Protein 9GQZ (pdb70)

Structure (mmCIF, N/CA/C/O backbone):
data_9GQZ
#
_entry.id   9GQZ
#
_cell.length_a   1.00
_cell.length_b   1.00
_cell.length_c   1.00
_cell.angle_alpha   90.00
_cell.angle_beta   90.00
_cell.angle_gamma   90.00
#
_symmetry.space_group_name_H-M   'P 1'
#
loop_
_entity.id
_entity.type
_entity.pdbx_description
1 polymer 'Mitochondrial intermembrane space import and assembly protein 40'
2 polymer 'Apoptosis-inducing factor 1, mitochondrial'
3 non-polymer 'FLAVIN-ADENINE DINUCLEOTIDE'
4 non-polymer NICOTINAMIDE-ADENINE-DINUCLEOTIDE
5 water water
#
loop_
_atom_site.group_PDB
_atom_site.id
_atom_site.type_symbol
_atom_site.label_atom_id
_atom_site.label_alt_id
_atom_site.label_comp_id
_atom_site.label_asym_id
_atom_site.label_entity_id
_atom_site.label_seq_id
_atom_site.pdbx_PDB_ins_code
_atom_site.Cartn_x
_atom_site.Cartn_y
_atom_site.Cartn_z
_atom_site.occupancy
_atom_site.B_iso_or_equiv
_atom_site.auth_seq_id
_atom_site.auth_comp_id
_atom_site.auth_asym_id
_atom_site.auth_atom_id
_atom_site.pdbx_PDB_model_num
ATOM 1 N N . SER A 1 2 ? 70.232 68.026 63.506 1.00 92.57 2 SER A N 1
ATOM 2 C CA . SER A 1 2 ? 70.349 68.727 64.779 1.00 90.77 2 SER A CA 1
ATOM 3 C C . SER A 1 2 ? 70.758 67.773 65.895 1.00 92.56 2 SER A C 1
ATOM 4 O O . SER A 1 2 ? 69.994 66.884 66.271 1.00 93.22 2 SER A O 1
ATOM 7 N N . TYR A 1 3 ? 71.964 67.963 66.427 1.00 91.08 3 TYR A N 1
ATOM 8 C CA . TYR A 1 3 ? 72.480 67.080 67.460 1.00 93.45 3 TYR A CA 1
ATOM 9 C C . TYR A 1 3 ? 73.470 67.842 68.330 1.00 90.57 3 TYR A C 1
ATOM 10 O O . TYR A 1 3 ? 73.985 68.895 67.946 1.00 88.03 3 TYR A O 1
ATOM 19 N N . CYS A 1 4 ? 73.725 67.291 69.514 1.00 89.87 4 CYS A N 1
ATOM 20 C CA . CYS A 1 4 ? 74.619 67.886 70.498 1.00 87.81 4 CYS A CA 1
ATOM 21 C C . CYS A 1 4 ? 75.769 66.931 70.785 1.00 92.72 4 CYS A C 1
ATOM 22 O O . CYS A 1 4 ? 75.547 65.736 71.007 1.00 98.10 4 CYS A O 1
ATOM 25 N N . ARG A 1 5 ? 76.990 67.459 70.779 1.00 91.22 5 ARG A N 1
ATOM 26 C CA . ARG A 1 5 ? 78.190 66.680 71.041 1.00 92.68 5 ARG A CA 1
ATOM 27 C C . ARG A 1 5 ? 78.973 67.309 72.186 1.00 91.13 5 ARG A C 1
ATOM 28 O O . ARG A 1 5 ? 78.908 68.521 72.412 1.00 87.41 5 ARG A O 1
ATOM 36 N N . GLN A 1 6 ? 79.712 66.472 72.914 1.00 92.84 6 GLN A N 1
ATOM 37 C CA . GLN A 1 6 ? 80.462 66.900 74.091 1.00 89.21 6 GLN A CA 1
ATOM 38 C C . GLN A 1 6 ? 81.907 66.437 73.956 1.00 93.37 6 GLN A C 1
ATOM 39 O O . GLN A 1 6 ? 82.176 65.232 73.923 1.00 95.76 6 GLN A O 1
ATOM 45 N N . GLU A 1 7 ? 82.831 67.391 73.879 1.00 97.11 7 GLU A N 1
ATOM 46 C CA . GLU A 1 7 ? 84.268 67.119 73.871 1.00 100.33 7 GLU A CA 1
ATOM 47 C C . GLU A 1 7 ? 84.864 67.771 75.117 1.00 96.99 7 GLU A C 1
ATOM 48 O O . GLU A 1 7 ? 85.250 68.941 75.100 1.00 93.57 7 GLU A O 1
ATOM 54 N N . GLY A 1 8 ? 84.940 67.003 76.196 1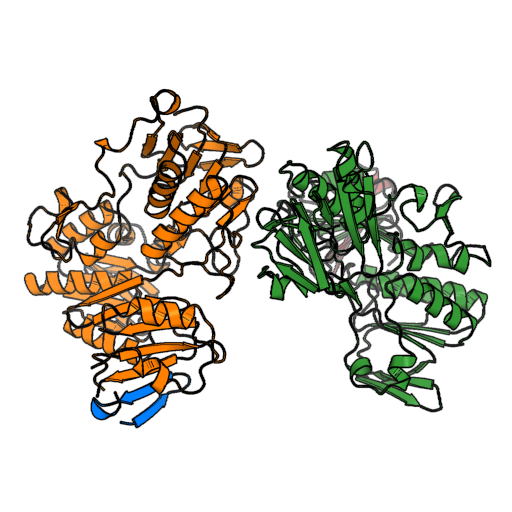.00 95.61 8 GLY A N 1
ATOM 55 C CA . GLY A 1 8 ? 85.437 67.548 77.449 1.00 90.16 8 GLY A CA 1
ATOM 56 C C . GLY A 1 8 ? 84.520 68.644 77.952 1.00 87.75 8 GLY A C 1
ATOM 57 O O . GLY A 1 8 ? 83.318 68.437 78.156 1.00 87.61 8 GLY A O 1
ATOM 58 N N . LYS A 1 9 ? 85.084 69.833 78.158 1.00 85.34 9 LYS A N 1
ATOM 59 C CA . LYS A 1 9 ? 84.306 70.988 78.587 1.00 81.93 9 LYS A CA 1
ATOM 60 C C . LYS A 1 9 ? 83.662 71.730 77.424 1.00 82.52 9 LYS A C 1
ATOM 61 O O . LYS A 1 9 ? 82.952 72.714 77.657 1.00 78.53 9 LYS A O 1
ATOM 67 N N . ASP A 1 10 ? 83.890 71.287 76.191 1.00 85.34 10 ASP A N 1
ATOM 68 C CA . ASP A 1 10 ? 83.321 71.915 75.007 1.00 79.88 10 ASP A CA 1
ATOM 69 C C . ASP A 1 10 ? 82.043 71.190 74.608 1.00 77.86 10 ASP A C 1
ATOM 70 O O . ASP A 1 10 ? 82.032 69.960 74.490 1.00 84.03 10 ASP A O 1
ATOM 75 N N . ARG A 1 11 ? 80.974 71.953 74.399 1.00 73.64 11 ARG A N 1
ATOM 76 C CA . ARG A 1 11 ? 79.682 71.418 73.990 1.00 74.57 11 ARG A CA 1
ATOM 77 C C . ARG A 1 11 ? 79.305 72.044 72.656 1.00 75.58 11 ARG A C 1
ATOM 78 O O . ARG A 1 11 ? 79.092 73.257 72.576 1.00 74.79 11 ARG A O 1
ATOM 86 N N . ILE A 1 12 ? 79.219 71.221 71.615 1.00 74.74 12 ILE A N 1
ATOM 87 C CA . ILE A 1 12 ? 78.914 71.688 70.268 1.00 71.14 12 ILE A CA 1
ATOM 88 C C . ILE A 1 12 ? 77.501 71.246 69.923 1.00 72.50 12 ILE A C 1
ATOM 89 O O . ILE A 1 12 ? 77.173 70.057 70.014 1.00 79.30 12 ILE A O 1
ATOM 94 N N . ILE A 1 13 ? 76.665 72.203 69.532 1.00 73.91 13 ILE A N 1
ATOM 95 C CA . ILE A 1 13 ? 75.278 71.948 69.165 1.00 74.83 13 ILE A CA 1
ATOM 96 C C . ILE A 1 13 ? 75.065 72.463 67.750 1.00 75.63 13 ILE A C 1
ATOM 97 O O . ILE A 1 13 ? 75.278 73.650 67.477 1.00 72.99 13 ILE A O 1
ATOM 102 N N . PHE A 1 14 ? 74.642 71.578 66.856 1.00 73.59 14 PHE A N 1
ATOM 103 C CA . PHE A 1 14 ? 74.282 71.952 65.497 1.00 72.89 14 PHE A CA 1
ATOM 104 C C . PHE A 1 14 ? 72.766 72.039 65.402 1.00 78.70 14 PHE A C 1
ATOM 105 O O . PHE A 1 14 ? 72.064 71.114 65.817 1.00 87.96 14 PHE A O 1
ATOM 113 N N . VAL A 1 15 ? 72.266 73.160 64.890 1.00 76.78 15 VAL A N 1
ATOM 114 C CA . VAL A 1 15 ? 70.833 73.385 64.737 1.00 82.54 15 VAL A CA 1
ATOM 115 C C . VAL A 1 15 ? 70.553 73.808 63.302 1.00 84.50 15 VAL A C 1
ATOM 116 O O . VAL A 1 15 ? 71.367 74.493 62.672 1.00 81.18 15 VAL A O 1
ATOM 120 N N . THR A 1 16 ? 69.411 73.371 62.775 1.00 89.03 16 THR A N 1
ATOM 121 C CA . THR A 1 16 ? 69.010 73.717 61.423 1.00 87.42 16 THR A CA 1
ATOM 122 C C . THR A 1 16 ? 68.095 74.941 61.442 1.00 90.14 16 THR A C 1
ATOM 123 O O . THR A 1 16 ? 67.833 75.540 62.487 1.00 95.09 16 THR A O 1
ATOM 127 N N . LYS A 1 17 ? 67.604 75.320 60.260 1.00 91.68 17 LYS A N 1
ATOM 128 C CA . LYS A 1 17 ? 66.711 76.469 60.160 1.00 96.65 17 LYS A CA 1
ATOM 129 C C . LYS A 1 17 ? 65.393 76.225 60.885 1.00 104.32 17 LYS A C 1
ATOM 130 O O . LYS A 1 17 ? 64.802 77.165 61.431 1.00 106.14 17 LYS A O 1
ATOM 136 N N . GLU A 1 18 ? 64.919 74.976 60.906 1.00 104.58 18 GLU A N 1
ATOM 137 C CA . GLU A 1 18 ? 63.649 74.674 61.558 1.00 104.74 18 GLU A CA 1
ATOM 138 C C . GLU A 1 18 ? 63.699 74.947 63.056 1.00 107.16 18 GLU A C 1
ATOM 139 O O . GLU A 1 18 ? 62.691 75.354 63.644 1.00 110.26 18 GLU A O 1
ATOM 145 N N . ASP A 1 19 ? 64.851 74.734 63.688 1.00 107.03 19 ASP A N 1
ATOM 146 C CA . ASP A 1 19 ? 65.001 74.955 65.121 1.00 109.62 19 ASP A CA 1
ATOM 147 C C . ASP A 1 19 ? 65.113 76.429 65.489 1.00 109.59 19 ASP A C 1
ATOM 148 O O . ASP A 1 19 ? 65.359 76.736 66.660 1.00 112.01 19 ASP A O 1
ATOM 153 N N . HIS A 1 20 ? 64.942 77.331 64.524 1.00 107.36 20 HIS A N 1
ATOM 154 C CA . HIS A 1 20 ? 64.968 78.773 64.762 1.00 107.35 20 HIS A CA 1
ATOM 155 C C . HIS A 1 20 ? 66.262 79.225 65.434 1.00 103.62 20 HIS A C 1
ATOM 156 O O . HIS A 1 20 ? 66.605 80.407 65.406 1.00 103.97 20 HIS A O 1
ATOM 163 N N . SER B 1 2 ? 131.018 86.063 122.147 1.00 107.86 2 SER F N 1
ATOM 164 C CA . SER B 1 2 ? 129.963 86.345 121.182 1.00 110.51 2 SER F CA 1
ATOM 165 C C . SER B 1 2 ? 129.954 85.304 120.068 1.00 110.78 2 SER F C 1
ATOM 166 O O . SER B 1 2 ? 130.675 85.432 119.080 1.00 117.83 2 SER F O 1
ATOM 169 N N . TYR B 1 3 ? 129.129 84.274 120.233 1.00 105.31 3 TYR F N 1
ATOM 170 C CA . TYR B 1 3 ? 129.061 83.160 119.301 1.00 107.12 3 TYR F CA 1
ATOM 171 C C . TYR B 1 3 ? 127.724 83.152 118.571 1.00 106.94 3 TYR F C 1
ATOM 172 O O . TYR B 1 3 ? 126.712 83.640 119.082 1.00 105.82 3 TYR F O 1
ATOM 181 N N . CYS B 1 4 ? 127.736 82.595 117.364 1.00 109.87 4 CYS F N 1
ATOM 182 C CA . CYS B 1 4 ? 126.580 82.557 116.482 1.00 106.97 4 CYS F CA 1
ATOM 183 C C . CYS B 1 4 ? 126.022 81.141 116.400 1.00 103.81 4 CYS F C 1
ATOM 184 O O . CYS B 1 4 ? 126.643 80.171 116.841 1.00 102.00 4 CYS F O 1
ATOM 187 N N . ARG B 1 5 ? 124.826 81.036 115.822 1.00 101.54 5 ARG F N 1
ATOM 188 C CA . ARG B 1 5 ? 124.195 79.742 115.595 1.00 102.75 5 ARG F CA 1
ATOM 189 C C . ARG B 1 5 ? 123.124 79.906 114.527 1.00 98.03 5 ARG F C 1
ATOM 190 O O . ARG B 1 5 ? 122.281 80.802 114.627 1.00 94.76 5 ARG F O 1
ATOM 198 N N . GLN B 1 6 ? 123.166 79.047 113.513 1.00 97.17 6 GLN F N 1
ATOM 199 C CA . GLN B 1 6 ? 122.262 79.113 112.371 1.00 93.21 6 GLN F CA 1
ATOM 200 C C . GLN B 1 6 ? 121.340 77.902 112.392 1.00 93.95 6 GLN F C 1
ATOM 201 O O . GLN B 1 6 ? 121.811 76.760 112.388 1.00 95.95 6 GLN F O 1
ATOM 207 N N . GLU B 1 7 ? 120.031 78.152 112.409 1.00 93.49 7 GLU F N 1
ATOM 208 C CA . GLU B 1 7 ? 119.024 77.099 112.322 1.00 94.68 7 GLU F CA 1
ATOM 209 C C . GLU B 1 7 ? 118.089 77.429 111.167 1.00 90.62 7 GLU F C 1
ATOM 210 O O . GLU B 1 7 ? 117.224 78.301 111.295 1.00 86.04 7 GLU F O 1
ATOM 216 N N . GLY B 1 8 ? 118.255 76.726 110.054 1.00 92.50 8 GLY F N 1
ATOM 217 C CA . GLY B 1 8 ? 117.418 76.971 108.892 1.00 83.67 8 GLY F CA 1
ATOM 218 C C . GLY B 1 8 ? 117.609 78.382 108.373 1.00 83.39 8 GLY F C 1
ATOM 219 O O . GLY B 1 8 ? 118.727 78.810 108.061 1.00 89.35 8 GLY F O 1
ATOM 220 N N . LYS B 1 9 ? 116.509 79.121 108.277 1.00 77.82 9 LYS F N 1
ATOM 221 C CA . LYS B 1 9 ? 116.524 80.497 107.802 1.00 74.36 9 LYS F CA 1
ATOM 222 C C . LYS B 1 9 ? 116.713 81.508 108.924 1.00 77.61 9 LYS F C 1
ATOM 223 O O . LYS B 1 9 ? 116.739 82.712 108.654 1.00 74.60 9 LYS F O 1
ATOM 229 N N . ASP B 1 10 ? 116.843 81.053 110.167 1.00 80.97 10 ASP F N 1
ATOM 230 C CA . ASP B 1 10 ? 116.932 81.929 111.327 1.00 75.85 10 ASP F CA 1
ATOM 231 C C . ASP B 1 10 ? 118.311 81.781 111.951 1.00 80.20 10 ASP F C 1
ATOM 232 O O . ASP B 1 10 ? 118.718 80.669 112.305 1.00 84.49 10 ASP F O 1
ATOM 237 N N . ARG B 1 11 ? 119.026 82.894 112.084 1.00 81.36 11 ARG F N 1
ATOM 238 C CA . ARG B 1 11 ? 120.327 82.921 112.734 1.00 84.96 11 ARG F CA 1
ATOM 239 C C . ARG B 1 11 ? 120.240 83.725 114.023 1.00 82.93 11 ARG F C 1
ATOM 240 O O . ARG B 1 11 ? 119.562 84.755 114.079 1.00 79.73 11 ARG F O 1
ATOM 248 N N . ILE B 1 12 ? 120.927 83.246 115.057 1.00 87.50 12 ILE F N 1
ATOM 249 C CA . ILE B 1 12 ? 120.924 83.871 116.373 1.00 84.88 12 ILE F CA 1
ATOM 250 C C . ILE B 1 12 ? 122.357 84.224 116.743 1.00 85.53 12 ILE F C 1
ATOM 251 O O . ILE B 1 12 ? 123.255 83.380 116.639 1.00 88.79 12 ILE F O 1
ATOM 256 N N . ILE B 1 13 ? 122.568 85.466 117.169 1.00 83.51 13 ILE F N 1
ATOM 257 C CA . ILE B 1 13 ? 123.875 85.947 117.602 1.00 86.68 13 ILE F CA 1
ATOM 258 C C . ILE B 1 13 ? 123.787 86.294 119.080 1.00 85.11 13 ILE F C 1
ATOM 259 O O . ILE B 1 13 ? 122.936 87.094 119.490 1.00 77.00 13 ILE F O 1
ATOM 264 N N . PHE B 1 14 ? 124.661 85.692 119.879 1.00 92.35 14 PHE F N 1
ATOM 265 C CA . PHE B 1 14 ? 124.819 86.074 121.274 1.00 89.63 14 PHE F CA 1
ATOM 266 C C . PHE B 1 14 ? 125.902 87.137 121.369 1.00 89.80 14 PHE F C 1
ATOM 267 O O . PHE B 1 14 ? 126.920 87.062 120.676 1.00 97.20 14 PHE F O 1
ATOM 275 N N . VAL B 1 15 ? 125.675 88.139 122.214 1.00 84.66 15 VAL F N 1
ATOM 276 C CA . VAL B 1 15 ? 126.594 89.265 122.336 1.00 91.88 15 VAL F CA 1
ATOM 277 C C . VAL B 1 15 ? 126.756 89.626 123.807 1.00 92.47 15 VAL F C 1
ATOM 278 O O . VAL B 1 15 ? 125.772 89.705 124.550 1.00 90.27 15 VAL F O 1
ATOM 282 N N . THR B 1 16 ? 128.002 89.828 124.226 1.00 97.54 16 THR F N 1
ATOM 283 C CA . THR B 1 16 ? 128.351 90.208 125.585 1.00 97.83 16 THR F CA 1
ATOM 284 C C . THR B 1 16 ? 128.278 91.730 125.726 1.00 102.21 16 THR F C 1
ATOM 285 O O . THR B 1 16 ? 128.376 92.470 124.744 1.00 103.28 16 THR F O 1
ATOM 289 N N . LYS B 1 17 ? 128.075 92.189 126.965 1.00 104.71 17 LYS F N 1
ATOM 290 C CA . LYS B 1 17 ? 127.952 93.621 127.227 1.00 104.67 17 LYS F CA 1
ATOM 291 C C . LYS B 1 17 ? 129.164 94.391 126.714 1.00 108.81 17 LYS F C 1
ATOM 292 O O . LYS B 1 17 ? 129.022 95.411 126.032 1.00 110.52 17 LYS F O 1
ATOM 298 N N . GLU B 1 18 ? 130.371 93.916 127.031 1.00 112.09 18 GLU F N 1
ATOM 299 C CA . GLU B 1 18 ? 131.569 94.605 126.562 1.00 112.90 18 GLU F CA 1
ATOM 300 C C . GLU B 1 18 ? 131.788 94.403 125.068 1.00 114.58 18 GLU F C 1
ATOM 301 O O . GLU B 1 18 ? 132.332 95.290 124.400 1.00 116.85 18 GLU F O 1
ATOM 307 N N . ASP B 1 19 ? 131.383 93.251 124.527 1.00 113.62 19 ASP F N 1
ATOM 308 C CA . ASP B 1 19 ? 131.444 93.056 123.082 1.00 115.62 19 ASP F CA 1
ATOM 309 C C . ASP B 1 19 ? 130.536 94.045 122.363 1.00 113.74 19 ASP F C 1
ATOM 310 O O . ASP B 1 19 ? 130.899 94.586 121.312 1.00 112.74 19 ASP F O 1
ATOM 315 N N . HIS B 1 20 ? 129.345 94.285 122.915 1.00 112.71 20 HIS F N 1
ATOM 316 C CA . HIS B 1 20 ? 128.487 95.355 122.418 1.00 111.69 20 HIS F CA 1
ATOM 317 C C . HIS B 1 20 ? 129.161 96.712 122.573 1.00 111.48 20 HIS F C 1
ATOM 318 O O . HIS B 1 20 ? 129.087 97.559 121.675 1.00 111.50 20 HIS F O 1
ATOM 325 N N . GLU B 1 21 ? 129.820 96.935 123.713 1.00 114.70 21 GLU F N 1
ATOM 326 C CA . GLU B 1 21 ? 130.482 98.211 123.964 1.00 119.61 21 GLU F CA 1
ATOM 327 C C . GLU B 1 21 ? 131.624 98.452 122.983 1.00 123.18 21 GLU F C 1
ATOM 328 O O . GLU B 1 21 ? 131.822 99.580 122.517 1.00 122.39 21 GLU F O 1
ATOM 334 N N . THR B 1 22 ? 132.387 97.412 122.666 1.00 123.65 22 THR F N 1
ATOM 335 C CA . THR B 1 22 ? 133.560 97.553 121.812 1.00 127.19 22 THR F CA 1
ATOM 336 C C . THR B 1 22 ? 133.156 98.043 120.425 1.00 126.72 22 THR F C 1
ATOM 337 O O . THR B 1 22 ? 132.321 97.401 119.769 1.00 120.38 22 THR F O 1
ATOM 341 N N . PRO B 1 23 ? 133.712 99.167 119.942 1.00 132.73 23 PRO F N 1
ATOM 342 C CA . PRO B 1 23 ? 133.429 99.726 118.615 1.00 131.16 23 PRO F CA 1
ATOM 343 C C . PRO B 1 23 ? 133.716 98.744 117.482 1.00 128.49 23 PRO F C 1
ATOM 344 O O . PRO B 1 23 ? 134.698 98.005 117.565 1.00 129.46 23 PRO F O 1
ATOM 348 N N . ALA C 2 44 ? 108.172 120.252 78.453 1.00 74.80 128 ALA B N 1
ATOM 349 C CA . ALA C 2 44 ? 108.562 121.653 78.329 1.00 76.63 128 ALA B CA 1
ATOM 350 C C . ALA C 2 44 ? 107.868 122.577 79.349 1.00 83.76 128 ALA B C 1
ATOM 351 O O . ALA C 2 44 ? 108.550 123.356 80.015 1.00 85.84 128 ALA B O 1
ATOM 353 N N . PRO C 2 45 ? 106.537 122.516 79.482 1.00 81.02 129 PRO B N 1
ATOM 354 C CA . PRO C 2 45 ? 105.884 123.353 80.495 1.00 76.33 129 PRO B CA 1
ATOM 355 C C . PRO C 2 45 ? 106.225 122.891 81.903 1.00 73.71 129 PRO B C 1
ATOM 356 O O . PRO C 2 45 ? 106.458 121.708 82.157 1.00 75.59 129 PRO B O 1
ATOM 360 N N . SER C 2 46 ? 106.255 123.855 82.826 1.00 71.64 130 SER B N 1
ATOM 361 C CA . SER C 2 46 ? 106.567 123.532 84.214 1.00 69.01 130 SER B CA 1
ATOM 362 C C . SER C 2 46 ? 105.394 122.841 84.900 1.00 68.76 130 SER B C 1
ATOM 363 O O . SER C 2 46 ? 105.587 121.875 85.647 1.00 68.56 130 SER B O 1
ATOM 366 N N . HIS C 2 47 ? 104.175 123.322 84.665 1.00 62.01 131 HIS B N 1
ATOM 367 C CA . HIS C 2 47 ? 102.983 122.772 85.293 1.00 54.32 131 HIS B CA 1
ATOM 368 C C . HIS C 2 47 ? 101.905 122.543 84.245 1.00 58.12 131 HIS B C 1
ATOM 369 O O . HIS C 2 47 ? 101.751 123.340 83.315 1.00 64.96 131 HIS B O 1
ATOM 376 N N . VAL C 2 48 ? 101.163 121.451 84.400 1.00 54.93 132 VAL B N 1
ATOM 377 C CA . VAL C 2 48 ? 100.049 121.131 83.511 1.00 52.49 132 VAL B CA 1
ATOM 378 C C . VAL C 2 48 ? 98.918 120.528 84.339 1.00 52.27 132 VAL B C 1
ATOM 379 O O . VAL C 2 48 ? 99.174 119.693 85.218 1.00 52.64 132 VAL B O 1
ATOM 383 N N . PRO C 2 49 ? 97.665 120.938 84.124 1.00 46.01 133 PRO B N 1
ATOM 384 C CA . PRO C 2 49 ? 96.556 120.354 84.892 1.00 42.46 133 PRO B CA 1
ATOM 385 C C . PRO C 2 49 ? 96.395 118.858 84.668 1.00 41.53 133 PRO B C 1
ATOM 386 O O . PRO C 2 49 ? 96.425 118.075 85.622 1.00 41.81 133 PRO B O 1
ATOM 390 N N . PHE C 2 50 ? 96.226 118.448 83.414 1.00 48.36 134 PHE B N 1
ATOM 391 C CA . PHE C 2 50 ? 96.052 117.046 83.055 1.00 39.73 134 PHE B CA 1
ATOM 392 C C . PHE C 2 50 ? 97.283 116.576 82.296 1.00 41.50 134 PHE B C 1
ATOM 393 O O . PHE C 2 50 ? 97.615 117.130 81.244 1.00 46.73 134 PHE B O 1
ATOM 401 N N . LEU C 2 51 ? 97.947 115.551 82.821 1.00 35.50 135 LEU B N 1
ATOM 402 C CA . LEU C 2 51 ? 99.151 115.002 82.214 1.00 32.39 135 LEU B CA 1
ATOM 403 C C . LEU C 2 51 ? 98.923 113.529 81.914 1.00 40.96 135 LEU B C 1
ATOM 404 O O . LEU C 2 51 ? 98.676 112.737 82.829 1.00 40.44 135 LEU B O 1
ATOM 409 N N . LEU C 2 52 ? 99.009 113.165 80.640 1.00 43.07 136 LEU B N 1
ATOM 410 C CA . LEU C 2 52 ? 98.885 111.783 80.203 1.00 34.02 136 LEU B CA 1
ATOM 411 C C . LEU C 2 52 ? 100.255 111.281 79.777 1.00 35.52 136 LEU B C 1
ATOM 412 O O . LEU C 2 52 ? 100.937 111.931 78.978 1.00 41.51 136 LEU B O 1
ATOM 417 N N . ILE C 2 53 ? 100.653 110.131 80.305 1.00 31.09 137 ILE B N 1
ATOM 418 C CA . ILE C 2 53 ? 101.971 109.564 80.050 1.00 39.60 137 ILE B CA 1
ATOM 419 C C . ILE C 2 53 ? 101.810 108.472 79.004 1.00 40.90 137 ILE B C 1
ATOM 420 O O . ILE C 2 53 ? 101.164 107.449 79.251 1.00 39.46 137 ILE B O 1
ATOM 425 N N . GLY C 2 54 ? 102.401 108.684 77.841 1.00 45.62 138 GLY B N 1
ATOM 426 C CA . GLY C 2 54 ? 102.288 107.744 76.743 1.00 39.55 138 GLY B CA 1
ATOM 427 C C . GLY C 2 54 ? 101.357 108.291 75.678 1.00 46.24 138 GLY B C 1
ATOM 428 O O . GLY C 2 54 ? 100.327 108.903 75.980 1.00 46.05 138 GLY B O 1
ATOM 429 N N . GLY C 2 55 ? 101.736 108.097 74.418 1.00 51.27 139 GLY B N 1
ATOM 430 C CA . GLY C 2 55 ? 100.892 108.498 73.311 1.00 45.68 139 GLY B CA 1
ATOM 431 C C . GLY C 2 55 ? 100.322 107.315 72.559 1.00 48.34 139 GLY B C 1
ATOM 432 O O . GLY C 2 55 ? 101.027 106.672 71.776 1.00 53.80 139 GLY B O 1
ATOM 433 N N . GLY C 2 56 ? 99.053 107.022 72.779 1.00 45.87 140 GLY B N 1
ATOM 434 C CA . GLY C 2 56 ? 98.436 105.877 72.157 1.00 40.17 140 GLY B CA 1
ATOM 435 C C . GLY C 2 56 ? 96.933 105.991 72.138 1.00 38.56 140 GLY B C 1
ATOM 436 O O . GLY C 2 56 ? 96.372 107.079 72.267 1.00 39.49 140 GLY B O 1
ATOM 437 N N . THR C 2 57 ? 96.282 104.840 71.966 1.00 40.42 141 THR B N 1
ATOM 438 C CA . THR C 2 57 ? 94.826 104.813 71.883 1.00 38.08 141 THR B CA 1
ATOM 439 C C . THR C 2 57 ? 94.187 105.206 73.209 1.00 38.41 141 THR B C 1
ATOM 440 O O . THR C 2 57 ? 93.270 106.035 73.246 1.00 42.03 141 THR B O 1
ATOM 444 N N . ALA C 2 58 ? 94.660 104.618 74.311 1.00 37.55 142 ALA B N 1
ATOM 445 C CA . ALA C 2 58 ? 94.091 104.927 75.619 1.00 32.81 142 ALA B CA 1
ATOM 446 C C . ALA C 2 58 ? 94.306 106.388 75.984 1.00 33.29 142 ALA B C 1
ATOM 447 O O . ALA C 2 58 ? 93.387 107.055 76.475 1.00 39.86 142 ALA B O 1
ATOM 449 N N . ALA C 2 59 ? 95.512 106.906 75.747 1.00 29.66 143 ALA B N 1
ATOM 450 C CA . ALA C 2 59 ? 95.799 108.297 76.078 1.00 31.92 143 ALA B CA 1
ATOM 451 C C . ALA C 2 59 ? 94.966 109.254 75.238 1.00 30.42 143 ALA B C 1
ATOM 452 O O . ALA C 2 59 ? 94.451 110.252 75.753 1.00 34.10 143 ALA B O 1
ATOM 454 N N . PHE C 2 60 ? 94.829 108.975 73.940 1.00 32.44 144 PHE B N 1
ATOM 455 C CA . PHE C 2 60 ? 94.024 109.846 73.090 1.00 33.77 144 PHE B CA 1
ATOM 456 C C . PHE C 2 60 ? 92.554 109.805 73.487 1.00 35.78 144 PHE B C 1
ATOM 457 O O . PHE C 2 60 ? 91.881 110.842 73.498 1.00 38.81 144 PHE B O 1
ATOM 465 N N . ALA C 2 61 ? 92.036 108.617 73.810 1.00 36.77 145 ALA B N 1
ATOM 466 C CA . ALA C 2 61 ? 90.652 108.517 74.262 1.00 30.23 145 ALA B CA 1
ATOM 467 C C . ALA C 2 61 ? 90.444 109.277 75.564 1.00 31.07 145 ALA B C 1
ATOM 468 O O . ALA C 2 61 ? 89.424 109.956 75.744 1.00 36.06 145 ALA B O 1
ATOM 470 N N . ALA C 2 62 ? 91.405 109.179 76.486 1.00 31.29 146 ALA B N 1
ATOM 471 C CA . ALA C 2 62 ? 91.307 109.917 77.738 1.00 28.71 146 ALA B CA 1
ATOM 472 C C . ALA C 2 62 ? 91.343 111.418 77.502 1.00 34.23 146 ALA B C 1
ATOM 473 O O . ALA C 2 62 ? 90.580 112.166 78.121 1.00 46.00 146 ALA B O 1
ATOM 475 N N . ALA C 2 63 ? 92.226 111.879 76.614 1.00 30.65 147 ALA B N 1
ATOM 476 C CA . ALA C 2 63 ? 92.283 113.304 76.306 1.00 28.49 147 ALA B CA 1
ATOM 477 C C . ALA C 2 63 ? 90.978 113.780 75.686 1.00 37.77 147 ALA B C 1
ATOM 478 O O . ALA C 2 63 ? 90.483 114.864 76.018 1.00 44.16 147 ALA B O 1
ATOM 480 N N . ARG C 2 64 ? 90.402 112.979 74.787 1.00 41.42 148 ARG B N 1
ATOM 481 C CA . ARG C 2 64 ? 89.130 113.347 74.176 1.00 41.57 148 ARG B CA 1
ATOM 482 C C . ARG C 2 64 ? 88.017 113.433 75.211 1.00 41.88 148 ARG B C 1
ATOM 483 O O . ARG C 2 64 ? 87.227 114.382 75.199 1.00 48.48 148 ARG B O 1
ATOM 491 N N . SER C 2 65 ? 87.938 112.457 76.119 1.00 41.10 149 SER B N 1
ATOM 492 C CA . SER C 2 65 ? 86.902 112.503 77.150 1.00 41.88 149 SER B CA 1
ATOM 493 C C . SER C 2 65 ? 87.100 113.691 78.085 1.00 43.72 149 SER B C 1
ATOM 494 O O . SER C 2 65 ? 86.129 114.374 78.449 1.00 55.82 149 SER B O 1
ATOM 497 N N . ILE C 2 66 ? 88.349 113.955 78.479 1.00 37.48 150 ILE B N 1
ATOM 498 C CA . ILE C 2 66 ? 88.642 115.074 79.370 1.00 39.94 150 ILE B CA 1
ATOM 499 C C . ILE C 2 66 ? 88.245 116.389 78.715 1.00 45.85 150 ILE B C 1
ATOM 500 O O . ILE C 2 66 ? 87.624 117.250 79.343 1.00 56.40 150 ILE B O 1
ATOM 505 N N . ARG C 2 67 ? 88.590 116.561 77.438 1.00 42.08 151 ARG B N 1
ATOM 506 C CA . ARG C 2 67 ? 88.253 117.804 76.754 1.00 45.19 151 ARG B CA 1
ATOM 507 C C . ARG C 2 67 ? 86.759 117.911 76.473 1.00 52.70 151 ARG B C 1
ATOM 508 O O . ARG C 2 67 ? 86.219 119.021 76.425 1.00 59.46 151 ARG B O 1
ATOM 516 N N . ALA C 2 68 ? 86.078 116.779 76.281 1.00 55.02 152 ALA B N 1
ATOM 517 C CA . ALA C 2 68 ? 84.652 116.820 75.980 1.00 54.29 152 ALA B CA 1
ATOM 518 C C . ALA C 2 68 ? 83.833 117.192 77.207 1.00 55.69 152 ALA B C 1
ATOM 519 O O . ALA C 2 68 ? 82.919 118.020 77.120 1.00 63.41 152 ALA B O 1
ATOM 521 N N . ARG C 2 69 ? 84.136 116.594 78.357 1.00 56.17 153 ARG B N 1
ATOM 522 C CA . ARG C 2 69 ? 83.358 116.884 79.555 1.00 63.97 153 ARG B CA 1
ATOM 523 C C . ARG C 2 69 ? 83.948 117.999 80.409 1.00 63.22 153 ARG B C 1
ATOM 524 O O . ARG C 2 69 ? 83.297 118.435 81.364 1.00 68.29 153 ARG B O 1
ATOM 532 N N . ASP C 2 70 ? 85.152 118.470 80.093 1.00 59.24 154 ASP B N 1
ATOM 533 C CA . ASP C 2 70 ? 85.787 119.591 80.785 1.00 64.24 154 ASP B CA 1
ATOM 534 C C . ASP C 2 70 ? 86.354 120.528 79.729 1.00 67.69 154 ASP B C 1
ATOM 535 O O . ASP C 2 70 ? 87.556 120.490 79.431 1.00 66.10 154 ASP B O 1
ATOM 540 N N . PRO C 2 71 ? 85.516 121.369 79.125 1.00 71.21 155 PRO B N 1
ATOM 541 C CA . PRO C 2 71 ? 86.029 122.331 78.142 1.00 73.74 155 PRO B CA 1
ATOM 542 C C . PRO C 2 71 ? 87.039 123.275 78.778 1.00 73.93 155 PRO B C 1
ATOM 543 O O . PRO C 2 71 ? 86.890 123.694 79.928 1.00 73.95 155 PRO B O 1
ATOM 547 N N 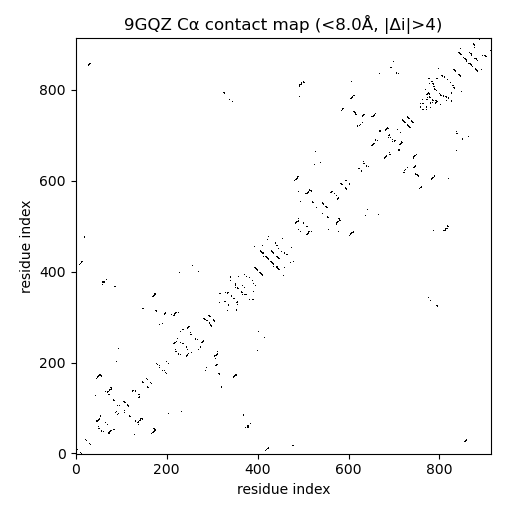. GLY C 2 72 ? 88.074 123.609 78.013 1.00 71.04 156 GLY B N 1
ATOM 548 C CA . GLY C 2 72 ? 89.142 124.449 78.507 1.00 76.97 156 GLY B CA 1
ATOM 549 C C . GLY C 2 72 ? 90.241 123.727 79.255 1.00 75.57 156 GLY B C 1
ATOM 550 O O . GLY C 2 72 ? 91.167 124.385 79.744 1.00 78.80 156 GLY B O 1
ATOM 551 N N . ALA C 2 73 ? 90.172 122.403 79.364 1.00 62.90 157 ALA B N 1
ATOM 552 C CA . ALA C 2 73 ? 91.204 121.659 80.070 1.00 54.49 157 ALA B CA 1
ATOM 553 C C . ALA C 2 73 ? 92.510 121.677 79.288 1.00 60.26 157 ALA B C 1
ATOM 554 O O . ALA C 2 73 ? 92.521 121.561 78.060 1.00 64.83 157 ALA B O 1
ATOM 556 N N . ARG C 2 74 ? 93.618 121.828 80.010 1.00 64.98 158 ARG B N 1
ATOM 557 C CA . ARG C 2 74 ? 94.953 121.774 79.417 1.00 55.11 158 ARG B CA 1
ATOM 558 C C . ARG C 2 74 ? 95.474 120.353 79.578 1.00 47.77 158 ARG B C 1
ATOM 559 O O . ARG C 2 74 ? 95.909 119.957 80.662 1.00 48.44 158 ARG B O 1
ATOM 567 N N . VAL C 2 75 ? 95.432 119.582 78.497 1.00 47.40 159 VAL B N 1
ATOM 568 C CA . VAL C 2 75 ? 95.870 118.193 78.497 1.00 43.57 159 VAL B CA 1
ATOM 569 C C . VAL C 2 75 ? 97.191 118.112 77.749 1.00 45.26 159 VAL B C 1
ATOM 570 O O . VAL C 2 75 ? 97.298 118.589 76.613 1.00 51.14 159 VAL B O 1
ATOM 574 N N . LEU C 2 76 ? 98.194 117.515 78.384 1.00 45.53 160 LEU B N 1
ATOM 575 C CA . LEU C 2 76 ? 99.511 117.341 77.787 1.00 47.04 160 LEU B CA 1
ATOM 576 C C . LEU C 2 76 ? 99.824 115.855 77.715 1.00 47.72 160 LEU B C 1
ATOM 577 O O . LEU C 2 76 ? 99.871 115.176 78.746 1.00 45.45 160 LEU B O 1
ATOM 582 N N . ILE C 2 77 ? 100.037 115.357 76.502 1.00 47.13 161 ILE B N 1
ATOM 583 C CA . ILE C 2 77 ? 100.397 113.966 76.267 1.00 43.38 161 ILE B CA 1
ATOM 584 C C . ILE C 2 77 ? 101.904 113.891 76.083 1.00 47.06 161 ILE B C 1
ATOM 585 O O . ILE C 2 77 ? 102.475 114.631 75.273 1.00 52.68 161 ILE B O 1
ATOM 590 N N . VAL C 2 78 ? 102.552 113.013 76.835 1.00 45.35 162 VAL B N 1
ATOM 591 C CA . VAL C 2 78 ? 103.997 112.841 76.770 1.00 52.19 162 VAL B CA 1
ATOM 592 C C . VAL C 2 78 ? 104.254 111.486 76.126 1.00 53.17 162 VAL B C 1
ATOM 593 O O . VAL C 2 78 ? 104.176 110.443 76.785 1.00 48.05 162 VAL B O 1
ATOM 597 N N . SER C 2 79 ? 104.563 111.497 74.833 1.00 50.83 163 SER B N 1
ATOM 598 C CA . SER C 2 79 ? 104.798 110.283 74.067 1.00 50.59 163 SER B CA 1
ATOM 599 C C . SER C 2 79 ? 106.291 110.111 73.831 1.00 55.88 163 SER B C 1
ATOM 600 O O . SER C 2 79 ? 106.960 111.037 73.361 1.00 62.47 163 SER B O 1
ATOM 603 N N . GLU C 2 80 ? 106.808 108.926 74.154 1.00 53.01 164 GLU B N 1
ATOM 604 C CA . GLU C 2 80 ? 108.224 108.660 73.940 1.00 58.23 164 GLU B CA 1
ATOM 605 C C . GLU C 2 80 ? 108.560 108.476 72.467 1.00 65.97 164 GLU B C 1
ATOM 606 O O . GLU C 2 80 ? 109.739 108.519 72.103 1.00 66.36 164 GLU B O 1
ATOM 612 N N . ASP C 2 81 ? 107.551 108.277 71.611 1.00 64.35 165 ASP B N 1
ATOM 613 C CA . ASP C 2 81 ? 107.750 108.078 70.187 1.00 65.18 165 ASP B CA 1
ATOM 614 C C . ASP C 2 81 ? 107.512 109.375 69.423 1.00 65.65 165 ASP B C 1
ATOM 615 O O . ASP C 2 81 ? 106.645 110.173 69.792 1.00 62.43 165 ASP B O 1
ATOM 620 N N . PRO C 2 82 ? 108.275 109.612 68.351 1.00 68.99 166 PRO B N 1
ATOM 621 C CA . PRO C 2 82 ? 108.087 110.849 67.577 1.00 67.31 166 PRO B CA 1
ATOM 622 C C . PRO C 2 82 ? 106.750 110.928 66.862 1.00 65.59 166 PRO B C 1
ATOM 623 O O . PRO C 2 82 ? 106.332 112.032 66.492 1.00 64.72 166 PRO B O 1
ATOM 627 N N . GLU C 2 83 ? 106.072 109.804 66.654 1.00 65.29 167 GLU B N 1
ATOM 628 C CA . GLU C 2 83 ? 104.798 109.816 65.952 1.00 66.37 167 GLU B CA 1
ATOM 629 C C . GLU C 2 83 ? 103.687 110.363 66.840 1.00 63.23 167 GLU B C 1
ATOM 630 O O . GLU C 2 83 ? 103.683 110.180 68.060 1.00 64.82 167 GLU B O 1
ATOM 636 N N . LEU C 2 84 ? 102.736 111.044 66.209 1.00 57.88 168 LEU B N 1
ATOM 637 C CA . LEU C 2 84 ? 101.522 111.450 66.890 1.00 50.92 168 LEU B CA 1
ATOM 638 C C . LEU C 2 84 ? 100.657 110.219 67.158 1.00 55.74 168 LEU B C 1
ATOM 639 O O . LEU C 2 84 ? 100.873 109.163 66.560 1.00 59.47 168 LEU B O 1
ATOM 644 N N . PRO C 2 85 ? 99.692 110.316 68.077 1.00 55.80 169 PRO B N 1
ATOM 645 C CA . PRO C 2 85 ? 98.850 109.149 68.377 1.00 52.83 169 PRO B CA 1
ATOM 646 C C . PRO C 2 85 ? 98.171 108.601 67.128 1.00 53.04 169 PRO B C 1
ATOM 647 O O . PRO C 2 85 ? 97.635 109.349 66.308 1.00 54.07 169 PRO B O 1
ATOM 651 N N . TYR C 2 86 ? 98.202 107.277 66.996 1.00 47.73 170 TYR B N 1
ATOM 652 C CA . TYR C 2 86 ? 97.644 106.593 65.839 1.00 43.95 170 TYR B CA 1
ATOM 653 C C . TYR C 2 86 ? 97.109 105.238 66.276 1.00 47.77 170 TYR B C 1
ATOM 654 O O . TYR C 2 86 ? 97.554 104.676 67.280 1.00 52.14 170 TYR B O 1
ATOM 663 N N . MET C 2 87 ? 96.152 104.717 65.512 1.00 49.96 171 MET B N 1
ATOM 664 C CA . MET C 2 87 ? 95.555 103.426 65.828 1.00 47.73 171 MET B CA 1
ATOM 665 C C . MET C 2 87 ? 96.365 102.295 65.205 1.00 43.85 171 MET B C 1
ATOM 666 O O . MET C 2 87 ? 96.800 102.384 64.054 1.00 47.68 171 MET B O 1
ATOM 671 N N . ARG C 2 88 ? 96.581 101.244 65.981 1.00 39.23 172 ARG B N 1
ATOM 672 C CA . ARG C 2 88 ? 97.400 100.092 65.621 1.00 39.79 172 ARG B CA 1
ATOM 673 C C . ARG C 2 88 ? 96.740 99.066 64.692 1.00 42.08 172 ARG B C 1
ATOM 674 O O . ARG C 2 88 ? 97.447 98.475 63.866 1.00 45.64 172 ARG B O 1
ATOM 682 N N . PRO C 2 89 ? 95.433 98.795 64.789 1.00 42.43 173 PRO B N 1
ATOM 683 C CA . PRO C 2 89 ? 94.830 97.703 63.985 1.00 44.40 173 PRO B CA 1
ATOM 684 C C . PRO C 2 89 ? 95.080 97.821 62.487 1.00 45.07 173 PRO B C 1
ATOM 685 O O . PRO C 2 89 ? 95.306 96.789 61.830 1.00 48.02 173 PRO B O 1
ATOM 689 N N . PRO C 2 90 ? 95.033 99.022 61.889 1.00 44.01 174 PRO B N 1
ATOM 690 C CA . PRO C 2 90 ? 95.292 99.093 60.442 1.00 46.67 174 PRO B CA 1
ATOM 691 C C . PRO C 2 90 ? 96.652 98.563 60.044 1.00 51.31 174 PRO B C 1
ATOM 692 O O . PRO C 2 90 ? 96.728 97.893 59.010 1.00 54.85 174 PRO B O 1
ATOM 696 N N . LEU C 2 91 ? 97.678 98.745 60.885 1.00 54.63 175 LEU B N 1
ATOM 697 C CA . LEU C 2 91 ? 99.026 98.262 60.604 1.00 54.32 175 LEU B CA 1
ATOM 698 C C . LEU C 2 91 ? 99.080 96.758 60.406 1.00 52.67 175 LEU B C 1
ATOM 699 O O . LEU C 2 91 ? 100.020 96.259 59.779 1.00 61.10 175 LEU B O 1
ATOM 704 N N . SER C 2 92 ? 98.109 96.021 60.934 1.00 46.94 176 SER B N 1
ATOM 705 C CA . SER C 2 92 ? 98.100 94.576 60.800 1.00 46.45 176 SER B CA 1
ATOM 706 C C . SER C 2 92 ? 96.983 94.054 59.917 1.00 53.81 176 SER B C 1
ATOM 707 O O . SER C 2 92 ? 97.081 92.916 59.447 1.00 55.01 176 SER B O 1
ATOM 710 N N . LYS C 2 93 ? 95.931 94.837 59.672 1.00 63.13 177 LYS B N 1
ATOM 711 C CA . LYS C 2 93 ? 94.846 94.368 58.818 1.00 62.70 177 LYS B CA 1
ATOM 712 C C . LYS C 2 93 ? 94.735 95.156 57.519 1.00 65.50 177 LYS B C 1
ATOM 713 O O . LYS C 2 93 ? 94.758 94.554 56.442 1.00 68.05 177 LYS B O 1
ATOM 719 N N . GLU C 2 94 ? 94.635 96.482 57.578 1.00 68.17 178 GLU B N 1
ATOM 720 C CA . GLU C 2 94 ? 94.131 97.237 56.436 1.00 67.44 178 GLU B CA 1
ATOM 721 C C . GLU C 2 94 ? 95.236 97.773 55.535 1.00 67.44 178 GLU B C 1
ATOM 722 O O . GLU C 2 94 ? 95.085 97.775 54.309 1.00 74.47 178 GLU B O 1
ATOM 728 N N . LEU C 2 95 ? 96.346 98.230 56.117 1.00 69.60 179 LEU B N 1
ATOM 729 C CA . LEU C 2 95 ? 97.432 98.782 55.317 1.00 72.69 179 LEU B CA 1
ATOM 730 C C . LEU C 2 95 ? 98.058 97.743 54.398 1.00 73.84 179 LEU B C 1
ATOM 731 O O . LEU C 2 95 ? 98.671 98.110 53.390 1.00 74.51 179 LEU B O 1
ATOM 736 N N . TRP C 2 96 ? 97.925 96.457 54.724 1.00 71.35 180 TRP B N 1
ATOM 737 C CA . TRP C 2 96 ? 98.496 95.403 53.896 1.00 67.79 180 TRP B CA 1
ATOM 738 C C . TRP C 2 96 ? 97.643 95.072 52.680 1.00 72.18 180 TRP B C 1
ATOM 739 O O . TRP C 2 96 ? 98.168 94.526 51.704 1.00 78.73 180 TRP B O 1
ATOM 750 N N . PHE C 2 97 ? 96.348 95.381 52.714 1.00 73.49 181 PHE B N 1
ATOM 751 C CA . PHE C 2 97 ? 95.442 95.068 51.618 1.00 75.54 181 PHE B CA 1
ATOM 752 C C . PHE C 2 97 ? 95.124 96.279 50.753 1.00 84.86 181 PHE B C 1
ATOM 753 O O . PHE C 2 97 ? 94.232 96.204 49.903 1.00 93.03 181 PHE B O 1
ATOM 761 N N . SER C 2 98 ? 95.824 97.392 50.953 1.00 84.43 182 SER B N 1
ATOM 762 C CA . SER C 2 98 ? 95.563 98.589 50.168 1.00 94.38 182 SER B CA 1
ATOM 763 C C . SER C 2 98 ? 96.054 98.413 48.737 1.00 106.64 182 SER B C 1
ATOM 764 O O . SER C 2 98 ? 97.126 97.853 48.493 1.00 104.53 182 SER B O 1
ATOM 767 N N . ASP C 2 99 ? 95.254 98.893 47.783 1.00 111.26 183 ASP B N 1
ATOM 768 C CA . ASP C 2 99 ? 95.659 98.881 46.383 1.00 111.80 183 ASP B CA 1
ATOM 769 C C . ASP C 2 99 ? 96.645 99.992 46.052 1.00 110.81 183 ASP B C 1
ATOM 770 O O . ASP C 2 99 ? 97.294 99.933 45.002 1.00 112.09 183 ASP B O 1
ATOM 775 N N . ASP C 2 100 ? 96.769 100.991 46.915 1.00 109.00 184 ASP B N 1
ATOM 776 C CA . ASP C 2 100 ? 97.677 102.107 46.673 1.00 110.91 184 ASP B CA 1
ATOM 777 C C . ASP C 2 100 ? 99.120 101.634 46.794 1.00 111.59 184 ASP B C 1
ATOM 778 O O . ASP C 2 100 ? 99.508 101.131 47.857 1.00 107.99 184 ASP B O 1
ATOM 783 N N . PRO C 2 101 ? 99.940 101.759 45.747 1.00 113.45 185 PRO B N 1
ATOM 784 C CA . PRO C 2 101 ? 101.337 101.304 45.853 1.00 112.66 185 PRO B CA 1
ATOM 785 C C . PRO C 2 101 ? 102.149 102.044 46.902 1.00 113.11 185 PRO B C 1
ATOM 786 O O . PRO C 2 101 ? 103.044 101.445 47.512 1.00 114.81 185 PRO B O 1
ATOM 790 N N . ASN C 2 102 ? 101.872 103.326 47.132 1.00 110.62 186 ASN B N 1
ATOM 791 C CA . ASN C 2 102 ? 102.633 104.141 48.077 1.00 108.81 186 ASN B CA 1
ATOM 792 C C . ASN C 2 102 ? 101.926 104.267 49.420 1.00 102.50 186 ASN B C 1
ATOM 793 O O . ASN C 2 102 ? 102.002 105.309 50.076 1.00 101.13 186 ASN B O 1
ATOM 798 N N . VAL C 2 103 ? 101.232 103.211 49.849 1.00 100.54 187 VAL B N 1
ATOM 799 C CA . VAL C 2 103 ? 100.493 103.260 51.107 1.00 97.97 187 VAL B CA 1
ATOM 800 C C . VAL C 2 103 ? 101.440 103.383 52.296 1.00 95.40 187 VAL B C 1
ATOM 801 O O . VAL C 2 103 ? 101.084 103.978 53.321 1.00 91.48 187 VAL B O 1
ATOM 805 N N . THR C 2 104 ? 102.655 102.842 52.184 1.00 92.60 188 THR B N 1
ATOM 806 C CA . THR C 2 104 ? 103.595 102.883 53.297 1.00 86.34 188 THR B CA 1
ATOM 807 C C . THR C 2 104 ? 104.093 104.293 53.593 1.00 89.17 188 THR B C 1
ATOM 808 O O . THR C 2 104 ? 104.650 104.524 54.671 1.00 89.70 188 THR B O 1
ATOM 812 N N . LYS C 2 105 ? 103.907 105.237 52.670 1.00 90.75 189 LYS B N 1
ATOM 813 C CA . LYS C 2 105 ? 104.332 106.613 52.896 1.00 90.09 189 LYS B CA 1
ATOM 814 C C . LYS C 2 105 ? 103.207 107.489 53.433 1.00 88.70 189 LYS B C 1
ATOM 815 O O . LYS C 2 105 ? 103.451 108.358 54.277 1.00 86.97 189 LYS B O 1
ATOM 821 N N . THR C 2 106 ? 101.978 107.281 52.961 1.00 89.67 190 THR B N 1
ATOM 822 C CA . THR C 2 106 ? 100.850 108.102 53.378 1.00 89.34 190 THR B CA 1
ATOM 823 C C . THR C 2 106 ? 100.063 107.505 54.535 1.00 88.68 190 THR B C 1
ATOM 824 O O . THR C 2 106 ? 99.386 108.253 55.250 1.00 87.32 190 THR B O 1
ATOM 828 N N . LEU C 2 107 ? 100.140 106.187 54.736 1.00 83.31 191 LEU B N 1
ATOM 829 C CA . LEU C 2 107 ? 99.479 105.506 55.851 1.00 73.90 191 LEU B CA 1
ATOM 830 C C . LEU C 2 107 ? 97.977 105.786 55.873 1.00 75.56 191 LEU B C 1
ATOM 831 O O . LEU C 2 107 ? 97.392 106.094 56.913 1.00 76.92 191 LEU B O 1
ATOM 836 N N . ARG C 2 108 ? 97.350 105.676 54.705 1.00 78.68 192 ARG B N 1
ATOM 837 C CA . ARG C 2 108 ? 95.913 105.849 54.566 1.00 75.76 192 ARG B CA 1
ATOM 838 C C . ARG C 2 108 ? 95.287 104.551 54.075 1.00 75.11 192 ARG B C 1
ATOM 839 O O . ARG C 2 108 ? 95.924 103.763 53.370 1.00 78.45 192 ARG B O 1
ATOM 847 N N . PHE C 2 109 ? 94.033 104.334 54.461 1.00 78.76 193 PHE B N 1
ATOM 848 C CA . PHE C 2 109 ? 93.339 103.098 54.136 1.00 80.11 193 PHE B CA 1
ATOM 849 C C . PHE C 2 109 ? 91.843 103.365 54.069 1.00 83.91 193 PHE B C 1
ATOM 850 O O . PHE C 2 109 ? 91.338 104.334 54.643 1.00 86.42 193 PHE B O 1
ATOM 858 N N . LYS C 2 110 ? 91.140 102.488 53.359 1.00 88.97 194 LYS B N 1
ATOM 859 C CA . LYS C 2 110 ? 89.691 102.571 53.239 1.00 93.75 194 LYS B CA 1
ATOM 860 C C . LYS C 2 110 ? 89.037 101.663 54.271 1.00 93.36 194 LYS B C 1
ATOM 861 O O . LYS C 2 110 ? 89.388 100.484 54.383 1.00 95.58 194 LYS B O 1
ATOM 867 N N . GLN C 2 111 ? 88.090 102.215 55.022 1.00 98.06 195 GLN B N 1
ATOM 868 C CA . GLN C 2 111 ? 87.337 101.446 55.998 1.00 100.34 195 GLN B CA 1
ATOM 869 C C . GLN C 2 111 ? 86.140 100.791 55.305 1.00 106.70 195 GLN B C 1
ATOM 870 O O . GLN C 2 111 ? 86.059 100.747 54.075 1.00 107.41 195 GLN B O 1
ATOM 876 N N . TRP C 2 112 ? 85.199 100.265 56.095 1.00 112.94 196 TRP B N 1
ATOM 877 C CA . TRP C 2 112 ? 84.149 99.414 55.540 1.00 116.23 196 TRP B CA 1
ATOM 878 C C . TRP C 2 112 ? 83.287 100.162 54.529 1.00 115.98 196 TRP B C 1
ATOM 879 O O . TRP C 2 112 ? 82.933 99.610 53.480 1.00 115.75 196 TRP B O 1
ATOM 890 N N . ASN C 2 113 ? 82.942 101.414 54.815 1.00 115.13 197 ASN B N 1
ATOM 891 C CA . ASN C 2 113 ? 82.133 102.200 53.893 1.00 116.41 197 ASN B CA 1
ATOM 892 C C . ASN C 2 113 ? 83.023 102.758 52.782 1.00 115.09 197 ASN B C 1
ATOM 893 O O . ASN C 2 113 ? 84.191 102.385 52.638 1.00 110.20 197 ASN B O 1
ATOM 898 N N . GLY C 2 114 ? 82.473 103.665 51.972 1.00 117.88 198 GLY B N 1
ATOM 899 C CA . GLY C 2 114 ? 83.238 104.241 50.880 1.00 117.92 198 GLY B CA 1
ATOM 900 C C . GLY C 2 114 ? 84.324 105.200 51.320 1.00 113.99 198 GLY B C 1
ATOM 901 O O . GLY C 2 114 ? 85.299 105.394 50.586 1.00 111.33 198 GLY B O 1
ATOM 902 N N . LYS C 2 115 ? 84.181 105.801 52.498 1.00 111.60 199 LYS B N 1
ATOM 903 C CA . LYS C 2 115 ? 85.157 106.773 52.968 1.00 109.29 199 LYS B CA 1
ATOM 904 C C . LYS C 2 115 ? 86.476 106.096 53.325 1.00 105.58 199 LYS B C 1
ATOM 905 O O . LYS C 2 115 ? 86.527 104.907 53.651 1.00 101.80 199 LYS B O 1
ATOM 911 N N . GLU C 2 116 ? 87.553 106.875 53.258 1.00 106.46 200 GLU B N 1
ATOM 912 C CA . GLU C 2 116 ? 88.884 106.427 53.637 1.00 101.87 200 GLU B CA 1
ATOM 913 C C . GLU C 2 116 ? 89.482 107.425 54.617 1.00 93.96 200 GLU B C 1
ATOM 914 O O . GLU C 2 116 ? 89.122 108.605 54.622 1.00 92.82 200 GLU B O 1
ATOM 920 N N . ARG C 2 117 ? 90.396 106.942 55.455 1.00 86.08 201 ARG B N 1
ATOM 921 C CA . ARG C 2 117 ? 90.961 107.774 56.506 1.00 84.18 201 ARG B CA 1
ATOM 922 C C . ARG C 2 117 ? 92.406 107.368 56.757 1.00 81.13 201 ARG B C 1
ATOM 923 O O . ARG C 2 117 ? 92.842 106.276 56.385 1.00 78.14 201 ARG B O 1
ATOM 931 N N . SER C 2 118 ? 93.143 108.268 57.401 1.00 77.43 202 SER B N 1
ATOM 932 C CA . SER C 2 118 ? 94.529 108.016 57.752 1.00 68.55 202 SER B CA 1
ATOM 933 C C . SER C 2 118 ? 94.616 107.186 59.031 1.00 63.63 202 SER B C 1
ATOM 934 O O . SER C 2 118 ? 93.634 106.994 59.753 1.00 68.49 202 SER B O 1
ATOM 937 N N . ILE C 2 119 ? 95.821 106.686 59.310 1.00 63.48 203 ILE B N 1
ATOM 938 C CA . ILE C 2 119 ? 96.022 105.858 60.493 1.00 58.67 203 ILE B CA 1
ATOM 939 C C . ILE C 2 119 ? 96.072 106.691 61.769 1.00 56.28 203 ILE B C 1
ATOM 940 O O . ILE C 2 119 ? 95.811 106.165 62.858 1.00 53.50 203 ILE B O 1
ATOM 945 N N . TYR C 2 120 ? 96.379 107.980 61.664 1.00 57.62 204 TYR B N 1
ATOM 946 C CA . TYR C 2 120 ? 96.443 108.845 62.832 1.00 53.19 204 TYR B CA 1
ATOM 947 C C . TYR C 2 120 ? 95.041 109.184 63.317 1.00 56.79 204 TYR B C 1
ATOM 948 O O . TYR C 2 120 ? 94.110 109.330 62.520 1.00 60.19 204 TYR B O 1
ATOM 957 N N . PHE C 2 121 ? 94.894 109.304 64.639 1.00 51.73 205 PHE B N 1
ATOM 958 C CA . PHE C 2 121 ? 93.594 109.639 65.208 1.00 52.28 205 PHE B CA 1
ATOM 959 C C . PHE C 2 121 ? 93.125 111.011 64.743 1.00 62.24 205 PHE B C 1
ATOM 960 O O . PHE C 2 121 ? 91.950 111.192 64.404 1.00 69.91 205 PHE B O 1
ATOM 968 N N . GLN C 2 122 ? 94.025 111.985 64.719 1.00 63.91 206 GLN B N 1
ATOM 969 C CA . GLN C 2 122 ? 93.725 113.335 64.272 1.00 65.88 206 GLN B CA 1
ATOM 970 C C . GLN C 2 122 ? 94.927 113.883 63.520 1.00 66.38 206 GLN B C 1
ATOM 971 O O . GLN C 2 122 ? 96.058 113.433 63.734 1.00 65.91 206 GLN B O 1
ATOM 977 N N . PRO C 2 123 ? 94.715 114.847 62.628 1.00 71.17 207 PRO B N 1
ATOM 978 C CA . PRO C 2 123 ? 95.842 115.488 61.941 1.00 69.52 207 PRO B CA 1
ATOM 979 C C . PRO C 2 123 ? 96.652 116.336 62.904 1.00 73.90 207 PRO B C 1
ATOM 980 O O . PRO C 2 123 ? 96.178 116.668 64.001 1.00 76.37 207 PRO B O 1
ATOM 984 N N . PRO C 2 124 ? 97.885 116.699 62.538 1.00 74.83 208 PRO B N 1
ATOM 985 C CA . PRO C 2 124 ? 98.710 117.513 63.446 1.00 73.12 208 PRO B CA 1
ATOM 986 C C . PRO C 2 124 ? 98.102 118.863 63.785 1.00 75.09 208 PRO B C 1
ATOM 987 O O . PRO C 2 124 ? 98.451 119.435 64.825 1.00 76.77 208 PRO B O 1
ATOM 991 N N . SER C 2 125 ? 97.212 119.394 62.943 1.00 76.18 209 SER B N 1
ATOM 992 C CA . SER C 2 125 ? 96.546 120.653 63.260 1.00 78.96 209 SER B CA 1
ATOM 993 C C . SER C 2 125 ? 95.675 120.546 64.505 1.00 77.99 209 SER B C 1
ATOM 994 O O . SER C 2 125 ? 95.413 121.564 65.154 1.00 81.95 209 SER B O 1
ATOM 997 N N . PHE C 2 126 ? 95.215 119.339 64.842 1.00 74.90 210 PHE B N 1
ATOM 998 C CA . PHE C 2 126 ? 94.409 119.157 66.045 1.00 69.34 210 PHE B CA 1
ATOM 999 C C . PHE C 2 126 ? 95.203 119.490 67.302 1.00 69.83 210 PHE B C 1
ATOM 1000 O O . PHE C 2 126 ? 94.693 120.161 68.207 1.00 65.70 210 PHE B O 1
ATOM 1008 N N . TYR C 2 127 ? 96.449 119.035 67.375 1.00 70.46 211 TYR B N 1
ATOM 1009 C CA . TYR C 2 127 ? 97.255 119.226 68.570 1.00 62.79 211 TYR B CA 1
ATOM 1010 C C . TYR C 2 127 ? 97.891 120.610 68.585 1.00 65.33 211 TYR B C 1
ATOM 1011 O O . TYR C 2 127 ? 98.182 121.199 67.541 1.00 69.99 211 TYR B O 1
ATOM 1020 N N . VAL C 2 128 ? 98.105 121.124 69.789 1.00 65.10 212 VAL B N 1
ATOM 1021 C CA . VAL C 2 128 ? 98.772 122.393 69.982 1.00 70.58 212 VAL B CA 1
ATOM 1022 C C . VAL C 2 128 ? 100.194 122.135 70.465 1.00 76.23 212 VAL B C 1
ATOM 1023 O O . VAL C 2 128 ? 100.549 121.029 70.865 1.00 74.19 212 VAL B O 1
ATOM 1027 N N . SER C 2 129 ? 101.028 123.170 70.418 1.00 76.99 213 SER B N 1
ATOM 1028 C CA . SER C 2 129 ? 102.374 123.073 70.957 1.00 79.75 213 SER B CA 1
ATOM 1029 C C . SER C 2 129 ? 102.339 123.124 72.480 1.00 83.37 213 SER B C 1
ATOM 1030 O O . SER C 2 129 ? 101.479 123.774 73.081 1.00 82.07 213 SER B O 1
ATOM 1033 N N . ALA C 2 130 ? 103.286 122.421 73.104 1.00 86.47 214 ALA B N 1
ATOM 1034 C CA . ALA C 2 130 ? 103.351 122.413 74.562 1.00 86.79 214 ALA B CA 1
ATOM 1035 C C . ALA C 2 130 ? 103.735 123.777 75.118 1.00 92.36 214 ALA B C 1
ATOM 1036 O O . ALA C 2 130 ? 103.394 124.094 76.264 1.00 92.63 214 ALA B O 1
ATOM 1038 N N . GLN C 2 131 ? 104.447 124.590 74.335 1.00 92.39 215 GLN B N 1
ATOM 1039 C CA . GLN C 2 131 ? 104.805 125.929 74.790 1.00 89.21 215 GLN B CA 1
ATOM 1040 C C . GLN C 2 131 ? 103.571 126.808 74.953 1.00 94.13 215 GLN B C 1
ATOM 1041 O O . GLN C 2 131 ? 103.447 127.535 75.945 1.00 97.92 215 GLN B O 1
ATOM 1047 N N . ASP C 2 132 ? 102.649 126.755 73.994 1.00 93.00 216 ASP B N 1
ATOM 1048 C CA . ASP C 2 132 ? 101.451 127.583 74.032 1.00 91.28 216 ASP B CA 1
ATOM 1049 C C . ASP C 2 132 ? 100.320 126.963 74.840 1.00 88.64 216 ASP B C 1
ATOM 1050 O O . ASP C 2 132 ? 99.275 127.602 74.993 1.00 91.75 216 ASP B O 1
ATOM 1055 N N . LEU C 2 133 ? 100.500 125.746 75.355 1.00 84.70 217 LEU B N 1
ATOM 1056 C CA . LEU C 2 133 ? 99.421 125.075 76.079 1.00 85.81 217 LEU B CA 1
ATOM 1057 C C . LEU C 2 133 ? 98.934 125.858 77.294 1.00 86.17 217 LEU B C 1
ATOM 1058 O O . LEU C 2 133 ? 97.708 125.990 77.459 1.00 86.54 217 LEU B O 1
ATOM 1063 N N . PRO C 2 134 ? 99.794 126.388 78.174 1.00 84.26 218 PRO B N 1
ATOM 1064 C CA . PRO C 2 134 ? 99.273 127.156 79.317 1.00 87.21 218 PRO B CA 1
ATOM 1065 C C . PRO C 2 134 ? 98.561 128.441 78.930 1.00 90.08 218 PRO B C 1
ATOM 1066 O O . PRO C 2 134 ? 97.793 128.966 79.745 1.00 91.13 218 PRO B O 1
ATOM 1070 N N . HIS C 2 135 ? 98.782 128.966 77.722 1.00 91.70 219 HIS B N 1
ATOM 1071 C CA . HIS C 2 135 ? 98.278 130.283 77.357 1.00 92.64 219 HIS B CA 1
ATOM 1072 C C . HIS C 2 135 ? 97.134 130.267 76.354 1.00 92.32 219 HIS B C 1
ATOM 1073 O O . HIS C 2 135 ? 96.425 131.272 76.245 1.00 92.11 219 HIS B O 1
ATOM 1080 N N . ILE C 2 136 ? 96.936 129.171 75.619 1.00 94.83 220 ILE B N 1
ATOM 1081 C CA . ILE C 2 136 ? 95.873 129.130 74.622 1.00 93.44 220 ILE B CA 1
ATOM 1082 C C . ILE C 2 136 ? 94.517 129.163 75.311 1.00 95.69 220 ILE B C 1
ATOM 1083 O O . ILE C 2 136 ? 94.288 128.474 76.315 1.00 95.87 220 ILE B O 1
ATOM 1088 N N . GLU C 2 137 ? 93.610 129.974 74.776 1.00 98.34 221 GLU B N 1
ATOM 1089 C CA . GLU C 2 137 ? 92.269 130.064 75.331 1.00 98.90 221 GLU B CA 1
ATOM 1090 C C . GLU C 2 137 ? 91.500 128.770 75.088 1.00 97.01 221 GLU B C 1
ATOM 1091 O O . GLU C 2 137 ? 91.671 128.101 74.066 1.00 92.50 221 GLU B O 1
ATOM 1097 N N . ASN C 2 138 ? 90.651 128.421 76.057 1.00 98.72 222 ASN B N 1
ATOM 1098 C CA . ASN C 2 138 ? 89.819 127.217 76.004 1.00 93.53 222 ASN B CA 1
ATOM 1099 C C . ASN C 2 138 ? 90.655 125.944 75.897 1.00 85.32 222 ASN B C 1
ATOM 1100 O O . ASN C 2 138 ? 90.205 124.940 75.341 1.00 82.05 222 ASN B O 1
ATOM 1105 N N . GLY C 2 139 ? 91.873 125.977 76.432 1.00 79.58 223 GLY B N 1
ATOM 1106 C CA . GLY C 2 139 ? 92.712 124.805 76.559 1.00 75.01 223 GLY B CA 1
ATOM 1107 C C . GLY C 2 139 ? 93.053 124.144 75.231 1.00 79.85 223 GLY B C 1
ATOM 1108 O O . GLY C 2 139 ? 92.887 124.708 74.147 1.00 89.85 223 GLY B O 1
ATOM 1109 N N . GLY C 2 140 ? 93.536 122.914 75.341 1.00 70.21 224 GLY B N 1
ATOM 1110 C CA . GLY C 2 140 ? 93.888 122.140 74.170 1.00 65.45 224 GLY B CA 1
ATOM 1111 C C . GLY C 2 140 ? 94.593 120.863 74.569 1.00 55.46 224 GLY B C 1
ATOM 1112 O O . GLY C 2 140 ? 94.753 120.552 75.752 1.00 55.48 224 GLY B O 1
ATOM 1113 N N . VAL C 2 141 ? 95.011 120.123 73.546 1.00 54.22 225 VAL B N 1
ATOM 1114 C CA . VAL C 2 141 ? 95.758 118.883 73.713 1.00 51.13 225 VAL B CA 1
ATOM 1115 C C . VAL C 2 141 ? 97.107 119.049 73.029 1.00 52.56 225 VAL B C 1
ATOM 1116 O O . VAL C 2 141 ? 97.172 119.469 71.868 1.00 58.06 225 VAL B O 1
ATOM 1120 N N . ALA C 2 142 ? 98.178 118.721 73.747 1.00 50.48 226 ALA B N 1
ATOM 1121 C CA . ALA C 2 142 ? 99.532 118.848 73.234 1.00 51.34 226 ALA B CA 1
ATOM 1122 C C . ALA C 2 142 ? 100.273 117.531 73.408 1.00 51.54 226 ALA B C 1
ATOM 1123 O O . ALA C 2 142 ? 100.011 116.772 74.344 1.00 50.20 226 ALA B O 1
ATOM 1125 N N . VAL C 2 143 ? 101.201 117.265 72.493 1.00 52.25 227 VAL B N 1
ATOM 1126 C CA . VAL C 2 143 ? 102.008 116.052 72.514 1.00 53.88 227 VAL B CA 1
ATOM 1127 C C . VAL C 2 143 ? 103.476 116.440 72.591 1.00 53.40 227 VAL B C 1
ATOM 1128 O O . VAL C 2 143 ? 103.959 117.232 71.774 1.00 59.75 227 VAL B O 1
ATOM 1132 N N . LEU C 2 144 ? 104.179 115.883 73.574 1.00 54.63 228 LEU B N 1
ATOM 1133 C CA . LEU C 2 144 ? 105.631 116.009 73.687 1.00 60.16 228 LEU B CA 1
ATOM 1134 C C . LEU C 2 144 ? 106.236 114.757 73.064 1.00 59.92 228 LEU B C 1
ATOM 1135 O O . LEU C 2 144 ? 106.530 113.778 73.749 1.00 60.16 228 LEU B O 1
ATOM 1140 N N . THR C 2 145 ? 106.419 114.795 71.748 1.00 57.96 229 THR B N 1
ATOM 1141 C CA . THR C 2 145 ? 106.926 113.644 71.018 1.00 60.64 229 THR B CA 1
ATOM 1142 C C . THR C 2 145 ? 108.411 113.444 71.293 1.00 63.66 229 THR B C 1
ATOM 1143 O O . THR C 2 145 ? 109.172 114.407 71.413 1.00 65.76 229 THR B O 1
ATOM 1147 N N . GLY C 2 146 ? 108.817 112.181 71.391 1.00 62.07 230 GLY B N 1
ATOM 1148 C CA . GLY C 2 146 ? 110.208 111.859 71.629 1.00 62.43 230 GLY B CA 1
ATOM 1149 C C . GLY C 2 146 ? 110.704 112.159 73.023 1.00 65.28 230 GLY B C 1
ATOM 1150 O O . GLY C 2 146 ? 111.915 112.271 73.228 1.00 74.39 230 GLY B O 1
ATOM 1151 N N . LYS C 2 147 ? 109.803 112.286 73.994 1.00 62.29 231 LYS B N 1
ATOM 1152 C CA . LYS C 2 147 ? 110.163 112.535 75.385 1.00 58.35 231 LYS B CA 1
ATOM 1153 C C . LYS C 2 147 ? 109.580 111.420 76.239 1.00 54.20 231 LYS B C 1
ATOM 1154 O O . LYS C 2 147 ? 108.365 111.199 76.231 1.00 55.65 231 LYS B O 1
ATOM 1160 N N . LYS C 2 148 ? 110.442 110.726 76.974 1.00 52.44 232 LYS B N 1
ATOM 1161 C CA . LYS C 2 148 ? 110.036 109.605 77.809 1.00 49.45 232 LYS B CA 1
ATOM 1162 C C . LYS C 2 148 ? 110.031 110.020 79.273 1.00 50.96 232 LYS B C 1
ATOM 1163 O O . LYS C 2 148 ? 111.023 110.557 79.775 1.00 55.60 232 LYS B O 1
ATOM 1169 N N . VAL C 2 149 ? 108.913 109.771 79.953 1.00 52.29 233 VAL B N 1
ATOM 1170 C CA . VAL C 2 149 ? 108.845 109.973 81.395 1.00 43.99 233 VAL B CA 1
ATOM 1171 C C . VAL C 2 149 ? 109.653 108.874 82.072 1.00 51.64 233 VAL B C 1
ATOM 1172 O O . VAL C 2 149 ? 109.322 107.688 81.967 1.00 51.76 233 VAL B O 1
ATOM 1176 N N . VAL C 2 150 ? 110.720 109.262 82.766 1.00 54.46 234 VAL B N 1
ATOM 1177 C CA . VAL C 2 150 ? 111.588 108.300 83.430 1.00 56.36 234 VAL B CA 1
ATOM 1178 C C . VAL C 2 150 ? 111.417 108.299 84.943 1.00 55.25 234 VAL B C 1
ATOM 1179 O O . VAL C 2 150 ? 111.761 107.293 85.584 1.00 59.68 234 VAL B O 1
ATOM 1183 N N . GLN C 2 151 ? 110.904 109.375 85.533 1.00 54.21 235 GLN B N 1
ATOM 1184 C CA . GLN C 2 151 ? 110.701 109.457 86.970 1.00 56.49 235 GLN B CA 1
ATOM 1185 C C . GLN C 2 151 ? 109.313 110.001 87.262 1.00 55.44 235 GLN B C 1
ATOM 1186 O O . GLN C 2 151 ? 108.878 110.980 86.649 1.00 56.31 235 GLN B O 1
ATOM 1192 N N . LEU C 2 152 ? 108.621 109.359 88.198 1.00 53.89 236 LEU B N 1
ATOM 1193 C CA . LEU C 2 152 ? 107.317 109.808 88.665 1.00 55.52 236 LEU B CA 1
ATOM 1194 C C . LEU C 2 152 ? 107.351 109.905 90.182 1.00 62.68 236 LEU B C 1
ATOM 1195 O O . LEU C 2 152 ? 107.790 108.968 90.855 1.00 65.61 236 LEU B O 1
ATOM 1200 N N . ASP C 2 153 ? 106.896 111.036 90.713 1.00 63.59 237 ASP B N 1
ATOM 1201 C CA . ASP C 2 153 ? 106.805 111.251 92.152 1.00 63.58 237 ASP B CA 1
ATOM 1202 C C . ASP C 2 153 ? 105.360 111.592 92.483 1.00 63.99 237 ASP B C 1
ATOM 1203 O O . ASP C 2 153 ? 104.815 112.570 91.960 1.00 64.43 237 ASP B O 1
ATOM 1208 N N . VAL C 2 154 ? 104.745 110.789 93.350 1.00 60.60 238 VAL B N 1
ATOM 1209 C CA . VAL C 2 154 ? 103.320 110.945 93.621 1.00 61.28 238 VAL B CA 1
ATOM 1210 C C . VAL C 2 154 ? 103.076 111.998 94.693 1.00 65.05 238 VAL B C 1
ATOM 1211 O O . VAL C 2 154 ? 102.101 112.754 94.621 1.00 67.37 238 VAL B O 1
ATOM 1215 N N . ARG C 2 155 ? 103.943 112.061 95.706 1.00 64.57 239 ARG B N 1
ATOM 1216 C CA . ARG C 2 155 ? 103.716 112.989 96.809 1.00 72.10 239 ARG B CA 1
ATOM 1217 C C . ARG C 2 155 ? 103.795 114.437 96.341 1.00 72.87 239 ARG B C 1
ATOM 1218 O O . ARG C 2 155 ? 102.989 115.276 96.759 1.00 73.57 239 ARG B O 1
ATOM 1226 N N . ASP C 2 156 ? 104.756 114.750 95.473 1.00 70.92 240 ASP B N 1
ATOM 1227 C CA . ASP C 2 156 ? 104.886 116.095 94.929 1.00 66.22 240 ASP B CA 1
ATOM 1228 C C . ASP C 2 156 ? 104.122 116.291 93.626 1.00 64.87 240 ASP B C 1
ATOM 1229 O O . ASP C 2 156 ? 104.079 117.419 93.123 1.00 67.02 240 ASP B O 1
ATOM 1234 N N . ASN C 2 157 ? 103.524 115.231 93.077 1.00 62.23 241 ASN B N 1
ATOM 1235 C CA . ASN C 2 157 ? 102.788 115.289 91.814 1.00 53.90 241 ASN B CA 1
ATOM 1236 C C . ASN C 2 157 ? 103.673 115.840 90.694 1.00 57.03 241 ASN B C 1
ATOM 1237 O O . ASN C 2 157 ? 103.357 116.835 90.039 1.00 59.39 241 ASN B O 1
ATOM 1242 N N . MET C 2 158 ? 104.800 115.164 90.483 1.00 56.19 242 MET B N 1
ATOM 1243 C CA . MET C 2 158 ? 105.836 115.643 89.583 1.00 56.92 242 MET B CA 1
ATOM 1244 C C . MET C 2 158 ? 106.380 114.484 88.760 1.00 59.82 242 MET B C 1
ATOM 1245 O O . MET C 2 158 ? 106.463 113.349 89.236 1.00 61.10 242 MET B O 1
ATOM 1250 N N . VAL C 2 159 ? 106.749 114.783 87.514 1.00 55.94 243 VAL B N 1
ATOM 1251 C CA . VAL C 2 159 ? 107.392 113.824 86.626 1.00 54.85 243 VAL B CA 1
ATOM 1252 C C . VAL C 2 159 ? 108.670 114.445 86.081 1.00 57.00 243 VAL B C 1
ATOM 1253 O O . VAL C 2 159 ? 108.790 115.668 85.966 1.00 60.60 243 VAL B O 1
ATOM 1257 N N . LYS C 2 160 ? 109.634 113.589 85.751 1.00 59.49 244 LYS B N 1
ATOM 1258 C CA . LYS C 2 160 ? 110.903 114.015 85.177 1.00 60.18 244 LYS B CA 1
ATOM 1259 C C . LYS C 2 160 ? 111.143 113.244 83.888 1.00 61.19 244 LYS B C 1
ATOM 1260 O O . LYS C 2 160 ? 110.993 112.019 83.858 1.00 60.42 244 LYS B O 1
ATOM 1266 N N . LEU C 2 161 ? 111.516 113.960 82.831 1.00 63.82 245 LEU B N 1
ATOM 1267 C CA . LEU C 2 161 ? 111.670 113.367 81.513 1.00 62.57 245 LEU B CA 1
ATOM 1268 C C . LEU C 2 161 ? 113.105 112.890 81.297 1.00 66.78 245 LEU B C 1
ATOM 1269 O O . LEU C 2 161 ? 113.988 113.073 82.138 1.00 72.66 245 LEU B O 1
ATOM 1274 N N . ASN C 2 162 ? 113.337 112.264 80.140 1.00 62.45 246 ASN B N 1
ATOM 1275 C CA . ASN C 2 162 ? 114.664 111.763 79.801 1.00 62.65 246 ASN B CA 1
ATOM 1276 C C . ASN C 2 162 ? 115.673 112.883 79.584 1.00 68.60 246 ASN B C 1
ATOM 1277 O O . ASN C 2 162 ? 116.878 112.647 79.717 1.00 70.73 246 ASN B O 1
ATOM 1282 N N . ASP C 2 163 ? 115.214 114.087 79.252 1.00 70.37 247 ASP B N 1
ATOM 1283 C CA . ASP C 2 163 ? 116.099 115.228 79.059 1.00 72.42 247 ASP B CA 1
ATOM 1284 C C . ASP C 2 163 ? 116.352 116.007 80.343 1.00 75.12 247 ASP B C 1
ATOM 1285 O O . ASP C 2 163 ? 117.035 117.035 80.302 1.00 73.69 247 ASP B O 1
ATOM 1290 N N . GLY C 2 164 ? 115.821 115.546 81.473 1.00 73.59 248 GLY B N 1
ATOM 1291 C CA . GLY C 2 164 ? 115.994 116.224 82.738 1.00 74.22 248 GLY B CA 1
ATOM 1292 C C . GLY C 2 164 ? 114.943 117.261 83.065 1.00 76.53 248 GLY B C 1
ATOM 1293 O O . GLY C 2 164 ? 114.986 117.835 84.160 1.00 81.16 248 GLY B O 1
ATOM 1294 N N . SER C 2 165 ? 114.006 117.522 82.158 1.00 74.44 249 SER B N 1
ATOM 1295 C CA . SER C 2 165 ? 112.937 118.468 82.438 1.00 71.59 249 SER B CA 1
ATOM 1296 C C . SER C 2 165 ? 111.975 117.893 83.471 1.00 72.54 249 SER B C 1
ATOM 1297 O O . SER C 2 165 ? 111.822 116.676 83.603 1.00 71.39 249 SER B O 1
ATOM 1300 N N . GLN C 2 166 ? 111.324 118.785 84.214 1.00 69.71 250 GLN B N 1
ATOM 1301 C CA . GLN C 2 166 ? 110.399 118.397 85.269 1.00 67.87 250 GLN B CA 1
ATOM 1302 C C . GLN C 2 166 ? 109.073 119.112 85.065 1.00 65.64 250 GLN B C 1
ATOM 1303 O O . GLN C 2 166 ? 109.048 120.327 84.849 1.00 72.10 250 GLN B O 1
ATOM 1309 N N . ILE C 2 167 ? 107.978 118.358 85.131 1.00 62.31 251 ILE B N 1
ATOM 1310 C CA . ILE C 2 167 ? 106.633 118.890 84.939 1.00 59.89 251 ILE B CA 1
ATOM 1311 C C . ILE C 2 167 ? 105.798 118.557 86.166 1.00 61.37 251 ILE B C 1
ATOM 1312 O O . ILE C 2 167 ? 105.796 117.411 86.631 1.00 60.60 251 ILE B O 1
ATOM 1317 N N . THR C 2 168 ? 105.094 119.557 86.688 1.00 63.37 252 THR B N 1
ATOM 1318 C CA . THR C 2 168 ? 104.152 119.364 87.779 1.00 57.44 252 THR B CA 1
ATOM 1319 C C . THR C 2 168 ? 102.754 119.149 87.212 1.00 52.93 252 THR B C 1
ATOM 1320 O O . THR C 2 168 ? 102.363 119.795 86.236 1.00 58.01 252 THR B O 1
ATOM 1324 N N . TYR C 2 169 ? 102.005 118.232 87.820 1.00 47.64 253 TYR B N 1
ATOM 1325 C CA . TYR C 2 169 ? 100.664 117.907 87.359 1.00 46.55 253 TYR B CA 1
ATOM 1326 C C . TYR C 2 169 ? 99.687 117.929 88.525 1.00 49.29 253 TYR B C 1
ATOM 1327 O O . TYR C 2 169 ? 100.067 117.791 89.689 1.00 54.28 253 TYR B O 1
ATOM 1336 N N . GLU C 2 170 ? 98.410 118.112 88.190 1.00 45.14 254 GLU B N 1
ATOM 1337 C CA . GLU C 2 170 ? 97.312 117.941 89.133 1.00 40.38 254 GLU B CA 1
ATOM 1338 C C . GLU C 2 170 ? 96.692 116.553 89.036 1.00 37.60 254 GLU B C 1
ATOM 1339 O O . GLU C 2 170 ? 96.548 115.865 90.050 1.00 40.12 254 GLU B O 1
ATOM 1345 N N . LYS C 2 171 ? 96.327 116.127 87.830 1.00 38.75 255 LYS B N 1
ATOM 1346 C CA . LYS C 2 171 ? 95.836 114.783 87.565 1.00 32.72 255 LYS B CA 1
ATOM 1347 C C . LYS C 2 171 ? 96.749 114.117 86.547 1.00 33.38 255 LYS B C 1
ATOM 1348 O O . LYS C 2 171 ? 97.240 114.773 85.623 1.00 39.90 255 LYS B O 1
ATOM 1354 N N . CYS C 2 172 ? 96.980 112.818 86.715 1.00 27.23 256 CYS B N 1
ATOM 1355 C CA . CYS C 2 172 ? 97.893 112.092 85.843 1.00 24.34 256 CYS B CA 1
ATOM 1356 C C . CYS C 2 172 ? 97.271 110.775 85.411 1.00 33.65 256 CYS B C 1
ATOM 1357 O O . CYS C 2 172 ? 96.685 110.062 86.230 1.00 37.21 256 CYS B O 1
ATOM 1360 N N . LEU C 2 173 ? 97.404 110.460 84.127 1.00 35.34 257 LEU B N 1
ATOM 1361 C CA . LEU C 2 173 ? 97.039 109.161 83.585 1.00 27.60 257 LEU B CA 1
ATOM 1362 C C . LEU C 2 173 ? 98.291 108.449 83.097 1.00 28.64 257 LEU B C 1
ATOM 1363 O O . LEU C 2 173 ? 99.136 109.050 82.427 1.00 33.11 257 LEU B O 1
ATOM 1368 N N . ILE C 2 174 ? 98.407 107.170 83.429 1.00 27.40 258 ILE B N 1
ATOM 1369 C CA . ILE C 2 174 ? 99.502 106.336 82.959 1.00 28.15 258 ILE B CA 1
ATOM 1370 C C . ILE C 2 174 ? 98.923 105.397 81.910 1.00 33.65 258 ILE B C 1
ATOM 1371 O O . ILE C 2 174 ? 98.290 104.388 82.238 1.00 36.88 258 ILE B O 1
ATOM 1376 N N . ALA C 2 175 ? 99.135 105.730 80.639 1.00 37.96 259 ALA B N 1
ATOM 1377 C CA . ALA C 2 175 ? 98.648 104.913 79.536 1.00 30.54 259 ALA B CA 1
ATOM 1378 C C . ALA C 2 175 ? 99.815 104.449 78.679 1.00 35.18 259 ALA B C 1
ATOM 1379 O O . ALA C 2 175 ? 99.762 104.525 77.448 1.00 40.47 259 ALA B O 1
ATOM 1381 N N . THR C 2 176 ? 100.876 103.968 79.328 1.00 36.06 260 THR B N 1
ATOM 1382 C CA . THR C 2 176 ? 102.094 103.571 78.633 1.00 35.20 260 THR B CA 1
ATOM 1383 C C . THR C 2 176 ? 101.911 102.331 77.770 1.00 39.38 260 THR B C 1
ATOM 1384 O O . THR C 2 176 ? 102.807 102.014 76.981 1.00 43.07 260 THR B O 1
ATOM 1388 N N . GLY C 2 177 ? 100.790 101.627 77.899 1.00 42.80 261 GLY B N 1
ATOM 1389 C CA . GLY C 2 177 ? 100.558 100.458 77.072 1.00 39.89 261 GLY B CA 1
ATOM 1390 C C . GLY C 2 177 ? 101.554 99.357 77.366 1.00 40.25 261 GLY B C 1
ATOM 1391 O O . GLY C 2 177 ? 101.889 99.077 78.522 1.00 46.70 261 GLY B O 1
ATOM 1392 N N . GLY C 2 178 ? 102.039 98.717 76.303 1.00 41.07 262 GLY B N 1
ATOM 1393 C CA . GLY C 2 178 ? 102.993 97.638 76.433 1.00 44.40 262 GLY B CA 1
ATOM 1394 C C . GLY C 2 178 ? 104.006 97.659 75.305 1.00 44.44 262 GLY B C 1
ATOM 1395 O O . GLY C 2 178 ? 103.906 98.452 74.368 1.00 46.26 262 GLY B O 1
ATOM 1396 N N . THR C 2 179 ? 104.984 96.769 75.419 1.00 42.81 263 THR B N 1
ATOM 1397 C CA . THR C 2 179 ? 106.018 96.587 74.417 1.00 47.10 263 THR B CA 1
ATOM 1398 C C . THR C 2 179 ? 106.074 95.120 74.022 1.00 49.04 263 THR B C 1
ATOM 1399 O O . THR C 2 179 ? 105.816 94.241 74.851 1.00 53.78 263 THR B O 1
ATOM 1403 N N . PRO C 2 180 ? 106.384 94.826 72.761 1.00 46.92 264 PRO B N 1
ATOM 1404 C CA . PRO C 2 180 ? 106.409 93.426 72.320 1.00 47.54 264 PRO B CA 1
ATOM 1405 C C . PRO C 2 180 ? 107.430 92.609 73.096 1.00 53.20 264 PRO B C 1
ATOM 1406 O O . PRO C 2 180 ? 108.583 93.014 73.260 1.00 58.94 264 PRO B O 1
ATOM 1410 N N . ARG C 2 181 ? 106.994 91.448 73.575 1.00 46.03 265 ARG B N 1
ATOM 1411 C CA . ARG C 2 181 ? 107.919 90.505 74.177 1.00 50.48 265 ARG B CA 1
ATOM 1412 C C . ARG C 2 181 ? 108.844 89.931 73.110 1.00 60.96 265 ARG B C 1
ATOM 1413 O O . ARG C 2 181 ? 108.535 89.927 71.915 1.00 64.66 265 ARG B O 1
ATOM 1421 N N . SER C 2 182 ? 109.998 89.448 73.555 1.00 68.39 266 SER B N 1
ATOM 1422 C CA . SER C 2 182 ? 111.000 88.888 72.664 1.00 72.22 266 SER B CA 1
ATOM 1423 C C . SER C 2 182 ? 111.252 87.430 73.018 1.00 72.51 266 SER B C 1
ATOM 1424 O O . SER C 2 182 ? 111.174 87.034 74.185 1.00 74.96 266 SER B O 1
ATOM 1427 N N . LEU C 2 183 ? 111.544 86.632 71.997 1.00 70.76 267 LEU B N 1
ATOM 1428 C CA . LEU C 2 183 ? 111.896 85.239 72.221 1.00 76.19 267 LEU B CA 1
ATOM 1429 C C . LEU C 2 183 ? 113.281 85.142 72.847 1.00 82.97 267 LEU B C 1
ATOM 1430 O O . LEU C 2 183 ? 114.207 85.861 72.461 1.00 84.52 267 LEU B O 1
ATOM 1435 N N . SER C 2 184 ? 113.419 84.243 73.823 1.00 84.72 268 SER B N 1
ATOM 1436 C CA . SER C 2 184 ? 114.711 84.051 74.475 1.00 86.20 268 SER B CA 1
ATOM 1437 C C . SER C 2 184 ? 115.745 83.499 73.500 1.00 89.41 268 SER B C 1
ATOM 1438 O O . SER C 2 184 ? 116.930 83.848 73.576 1.00 91.48 268 SER B O 1
ATOM 1441 N N . ALA C 2 185 ? 115.316 82.621 72.588 1.00 86.62 269 ALA B N 1
ATOM 1442 C CA . ALA C 2 185 ? 116.228 82.091 71.580 1.00 84.69 269 ALA B CA 1
ATOM 1443 C C . ALA C 2 185 ? 116.721 83.182 70.640 1.00 84.87 269 ALA B C 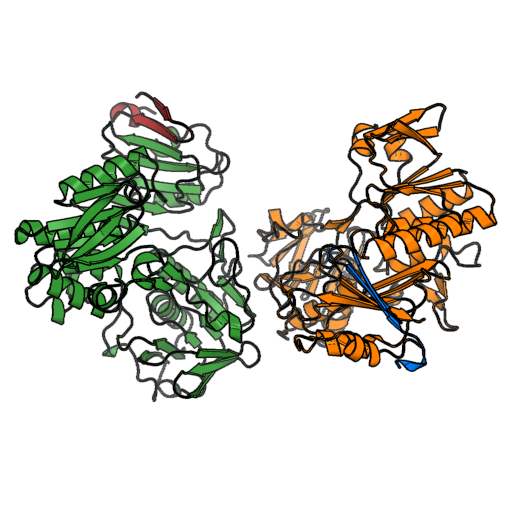1
ATOM 1444 O O . ALA C 2 185 ? 117.828 83.077 70.100 1.00 86.80 269 ALA B O 1
ATOM 1446 N N . ILE C 2 186 ? 115.918 84.224 70.422 1.00 82.46 270 ILE B N 1
ATOM 1447 C CA . ILE C 2 186 ? 116.383 85.367 69.644 1.00 84.65 270 ILE B CA 1
ATOM 1448 C C . ILE C 2 186 ? 117.458 86.127 70.409 1.00 88.89 270 ILE B C 1
ATOM 1449 O O . ILE C 2 186 ? 118.471 86.548 69.837 1.00 89.58 270 ILE B O 1
ATOM 1454 N N . ASP C 2 187 ? 117.253 86.317 71.715 1.00 87.83 271 ASP B N 1
ATOM 1455 C CA . ASP C 2 187 ? 118.224 87.040 72.529 1.00 86.84 271 ASP B CA 1
ATOM 1456 C C . ASP C 2 187 ? 119.554 86.297 72.593 1.00 88.91 271 ASP B C 1
ATOM 1457 O O . ASP C 2 187 ? 120.621 86.896 72.413 1.00 84.85 271 ASP B O 1
ATOM 1462 N N . ARG C 2 188 ? 119.512 84.985 72.840 1.00 89.69 272 ARG B N 1
ATOM 1463 C CA . ARG C 2 188 ? 120.752 84.220 72.907 1.00 91.01 272 ARG B CA 1
ATOM 1464 C C . ARG C 2 188 ? 121.377 83.982 71.539 1.00 92.88 272 ARG B C 1
ATOM 1465 O O . ARG C 2 188 ? 122.513 83.502 71.474 1.00 92.74 272 ARG B O 1
ATOM 1473 N N . ALA C 2 189 ? 120.672 84.307 70.453 1.00 92.70 273 ALA B N 1
ATOM 1474 C CA . ALA C 2 189 ? 121.185 84.020 69.118 1.00 91.18 273 ALA B CA 1
ATOM 1475 C C . ALA C 2 189 ? 122.401 84.879 68.791 1.00 92.23 273 ALA B C 1
ATOM 1476 O O . ALA C 2 189 ? 123.419 84.372 68.305 1.00 96.40 273 ALA B O 1
ATOM 1478 N N . GLY C 2 190 ? 122.315 86.180 69.047 1.00 90.92 274 GLY B N 1
ATOM 1479 C CA . GLY C 2 190 ? 123.406 87.078 68.726 1.00 92.85 274 GLY B CA 1
ATOM 1480 C C . GLY C 2 190 ? 122.934 88.419 68.207 1.00 93.70 274 GLY B C 1
ATOM 1481 O O . GLY C 2 190 ? 121.868 88.901 68.600 1.00 93.39 274 GLY B O 1
ATOM 1482 N N . ALA C 2 191 ? 123.719 89.035 67.325 1.00 97.40 275 ALA B N 1
ATOM 1483 C CA . ALA C 2 191 ? 123.373 90.329 66.752 1.00 92.93 275 ALA B CA 1
ATOM 1484 C C . ALA C 2 191 ? 122.804 90.233 65.345 1.00 92.74 275 ALA B C 1
ATOM 1485 O O . ALA C 2 191 ? 121.910 91.013 64.998 1.00 91.19 275 ALA B O 1
ATOM 1487 N N . GLU C 2 192 ? 123.299 89.299 64.529 1.00 95.51 276 GLU B N 1
ATOM 1488 C CA . GLU C 2 192 ? 122.779 89.142 63.174 1.00 95.65 276 GLU B CA 1
ATOM 1489 C C . GLU C 2 192 ? 121.306 88.755 63.195 1.00 94.02 276 GLU B C 1
ATOM 1490 O O . GLU C 2 192 ? 120.497 89.301 62.437 1.00 92.25 276 GLU B O 1
ATOM 1496 N N . VAL C 2 193 ? 120.943 87.806 64.061 1.00 90.26 277 VAL B N 1
ATOM 1497 C CA . VAL C 2 193 ? 119.554 87.361 64.146 1.00 82.52 277 VAL B CA 1
ATOM 1498 C C . VAL C 2 193 ? 118.658 88.503 64.609 1.00 80.92 277 VAL B C 1
ATOM 1499 O O . VAL C 2 193 ? 117.592 88.752 64.033 1.00 84.46 277 VAL B O 1
ATOM 1503 N N . LYS C 2 194 ? 119.081 89.219 65.654 1.00 81.24 278 LYS B N 1
ATOM 1504 C CA . LYS C 2 194 ? 118.292 90.345 66.144 1.00 83.03 278 LYS B CA 1
ATOM 1505 C C . LYS C 2 194 ? 118.147 91.428 65.085 1.00 79.97 278 LYS B C 1
ATOM 1506 O O . LYS C 2 194 ? 117.121 92.116 65.039 1.00 77.28 278 LYS B O 1
ATOM 1512 N N . SER C 2 195 ? 119.159 91.598 64.231 1.00 80.99 279 SER B N 1
ATOM 1513 C CA . SER C 2 195 ? 119.027 92.525 63.112 1.00 84.39 279 SER B CA 1
ATOM 1514 C C . SER C 2 195 ? 117.962 92.053 62.130 1.00 85.05 279 SER B C 1
ATOM 1515 O O . SER C 2 195 ? 117.229 92.869 61.560 1.00 87.94 279 SER B O 1
ATOM 1518 N N . ARG C 2 196 ? 117.862 90.739 61.920 1.00 80.53 280 ARG B N 1
ATOM 1519 C CA . ARG C 2 196 ? 116.905 90.154 60.989 1.00 75.97 280 ARG B CA 1
ATOM 1520 C C . ARG C 2 196 ? 115.653 89.636 61.690 1.00 74.00 280 ARG B C 1
ATOM 1521 O O . ARG C 2 196 ? 114.967 88.753 61.164 1.00 72.91 280 ARG B O 1
ATOM 1529 N N . THR C 2 197 ? 115.343 90.166 62.870 1.00 73.61 281 THR B N 1
ATOM 1530 C CA . THR C 2 197 ? 114.132 89.828 63.602 1.00 68.26 281 THR B CA 1
ATOM 1531 C C . THR C 2 197 ? 113.346 91.104 63.868 1.00 69.20 281 THR B C 1
ATOM 1532 O O . THR C 2 197 ? 113.925 92.137 64.218 1.00 74.70 281 THR B O 1
ATOM 1536 N N . THR C 2 198 ? 112.028 91.032 63.700 1.00 67.43 282 THR B N 1
ATOM 1537 C CA . THR C 2 198 ? 111.162 92.202 63.782 1.00 66.03 282 THR B CA 1
ATOM 1538 C C . THR C 2 198 ? 110.150 92.014 64.901 1.00 63.58 282 THR B C 1
ATOM 1539 O O . THR C 2 198 ? 109.371 91.055 64.885 1.00 65.57 282 THR B O 1
ATOM 1543 N N . LEU C 2 199 ? 110.169 92.921 65.873 1.00 62.71 283 LEU B N 1
ATOM 1544 C CA . LEU C 2 199 ? 109.090 93.047 66.843 1.00 56.10 283 LEU B CA 1
ATOM 1545 C C . LEU C 2 199 ? 108.104 94.076 66.305 1.00 59.06 283 LEU B C 1
ATOM 1546 O O . LEU C 2 199 ? 108.473 95.232 66.076 1.00 68.38 283 LEU B O 1
ATOM 1551 N N . PHE C 2 200 ? 106.859 93.663 66.109 1.00 55.81 284 PHE B N 1
ATOM 1552 C CA . PHE C 2 200 ? 105.899 94.410 65.301 1.00 56.67 284 PHE B CA 1
ATOM 1553 C C . PHE C 2 200 ? 104.888 95.093 66.215 1.00 54.89 284 PHE B C 1
ATOM 1554 O O . PHE C 2 200 ? 103.931 94.463 66.671 1.00 60.02 284 PHE B O 1
ATOM 1562 N N . ARG C 2 201 ? 105.105 96.377 66.499 1.00 52.29 285 ARG B N 1
ATOM 1563 C CA . ARG C 2 201 ? 104.071 97.168 67.162 1.00 48.70 285 ARG B CA 1
ATOM 1564 C C . ARG C 2 201 ? 103.911 98.582 66.620 1.00 51.84 285 ARG B C 1
ATOM 1565 O O . ARG C 2 201 ? 102.858 99.186 66.849 1.00 52.93 285 ARG B O 1
ATOM 1573 N N . LYS C 2 202 ? 104.868 99.122 65.872 1.00 51.94 286 LYS B N 1
ATOM 1574 C CA . LYS C 2 202 ? 104.863 100.532 65.510 1.00 48.55 286 LYS B CA 1
ATOM 1575 C C . LYS C 2 202 ? 104.802 100.706 63.997 1.00 49.05 286 LYS B C 1
ATOM 1576 O O . LYS C 2 202 ? 104.893 99.748 63.226 1.00 52.22 286 LYS B O 1
ATOM 1582 N N . ILE C 2 203 ? 104.636 101.967 63.585 1.00 50.29 287 ILE B N 1
ATOM 1583 C CA . ILE C 2 203 ? 104.572 102.301 62.165 1.00 53.27 287 ILE B CA 1
ATOM 1584 C C . ILE C 2 203 ? 105.889 101.970 61.475 1.00 56.72 287 ILE B C 1
ATOM 1585 O O . ILE C 2 203 ? 105.907 101.439 60.357 1.00 63.20 287 ILE B O 1
ATOM 1590 N N . GLY C 2 204 ? 107.012 102.289 62.123 1.00 55.56 288 GLY B N 1
ATOM 1591 C CA . GLY C 2 204 ? 108.304 101.937 61.558 1.00 54.44 288 GLY B CA 1
ATOM 1592 C C . GLY C 2 204 ? 108.472 100.440 61.383 1.00 57.95 288 GLY B C 1
ATOM 1593 O O . GLY C 2 204 ? 109.063 99.982 60.402 1.00 66.14 288 GLY B O 1
ATOM 1594 N N . ASP C 2 205 ? 107.952 99.658 62.332 1.00 56.66 289 ASP B N 1
ATOM 1595 C CA . ASP C 2 205 ? 107.973 98.207 62.187 1.00 59.80 289 ASP B CA 1
ATOM 1596 C C . ASP C 2 205 ? 107.152 97.767 60.982 1.00 61.57 289 ASP B C 1
ATOM 1597 O O . ASP C 2 205 ? 107.560 96.867 60.239 1.00 66.11 289 ASP B O 1
ATOM 1602 N N . PHE C 2 206 ? 105.992 98.394 60.773 1.00 57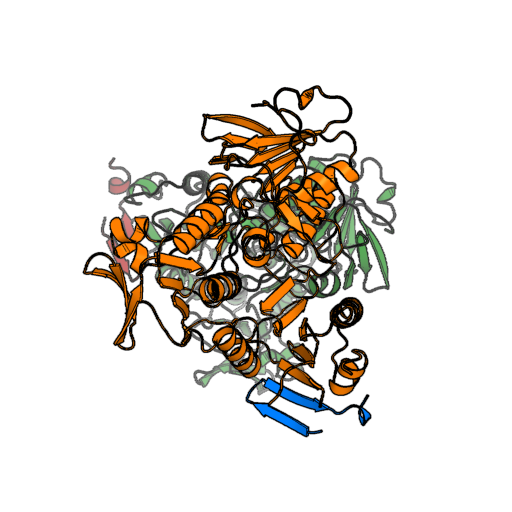.88 290 PHE B N 1
ATOM 1603 C CA . PHE C 2 206 ? 105.183 98.091 59.597 1.00 56.11 290 PHE B CA 1
ATOM 1604 C C . PHE C 2 206 ? 105.948 98.382 58.314 1.00 62.15 290 PHE B C 1
ATOM 1605 O O . PHE C 2 206 ? 105.950 97.571 57.382 1.00 67.71 290 PHE B O 1
ATOM 1613 N N . ARG C 2 207 ? 106.593 99.548 58.245 1.00 61.53 291 ARG B N 1
ATOM 1614 C CA . ARG C 2 207 ? 107.334 99.912 57.042 1.00 60.70 291 ARG B CA 1
ATOM 1615 C C . ARG C 2 207 ? 108.484 98.945 56.792 1.00 64.49 291 ARG B C 1
ATOM 1616 O O . ARG C 2 207 ? 108.692 98.493 55.657 1.00 71.63 291 ARG B O 1
ATOM 1624 N N . SER C 2 208 ? 109.230 98.605 57.845 1.00 60.72 292 SER B N 1
ATOM 1625 C CA . SER C 2 208 ? 110.341 97.671 57.704 1.00 67.97 292 SER B CA 1
ATOM 1626 C C . SER C 2 208 ? 109.855 96.310 57.225 1.00 67.43 292 SER B C 1
ATOM 1627 O O . SER C 2 208 ? 110.440 95.716 56.313 1.00 67.78 292 SER B O 1
ATOM 1630 N N . LEU C 2 209 ? 108.774 95.803 57.824 1.00 68.32 293 LEU B N 1
ATOM 1631 C CA . LEU C 2 209 ? 108.278 94.485 57.448 1.00 68.15 293 LEU B CA 1
ATOM 1632 C C . LEU C 2 209 ? 107.716 94.484 56.032 1.00 68.83 293 LEU B C 1
ATOM 1633 O O . LEU C 2 209 ? 107.883 93.505 55.298 1.00 70.50 293 LEU B O 1
ATOM 1638 N N . GLU C 2 210 ? 107.048 95.566 55.627 1.00 65.89 294 GLU B N 1
ATOM 1639 C CA . GLU C 2 210 ? 106.535 95.644 54.264 1.00 71.50 294 GLU B CA 1
ATOM 1640 C C . GLU C 2 210 ? 107.674 95.664 53.251 1.00 77.07 294 GLU B C 1
ATOM 1641 O O . GLU C 2 210 ? 107.615 94.975 52.223 1.00 79.64 294 GLU B O 1
ATOM 1647 N N . LYS C 2 211 ? 108.724 96.443 53.526 1.00 74.71 295 LYS B N 1
ATOM 1648 C CA . LYS C 2 211 ? 109.873 96.462 52.626 1.00 76.56 295 LYS B CA 1
ATOM 1649 C C . LYS C 2 211 ? 110.544 95.095 52.566 1.00 78.09 295 LYS B C 1
ATOM 1650 O O . LYS C 2 211 ? 110.938 94.634 51.487 1.00 83.72 295 LYS B O 1
ATOM 1656 N N . ILE C 2 212 ? 110.673 94.427 53.714 1.00 73.69 296 ILE B N 1
ATOM 1657 C CA . ILE C 2 212 ? 111.261 93.091 53.740 1.00 74.81 296 ILE B CA 1
ATOM 1658 C C . ILE C 2 212 ? 110.421 92.120 52.920 1.00 78.19 296 ILE B C 1
ATOM 1659 O O . ILE C 2 212 ? 110.954 91.320 52.141 1.00 83.48 296 ILE B O 1
ATOM 1664 N N . SER C 2 213 ? 109.096 92.179 53.073 1.00 79.69 297 SER B N 1
ATOM 1665 C CA . SER C 2 213 ? 108.216 91.294 52.319 1.00 76.50 297 SER B CA 1
ATOM 1666 C C . SER C 2 213 ? 108.344 91.538 50.823 1.00 78.73 297 SER B C 1
ATOM 1667 O O . SER C 2 213 ? 108.351 90.589 50.029 1.00 75.61 297 SER B O 1
ATOM 1670 N N . ARG C 2 214 ? 108.442 92.805 50.417 1.00 82.53 298 ARG B N 1
ATOM 1671 C CA . ARG C 2 214 ? 108.669 93.101 49.007 1.00 79.83 298 ARG B CA 1
ATOM 1672 C C . ARG C 2 214 ? 110.033 92.604 48.542 1.00 86.39 298 ARG B C 1
ATOM 1673 O O . ARG C 2 214 ? 110.198 92.259 47.366 1.00 91.75 298 ARG B O 1
ATOM 1681 N N . GLU C 2 215 ? 111.017 92.557 49.440 1.00 87.64 299 GLU B N 1
ATOM 1682 C CA . GLU C 2 215 ? 112.379 92.190 49.058 1.00 85.26 299 GLU B CA 1
ATOM 1683 C C . GLU C 2 215 ? 112.651 90.692 49.204 1.00 85.86 299 GLU B C 1
ATOM 1684 O O . GLU C 2 215 ? 112.979 90.018 48.223 1.00 90.73 299 GLU B O 1
ATOM 1690 N N . VAL C 2 216 ? 112.520 90.159 50.419 1.00 86.09 300 VAL B N 1
ATOM 1691 C CA . VAL C 2 216 ? 112.911 88.778 50.690 1.00 81.97 300 VAL B CA 1
ATOM 1692 C C . VAL C 2 216 ? 111.827 87.826 50.209 1.00 80.36 300 VAL B C 1
ATOM 1693 O O . VAL C 2 216 ? 110.728 88.251 49.837 1.00 81.44 300 VAL B O 1
ATOM 1697 N N . LYS C 2 217 ? 112.135 86.529 50.204 1.00 77.46 301 LYS B N 1
ATOM 1698 C CA . LYS C 2 217 ? 111.169 85.511 49.802 1.00 79.26 301 LYS B CA 1
ATOM 1699 C C . LYS C 2 217 ? 110.434 84.919 51.003 1.00 79.07 301 LYS B C 1
ATOM 1700 O O . LYS C 2 217 ? 109.208 85.023 51.101 1.00 80.19 301 LYS B O 1
ATOM 1706 N N . SER C 2 218 ? 111.169 84.310 51.928 1.00 74.48 302 SER B N 1
ATOM 1707 C CA . SER C 2 218 ? 110.576 83.586 53.044 1.00 66.09 302 SER B CA 1
ATOM 1708 C C . SER C 2 218 ? 110.500 84.477 54.276 1.00 63.34 302 SER B C 1
ATOM 1709 O O . SER C 2 218 ? 111.484 85.130 54.640 1.00 69.53 302 SER B O 1
ATOM 1712 N N . ILE C 2 219 ? 109.330 84.501 54.910 1.00 61.01 303 ILE B N 1
ATOM 1713 C CA . ILE C 2 219 ? 109.119 85.187 56.178 1.00 57.35 303 ILE B CA 1
ATOM 1714 C C . ILE C 2 219 ? 108.450 84.210 57.131 1.00 54.37 303 ILE B C 1
ATOM 1715 O O . ILE C 2 219 ? 107.495 83.524 56.750 1.00 59.94 303 ILE B O 1
ATOM 1720 N N . THR C 2 220 ? 108.946 84.144 58.363 1.00 51.30 304 THR B N 1
ATOM 1721 C CA . THR C 2 220 ? 108.411 83.244 59.377 1.00 55.44 304 THR B CA 1
ATOM 1722 C C . THR C 2 220 ? 107.810 84.066 60.506 1.00 50.82 304 THR B C 1
ATOM 1723 O O . THR C 2 220 ? 108.496 84.902 61.104 1.00 53.78 304 THR B O 1
ATOM 1727 N N . ILE C 2 221 ? 106.535 83.829 60.792 1.00 55.33 305 ILE B N 1
ATOM 1728 C CA . ILE C 2 221 ? 105.856 84.453 61.920 1.00 51.14 305 ILE B CA 1
ATOM 1729 C C . ILE C 2 221 ? 105.934 83.509 63.110 1.00 49.98 305 ILE B C 1
ATOM 1730 O O . ILE C 2 221 ? 105.646 82.314 62.986 1.00 53.99 305 ILE B O 1
ATOM 1735 N N . ILE C 2 222 ? 106.325 84.040 64.263 1.00 48.11 306 ILE B N 1
ATOM 1736 C CA . ILE C 2 222 ? 106.398 83.272 65.499 1.00 46.88 306 ILE B CA 1
ATOM 1737 C C . ILE C 2 222 ? 105.299 83.774 66.422 1.00 46.82 306 ILE B C 1
ATOM 1738 O O . ILE C 2 222 ? 105.241 84.969 66.739 1.00 54.99 306 ILE B O 1
ATOM 1743 N N . GLY C 2 223 ? 104.426 82.866 66.847 1.00 46.01 307 GLY B N 1
ATOM 1744 C CA . GLY C 2 223 ? 103.293 83.226 67.673 1.00 48.59 307 GLY B CA 1
ATOM 1745 C C . GLY C 2 223 ? 101.978 83.114 66.932 1.00 44.79 307 GLY B C 1
ATOM 1746 O O . GLY C 2 223 ? 101.804 83.713 65.867 1.00 44.27 307 GLY B O 1
ATOM 1747 N N . GLY C 2 224 ? 101.045 82.348 67.487 1.00 49.26 308 GLY B N 1
ATOM 1748 C CA . GLY C 2 224 ? 99.773 82.103 66.838 1.00 48.99 308 GLY B CA 1
ATOM 1749 C C . GLY C 2 224 ? 98.626 82.892 67.426 1.00 45.91 308 GLY B C 1
ATOM 1750 O O . GLY C 2 224 ? 97.459 82.558 67.208 1.00 49.26 308 GLY B O 1
ATOM 1751 N N . GLY C 2 225 ? 98.944 83.940 68.178 1.00 43.37 309 GLY B N 1
ATOM 1752 C CA . GLY C 2 225 ? 97.920 84.756 68.793 1.00 39.56 309 GLY B CA 1
ATOM 1753 C C . GLY C 2 225 ? 97.225 85.668 67.806 1.00 40.75 309 GLY B C 1
ATOM 1754 O O . GLY C 2 225 ? 97.095 85.334 66.626 1.00 44.76 309 GLY B O 1
ATOM 1755 N N . PHE C 2 226 ? 96.771 86.827 68.281 1.00 37.92 310 PHE B N 1
ATOM 1756 C CA . PHE C 2 226 ? 96.055 87.756 67.415 1.00 40.75 310 PHE B CA 1
ATOM 1757 C C . PHE C 2 226 ? 96.969 88.310 66.329 1.00 42.06 310 PHE B C 1
ATOM 1758 O O . PHE C 2 226 ? 96.733 88.106 65.130 1.00 45.40 310 PHE B O 1
ATOM 1766 N N . LEU C 2 227 ? 98.028 89.010 66.741 1.00 44.77 311 LEU B N 1
ATOM 1767 C CA . LEU C 2 227 ? 98.902 89.681 65.788 1.00 43.33 311 LEU B CA 1
ATOM 1768 C C . LEU C 2 227 ? 99.598 88.686 64.873 1.00 40.19 311 LEU B C 1
ATOM 1769 O O . LEU C 2 227 ? 99.739 88.934 63.670 1.00 45.16 311 LEU B O 1
ATOM 1774 N N . GLY C 2 228 ? 100.049 87.559 65.424 1.00 36.47 312 GLY B N 1
ATOM 1775 C CA . GLY C 2 228 ? 100.697 86.557 64.596 1.00 37.99 312 GLY B CA 1
ATOM 1776 C C . GLY C 2 228 ? 99.798 86.064 63.480 1.00 46.02 312 GLY B C 1
ATOM 1777 O O . GLY C 2 228 ? 100.208 85.996 62.321 1.00 50.08 312 GLY B O 1
ATOM 1778 N N . SER C 2 229 ? 98.544 85.750 63.812 1.00 49.72 313 SER B N 1
ATOM 1779 C CA . SER C 2 229 ? 97.611 85.250 62.807 1.00 46.11 313 SER B CA 1
ATOM 1780 C C . SER C 2 229 ? 97.257 86.323 61.784 1.00 49.27 313 SER B C 1
ATOM 1781 O O . SER C 2 229 ? 97.196 86.042 60.579 1.00 51.37 313 SER B O 1
ATOM 1784 N N . GLU C 2 230 ? 97.012 87.556 62.238 1.00 48.11 314 GLU B N 1
ATOM 1785 C CA . GLU C 2 230 ? 96.669 88.626 61.305 1.00 44.13 314 GLU B CA 1
ATOM 1786 C C . GLU C 2 230 ? 97.813 88.901 60.335 1.00 49.63 314 GLU B C 1
ATOM 1787 O O . GLU C 2 230 ? 97.603 89.020 59.119 1.00 55.48 314 GLU B O 1
ATOM 1793 N N . LEU C 2 231 ? 99.040 88.996 60.856 1.00 47.91 315 LEU B N 1
ATOM 1794 C CA . LEU C 2 231 ? 100.192 89.232 59.995 1.00 48.65 315 LEU B CA 1
ATOM 1795 C C . LEU C 2 231 ? 100.443 88.048 59.076 1.00 49.69 315 LEU B C 1
ATOM 1796 O O . LEU C 2 231 ? 100.849 88.232 57.925 1.00 53.26 315 LEU B O 1
ATOM 1801 N N . ALA C 2 232 ? 100.215 86.825 59.562 1.00 46.61 316 ALA B N 1
ATOM 1802 C CA . ALA C 2 232 ? 100.363 85.658 58.703 1.00 45.01 316 ALA B CA 1
ATOM 1803 C C . ALA C 2 232 ? 99.392 85.716 57.535 1.00 49.33 316 ALA B C 1
ATOM 1804 O O . ALA C 2 232 ? 99.775 85.455 56.392 1.00 52.06 316 ALA B O 1
ATOM 1806 N N . CYS C 2 233 ? 98.134 86.075 57.798 1.00 52.72 317 CYS B N 1
ATOM 1807 C CA . CYS C 2 233 ? 97.159 86.176 56.715 1.00 51.85 317 CYS B CA 1
ATOM 1808 C C . CYS C 2 233 ? 97.540 87.271 55.723 1.00 58.86 317 CYS B C 1
ATOM 1809 O O . CYS C 2 233 ? 97.461 87.071 54.502 1.00 62.68 317 CYS B O 1
ATOM 1812 N N . ALA C 2 234 ? 97.966 88.433 56.227 1.00 59.56 318 ALA B N 1
ATOM 1813 C CA . ALA C 2 234 ? 98.344 89.529 55.337 1.00 61.85 318 ALA B CA 1
ATOM 1814 C C . ALA C 2 234 ? 99.545 89.152 54.473 1.00 62.04 318 ALA B C 1
ATOM 1815 O O . ALA C 2 234 ? 99.551 89.381 53.255 1.00 64.74 318 ALA B O 1
ATOM 1817 N N . LEU C 2 235 ? 100.569 88.555 55.086 1.00 59.47 319 LEU B N 1
ATOM 1818 C CA . LEU C 2 235 ? 101.752 88.160 54.335 1.00 61.85 319 LEU B CA 1
ATOM 1819 C C . LEU C 2 235 ? 101.452 87.016 53.378 1.00 65.73 319 LEU B C 1
ATOM 1820 O O . LEU C 2 235 ? 102.067 86.934 52.314 1.00 72.64 319 LEU B O 1
ATOM 1825 N N . GLY C 2 236 ? 100.518 86.132 53.728 1.00 60.50 320 GLY B N 1
ATOM 1826 C CA . GLY C 2 236 ? 100.122 85.087 52.801 1.00 60.04 320 GLY B CA 1
ATOM 1827 C C . GLY C 2 236 ? 99.417 85.640 51.580 1.00 67.58 320 GLY B C 1
ATOM 1828 O O . GLY C 2 236 ? 99.653 85.183 50.458 1.00 72.35 320 GLY B O 1
ATOM 1829 N N . ARG C 2 237 ? 98.543 86.629 51.778 1.00 64.33 321 ARG B N 1
ATOM 1830 C CA . ARG C 2 237 ? 97.927 87.292 50.631 1.00 68.09 321 ARG B CA 1
ATOM 1831 C C . ARG C 2 237 ? 98.980 87.977 49.767 1.00 74.74 321 ARG B C 1
ATOM 1832 O O . ARG C 2 237 ? 98.951 87.870 48.532 1.00 83.12 321 ARG B O 1
ATOM 1840 N N . LYS C 2 238 ? 99.932 88.670 50.399 1.00 73.17 322 LYS B N 1
ATOM 1841 C CA . LYS C 2 238 ? 100.998 89.320 49.639 1.00 71.09 322 LYS B CA 1
ATOM 1842 C C . LYS C 2 238 ? 101.831 88.302 48.868 1.00 73.56 322 LYS B C 1
ATOM 1843 O O . LYS C 2 238 ? 102.202 88.539 47.712 1.00 78.15 322 LYS B O 1
ATOM 1849 N N . ALA C 2 239 ? 102.141 87.165 49.494 1.00 72.30 323 ALA B N 1
ATOM 1850 C CA . ALA C 2 239 ? 102.922 86.129 48.828 1.00 74.95 323 ALA B CA 1
ATOM 1851 C C . ALA C 2 239 ? 102.164 85.537 47.649 1.00 79.54 323 ALA B C 1
ATOM 1852 O O . ALA C 2 239 ? 102.739 85.337 46.574 1.00 81.67 323 ALA B O 1
ATOM 1854 N N . ARG C 2 240 ? 100.873 85.248 47.829 1.00 82.55 324 ARG B N 1
ATOM 1855 C CA . ARG C 2 240 ? 100.072 84.754 46.714 1.00 82.54 324 ARG B CA 1
ATOM 1856 C C . ARG C 2 240 ? 100.045 85.764 45.577 1.00 84.25 324 ARG B C 1
ATOM 1857 O O . ARG C 2 240 ? 100.033 85.386 44.399 1.00 89.90 324 ARG B O 1
ATOM 1865 N N . ALA C 2 241 ? 100.036 87.057 45.910 1.00 83.32 325 ALA B N 1
ATOM 1866 C CA . ALA C 2 241 ? 100.173 88.078 44.877 1.00 85.70 325 ALA B CA 1
ATOM 1867 C C . ALA C 2 241 ? 101.528 87.986 44.184 1.00 87.69 325 ALA B C 1
ATOM 1868 O O . ALA C 2 241 ? 101.618 88.125 42.958 1.00 82.65 325 ALA B O 1
ATOM 1870 N N . LEU C 2 242 ? 102.594 87.748 44.950 1.00 93.34 326 LEU B N 1
ATOM 1871 C CA . LEU C 2 242 ? 103.950 87.730 44.408 1.00 92.98 326 LEU B CA 1
ATOM 1872 C C . LEU C 2 242 ? 104.416 86.328 44.023 1.00 94.02 326 LEU B C 1
ATOM 1873 O O . LEU C 2 242 ? 104.878 86.115 42.898 1.00 96.08 326 LEU B O 1
ATOM 1878 N N . GLY C 2 243 ? 104.305 85.368 44.938 1.00 91.79 327 GLY B N 1
ATOM 1879 C CA . GLY C 2 243 ? 104.809 84.030 44.692 1.00 89.65 327 GLY B CA 1
ATOM 1880 C C . GLY C 2 243 ? 105.912 83.623 45.648 1.00 93.58 327 GLY B C 1
ATOM 1881 O O . GLY C 2 243 ? 106.802 82.850 45.284 1.00 96.82 327 GLY B O 1
ATOM 1882 N N . THR C 2 244 ? 105.865 84.137 46.874 1.00 93.49 328 THR B N 1
ATOM 1883 C CA . THR C 2 244 ? 106.871 83.870 47.892 1.00 87.61 328 THR B CA 1
ATOM 1884 C C . THR C 2 244 ? 106.296 82.950 48.969 1.00 83.56 328 THR B C 1
ATOM 1885 O O . THR C 2 244 ? 105.157 82.482 48.881 1.00 82.84 328 THR B O 1
ATOM 1889 N N . GLU C 2 245 ? 107.102 82.690 49.995 1.00 77.65 329 GLU B N 1
ATOM 1890 C CA . GLU C 2 245 ? 106.769 81.743 51.049 1.00 70.77 329 GLU B CA 1
ATOM 1891 C C . GLU C 2 245 ? 106.524 82.471 52.365 1.00 66.84 329 GLU B C 1
ATOM 1892 O O . GLU C 2 245 ? 107.290 83.363 52.744 1.00 66.62 329 GLU B O 1
ATOM 1898 N N . VAL C 2 246 ? 105.453 82.088 53.057 1.00 69.37 330 VAL B N 1
ATOM 1899 C CA . VAL C 2 246 ? 105.104 82.641 54.362 1.00 62.13 330 VAL B CA 1
ATOM 1900 C C . VAL C 2 246 ? 104.835 81.486 55.316 1.00 57.50 330 VAL B C 1
ATOM 1901 O O . VAL C 2 246 ? 104.055 80.583 54.997 1.00 60.30 330 VAL B O 1
ATOM 1905 N N . ILE C 2 247 ? 105.478 81.516 56.481 1.00 52.82 331 ILE B N 1
ATOM 1906 C CA . ILE C 2 247 ? 105.364 80.455 57.472 1.00 54.63 331 ILE B CA 1
ATOM 1907 C C . ILE C 2 247 ? 104.919 81.058 58.797 1.00 52.19 331 ILE B C 1
ATOM 1908 O O . ILE C 2 247 ? 105.322 82.165 59.165 1.00 53.02 331 ILE B O 1
ATOM 1913 N N . GLN C 2 248 ? 104.071 80.321 59.512 1.00 51.90 332 GLN B N 1
ATOM 1914 C CA . GLN C 2 248 ? 103.647 80.687 60.856 1.00 47.37 332 GLN B CA 1
ATOM 1915 C C . GLN C 2 248 ? 103.774 79.470 61.759 1.00 52.80 332 GLN B C 1
ATOM 1916 O O . GLN C 2 248 ? 103.285 78.389 61.419 1.00 59.10 332 GLN B O 1
ATOM 1922 N N . LEU C 2 249 ? 104.430 79.647 62.902 1.00 46.05 333 LEU B N 1
ATOM 1923 C CA . LEU C 2 249 ? 104.604 78.578 63.872 1.00 50.25 333 LEU B CA 1
ATOM 1924 C C . LEU C 2 249 ? 104.267 79.090 65.264 1.00 47.72 333 LEU B C 1
ATOM 1925 O O . LEU C 2 249 ? 104.483 80.262 65.581 1.00 50.97 333 LEU B O 1
ATOM 1930 N N . PHE C 2 250 ? 103.733 78.198 66.092 1.00 47.44 334 PHE B N 1
ATOM 1931 C CA . PHE C 2 250 ? 103.311 78.545 67.441 1.00 48.38 334 PHE B CA 1
ATOM 1932 C C . PHE C 2 250 ? 103.270 77.273 68.274 1.00 58.93 334 PHE B C 1
ATOM 1933 O O . PHE C 2 250 ? 103.176 76.170 67.723 1.00 62.13 334 PHE B O 1
ATOM 1941 N N . PRO C 2 251 ? 103.346 77.389 69.605 1.00 64.27 335 PRO B N 1
ATOM 1942 C CA . PRO C 2 251 ? 103.309 76.183 70.446 1.00 64.96 335 PRO B CA 1
ATOM 1943 C C . PRO C 2 251 ? 101.926 75.574 70.614 1.00 67.39 335 PRO B C 1
ATOM 1944 O O . PRO C 2 251 ? 101.838 74.391 70.971 1.00 74.33 335 PRO B O 1
ATOM 1948 N N . GLU C 2 252 ? 100.853 76.325 70.374 1.00 66.70 336 GLU B N 1
ATOM 1949 C CA . GLU C 2 252 ? 99.509 75.797 70.561 1.00 62.59 336 GLU B CA 1
ATOM 1950 C C . GLU C 2 252 ? 99.165 74.789 69.466 1.00 62.13 336 GLU B C 1
ATOM 1951 O O . GLU C 2 252 ? 99.954 74.510 68.558 1.00 63.11 336 GLU B O 1
ATOM 1957 N N . LYS C 2 253 ? 97.957 74.237 69.562 1.00 59.50 337 LYS B N 1
ATOM 1958 C CA . LYS C 2 253 ? 97.435 73.307 68.571 1.00 59.59 337 LYS B CA 1
ATOM 1959 C C . LYS C 2 253 ? 96.730 74.001 67.413 1.00 56.87 337 LYS B C 1
ATOM 1960 O O . LYS C 2 253 ? 96.407 73.339 66.421 1.00 55.81 337 LYS B O 1
ATOM 1966 N N . GLY C 2 254 ? 96.483 75.302 67.511 1.00 51.33 338 GLY B N 1
ATOM 1967 C CA . GLY C 2 254 ? 95.805 76.018 66.445 1.00 44.99 338 GLY B CA 1
ATOM 1968 C C . GLY C 2 254 ? 95.864 77.509 66.684 1.00 46.15 338 GLY B C 1
ATOM 1969 O O . GLY C 2 254 ? 96.296 77.977 67.740 1.00 50.42 338 GLY B O 1
ATOM 1970 N N . ASN C 2 255 ? 95.421 78.252 65.674 1.00 43.53 339 ASN B N 1
ATOM 1971 C CA . ASN C 2 255 ? 95.402 79.704 65.764 1.00 44.69 339 ASN B CA 1
ATOM 1972 C C . ASN C 2 255 ? 94.417 80.161 66.832 1.00 49.97 339 ASN B C 1
ATOM 1973 O O . ASN C 2 255 ? 93.311 79.627 66.948 1.00 51.84 339 ASN B O 1
ATOM 1978 N N . MET C 2 256 ? 94.825 81.167 67.606 1.00 48.34 340 MET B N 1
ATOM 1979 C CA . MET C 2 256 ? 94.027 81.696 68.712 1.00 48.51 340 MET B CA 1
ATOM 1980 C C . MET C 2 256 ? 93.624 80.587 69.681 1.00 47.62 340 MET B C 1
ATOM 1981 O O . MET C 2 256 ? 92.464 80.460 70.078 1.00 51.09 340 MET B O 1
ATOM 1986 N N . GLY C 2 257 ? 94.608 79.772 70.064 1.00 50.79 341 GLY B N 1
ATOM 1987 C CA . GLY C 2 257 ? 94.352 78.677 70.981 1.00 47.88 341 GLY B CA 1
ATOM 1988 C C . GLY C 2 257 ? 93.969 79.115 72.378 1.00 55.36 341 GLY B C 1
ATOM 1989 O O . GLY C 2 257 ? 93.304 78.357 73.091 1.00 64.87 341 GLY B O 1
ATOM 1990 N N . LYS C 2 258 ? 94.371 80.315 72.785 1.00 53.36 342 LYS B N 1
ATOM 1991 C CA . LYS C 2 258 ? 94.034 80.844 74.098 1.00 54.07 342 LYS B CA 1
ATOM 1992 C C . LYS C 2 258 ? 92.704 81.583 74.117 1.00 50.48 342 LYS B C 1
ATOM 1993 O O . LYS C 2 258 ? 92.273 82.025 75.186 1.00 51.84 342 LYS B O 1
ATOM 1999 N N . ILE C 2 259 ? 92.045 81.726 72.968 1.00 51.53 343 ILE B N 1
ATOM 2000 C CA . ILE C 2 259 ? 90.800 82.474 72.848 1.00 49.88 343 ILE B CA 1
ATOM 2001 C C . ILE C 2 259 ? 89.649 81.575 72.412 1.00 48.72 343 ILE B C 1
ATOM 2002 O O . ILE C 2 259 ? 88.568 81.597 73.007 1.00 49.63 343 ILE B O 1
ATOM 2007 N N . LEU C 2 260 ? 89.867 80.774 71.383 1.00 43.07 344 LEU B N 1
ATOM 2008 C CA . LEU C 2 260 ? 88.851 79.918 70.798 1.00 40.42 344 LEU B CA 1
ATOM 2009 C C . LEU C 2 260 ? 88.982 78.491 71.316 1.00 49.00 344 LEU B C 1
ATOM 2010 O O . LEU C 2 260 ? 90.077 78.051 71.678 1.00 47.38 34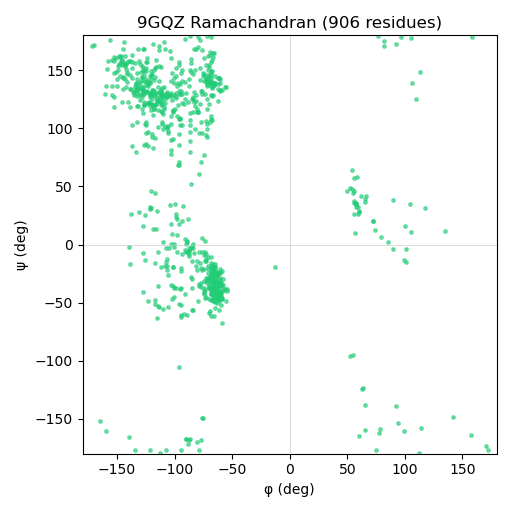4 LEU B O 1
ATOM 2015 N N . PRO C 2 261 ? 87.879 77.748 71.370 1.00 51.61 345 PRO B N 1
ATOM 2016 C CA . PRO C 2 261 ? 87.965 76.328 71.725 1.00 49.05 345 PRO B CA 1
ATOM 2017 C C . PRO C 2 261 ? 88.704 75.536 70.657 1.00 52.17 345 PRO B C 1
ATOM 2018 O O . PRO C 2 261 ? 88.912 75.994 69.532 1.00 51.21 345 PRO B O 1
ATOM 2022 N N . GLU C 2 262 ? 89.104 74.319 71.035 1.00 58.59 346 GLU B N 1
ATOM 2023 C CA . GLU C 2 262 ? 90.045 73.556 70.220 1.00 59.38 346 GLU B CA 1
ATOM 2024 C C . GLU C 2 262 ? 89.487 73.244 68.836 1.00 56.45 346 GLU B C 1
ATOM 2025 O O . GLU C 2 262 ? 90.225 73.283 67.846 1.00 62.27 346 GLU B O 1
ATOM 2031 N N . TYR C 2 263 ? 88.198 72.912 68.741 1.00 53.36 347 TYR B N 1
ATOM 2032 C CA . TYR C 2 263 ? 87.616 72.672 67.422 1.00 55.37 347 TYR B CA 1
ATOM 2033 C C . TYR C 2 263 ? 87.611 73.946 66.583 1.00 52.88 347 TYR B C 1
ATOM 2034 O O . TYR C 2 263 ? 87.948 73.916 65.391 1.00 52.35 347 TYR B O 1
ATOM 2043 N N . LEU C 2 264 ? 87.253 75.078 67.192 1.00 49.16 348 LEU B N 1
ATOM 2044 C CA . LEU C 2 264 ? 87.314 76.348 66.479 1.00 44.55 348 LEU B CA 1
ATOM 2045 C C . LEU C 2 264 ? 88.750 76.723 66.147 1.00 52.80 348 LEU B C 1
ATOM 2046 O O . LEU C 2 264 ? 89.016 77.296 65.085 1.00 57.29 348 LEU B O 1
ATOM 2051 N N . SER C 2 265 ? 89.689 76.416 67.046 1.00 54.42 349 SER B N 1
ATOM 2052 C CA . SER C 2 265 ? 91.095 76.672 66.758 1.00 46.30 349 SER B CA 1
ATOM 2053 C C . SER C 2 265 ? 91.558 75.879 65.545 1.00 45.02 349 SER B C 1
ATOM 2054 O O . SER C 2 265 ? 92.248 76.415 64.674 1.00 48.66 349 SER B O 1
ATOM 2057 N N . ASN C 2 266 ? 91.179 74.602 65.467 1.00 45.97 350 ASN B N 1
ATOM 2058 C CA . ASN C 2 266 ? 91.553 73.780 64.321 1.00 49.41 350 ASN B CA 1
ATOM 2059 C C . ASN C 2 266 ? 90.919 74.300 63.037 1.00 53.19 350 ASN B C 1
ATOM 2060 O O . ASN C 2 266 ? 91.577 74.363 61.991 1.00 55.35 350 ASN B O 1
ATOM 2065 N N . TRP C 2 267 ? 89.640 74.679 63.096 1.00 52.37 351 TRP B N 1
ATOM 2066 C CA . TRP C 2 267 ? 88.971 75.215 61.914 1.00 49.18 351 TRP B CA 1
ATOM 2067 C C . TRP C 2 267 ? 89.651 76.493 61.430 1.00 51.11 351 TRP B C 1
ATOM 2068 O O . TRP C 2 267 ? 89.928 76.653 60.233 1.00 56.08 351 TRP B O 1
ATOM 2079 N N . THR C 2 268 ? 89.948 77.407 62.357 1.00 50.99 352 THR B N 1
ATOM 2080 C CA . THR C 2 268 ? 90.616 78.650 61.993 1.00 52.49 352 THR B CA 1
ATOM 2081 C C . THR C 2 268 ? 92.019 78.386 61.464 1.00 54.97 352 THR B C 1
ATOM 2082 O O . THR C 2 268 ? 92.490 79.082 60.558 1.00 56.07 352 THR B O 1
ATOM 2086 N N . MET C 2 269 ? 92.705 77.383 62.017 1.00 55.22 353 MET B N 1
ATOM 2087 C CA . MET C 2 269 ? 94.021 77.017 61.510 1.00 51.90 353 MET B CA 1
ATOM 2088 C C . MET C 2 269 ? 93.939 76.521 60.074 1.00 51.69 353 MET B C 1
ATOM 2089 O O . MET C 2 269 ? 94.792 76.857 59.247 1.00 57.11 353 MET B O 1
ATOM 2094 N N . GLU C 2 270 ? 92.920 75.718 59.756 1.00 50.54 354 GLU B N 1
ATOM 2095 C CA . GLU C 2 270 ? 92.744 75.279 58.372 1.00 52.70 354 GLU B CA 1
ATOM 2096 C C . GLU C 2 270 ? 92.447 76.455 57.449 1.00 52.22 354 GLU B C 1
ATOM 2097 O O . GLU C 2 270 ? 92.952 76.513 56.321 1.00 55.29 354 GLU B O 1
ATOM 2103 N N . LYS C 2 271 ? 91.619 77.399 57.903 1.00 51.13 355 LYS B N 1
ATOM 2104 C CA . LYS C 2 271 ? 91.326 78.565 57.071 1.00 50.73 355 LYS B CA 1
ATOM 2105 C C . LYS C 2 271 ? 92.576 79.411 56.837 1.00 52.72 355 LYS B C 1
ATOM 2106 O O . LYS C 2 271 ? 92.802 79.910 55.728 1.00 59.45 355 LYS B O 1
ATOM 2112 N N . VAL C 2 272 ? 93.401 79.584 57.871 1.00 54.88 356 VAL B N 1
ATOM 2113 C CA . VAL C 2 272 ? 94.646 80.330 57.713 1.00 52.25 356 VAL B CA 1
ATOM 2114 C C . VAL C 2 272 ? 95.603 79.580 56.793 1.00 48.28 356 VAL B C 1
ATOM 2115 O O . VAL C 2 272 ? 96.319 80.188 55.989 1.00 47.97 356 VAL B O 1
ATOM 2119 N N . ARG C 2 273 ? 95.623 78.250 56.890 1.00 50.21 357 ARG B N 1
ATOM 2120 C CA . ARG C 2 273 ? 96.465 77.448 56.011 1.00 46.26 357 ARG B CA 1
ATOM 2121 C C . ARG C 2 273 ? 96.049 77.606 54.556 1.00 53.10 357 ARG B C 1
ATOM 2122 O O . ARG C 2 273 ? 96.901 77.705 53.665 1.00 57.13 357 ARG B O 1
ATOM 2130 N N . ARG C 2 274 ? 94.744 77.632 54.292 1.00 56.32 358 ARG B N 1
ATOM 2131 C CA . ARG C 2 274 ? 94.272 77.855 52.931 1.00 59.44 358 ARG B CA 1
ATOM 2132 C C . ARG C 2 274 ? 94.315 79.324 52.532 1.00 62.86 358 ARG B C 1
ATOM 2133 O O . ARG C 2 274 ? 94.056 79.642 51.367 1.00 68.20 358 ARG B O 1
ATOM 2141 N N . GLU C 2 275 ? 94.633 80.223 53.467 1.00 61.21 359 GLU B N 1
ATOM 2142 C CA . GLU C 2 275 ? 94.910 81.612 53.120 1.00 66.81 359 GLU B CA 1
ATOM 2143 C C . GLU C 2 275 ? 96.258 81.783 52.429 1.00 68.01 359 GLU B C 1
ATOM 2144 O O . GLU C 2 275 ? 96.549 82.878 51.935 1.00 66.49 359 GLU B O 1
ATOM 2150 N N . GLY C 2 276 ? 97.078 80.736 52.375 1.00 63.05 360 GLY B N 1
ATOM 2151 C CA . GLY C 2 276 ? 98.383 80.817 51.749 1.00 56.42 360 GLY B CA 1
ATOM 2152 C C . GLY C 2 276 ? 99.513 80.887 52.753 1.00 54.82 360 GLY B C 1
ATOM 2153 O O . GLY C 2 276 ? 100.522 81.559 52.520 1.00 60.50 360 GLY B O 1
ATOM 2154 N N . VAL C 2 277 ? 99.353 80.194 53.878 1.00 51.85 361 VAL B N 1
ATOM 2155 C CA . VAL C 2 277 ? 100.326 80.197 54.963 1.00 48.88 361 VAL B CA 1
ATOM 2156 C C . VAL C 2 277 ? 100.653 78.755 55.318 1.00 56.21 361 VAL B C 1
ATOM 2157 O O . VAL C 2 277 ? 99.747 77.926 55.455 1.00 60.87 361 VAL B O 1
ATOM 2161 N N . LYS C 2 278 ? 101.944 78.454 55.462 1.00 54.91 362 LYS B N 1
ATOM 2162 C CA . LYS C 2 278 ? 102.383 77.131 55.904 1.00 59.00 362 LYS B CA 1
ATOM 2163 C C . LYS C 2 278 ? 102.401 77.122 57.430 1.00 59.56 362 LYS B C 1
ATOM 2164 O O . LYS C 2 278 ? 103.439 77.264 58.079 1.00 64.21 362 LYS B O 1
ATOM 2170 N N . VAL C 2 279 ? 101.211 76.956 58.008 1.00 56.49 363 VAL B N 1
ATOM 2171 C CA . VAL C 2 279 ? 101.069 76.962 59.459 1.00 54.41 363 VAL B CA 1
ATOM 2172 C C . VAL C 2 279 ? 101.757 75.736 60.044 1.00 59.15 363 VAL B C 1
ATOM 2173 O O . VAL C 2 279 ? 101.603 74.616 59.540 1.00 62.81 363 VAL B O 1
ATOM 2177 N N . MET C 2 280 ? 102.523 75.945 61.116 1.00 55.82 364 MET B N 1
ATOM 2178 C CA . MET C 2 280 ? 103.293 74.891 61.776 1.00 57.83 364 MET B CA 1
ATOM 2179 C C . MET C 2 280 ? 102.916 74.857 63.251 1.00 58.25 364 MET B C 1
ATOM 2180 O O . MET C 2 280 ? 103.584 75.488 64.086 1.00 57.17 364 MET B O 1
ATOM 2185 N N . PRO C 2 281 ? 101.864 74.136 63.621 1.00 64.85 365 PRO B N 1
ATOM 2186 C CA . PRO C 2 281 ? 101.450 74.086 65.025 1.00 61.74 365 PRO B CA 1
ATOM 2187 C C . PRO C 2 281 ? 102.361 73.184 65.847 1.00 65.59 365 PRO B C 1
ATOM 2188 O O . PRO C 2 281 ? 103.174 72.422 65.322 1.00 68.38 365 PRO B O 1
ATOM 2192 N N . ASN C 2 282 ? 102.208 73.296 67.169 1.00 64.93 366 ASN B N 1
ATOM 2193 C CA . ASN C 2 282 ? 102.967 72.499 68.135 1.00 67.19 366 ASN B CA 1
ATOM 2194 C C . ASN C 2 282 ? 104.473 72.682 67.961 1.00 73.07 366 ASN B C 1
ATOM 2195 O O . ASN C 2 282 ? 105.249 71.741 68.146 1.00 79.02 366 ASN B O 1
ATOM 2200 N N . ALA C 2 283 ? 104.897 73.890 67.596 1.00 72.00 367 ALA B N 1
ATOM 2201 C CA . ALA C 2 283 ? 106.299 74.196 67.326 1.00 69.49 367 ALA B CA 1
ATOM 2202 C C . ALA C 2 283 ? 106.830 75.086 68.443 1.00 73.07 367 ALA B C 1
ATOM 2203 O O . ALA C 2 283 ? 106.342 76.204 68.639 1.00 70.87 367 ALA B O 1
ATOM 2205 N N . ILE C 2 284 ? 107.829 74.594 69.169 1.00 77.65 368 ILE B N 1
ATOM 2206 C CA . ILE C 2 284 ? 108.456 75.330 70.259 1.00 79.08 368 ILE B CA 1
ATOM 2207 C C . ILE C 2 284 ? 109.877 75.675 69.834 1.00 80.78 368 ILE B C 1
ATOM 2208 O O . ILE C 2 284 ? 110.684 74.780 69.557 1.00 81.55 368 ILE B O 1
ATOM 2213 N N . VAL C 2 285 ? 110.182 76.972 69.784 1.00 81.73 369 VAL B N 1
ATOM 2214 C CA . VAL C 2 285 ? 111.489 77.426 69.321 1.00 82.36 369 VAL B CA 1
ATOM 2215 C C . VAL C 2 285 ? 112.531 77.196 70.405 1.00 82.49 369 VAL B C 1
ATOM 2216 O O . VAL C 2 285 ? 112.341 77.586 71.564 1.00 86.42 369 VAL B O 1
ATOM 2220 N N . GLN C 2 286 ? 113.642 76.564 70.033 1.00 79.74 370 GLN B N 1
ATOM 2221 C CA . GLN C 2 286 ? 114.770 76.374 70.938 1.00 83.81 370 GLN B CA 1
ATOM 2222 C C . GLN C 2 286 ? 116.025 77.116 70.506 1.00 87.35 370 GLN B C 1
ATOM 2223 O O . GLN C 2 286 ? 116.762 77.609 71.361 1.00 89.62 370 GLN B O 1
ATOM 2229 N N . SER C 2 287 ? 116.293 77.215 69.205 1.00 89.31 371 SER B N 1
ATOM 2230 C CA . SER C 2 287 ? 117.482 77.899 68.721 1.00 87.94 371 SER B CA 1
ATOM 2231 C C . SER C 2 287 ? 117.156 78.684 67.460 1.00 88.02 371 SER B C 1
ATOM 2232 O O . SER C 2 287 ? 116.291 78.295 66.672 1.00 91.82 371 SER B O 1
ATOM 2235 N N . VAL C 2 288 ? 117.860 79.800 67.283 1.00 88.41 372 VAL B N 1
ATOM 2236 C CA . VAL C 2 288 ? 117.821 80.591 66.059 1.00 87.02 372 VAL B CA 1
ATOM 2237 C C . VAL C 2 288 ? 119.257 80.909 65.670 1.00 88.03 372 VAL B C 1
ATOM 2238 O O . VAL C 2 288 ? 120.026 81.420 66.492 1.00 89.89 372 VAL B O 1
ATOM 2242 N N . GLY C 2 289 ? 119.620 80.608 64.427 1.00 84.82 373 GLY B N 1
ATOM 2243 C CA . GLY C 2 289 ? 120.985 80.818 63.988 1.00 83.12 373 GLY B CA 1
ATOM 2244 C C . GLY C 2 289 ? 121.129 81.019 62.495 1.00 86.87 373 GLY B C 1
ATOM 2245 O O . GLY C 2 289 ? 120.516 80.299 61.702 1.00 89.29 373 GLY B O 1
ATOM 2246 N N . VAL C 2 290 ? 121.945 81.997 62.101 1.00 92.67 374 VAL B N 1
ATOM 2247 C CA . VAL C 2 290 ? 122.155 82.279 60.687 1.00 92.14 374 VAL B CA 1
ATOM 2248 C C . VAL C 2 290 ? 122.986 81.166 60.066 1.00 94.15 374 VAL B C 1
ATOM 2249 O O . VAL C 2 290 ? 124.083 80.846 60.543 1.00 97.31 374 VAL B O 1
ATOM 2253 N N . SER C 2 291 ? 122.466 80.569 58.997 1.00 93.53 375 SER B N 1
ATOM 2254 C CA . SER C 2 291 ? 123.167 79.521 58.269 1.00 95.99 375 SER B CA 1
ATOM 2255 C C . SER C 2 291 ? 123.049 79.792 56.779 1.00 99.32 375 SER B C 1
ATOM 2256 O O . SER C 2 291 ? 121.943 80.004 56.273 1.00 99.78 375 SER B O 1
ATOM 2259 N N . SER C 2 292 ? 124.189 79.785 56.086 1.00 102.63 376 SER B N 1
ATOM 2260 C CA . SER C 2 292 ? 124.244 80.022 54.642 1.00 103.03 376 SER B CA 1
ATOM 2261 C C . SER C 2 292 ? 123.587 81.351 54.271 1.00 102.88 376 SER B C 1
ATOM 2262 O O . SER C 2 292 ? 122.927 81.478 53.238 1.00 100.23 376 SER B O 1
ATOM 2265 N N . GLY C 2 293 ? 123.772 82.353 55.128 1.00 101.50 377 GLY B N 1
ATOM 2266 C CA . GLY C 2 293 ? 123.206 83.661 54.874 1.00 94.70 377 GLY B CA 1
ATOM 2267 C C . GLY C 2 293 ? 121.709 83.755 55.050 1.00 94.55 377 GLY B C 1
ATOM 2268 O O . GLY C 2 293 ? 121.090 84.679 54.517 1.00 95.05 377 GLY B O 1
ATOM 2269 N N . LYS C 2 294 ? 121.104 82.823 55.784 1.00 93.85 378 LYS B N 1
ATOM 2270 C CA . LYS C 2 294 ? 119.668 82.831 56.015 1.00 88.24 378 LYS B CA 1
ATOM 2271 C C . LYS C 2 294 ? 119.381 82.385 57.440 1.00 87.94 378 LYS B C 1
ATOM 2272 O O . LYS C 2 294 ? 120.141 81.612 58.031 1.00 91.57 378 LYS B O 1
ATOM 2278 N N . LEU C 2 295 ? 118.276 82.882 57.987 1.00 83.35 379 LEU B N 1
ATOM 2279 C CA . LEU C 2 295 ? 117.858 82.480 59.322 1.00 78.83 379 LEU B CA 1
ATOM 2280 C C . LEU C 2 295 ? 117.384 81.032 59.315 1.00 80.87 379 LEU B C 1
ATOM 2281 O O . LEU C 2 295 ? 116.785 80.562 58.345 1.00 88.25 379 LEU B O 1
ATOM 2286 N N . LEU C 2 296 ? 117.660 80.322 60.408 1.00 82.09 380 LEU B N 1
ATOM 2287 C CA . LEU C 2 296 ? 117.305 78.908 60.531 1.00 82.29 380 LEU B CA 1
ATOM 2288 C C . LEU C 2 296 ? 116.739 78.684 61.930 1.00 83.52 380 LEU B C 1
ATOM 2289 O O . LEU C 2 296 ? 117.491 78.628 62.908 1.00 85.84 380 LEU B O 1
ATOM 2294 N N . ILE C 2 297 ? 115.419 78.566 62.020 1.00 82.20 381 ILE B N 1
ATOM 2295 C CA . ILE C 2 297 ? 114.762 78.277 63.289 1.00 80.60 381 ILE B CA 1
ATOM 2296 C C . ILE C 2 297 ? 114.773 76.773 63.518 1.00 84.42 381 ILE B C 1
ATOM 2297 O O . ILE C 2 297 ? 114.306 76.001 62.673 1.00 84.08 381 ILE B O 1
ATOM 2302 N N . LYS C 2 298 ? 115.308 76.354 64.660 1.00 86.11 382 LYS B N 1
ATOM 2303 C CA . LYS C 2 298 ? 115.329 74.954 65.064 1.00 83.91 382 LYS B CA 1
ATOM 2304 C C . LYS C 2 298 ? 114.368 74.774 66.229 1.00 82.07 382 LYS B C 1
ATOM 2305 O O . LYS C 2 298 ? 114.450 75.502 67.223 1.00 84.76 382 LYS B O 1
ATOM 2311 N N . LEU C 2 299 ? 113.460 73.816 66.101 1.00 83.43 383 LEU B N 1
ATOM 2312 C CA . LEU C 2 299 ? 112.437 73.578 67.105 1.00 85.06 383 LEU B CA 1
ATOM 2313 C C . LEU C 2 299 ? 112.796 72.356 67.943 1.00 88.64 383 LEU B C 1
ATOM 2314 O O . LEU C 2 299 ? 113.606 71.516 67.544 1.00 91.44 383 LEU B O 1
ATOM 2319 N N . LYS C 2 300 ? 112.182 72.272 69.126 1.00 87.95 384 LYS B N 1
ATOM 2320 C CA . LYS C 2 300 ? 112.518 71.203 70.062 1.00 90.69 384 LYS B CA 1
ATOM 2321 C C . LYS C 2 300 ? 112.134 69.831 69.525 1.00 93.96 384 LYS B C 1
ATOM 2322 O O . LYS C 2 300 ? 112.810 68.839 69.822 1.00 96.64 384 LYS B O 1
ATOM 2328 N N . ASP C 2 301 ? 111.062 69.747 68.741 1.00 93.67 385 ASP B N 1
ATOM 2329 C CA . ASP C 2 301 ? 110.667 68.461 68.179 1.00 95.05 385 ASP B CA 1
ATOM 2330 C C . ASP C 2 301 ? 111.580 67.999 67.051 1.00 95.49 385 ASP B C 1
ATOM 2331 O O . ASP C 2 301 ? 111.421 66.870 66.576 1.00 100.71 385 ASP B O 1
ATOM 2336 N N . GLY C 2 302 ? 112.520 68.830 66.617 1.00 89.38 386 GLY B N 1
ATOM 2337 C CA . GLY C 2 302 ? 113.477 68.441 65.608 1.00 92.24 386 GLY B CA 1
ATOM 2338 C C . GLY C 2 302 ? 113.197 68.922 64.201 1.00 97.08 386 GLY B C 1
ATOM 2339 O O . GLY C 2 302 ? 113.796 68.389 63.261 1.00 99.42 386 GLY B O 1
ATOM 2340 N N . ARG C 2 303 ? 112.311 69.899 64.022 1.00 95.13 387 ARG B N 1
ATOM 2341 C CA . ARG C 2 303 ? 112.040 70.470 62.709 1.00 93.67 387 ARG B CA 1
ATOM 2342 C C . ARG C 2 303 ? 112.814 71.770 62.538 1.00 95.37 387 ARG B C 1
ATOM 2343 O O . ARG C 2 303 ? 112.758 72.650 63.402 1.00 95.18 387 ARG B O 1
ATOM 2351 N N . LYS C 2 304 ? 113.520 71.893 61.420 1.00 96.66 388 LYS B N 1
ATOM 2352 C CA . LYS C 2 304 ? 114.218 73.119 61.065 1.00 94.58 388 LYS B CA 1
ATOM 2353 C C . LYS C 2 304 ? 113.417 73.906 60.034 1.00 92.69 388 LYS B C 1
ATOM 2354 O O . LYS C 2 304 ? 112.777 73.335 59.147 1.00 93.50 388 LYS B O 1
ATOM 2360 N N . VAL C 2 305 ? 113.452 75.230 60.166 1.00 88.96 389 VAL B N 1
ATOM 2361 C CA . VAL C 2 305 ? 112.729 76.140 59.282 1.00 85.85 389 VAL B CA 1
ATOM 2362 C C . VAL C 2 305 ? 113.720 77.170 58.759 1.00 84.94 389 VAL B C 1
ATOM 2363 O O . VAL C 2 305 ? 114.227 77.995 59.529 1.00 84.60 389 VAL B O 1
ATOM 2367 N N . GLU C 2 306 ? 113.990 77.131 57.458 1.00 87.53 390 GLU B N 1
ATOM 2368 C CA . GLU C 2 306 ? 114.870 78.099 56.815 1.00 87.82 390 GLU B CA 1
ATOM 2369 C C . GLU C 2 306 ? 114.036 79.271 56.314 1.00 81.40 390 GLU B C 1
ATOM 2370 O O . GLU C 2 306 ? 113.071 79.077 55.567 1.00 87.06 390 GLU B O 1
ATOM 2376 N N . THR C 2 307 ? 114.403 80.483 56.723 1.00 75.08 391 THR B N 1
ATOM 2377 C CA . THR C 2 307 ? 113.689 81.683 56.316 1.00 74.50 391 THR B CA 1
ATOM 2378 C C . THR C 2 307 ? 114.680 82.827 56.156 1.00 70.49 391 THR B C 1
ATOM 2379 O O . THR C 2 307 ? 115.842 82.735 56.559 1.00 76.46 391 THR B O 1
ATOM 2383 N N . ASP C 2 308 ? 114.204 83.917 55.555 1.00 66.14 392 ASP B N 1
ATOM 2384 C CA . ASP C 2 308 ? 115.021 85.106 55.358 1.00 69.78 392 ASP B CA 1
ATOM 2385 C C . ASP C 2 308 ? 114.731 86.203 56.370 1.00 69.48 392 ASP B C 1
ATOM 2386 O O . ASP C 2 308 ? 115.569 87.092 56.555 1.00 68.79 392 ASP B O 1
ATOM 2391 N N . HIS C 2 309 ? 113.571 86.164 57.022 1.00 66.65 393 HIS B N 1
ATOM 2392 C CA . HIS C 2 309 ? 113.213 87.145 58.033 1.00 58.96 393 HIS B CA 1
ATOM 2393 C C . HIS C 2 309 ? 112.321 86.472 59.065 1.00 57.80 393 HIS B C 1
ATOM 2394 O O . HIS C 2 309 ? 111.633 85.494 58.765 1.00 63.23 393 HIS B O 1
ATOM 2401 N N . ILE C 2 310 ? 112.347 86.999 60.286 1.00 55.67 394 ILE B N 1
ATOM 2402 C CA . ILE C 2 310 ? 111.539 86.483 61.383 1.00 51.57 394 ILE B CA 1
ATOM 2403 C C . ILE C 2 310 ? 110.739 87.631 61.979 1.00 51.89 394 ILE B C 1
ATOM 2404 O O . ILE C 2 310 ? 111.300 88.684 62.298 1.00 59.93 394 ILE B O 1
ATOM 2409 N N . VAL C 2 311 ? 109.432 87.431 62.119 1.00 55.96 395 VAL B N 1
ATOM 2410 C CA . VAL C 2 311 ? 108.560 88.341 62.850 1.00 52.46 395 VAL B CA 1
ATOM 2411 C C . VAL C 2 311 ? 108.153 87.648 64.141 1.00 50.05 395 VAL B C 1
ATOM 2412 O O . VAL C 2 311 ? 107.670 86.510 64.114 1.00 53.01 395 VAL B O 1
ATOM 2416 N N . ALA C 2 312 ? 108.351 88.325 65.266 1.00 50.40 396 ALA B N 1
ATOM 2417 C CA . ALA C 2 312 ? 108.070 87.761 66.581 1.00 47.71 396 ALA B CA 1
ATOM 2418 C C . ALA C 2 312 ? 106.855 88.466 67.167 1.00 49.31 396 ALA B C 1
ATOM 2419 O O . ALA C 2 312 ? 106.918 89.656 67.488 1.00 56.97 396 ALA B O 1
ATOM 2421 N N . ALA C 2 313 ? 105.754 87.733 67.298 1.00 46.90 397 ALA B N 1
ATOM 2422 C CA . ALA C 2 313 ? 104.550 88.196 67.981 1.00 46.60 397 ALA B CA 1
ATOM 2423 C C . ALA C 2 313 ? 104.274 87.174 69.078 1.00 48.96 397 ALA B C 1
ATOM 2424 O O . ALA C 2 313 ? 103.497 86.236 68.888 1.00 52.36 397 ALA B O 1
ATOM 2426 N N . VAL C 2 314 ? 104.922 87.356 70.227 1.00 44.91 398 VAL B N 1
ATOM 2427 C CA . VAL C 2 314 ? 104.891 86.360 71.291 1.00 49.38 398 VAL B CA 1
ATOM 2428 C C . VAL C 2 314 ? 104.332 86.967 72.570 1.00 50.84 398 VAL B C 1
ATOM 2429 O O . VAL C 2 314 ? 104.702 86.560 73.676 1.00 58.93 398 VAL B O 1
ATOM 2433 N N . GLY C 2 315 ? 103.440 87.935 72.431 1.00 40.61 399 GLY B N 1
ATOM 2434 C CA . GLY C 2 315 ? 102.790 88.553 73.568 1.00 41.39 399 GLY B CA 1
ATOM 2435 C C . GLY C 2 315 ? 103.223 89.997 73.752 1.00 49.74 399 GLY B C 1
ATOM 2436 O O . GLY C 2 315 ? 104.028 90.545 72.998 1.00 59.38 399 GLY B O 1
ATOM 2437 N N . LEU C 2 316 ? 102.659 90.607 74.791 1.00 52.34 400 LEU B N 1
ATOM 2438 C CA . LEU C 2 316 ? 102.907 92.004 75.117 1.00 48.30 400 LEU B CA 1
ATOM 2439 C C . LEU C 2 316 ? 103.328 92.117 76.573 1.00 52.45 400 LEU B C 1
ATOM 2440 O O . LEU C 2 316 ? 102.674 91.555 77.457 1.00 59.46 400 LEU B O 1
ATOM 2445 N N . GLU C 2 317 ? 104.420 92.841 76.818 1.00 49.53 401 GLU B N 1
ATOM 2446 C CA . GLU C 2 317 ? 104.862 93.136 78.172 1.00 47.52 401 GLU B CA 1
ATOM 2447 C C . GLU C 2 317 ? 104.412 94.535 78.551 1.00 44.11 401 GLU B C 1
ATOM 2448 O O . GLU C 2 317 ? 104.848 95.504 77.911 1.00 46.04 401 GLU B O 1
ATOM 2454 N N . PRO C 2 318 ? 103.546 94.696 79.551 1.00 44.06 402 PRO B N 1
ATOM 2455 C CA . PRO C 2 318 ? 103.112 96.046 79.933 1.00 45.33 402 PRO B CA 1
ATOM 2456 C C . PRO C 2 318 ? 104.280 96.888 80.427 1.00 47.07 402 PRO B C 1
ATOM 2457 O O . PRO C 2 318 ? 105.189 96.395 81.097 1.00 51.46 402 PRO B O 1
ATOM 2461 N N . ASN C 2 319 ? 104.244 98.174 80.087 1.00 41.62 403 ASN B N 1
ATOM 2462 C CA . ASN C 2 319 ? 105.294 99.116 80.468 1.00 42.93 403 ASN B CA 1
ATOM 2463 C C . ASN C 2 319 ? 105.026 99.589 81.890 1.00 52.14 403 ASN B C 1
ATOM 2464 O O . ASN C 2 319 ? 104.199 100.475 82.118 1.00 52.70 403 ASN B O 1
ATOM 2469 N N . VAL C 2 320 ? 105.732 99.000 82.853 1.00 55.30 404 VAL B N 1
ATOM 2470 C CA . VAL C 2 320 ? 105.504 99.287 84.265 1.00 46.78 404 VAL B CA 1
ATOM 2471 C C . VAL C 2 320 ? 106.774 99.839 84.897 1.00 49.88 404 VAL B C 1
ATOM 2472 O O . VAL C 2 320 ? 107.035 99.622 86.086 1.00 52.85 404 VAL B O 1
ATOM 2476 N N . GLU C 2 321 ? 107.572 100.559 84.107 1.00 55.01 405 GLU B N 1
ATOM 2477 C CA . GLU C 2 321 ? 108.822 101.105 84.624 1.00 56.21 405 GLU B CA 1
ATOM 2478 C C . GLU C 2 321 ? 108.580 102.271 85.573 1.00 55.90 405 GLU B C 1
ATOM 2479 O O . GLU C 2 321 ? 109.386 102.508 86.479 1.00 61.08 405 GLU B O 1
ATOM 2485 N N . LEU C 2 322 ? 107.484 103.008 85.385 1.00 49.71 406 LEU B N 1
ATOM 2486 C CA . LEU C 2 322 ? 107.184 104.137 86.258 1.00 50.44 406 LEU B CA 1
ATOM 2487 C C . LEU C 2 322 ? 106.758 103.701 87.653 1.00 50.35 406 LEU B C 1
ATOM 2488 O O . LEU C 2 322 ? 106.796 104.517 88.579 1.00 54.43 406 LEU B O 1
ATOM 2493 N N . ALA C 2 323 ? 106.345 102.443 87.820 1.00 44.87 407 ALA B N 1
ATOM 2494 C CA . ALA C 2 323 ? 105.880 101.980 89.123 1.00 45.98 407 ALA B CA 1
ATOM 2495 C C . ALA C 2 323 ? 106.996 102.001 90.158 1.00 52.54 407 ALA B C 1
ATOM 2496 O O . ALA C 2 323 ? 106.777 102.404 91.307 1.00 54.73 407 ALA B O 1
ATOM 2498 N N . LYS C 2 324 ? 108.197 101.562 89.773 1.00 59.76 408 LYS B N 1
ATOM 2499 C CA . LYS C 2 324 ? 109.285 101.431 90.737 1.00 58.95 408 LYS B CA 1
ATOM 2500 C C . LYS C 2 324 ? 109.662 102.777 91.342 1.00 57.10 408 LYS B C 1
ATOM 2501 O O . LYS C 2 324 ? 109.857 102.886 92.558 1.00 64.12 408 LYS B O 1
ATOM 2507 N N . THR C 2 325 ? 109.769 103.815 90.513 1.00 56.92 409 THR B N 1
ATOM 2508 C CA . THR C 2 325 ? 110.110 105.139 91.015 1.00 56.71 409 THR B CA 1
ATOM 2509 C C . THR C 2 325 ? 108.910 105.879 91.590 1.00 55.31 409 THR B C 1
ATOM 2510 O O . THR C 2 325 ? 109.096 106.838 92.346 1.00 58.77 409 THR B O 1
ATOM 2514 N N . GLY C 2 326 ? 107.693 105.461 91.255 1.00 55.35 410 GLY B N 1
ATOM 2515 C CA . GLY C 2 326 ? 106.489 106.081 91.758 1.00 52.41 410 GLY B CA 1
ATOM 2516 C C . GLY C 2 326 ? 105.809 105.359 92.898 1.00 55.14 410 GLY B C 1
ATOM 2517 O O . GLY C 2 326 ? 104.798 105.852 93.406 1.00 58.97 410 GLY B O 1
ATOM 2518 N N . GLY C 2 327 ? 106.329 104.211 93.320 1.00 52.77 411 GLY B N 1
ATOM 2519 C CA . GLY C 2 327 ? 105.698 103.464 94.397 1.00 45.50 411 GLY B CA 1
ATOM 2520 C C . GLY C 2 327 ? 104.294 103.005 94.073 1.00 51.81 411 GLY B C 1
ATOM 2521 O O . GLY C 2 327 ? 103.402 103.089 94.926 1.00 58.05 411 GLY B O 1
ATOM 2522 N N . LEU C 2 328 ? 104.075 102.526 92.853 1.00 51.40 412 LEU B N 1
ATOM 2523 C CA . LEU C 2 328 ? 102.774 102.044 92.418 1.00 40.55 412 LEU B CA 1
ATOM 2524 C C . LEU C 2 328 ? 102.761 100.523 92.423 1.00 41.02 412 LEU B C 1
ATOM 2525 O O . LEU C 2 328 ? 103.749 99.882 92.055 1.00 42.92 412 LEU B O 1
ATOM 2530 N N . GLU C 2 329 ? 101.641 99.952 92.849 1.00 42.00 413 GLU B N 1
ATOM 2531 C CA . GLU C 2 329 ? 101.520 98.506 92.939 1.00 37.59 413 GLU B CA 1
ATOM 2532 C C . GLU C 2 329 ? 101.368 97.891 91.554 1.00 44.21 413 GLU B C 1
ATOM 2533 O O . GLU C 2 329 ? 100.678 98.435 90.687 1.00 43.45 413 GLU B O 1
ATOM 2539 N N . ILE C 2 330 ? 102.020 96.750 91.354 1.00 46.59 414 ILE B N 1
ATOM 2540 C CA . ILE C 2 330 ? 101.937 95.986 90.116 1.00 43.41 414 ILE B CA 1
ATOM 2541 C C . ILE C 2 330 ? 101.210 94.684 90.413 1.00 48.53 414 ILE B C 1
ATOM 2542 O O . ILE C 2 330 ? 101.595 93.948 91.330 1.00 57.65 414 ILE B O 1
ATOM 2547 N N . ASP C 2 331 ? 100.156 94.407 89.649 1.00 48.47 415 ASP B N 1
ATOM 2548 C CA . ASP C 2 331 ? 99.400 93.178 89.844 1.00 52.40 415 ASP B CA 1
ATOM 2549 C C . ASP C 2 331 ? 100.290 91.971 89.586 1.00 57.07 415 ASP B C 1
ATOM 2550 O O . ASP C 2 331 ? 101.021 91.922 88.593 1.00 59.18 415 ASP B O 1
ATOM 2555 N N . SER C 2 332 ? 100.224 90.994 90.486 1.00 62.80 416 SER B N 1
ATOM 2556 C CA . SER C 2 332 ? 101.119 89.847 90.446 1.00 66.00 416 SER B CA 1
ATOM 2557 C C . SER C 2 332 ? 100.581 88.682 89.626 1.00 70.19 416 SER B C 1
ATOM 2558 O O . SER C 2 332 ? 101.310 87.706 89.419 1.00 73.68 416 SER B O 1
ATOM 2561 N N . ASP C 2 333 ? 99.337 88.753 89.152 1.00 68.16 417 ASP B N 1
ATOM 2562 C CA . ASP C 2 333 ? 98.753 87.658 88.393 1.00 66.33 417 ASP B CA 1
ATOM 2563 C C . ASP C 2 333 ? 98.167 88.073 87.049 1.00 60.72 417 ASP B C 1
ATOM 2564 O O . ASP C 2 333 ? 97.779 87.197 86.270 1.00 65.08 417 ASP B O 1
ATOM 2569 N N . PHE C 2 334 ? 98.097 89.371 86.749 1.00 53.00 418 PHE B N 1
ATOM 2570 C CA . PHE C 2 334 ? 97.753 89.829 85.409 1.00 45.93 418 PHE B CA 1
ATOM 2571 C C . PHE C 2 334 ? 98.764 90.794 84.812 1.00 46.23 418 PHE B C 1
ATOM 2572 O O . PHE C 2 334 ? 98.706 91.041 83.603 1.00 51.78 418 PHE B O 1
ATOM 2580 N N . GLY C 2 335 ? 99.678 91.345 85.603 1.00 48.37 419 GLY B N 1
ATOM 2581 C CA . GLY C 2 335 ? 100.615 92.330 85.113 1.00 39.19 419 GLY B CA 1
ATOM 2582 C C . GLY C 2 335 ? 100.004 93.717 85.068 1.00 34.56 419 GLY B C 1
ATOM 2583 O O . GLY C 2 335 ? 98.805 93.918 85.257 1.00 43.76 419 GLY B O 1
ATOM 2584 N N . GLY C 2 336 ? 100.860 94.700 84.816 1.00 31.91 420 GLY B N 1
ATOM 2585 C CA . GLY C 2 336 ? 100.412 96.071 84.706 1.00 31.60 420 GLY B CA 1
ATOM 2586 C C . GLY C 2 336 ? 100.134 96.703 86.055 1.00 33.70 420 GLY B C 1
ATOM 2587 O O . GLY C 2 336 ? 100.267 96.093 87.115 1.00 39.72 420 GLY B O 1
ATOM 2588 N N . PHE C 2 337 ? 99.734 97.970 86.001 1.00 33.20 421 PHE B N 1
ATOM 2589 C CA . PHE C 2 337 ? 99.417 98.704 87.217 1.00 30.07 421 PHE B CA 1
ATOM 2590 C C . PHE C 2 337 ? 98.091 98.222 87.790 1.00 32.86 421 PHE B C 1
ATOM 2591 O O . PHE C 2 337 ? 97.087 98.146 87.077 1.00 37.48 421 PHE B O 1
ATOM 2599 N N . ARG C 2 338 ? 98.087 97.899 89.080 1.00 41.49 422 ARG B N 1
ATOM 2600 C CA . ARG C 2 338 ? 96.865 97.485 89.757 1.00 36.31 422 ARG B CA 1
ATOM 2601 C C . ARG C 2 338 ? 96.019 98.712 90.071 1.00 32.86 422 ARG B C 1
ATOM 2602 O O . ARG C 2 338 ? 96.469 99.619 90.778 1.00 39.19 422 ARG B O 1
ATOM 2610 N N . VAL C 2 339 ? 94.795 98.739 89.549 1.00 29.52 423 VAL B N 1
ATOM 2611 C CA . VAL C 2 339 ? 93.858 99.824 89.793 1.00 28.07 423 VAL B CA 1
ATOM 2612 C C . VAL C 2 339 ? 92.546 99.226 90.284 1.00 28.28 423 VAL B C 1
ATOM 2613 O O . VAL C 2 339 ? 92.326 98.016 90.228 1.00 28.39 423 VAL B O 1
ATOM 2617 N N . ASN C 2 340 ? 91.672 100.097 90.776 1.00 26.87 424 ASN B N 1
ATOM 2618 C CA . ASN C 2 340 ? 90.381 99.677 91.296 1.00 24.73 424 ASN B CA 1
ATOM 2619 C C . ASN C 2 340 ? 89.348 99.682 90.169 1.00 25.90 424 ASN B C 1
ATOM 2620 O O . ASN C 2 340 ? 89.685 99.776 88.986 1.00 29.33 424 ASN B O 1
ATOM 2625 N N . ALA C 2 341 ? 88.068 99.567 90.531 1.00 29.25 425 ALA B N 1
ATOM 2626 C CA . ALA C 2 341 ? 87.010 99.527 89.528 1.00 25.36 425 ALA B CA 1
ATOM 2627 C C . ALA C 2 341 ? 86.955 100.807 88.708 1.00 30.64 425 ALA B C 1
ATOM 2628 O O . ALA C 2 341 ? 86.492 100.790 87.563 1.00 40.05 425 ALA B O 1
ATOM 2630 N N . GLU C 2 342 ? 87.421 101.922 89.270 1.00 30.04 426 GLU B N 1
ATOM 2631 C CA . GLU C 2 342 ? 87.399 103.214 88.600 1.00 26.15 426 GLU B CA 1
ATOM 2632 C C . GLU C 2 342 ? 88.716 103.537 87.906 1.00 30.32 426 GLU B C 1
ATOM 2633 O O . GLU C 2 342 ? 88.972 104.704 87.595 1.00 35.75 426 GLU B O 1
ATOM 2639 N N . LEU C 2 343 ? 89.562 102.530 87.674 1.00 30.06 427 LEU B N 1
ATOM 2640 C CA . LEU C 2 343 ? 90.852 102.710 87.006 1.00 23.87 427 LEU B CA 1
ATOM 2641 C C . LEU C 2 343 ? 91.762 103.662 87.776 1.00 27.05 427 LEU B C 1
ATOM 2642 O O . LEU C 2 343 ? 92.618 104.326 87.190 1.00 35.40 427 LEU B O 1
ATOM 2647 N N . GLN C 2 344 ? 91.593 103.733 89.091 1.00 27.21 428 GLN B N 1
ATOM 2648 C CA . GLN C 2 344 ? 92.341 104.658 89.929 1.00 24.85 428 GLN B CA 1
ATOM 2649 C C . GLN C 2 344 ? 93.436 103.911 90.677 1.00 27.24 428 GLN B C 1
ATOM 2650 O O . GLN C 2 344 ? 93.177 102.872 91.292 1.00 34.69 428 GLN B O 1
ATOM 2656 N N . ALA C 2 345 ? 94.658 104.441 90.620 1.00 26.90 429 ALA B N 1
ATOM 2657 C CA . ALA C 2 345 ? 95.807 103.848 91.293 1.00 29.54 429 ALA B CA 1
ATOM 2658 C C . ALA C 2 345 ? 96.142 104.552 92.602 1.00 34.92 429 ALA B C 1
ATOM 2659 O O . ALA C 2 345 ? 96.386 103.895 93.616 1.00 39.43 429 ALA B O 1
ATOM 2661 N N . ARG C 2 346 ? 96.157 105.882 92.596 1.00 34.66 430 ARG B N 1
ATOM 2662 C CA . ARG C 2 346 ? 96.415 106.680 93.787 1.00 29.56 430 ARG B CA 1
ATOM 2663 C C . ARG C 2 346 ? 95.461 107.867 93.766 1.00 34.44 430 ARG B C 1
ATOM 2664 O O . ARG C 2 346 ? 94.492 107.892 93.004 1.00 42.96 430 ARG B O 1
ATOM 2672 N N . SER C 2 347 ? 95.739 108.862 94.610 1.00 40.17 431 SER B N 1
ATOM 2673 C CA . SER C 2 347 ? 94.821 109.988 94.755 1.00 44.04 431 SER B CA 1
ATOM 2674 C C . SER C 2 347 ? 94.623 110.725 93.436 1.00 44.54 431 SER B C 1
ATOM 2675 O O . SER C 2 347 ? 93.500 111.119 93.100 1.00 41.54 431 SER B O 1
ATOM 2678 N N . ASN C 2 348 ? 95.699 110.921 92.674 1.00 35.84 432 ASN B N 1
ATOM 2679 C CA . ASN C 2 348 ? 95.638 111.703 91.446 1.00 34.54 432 ASN B CA 1
ATOM 2680 C C . ASN C 2 348 ? 96.293 110.973 90.279 1.00 33.29 432 ASN B C 1
ATOM 2681 O O . ASN C 2 348 ? 96.792 111.609 89.348 1.00 35.82 432 ASN B O 1
ATOM 2686 N N . ILE C 2 349 ? 96.303 109.643 90.307 1.00 28.12 433 ILE B N 1
ATOM 2687 C CA . ILE C 2 349 ? 96.909 108.845 89.248 1.00 28.73 433 ILE B CA 1
ATOM 2688 C C . ILE C 2 349 ? 95.919 107.776 88.810 1.00 31.53 433 ILE B C 1
ATOM 2689 O O . ILE C 2 349 ? 95.450 106.982 89.635 1.00 32.24 433 ILE B O 1
ATOM 2694 N N . TRP C 2 350 ? 95.607 107.753 87.519 1.00 28.68 434 TRP B N 1
ATOM 2695 C CA . TRP C 2 350 ? 94.804 106.712 86.900 1.00 27.68 434 TRP B CA 1
ATOM 2696 C C . TRP C 2 350 ? 95.637 105.958 85.872 1.00 30.40 434 TRP B C 1
ATOM 2697 O O . TRP C 2 350 ? 96.652 106.455 85.377 1.00 33.14 434 TRP B O 1
ATOM 2708 N N . VAL C 2 351 ? 95.203 104.740 85.562 1.00 25.28 435 VAL B N 1
ATOM 2709 C CA . VAL C 2 351 ? 95.860 103.893 84.574 1.00 27.40 435 VAL B CA 1
ATOM 2710 C C . VAL C 2 351 ? 94.804 103.359 83.616 1.00 31.31 435 VAL B C 1
ATOM 2711 O O . VAL C 2 351 ? 93.732 102.918 84.045 1.00 39.49 435 VAL B O 1
ATOM 2715 N N . ALA C 2 352 ? 95.104 103.406 82.319 1.00 27.15 436 ALA B N 1
ATOM 2716 C CA . ALA C 2 352 ? 94.188 102.928 81.294 1.00 25.49 436 ALA B CA 1
ATOM 2717 C C . ALA C 2 352 ? 94.969 102.192 80.215 1.00 32.47 436 ALA B C 1
ATOM 2718 O O . ALA C 2 352 ? 96.175 102.388 80.049 1.00 42.35 436 ALA B O 1
ATOM 2720 N N . GLY C 2 353 ? 94.264 101.335 79.480 1.00 30.53 437 GLY B N 1
ATOM 2721 C CA . GLY C 2 353 ? 94.859 100.620 78.367 1.00 30.85 437 GLY B CA 1
ATOM 2722 C C . GLY C 2 353 ? 95.397 99.250 78.721 1.00 32.77 437 GLY B C 1
ATOM 2723 O O . GLY C 2 353 ? 94.922 98.616 79.667 1.00 37.41 437 GLY B O 1
ATOM 2724 N N . ASP C 2 354 ? 96.390 98.779 77.962 1.00 36.88 438 ASP B N 1
ATOM 2725 C CA . ASP C 2 354 ? 96.964 97.460 78.205 1.00 39.46 438 ASP B CA 1
ATOM 2726 C C . ASP C 2 354 ? 97.736 97.387 79.514 1.00 43.24 438 ASP B C 1
ATOM 2727 O O . ASP C 2 354 ? 97.968 96.284 80.018 1.00 48.98 438 ASP B O 1
ATOM 2732 N N . ALA C 2 355 ? 98.151 98.524 80.065 1.00 40.67 439 ALA B N 1
ATOM 2733 C CA . ALA C 2 355 ? 98.905 98.545 81.310 1.00 33.81 439 ALA B CA 1
ATOM 2734 C C . ALA C 2 355 ? 98.018 98.571 82.547 1.00 34.26 439 ALA B C 1
ATOM 2735 O O . ALA C 2 355 ? 98.540 98.493 83.663 1.00 36.84 439 ALA B O 1
ATOM 2737 N N . ALA C 2 356 ? 96.702 98.677 82.383 1.00 30.72 440 ALA B N 1
ATOM 2738 C CA . ALA C 2 356 ? 95.776 98.813 83.500 1.00 27.87 440 ALA B CA 1
ATOM 2739 C C . ALA C 2 356 ? 95.174 97.453 83.831 1.00 32.75 440 ALA B C 1
ATOM 2740 O O . ALA C 2 356 ? 94.384 96.910 83.053 1.00 45.88 440 ALA B O 1
ATOM 2742 N N . CYS C 2 357 ? 95.544 96.908 84.987 1.00 32.58 441 CYS B N 1
ATOM 2743 C CA . CYS C 2 357 ? 94.886 95.724 85.535 1.00 32.44 441 CYS B CA 1
ATOM 2744 C C . CYS C 2 357 ? 93.788 96.212 86.471 1.00 31.92 441 CYS B C 1
ATOM 2745 O O . CYS C 2 357 ? 94.056 96.627 87.600 1.00 37.06 441 CYS B O 1
ATOM 2748 N N . PHE C 2 358 ? 92.550 96.157 86.003 1.00 27.60 442 PHE B N 1
ATOM 2749 C CA . PHE C 2 358 ? 91.416 96.768 86.677 1.00 27.65 442 PHE B CA 1
ATOM 2750 C C . PHE C 2 358 ? 90.507 95.701 87.272 1.00 33.83 442 PHE B C 1
ATOM 2751 O O . PHE C 2 358 ? 90.696 94.499 87.073 1.00 36.30 442 PHE B O 1
ATOM 2759 N N . TYR C 2 359 ? 89.500 96.164 88.006 1.00 35.94 443 TYR B N 1
ATOM 2760 C CA . TYR C 2 359 ? 88.500 95.308 88.633 1.00 32.14 443 TYR B CA 1
ATOM 2761 C C . TYR C 2 359 ? 87.148 95.578 87.990 1.00 35.77 443 TYR B C 1
ATOM 2762 O O . TYR C 2 359 ? 86.616 96.688 88.094 1.00 42.48 443 TYR B O 1
ATOM 2771 N N . ASP C 2 360 ? 86.600 94.571 87.320 1.00 33.65 444 ASP B N 1
ATOM 2772 C CA . ASP C 2 360 ? 85.225 94.623 86.847 1.00 36.76 444 ASP B CA 1
ATOM 2773 C C . ASP C 2 360 ? 84.333 93.967 87.892 1.00 39.49 444 ASP B C 1
ATOM 2774 O O . ASP C 2 360 ? 84.613 92.853 88.343 1.00 40.54 444 ASP B O 1
ATOM 2779 N N . ILE C 2 361 ? 83.266 94.665 88.284 1.00 39.71 445 ILE B N 1
ATOM 2780 C CA . ILE C 2 361 ? 82.373 94.132 89.309 1.00 36.73 445 ILE B CA 1
ATOM 2781 C C . ILE C 2 361 ? 81.715 92.846 88.828 1.00 45.69 445 ILE B C 1
ATOM 2782 O O . ILE C 2 361 ? 81.570 91.881 89.589 1.00 52.64 445 ILE B O 1
ATOM 2787 N N . LYS C 2 362 ? 81.315 92.807 87.556 1.00 45.69 446 LYS B N 1
ATOM 2788 C CA . LYS C 2 362 ? 80.606 91.642 87.039 1.00 42.15 446 LYS B CA 1
ATOM 2789 C C . LYS C 2 362 ? 81.542 90.458 86.824 1.00 42.87 446 LYS B C 1
ATOM 2790 O O . LYS C 2 362 ? 81.186 89.317 87.139 1.00 49.26 446 LYS B O 1
ATOM 2796 N N . LEU C 2 363 ? 82.740 90.703 86.294 1.00 40.62 447 LEU B N 1
ATOM 2797 C CA . LEU C 2 363 ? 83.605 89.628 85.828 1.00 38.39 447 LEU B CA 1
ATOM 2798 C C . LEU C 2 363 ? 84.896 89.470 86.620 1.00 38.60 447 LEU B C 1
ATOM 2799 O O . LEU C 2 363 ? 85.636 88.511 86.374 1.00 43.33 447 LEU B O 1
ATOM 2804 N N . GLY C 2 364 ? 85.193 90.366 87.550 1.00 40.11 448 GLY B N 1
ATOM 2805 C CA . GLY C 2 364 ? 86.386 90.249 88.364 1.00 34.86 448 GLY B CA 1
ATOM 2806 C C . GLY C 2 364 ? 87.525 91.125 87.882 1.00 37.04 448 GLY B C 1
ATOM 2807 O O . GLY C 2 364 ? 87.346 92.097 87.145 1.00 39.23 448 GLY B O 1
ATOM 2808 N N . ARG C 2 365 ? 88.728 90.760 88.317 1.00 36.99 449 ARG B N 1
ATOM 2809 C CA . ARG C 2 365 ? 89.925 91.510 87.966 1.00 34.39 449 ARG B CA 1
ATOM 2810 C C . ARG C 2 365 ? 90.411 91.098 86.582 1.00 38.27 449 ARG B C 1
ATOM 2811 O O . ARG C 2 365 ? 90.575 89.907 86.301 1.00 46.58 449 ARG B O 1
ATOM 2819 N N . ARG C 2 366 ? 90.640 92.086 85.718 1.00 36.34 450 ARG B N 1
ATOM 2820 C CA . ARG C 2 366 ? 90.973 91.833 84.325 1.00 35.00 450 ARG B CA 1
ATOM 2821 C C . ARG C 2 366 ? 92.078 92.773 83.865 1.00 37.78 450 ARG B C 1
ATOM 2822 O O . ARG C 2 366 ? 92.304 93.836 84.445 1.00 39.56 450 ARG B O 1
ATOM 2830 N N . ARG C 2 367 ? 92.768 92.355 82.806 1.00 38.72 451 ARG B N 1
ATOM 2831 C CA . ARG C 2 367 ? 93.620 93.237 82.017 1.00 31.87 451 ARG B CA 1
ATOM 2832 C C . ARG C 2 367 ? 93.411 92.881 80.555 1.00 36.80 451 ARG B C 1
ATOM 2833 O O . ARG C 2 367 ? 93.690 91.750 80.147 1.00 47.80 451 ARG B O 1
ATOM 2841 N N . VAL C 2 368 ? 92.926 93.838 79.768 1.00 38.51 452 VAL B N 1
ATOM 2842 C CA . VAL C 2 368 ? 92.524 93.595 78.388 1.00 37.10 452 VAL B CA 1
ATOM 2843 C C . VAL C 2 368 ? 93.427 94.409 77.473 1.00 38.89 452 VAL B C 1
ATOM 2844 O O . VAL C 2 368 ? 93.480 95.640 77.578 1.00 43.72 452 VAL B O 1
ATOM 2848 N N . GLU C 2 369 ? 94.137 93.722 76.576 1.00 35.93 453 GLU B N 1
ATOM 2849 C CA . GLU C 2 369 ? 94.996 94.372 75.589 1.00 39.05 453 GLU B CA 1
ATOM 2850 C C . GLU C 2 369 ? 94.286 94.350 74.237 1.00 40.39 453 GLU B C 1
ATOM 2851 O O . GLU C 2 369 ? 94.553 93.514 73.376 1.00 49.85 453 GLU B O 1
ATOM 2857 N N . HIS C 2 370 ? 93.371 95.300 74.051 1.00 33.23 454 HIS B N 1
ATOM 2858 C CA . HIS C 2 370 ? 92.617 95.390 72.809 1.00 29.79 454 HIS B CA 1
ATOM 2859 C C . HIS C 2 370 ? 92.281 96.847 72.529 1.00 29.27 454 HIS B C 1
ATOM 2860 O O . HIS C 2 370 ? 92.212 97.669 73.445 1.00 39.77 454 HIS B O 1
ATOM 2867 N N . HIS C 2 371 ? 92.075 97.153 71.246 1.00 28.55 455 HIS B N 1
ATOM 2868 C CA . HIS C 2 371 ? 91.876 98.537 70.827 1.00 29.14 455 HIS B CA 1
ATOM 2869 C C . HIS C 2 371 ? 90.609 99.130 71.430 1.00 32.62 455 HIS B C 1
ATOM 2870 O O . HIS C 2 371 ? 90.623 100.247 71.959 1.00 38.40 455 HIS B O 1
ATOM 2877 N N . ASP C 2 372 ? 89.494 98.401 71.347 1.00 35.89 456 ASP B N 1
ATOM 2878 C CA . ASP C 2 372 ? 88.245 98.920 71.892 1.00 32.99 456 ASP B CA 1
ATOM 2879 C C . ASP C 2 372 ? 88.312 99.030 73.408 1.00 35.23 456 ASP B C 1
ATOM 2880 O O . ASP C 2 372 ? 87.757 99.969 73.993 1.00 35.65 456 ASP B O 1
ATOM 2885 N N . HIS C 2 373 ? 88.980 98.079 74.065 1.00 33.88 457 HIS B N 1
ATOM 2886 C CA . HIS C 2 373 ? 89.206 98.224 75.496 1.00 31.41 457 HIS B CA 1
ATOM 2887 C C . HIS C 2 373 ? 90.059 99.443 75.795 1.00 31.11 457 HIS B C 1
ATOM 2888 O O . HIS C 2 373 ? 89.813 100.148 76.775 1.00 35.05 457 HIS B O 1
ATOM 2895 N N . ALA C 2 374 ? 91.083 99.695 74.980 1.00 36.67 458 ALA B N 1
ATOM 2896 C CA . ALA C 2 374 ? 91.888 100.893 75.179 1.00 27.69 458 ALA B CA 1
ATOM 2897 C C . ALA C 2 374 ? 91.028 102.143 75.071 1.00 29.05 458 ALA B C 1
ATOM 2898 O O . ALA C 2 374 ? 91.140 103.053 75.898 1.00 32.03 458 ALA B O 1
ATOM 2900 N N . VAL C 2 375 ? 90.129 102.183 74.085 1.00 34.38 459 VAL B N 1
ATOM 2901 C CA . VAL C 2 375 ? 89.258 103.344 73.909 1.00 34.78 459 VAL B CA 1
ATOM 2902 C C . VAL C 2 375 ? 88.347 103.524 75.119 1.00 35.84 459 VAL B C 1
ATOM 2903 O O . VAL C 2 375 ? 88.249 104.619 75.688 1.00 39.44 459 VAL B O 1
ATOM 2907 N N . VAL C 2 376 ? 87.666 102.452 75.533 1.00 35.00 460 VAL B N 1
ATOM 2908 C CA . VAL C 2 376 ? 86.683 102.584 76.606 1.00 36.92 460 VAL B CA 1
ATOM 2909 C C . VAL C 2 376 ? 87.371 102.854 77.941 1.00 34.55 460 VAL B C 1
ATOM 2910 O O . VAL C 2 376 ? 86.873 103.636 78.758 1.00 39.88 460 VAL B O 1
ATOM 2914 N N . SER C 2 377 ? 88.527 102.231 78.183 1.00 29.17 461 SER B N 1
ATOM 2915 C CA . SER C 2 377 ? 89.251 102.470 79.424 1.00 27.31 461 SER B CA 1
ATOM 2916 C C . SER C 2 377 ? 89.835 103.875 79.459 1.00 33.05 461 SER B C 1
ATOM 2917 O O . SER C 2 377 ? 89.849 104.513 80.513 1.00 39.94 461 SER B O 1
ATOM 2920 N N . GLY C 2 378 ? 90.316 104.384 78.322 1.00 31.25 462 GLY B N 1
ATOM 2921 C CA . GLY C 2 378 ? 90.758 105.765 78.283 1.00 25.12 462 GLY B CA 1
ATOM 2922 C C . GLY C 2 378 ? 89.626 106.738 78.541 1.00 31.24 462 GLY B C 1
ATOM 2923 O O . GLY C 2 378 ? 89.784 107.702 79.294 1.00 39.10 462 GLY B O 1
ATOM 2924 N N . ARG C 2 379 ? 88.464 106.494 77.931 1.00 28.76 463 ARG B N 1
ATOM 2925 C CA . ARG C 2 379 ? 87.310 107.351 78.181 1.00 30.86 463 ARG B CA 1
ATOM 2926 C C . ARG C 2 379 ? 86.907 107.311 79.650 1.00 34.87 463 ARG B C 1
ATOM 2927 O O . ARG C 2 379 ? 86.642 108.355 80.260 1.00 42.06 463 ARG B O 1
ATOM 2935 N N . LEU C 2 380 ? 86.879 106.114 80.239 1.00 31.70 464 LEU B N 1
ATOM 2936 C CA . LEU C 2 380 ? 86.522 105.970 81.645 1.00 31.81 464 LEU B CA 1
ATOM 2937 C C . LEU C 2 380 ? 87.529 106.677 82.543 1.00 35.77 464 LEU B C 1
ATOM 2938 O O . LEU C 2 380 ? 87.155 107.349 83.510 1.00 41.90 464 LEU B O 1
ATOM 2943 N N . ALA C 2 381 ? 88.820 106.524 82.240 1.00 34.19 465 ALA B N 1
ATOM 2944 C CA . ALA C 2 381 ? 89.862 107.145 83.046 1.00 28.18 465 ALA B CA 1
ATOM 2945 C C . ALA C 2 381 ? 89.802 108.663 82.956 1.00 35.75 465 ALA B C 1
ATOM 2946 O O . ALA C 2 381 ? 89.989 109.350 83.962 1.00 49.96 465 ALA B O 1
ATOM 2948 N N . GLY C 2 382 ? 89.540 109.209 81.768 1.00 31.81 466 GLY B N 1
ATOM 2949 C CA . GLY C 2 382 ? 89.376 110.650 81.658 1.00 33.42 466 GLY B CA 1
ATOM 2950 C C . GLY C 2 382 ? 88.153 111.150 82.403 1.00 38.44 466 GLY B C 1
ATOM 2951 O O . GLY C 2 382 ? 88.199 112.189 83.075 1.00 47.47 466 GLY B O 1
ATOM 2952 N N . GLU C 2 383 ? 87.053 110.398 82.323 1.00 39.10 467 GLU B N 1
ATOM 2953 C CA . GLU C 2 383 ? 85.840 110.770 83.040 1.00 45.10 467 GLU B CA 1
ATOM 2954 C C . GLU C 2 383 ? 86.075 110.779 84.545 1.00 48.78 467 GLU B C 1
ATOM 2955 O O . GLU C 2 383 ? 85.628 111.695 85.243 1.00 54.94 467 GLU B O 1
ATOM 2961 N N . ASN C 2 384 ? 86.779 109.769 85.059 1.00 42.62 468 ASN B N 1
ATOM 2962 C CA . ASN C 2 384 ? 87.112 109.741 86.479 1.00 38.22 468 ASN B CA 1
ATOM 2963 C C . ASN C 2 384 ? 88.121 110.825 86.845 1.00 42.23 468 ASN B C 1
ATOM 2964 O O . ASN C 2 384 ? 88.079 111.354 87.962 1.00 48.55 468 ASN B O 1
ATOM 2969 N N . MET C 2 385 ? 89.028 111.167 85.924 1.00 39.18 469 MET B N 1
ATOM 2970 C CA . MET C 2 385 ? 89.977 112.250 86.157 1.00 34.95 469 MET B CA 1
ATOM 2971 C C . MET C 2 385 ? 89.268 113.582 86.314 1.00 36.69 469 MET B C 1
ATOM 2972 O O . MET C 2 385 ? 89.722 114.446 87.072 1.00 46.08 469 MET B O 1
ATOM 2977 N N . THR C 2 386 ? 88.160 113.770 85.601 1.00 38.13 470 THR B N 1
ATOM 2978 C CA . THR C 2 386 ? 87.370 114.990 85.695 1.00 45.28 470 THR B CA 1
ATOM 2979 C C . THR C 2 386 ? 86.241 114.875 86.716 1.00 50.34 470 THR B C 1
ATOM 2980 O O . THR C 2 386 ? 85.168 115.458 86.527 1.00 54.43 470 THR B O 1
ATOM 2984 N N . GLY C 2 387 ? 86.463 114.125 87.790 1.00 54.90 471 GLY B N 1
ATOM 2985 C CA . GLY C 2 387 ? 85.520 114.048 88.895 1.00 52.61 471 GLY B CA 1
ATOM 2986 C C . GLY C 2 387 ? 84.184 113.401 88.594 1.00 55.77 471 GLY B C 1
ATOM 2987 O O . GLY C 2 387 ? 83.147 113.891 89.059 1.00 61.68 471 GLY B O 1
ATOM 2988 N N . ALA C 2 388 ? 84.180 112.306 87.834 1.00 58.47 472 ALA B N 1
ATOM 2989 C CA . ALA C 2 388 ? 82.971 111.526 87.566 1.00 57.21 472 ALA B CA 1
ATOM 2990 C C . ALA C 2 388 ? 83.295 110.084 87.937 1.00 51.50 472 ALA B C 1
ATOM 2991 O O . ALA C 2 388 ? 83.696 109.288 87.084 1.00 57.02 472 ALA B O 1
ATOM 2993 N N . ALA C 2 389 ? 83.119 109.753 89.213 1.00 44.04 473 ALA B N 1
ATOM 2994 C CA . ALA C 2 389 ? 83.488 108.438 89.723 1.00 42.22 473 ALA B CA 1
ATOM 2995 C C . ALA C 2 389 ? 82.501 107.397 89.216 1.00 50.87 473 ALA B C 1
ATOM 2996 O O . ALA C 2 389 ? 81.360 107.331 89.683 1.00 61.56 473 ALA B O 1
ATOM 2998 N N . LYS C 2 390 ? 82.937 106.581 88.258 1.00 46.02 474 LYS B N 1
ATOM 2999 C CA . LYS C 2 390 ? 82.104 105.521 87.748 1.00 45.99 474 LYS B CA 1
ATOM 3000 C C . LYS C 2 390 ? 82.983 104.325 87.412 1.00 41.29 474 LYS B C 1
ATOM 3001 O O . LYS C 2 390 ? 84.050 104.503 86.805 1.00 45.28 474 LYS B O 1
ATOM 3007 N N . PRO C 2 391 ? 82.589 103.124 87.810 1.00 41.35 475 PRO B N 1
ATOM 3008 C CA . PRO C 2 391 ? 83.418 101.939 87.585 1.00 38.96 475 PRO B CA 1
ATOM 3009 C C . PRO C 2 391 ? 83.277 101.433 86.153 1.00 42.47 475 PRO B C 1
ATOM 3010 O O . PRO C 2 391 ? 82.525 101.970 85.343 1.00 43.50 475 PRO B O 1
ATOM 3014 N N . TYR C 2 392 ? 84.029 100.378 85.853 1.00 41.83 476 TYR B N 1
ATOM 3015 C CA . TYR C 2 392 ? 83.951 99.725 84.551 1.00 42.89 476 TYR B CA 1
ATOM 3016 C C . TYR C 2 392 ? 82.613 99.008 84.426 1.00 44.37 476 TYR B C 1
ATOM 3017 O O . TYR C 2 392 ? 82.404 97.956 85.037 1.00 50.20 476 TYR B O 1
ATOM 3026 N N . TRP C 2 393 ? 81.706 99.573 83.634 1.00 43.54 477 TRP B N 1
ATOM 3027 C CA . TRP C 2 393 ? 80.389 98.993 83.413 1.00 47.57 477 TRP B CA 1
ATOM 3028 C C . TRP C 2 393 ? 80.183 98.544 81.975 1.00 48.24 477 TRP B C 1
ATOM 3029 O O . TRP C 2 393 ? 79.806 97.394 81.733 1.00 50.16 477 TRP B O 1
ATOM 3040 N N . HIS C 2 394 ? 80.422 99.430 81.012 1.00 50.37 478 HIS B N 1
ATOM 3041 C CA . HIS C 2 394 ? 80.288 99.095 79.598 1.00 45.16 478 HIS B CA 1
ATOM 3042 C C . HIS C 2 394 ? 81.374 98.103 79.206 1.00 44.45 478 HIS B C 1
ATOM 3043 O O . HIS C 2 394 ? 82.557 98.452 79.161 1.00 51.43 478 HIS B O 1
ATOM 3050 N N . GLN C 2 395 ? 80.977 96.865 78.928 1.00 46.30 479 GLN B N 1
ATOM 3051 C CA . GLN C 2 395 ? 81.934 95.847 78.520 1.00 42.74 479 GLN B CA 1
ATOM 3052 C C . GLN C 2 395 ? 82.520 96.179 77.155 1.00 50.18 479 GLN B C 1
ATOM 3053 O O . GLN C 2 395 ? 81.815 96.631 76.249 1.00 57.37 479 GLN B O 1
ATOM 3059 N N . SER C 2 396 ? 83.821 95.954 77.012 1.00 49.64 480 SER B N 1
ATOM 3060 C CA . SER C 2 396 ? 84.507 96.182 75.751 1.00 43.17 480 SER B CA 1
ATOM 3061 C C . SER C 2 396 ? 84.573 94.894 74.941 1.00 51.18 480 SER B C 1
ATOM 3062 O O . SER C 2 396 ? 84.659 93.793 75.490 1.00 53.52 480 SER B O 1
ATOM 3065 N N . MET C 2 397 ? 84.528 95.047 73.625 1.00 45.71 481 MET B N 1
ATOM 3066 C CA . MET C 2 397 ? 84.595 93.935 72.691 1.00 38.85 481 MET B CA 1
ATOM 3067 C C . MET C 2 397 ? 85.881 94.007 71.879 1.00 46.45 481 MET B C 1
ATOM 3068 O O . MET C 2 397 ? 86.599 95.007 71.891 1.00 53.44 481 MET B O 1
ATOM 3073 N N . PHE C 2 398 ? 86.177 92.916 71.177 1.00 44.97 482 PHE B N 1
ATOM 3074 C CA . PHE C 2 398 ? 87.255 92.908 70.201 1.00 43.23 482 PHE B CA 1
ATOM 3075 C C . PHE C 2 398 ? 86.839 92.052 69.014 1.00 43.53 482 PHE B C 1
ATOM 3076 O O . PHE C 2 398 ? 85.907 91.249 69.092 1.00 49.87 482 PHE B O 1
ATOM 3084 N N . TRP C 2 399 ? 87.544 92.239 67.902 1.00 45.45 483 TRP B N 1
ATOM 3085 C CA . TRP C 2 399 ? 87.202 91.597 66.644 1.00 41.02 483 TRP B CA 1
ATOM 3086 C C . TRP C 2 399 ? 88.474 91.087 65.987 1.00 48.44 483 TRP B C 1
ATOM 3087 O O . TRP C 2 399 ? 89.584 91.485 66.343 1.00 56.61 483 TRP B O 1
ATOM 3098 N N . SER C 2 400 ? 88.299 90.191 65.019 1.00 47.55 484 SER B N 1
ATOM 3099 C CA . SER C 2 400 ? 89.423 89.664 64.263 1.00 50.77 484 SER B CA 1
ATOM 3100 C C . SER C 2 400 ? 88.905 89.095 62.951 1.00 51.38 484 SER B C 1
ATOM 3101 O O . SER C 2 400 ? 87.877 88.417 62.928 1.00 57.05 484 SER B O 1
ATOM 3104 N N . ASP C 2 401 ? 89.620 89.382 61.867 1.00 54.18 485 ASP B N 1
ATOM 3105 C CA . ASP C 2 401 ? 89.281 88.887 60.535 1.00 59.67 485 ASP B CA 1
ATOM 3106 C C . ASP C 2 401 ? 90.489 88.130 59.995 1.00 61.00 485 ASP B C 1
ATOM 3107 O O . ASP C 2 401 ? 91.419 88.735 59.453 1.00 67.69 485 ASP B O 1
ATOM 3112 N N . LEU C 2 402 ? 90.477 86.807 60.144 1.00 59.92 486 LEU B N 1
ATOM 3113 C CA . LEU C 2 402 ? 91.565 85.962 59.658 1.00 55.64 486 LEU B CA 1
ATOM 3114 C C . LEU C 2 402 ? 91.203 85.394 58.286 1.00 56.72 486 LEU B C 1
ATOM 3115 O O . LEU C 2 402 ? 90.984 84.196 58.104 1.00 60.12 486 LEU B O 1
ATOM 3120 N N . GLY C 2 403 ? 91.153 86.292 57.309 1.00 61.93 487 GLY B N 1
ATOM 3121 C CA . GLY C 2 403 ? 90.818 85.921 55.956 1.00 68.07 487 GLY B CA 1
ATOM 3122 C C . GLY C 2 403 ? 89.357 86.156 55.637 1.00 71.88 487 GLY B C 1
ATOM 3123 O O . GLY C 2 403 ? 88.574 86.599 56.482 1.00 70.72 487 GLY B O 1
ATOM 3124 N N . PRO C 2 404 ? 88.966 85.873 54.392 1.00 78.60 488 PRO B N 1
ATOM 3125 C CA . PRO C 2 404 ? 87.569 86.107 53.990 1.00 74.04 488 PRO B CA 1
ATOM 3126 C C . PRO C 2 404 ? 86.556 85.295 54.777 1.00 70.68 488 PRO B C 1
ATOM 3127 O O . PRO C 2 404 ? 85.441 85.777 55.012 1.00 73.84 488 PRO B O 1
ATOM 3131 N N . ASP C 2 405 ? 86.904 84.079 55.192 1.00 68.87 489 ASP B N 1
ATOM 3132 C CA . ASP C 2 405 ? 85.948 83.158 55.790 1.00 68.59 489 ASP B CA 1
ATOM 3133 C C . ASP C 2 405 ? 86.027 83.096 57.309 1.00 63.31 489 ASP B C 1
ATOM 3134 O O . ASP C 2 405 ? 85.269 82.337 57.920 1.00 65.36 489 ASP B O 1
ATOM 3139 N N . VAL C 2 406 ? 86.919 83.858 57.934 1.00 62.43 490 VAL B N 1
ATOM 3140 C CA . VAL C 2 406 ? 87.024 83.917 59.388 1.00 55.23 490 VAL B CA 1
ATOM 3141 C C . VAL C 2 406 ? 86.903 85.375 59.804 1.00 57.24 490 VAL B C 1
ATOM 3142 O O . VAL C 2 406 ? 87.837 86.163 59.615 1.00 63.95 490 VAL B O 1
ATOM 3146 N N . GLY C 2 407 ? 85.752 85.734 60.359 1.00 56.97 491 GLY B N 1
ATOM 3147 C CA . GLY C 2 407 ? 85.556 87.041 60.949 1.00 55.03 491 GLY B CA 1
ATOM 3148 C C . GLY C 2 407 ? 84.639 86.932 62.147 1.00 52.18 491 GLY B C 1
ATOM 3149 O O . GLY C 2 407 ? 83.507 86.459 62.020 1.00 56.72 491 GLY B O 1
ATOM 3150 N N . TYR C 2 408 ? 85.105 87.365 63.314 1.00 50.72 492 TYR B N 1
ATOM 3151 C CA . TYR C 2 408 ? 84.361 87.117 64.537 1.00 46.25 492 TYR B CA 1
ATOM 3152 C C . TYR C 2 408 ? 84.522 88.286 65.494 1.00 45.72 492 TYR B C 1
ATOM 3153 O O . TYR C 2 408 ? 85.462 89.077 65.396 1.00 51.48 492 TYR B O 1
ATOM 3162 N N . GLU C 2 409 ? 83.577 88.379 66.422 1.00 43.21 493 GLU B N 1
ATOM 3163 C CA . GLU C 2 409 ? 83.596 89.349 67.502 1.00 44.45 493 GLU B CA 1
ATOM 3164 C C . GLU C 2 409 ? 83.511 88.610 68.830 1.00 42.85 493 GLU B C 1
ATOM 3165 O O . GLU C 2 409 ? 83.098 87.450 68.891 1.00 46.99 493 GLU B O 1
ATOM 3171 N N . ALA C 2 410 ? 83.916 89.289 69.899 1.00 39.93 494 ALA B N 1
ATOM 3172 C CA . ALA C 2 410 ? 83.926 88.675 71.216 1.00 37.85 494 ALA B CA 1
ATOM 3173 C C . ALA C 2 410 ? 83.755 89.755 72.271 1.00 35.45 494 ALA B C 1
ATOM 3174 O O . ALA C 2 410 ? 84.209 90.887 72.098 1.00 39.71 494 ALA B O 1
ATOM 3176 N N . ILE C 2 411 ? 83.094 89.392 73.368 1.00 40.55 495 ILE B N 1
ATOM 3177 C CA . ILE C 2 411 ? 82.818 90.315 74.460 1.00 41.67 495 ILE B CA 1
ATOM 3178 C C . ILE C 2 411 ? 82.894 89.559 75.779 1.00 37.88 495 ILE B C 1
ATOM 3179 O O . ILE C 2 411 ? 82.526 88.384 75.867 1.00 42.92 495 ILE B O 1
ATOM 3184 N N . GLY C 2 412 ? 83.398 90.238 76.807 1.00 39.38 496 GLY B N 1
ATOM 3185 C CA . GLY C 2 412 ? 83.508 89.639 78.121 1.00 38.90 496 GLY B CA 1
ATOM 3186 C C . GLY C 2 412 ? 84.694 88.699 78.241 1.00 39.51 496 GLY B C 1
ATOM 3187 O O . GLY C 2 412 ? 85.668 88.764 77.485 1.00 43.15 496 GLY B O 1
ATOM 3188 N N . LEU C 2 413 ? 84.599 87.804 79.223 1.00 38.49 497 LEU B N 1
ATOM 3189 C CA . LEU C 2 413 ? 85.653 86.830 79.472 1.00 33.27 497 LEU B CA 1
ATOM 3190 C C . LEU C 2 413 ? 85.673 85.759 78.392 1.00 43.38 497 LEU B C 1
ATOM 3191 O O . LEU C 2 413 ? 84.947 84.764 78.481 1.00 47.19 497 LEU B O 1
ATOM 3196 N N . VAL C 2 414 ? 86.498 85.954 77.372 1.00 45.63 498 VAL B N 1
ATOM 3197 C CA . VAL C 2 414 ? 86.677 84.984 76.301 1.00 43.45 498 VAL B CA 1
ATOM 3198 C C . VAL C 2 414 ? 88.032 84.328 76.525 1.00 44.31 498 VAL B C 1
ATOM 3199 O O . VAL C 2 414 ? 89.073 84.865 76.131 1.00 46.45 498 VAL B O 1
ATOM 3203 N N . ASP C 2 415 ? 88.025 83.167 77.173 1.00 48.53 499 ASP B N 1
ATOM 3204 C CA . ASP C 2 415 ? 89.243 82.421 77.451 1.00 48.07 499 ASP B CA 1
ATOM 3205 C C . ASP C 2 415 ? 88.973 80.950 77.186 1.00 51.17 499 ASP B C 1
ATOM 3206 O O . ASP C 2 415 ? 87.947 80.419 77.620 1.00 56.83 499 ASP B O 1
ATOM 3211 N N . SER C 2 416 ? 89.894 80.296 76.477 1.00 53.24 500 SER B N 1
ATOM 3212 C CA . SER C 2 416 ? 89.675 78.915 76.064 1.00 53.56 500 SER B CA 1
ATOM 3213 C C . SER C 2 416 ? 89.585 77.957 77.244 1.00 57.28 500 SER B C 1
ATOM 3214 O O . SER C 2 416 ? 88.967 76.895 77.116 1.00 62.27 500 SER B O 1
ATOM 3217 N N . SER C 2 417 ? 90.182 78.301 78.388 1.00 53.31 501 SER B N 1
ATOM 3218 C CA . SER C 2 417 ? 90.126 77.417 79.547 1.00 54.20 501 SER B CA 1
ATOM 3219 C C . SER C 2 417 ? 88.738 77.365 80.172 1.00 58.83 501 SER B C 1
ATOM 3220 O O . SER C 2 417 ? 88.436 76.411 80.896 1.00 66.17 501 SER B O 1
ATOM 3223 N N . LEU C 2 418 ? 87.898 78.365 79.921 1.00 57.70 502 LEU B N 1
ATOM 3224 C CA . LEU C 2 418 ? 86.542 78.343 80.441 1.00 55.69 502 LEU B CA 1
ATOM 3225 C C . LEU C 2 418 ? 85.712 77.286 79.712 1.00 58.45 502 LEU B C 1
ATOM 3226 O O . LEU C 2 418 ? 85.973 76.976 78.547 1.00 58.38 502 LEU B O 1
ATOM 3231 N N . PRO C 2 419 ? 84.720 76.702 80.384 1.00 63.78 503 PRO B N 1
ATOM 3232 C CA . PRO C 2 419 ? 83.781 75.820 79.682 1.00 61.42 503 PRO B CA 1
ATOM 3233 C C . PRO C 2 419 ? 83.045 76.575 78.586 1.00 60.62 503 PRO B C 1
ATOM 3234 O O . PRO C 2 419 ? 82.637 77.725 78.764 1.00 60.34 503 PRO B O 1
ATOM 3238 N N . THR C 2 420 ? 82.871 75.914 77.445 1.00 62.19 504 THR B N 1
ATOM 3239 C CA . THR C 2 420 ? 82.307 76.545 76.262 1.00 64.19 504 THR B CA 1
ATOM 3240 C C . THR C 2 420 ? 81.159 75.711 75.717 1.00 63.92 504 THR B C 1
ATOM 3241 O O . THR C 2 420 ? 81.184 74.478 75.768 1.00 65.67 504 THR B O 1
ATOM 3245 N N . VAL C 2 421 ? 80.147 76.401 75.196 1.00 57.63 505 VAL B N 1
ATOM 3246 C CA . VAL C 2 421 ? 79.038 75.775 74.487 1.00 59.98 505 VAL B CA 1
ATOM 3247 C C . VAL C 2 421 ? 78.828 76.538 73.187 1.00 56.09 505 VAL B C 1
ATOM 3248 O O . VAL C 2 421 ? 78.530 77.738 73.210 1.00 53.41 505 VAL B O 1
ATOM 3252 N N . GLY C 2 422 ? 78.974 75.847 72.061 1.00 53.07 506 GLY B N 1
ATOM 3253 C CA . GLY C 2 422 ? 78.848 76.453 70.747 1.00 48.33 506 GLY B CA 1
ATOM 3254 C C . GLY C 2 422 ? 77.613 75.939 70.024 1.00 53.49 506 GLY B C 1
ATOM 3255 O O . GLY C 2 422 ? 77.364 74.734 69.979 1.00 62.26 506 GLY B O 1
ATOM 3256 N N . VAL C 2 423 ? 76.853 76.874 69.460 1.00 54.48 507 VAL B N 1
ATOM 3257 C CA . VAL C 2 423 ? 75.659 76.573 68.679 1.00 57.37 507 VAL B CA 1
ATOM 3258 C C . VAL C 2 423 ? 75.906 77.068 67.263 1.00 58.22 507 VAL B C 1
ATOM 3259 O O . VAL C 2 423 ? 76.129 78.266 67.052 1.00 58.82 507 VAL B O 1
ATOM 3263 N N . PHE C 2 424 ? 75.853 76.157 66.295 1.00 58.07 508 PHE B N 1
ATOM 3264 C CA . PHE C 2 424 ? 76.251 76.447 64.926 1.00 58.61 508 PHE B CA 1
ATOM 3265 C C . PHE C 2 424 ? 75.124 76.119 63.957 1.00 64.61 508 PHE B C 1
ATOM 3266 O O . PHE C 2 424 ? 74.320 75.214 64.194 1.00 74.14 508 PHE B O 1
ATOM 3274 N N . ALA C 2 425 ? 75.076 76.873 62.861 1.00 65.62 509 ALA B N 1
ATOM 3275 C CA . ALA C 2 425 ? 74.029 76.697 61.864 1.00 69.76 509 ALA B CA 1
ATOM 3276 C C . ALA C 2 425 ? 74.204 75.384 61.111 1.00 71.14 509 ALA B C 1
ATOM 3277 O O . ALA C 2 425 ? 75.315 75.016 60.722 1.00 70.83 509 ALA B O 1
ATOM 3279 N N . LYS C 2 426 ? 73.088 74.688 60.901 1.00 79.37 510 LYS B N 1
ATOM 3280 C CA . LYS C 2 426 ? 73.043 73.443 60.133 1.00 78.16 510 LYS B CA 1
ATOM 3281 C C . LYS C 2 426 ? 74.066 72.417 60.612 1.00 77.84 510 LYS B C 1
ATOM 3282 O O . LYS C 2 426 ? 74.147 71.312 60.076 1.00 75.83 510 LYS B O 1
ATOM 3288 N N . GLU C 2 474 ? 81.605 69.048 59.603 1.00 90.59 558 GLU B N 1
ATOM 3289 C CA . GLU C 2 474 ? 82.130 69.959 60.612 1.00 88.25 558 GLU B CA 1
ATOM 3290 C C . GLU C 2 474 ? 82.365 71.348 60.031 1.00 82.47 558 GLU B C 1
ATOM 3291 O O . GLU C 2 474 ? 83.491 71.843 60.023 1.00 82.68 558 GLU B O 1
ATOM 3297 N N . ASP C 2 475 ? 81.297 71.972 59.543 1.00 80.48 559 ASP B N 1
ATOM 3298 C CA . ASP C 2 475 ? 81.365 73.313 58.969 1.00 74.80 559 ASP B CA 1
ATOM 3299 C C . ASP C 2 475 ? 80.977 74.308 60.057 1.00 71.33 559 ASP B C 1
ATOM 3300 O O . ASP C 2 475 ? 79.793 74.565 60.288 1.00 76.01 559 ASP B O 1
ATOM 3305 N N . TYR C 2 476 ? 81.979 74.859 60.734 1.00 67.28 560 TYR B N 1
ATOM 3306 C CA . TYR C 2 476 ? 81.752 75.902 61.733 1.00 61.69 560 TYR B CA 1
ATOM 3307 C C . TYR C 2 476 ? 81.696 77.278 61.081 1.00 54.83 560 TYR B C 1
ATOM 3308 O O . TYR C 2 476 ? 82.382 78.213 61.488 1.00 51.22 560 TYR B O 1
ATOM 3317 N N . GLY C 2 477 ? 80.862 77.404 60.053 1.00 55.54 561 GLY B N 1
ATOM 3318 C CA . GLY C 2 477 ? 80.752 78.644 59.316 1.00 57.59 561 GLY B CA 1
ATOM 3319 C C . GLY C 2 477 ? 80.133 79.756 60.132 1.00 54.17 561 GLY B C 1
ATOM 3320 O O . GLY C 2 477 ? 80.775 80.778 60.383 1.00 54.49 561 GLY B O 1
ATOM 3321 N N . LYS C 2 478 ? 78.890 79.564 60.561 1.00 56.35 562 LYS B N 1
ATOM 3322 C CA . LYS C 2 478 ? 78.169 80.540 61.360 1.00 55.39 562 LYS B CA 1
ATOM 3323 C C . LYS C 2 478 ? 77.782 79.921 62.694 1.00 58.15 562 LYS B C 1
ATOM 3324 O O . LYS C 2 478 ? 77.498 78.723 62.780 1.00 64.92 562 LYS B O 1
ATOM 3330 N N . GLY C 2 479 ? 77.776 80.741 63.737 1.00 55.01 563 GLY B N 1
ATOM 3331 C CA . GLY C 2 479 ? 77.370 80.258 65.039 1.00 55.85 563 GLY B CA 1
ATOM 3332 C C . GLY C 2 479 ? 77.649 81.278 66.123 1.00 54.45 563 GLY B C 1
ATOM 3333 O O . GLY C 2 479 ? 78.045 82.414 65.854 1.00 52.89 563 GLY B O 1
ATOM 3334 N N . VAL C 2 480 ? 77.419 80.842 67.359 1.00 52.64 564 VAL B N 1
ATOM 3335 C CA . VAL C 2 480 ? 77.665 81.647 68.549 1.00 46.63 564 VAL B CA 1
ATOM 3336 C C . VAL C 2 480 ? 78.224 80.734 69.632 1.00 43.50 564 VAL B C 1
ATOM 3337 O O . VAL C 2 480 ? 77.792 79.586 69.778 1.00 46.75 564 VAL B O 1
ATOM 3341 N N . ILE C 2 481 ? 79.207 81.236 70.374 1.00 43.56 565 ILE B N 1
ATOM 3342 C CA . ILE C 2 481 ? 79.904 80.470 71.401 1.00 43.88 565 ILE B CA 1
ATOM 3343 C C . ILE C 2 481 ? 79.727 81.186 72.731 1.00 45.02 565 ILE B C 1
ATOM 3344 O O . ILE C 2 481 ? 79.948 82.398 72.821 1.00 45.27 565 ILE B O 1
ATOM 3349 N N . PHE C 2 482 ? 79.325 80.440 73.755 1.00 45.84 566 PHE B N 1
ATOM 3350 C CA . PHE C 2 482 ? 79.098 80.982 75.087 1.00 42.02 566 PHE B CA 1
ATOM 3351 C C . PHE C 2 482 ? 80.180 80.484 76.034 1.00 42.38 566 PHE B C 1
ATOM 3352 O O . PHE C 2 482 ? 80.523 79.298 76.022 1.00 48.40 566 PHE B O 1
ATOM 3360 N N . TYR C 2 483 ? 80.717 81.392 76.842 1.00 40.83 567 TYR B N 1
ATOM 3361 C CA . TYR C 2 483 ? 81.701 81.064 77.865 1.00 41.56 567 TYR B CA 1
ATOM 3362 C C . TYR C 2 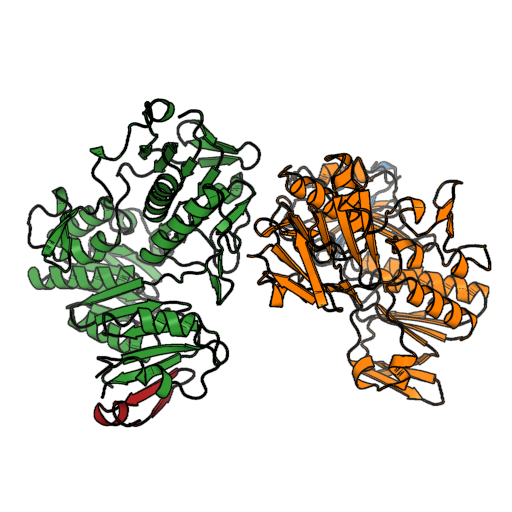483 ? 81.041 81.179 79.232 1.00 47.01 567 TYR B C 1
ATOM 3363 O O . TYR C 2 483 ? 80.417 82.200 79.540 1.00 46.70 567 TYR B O 1
ATOM 3372 N N . LEU C 2 484 ? 81.177 80.135 80.043 1.00 54.67 568 LEU B N 1
ATOM 3373 C CA . LEU C 2 484 ? 80.463 80.018 81.305 1.00 52.48 568 LEU B CA 1
ATOM 3374 C C . LEU C 2 484 ? 81.447 79.832 82.450 1.00 56.68 568 LEU B C 1
ATOM 3375 O O . LEU C 2 484 ? 82.451 79.128 82.307 1.00 55.13 568 LEU B O 1
ATOM 3380 N N . ARG C 2 485 ? 81.158 80.465 83.586 1.00 60.03 569 ARG B N 1
ATOM 3381 C CA . ARG C 2 485 ? 81.952 80.233 84.789 1.00 67.86 569 ARG B CA 1
ATOM 3382 C C . ARG C 2 485 ? 81.388 79.065 85.594 1.00 74.95 569 ARG B C 1
ATOM 3383 O O . ARG C 2 485 ? 82.075 78.061 85.807 1.00 78.25 569 ARG B O 1
ATOM 3391 N N . ASP C 2 486 ? 80.139 79.182 86.046 1.00 73.90 570 ASP B N 1
ATOM 3392 C CA . ASP C 2 486 ? 79.413 78.053 86.612 1.00 76.63 570 ASP B CA 1
ATOM 3393 C C . ASP C 2 486 ? 78.213 77.680 85.752 1.00 77.16 570 ASP B C 1
ATOM 3394 O O . ASP C 2 486 ? 78.155 76.576 85.203 1.00 83.86 570 ASP B O 1
ATOM 3399 N N . LYS C 2 487 ? 77.255 78.589 85.614 1.00 74.93 571 LYS B N 1
ATOM 3400 C CA . LYS C 2 487 ? 76.234 78.487 84.580 1.00 73.50 571 LYS B CA 1
ATOM 3401 C C . LYS C 2 487 ? 75.923 79.831 83.941 1.00 73.37 571 LYS B C 1
ATOM 3402 O O . LYS C 2 487 ? 75.103 79.877 83.021 1.00 77.31 571 LYS B O 1
ATOM 3408 N N . VAL C 2 488 ? 76.539 80.915 84.394 1.00 66.45 572 VAL B N 1
ATOM 3409 C CA . VAL C 2 488 ? 76.289 82.256 83.885 1.00 61.65 572 VAL B CA 1
ATOM 3410 C C . VAL C 2 488 ? 77.196 82.506 82.690 1.00 61.93 572 VAL B C 1
ATOM 3411 O O . VAL C 2 488 ? 78.348 82.057 82.660 1.00 62.72 572 VAL B O 1
ATOM 3415 N N . VAL C 2 489 ? 76.672 83.211 81.692 1.00 60.63 573 VAL B N 1
ATOM 3416 C CA . VAL C 2 489 ? 77.444 83.548 80.501 1.00 52.05 573 VAL B CA 1
ATOM 3417 C C . VAL C 2 489 ? 78.319 84.755 80.811 1.00 49.88 573 VAL B C 1
ATOM 3418 O O . VAL C 2 489 ? 77.813 85.845 81.099 1.00 51.34 573 VAL B O 1
ATOM 3422 N N . VAL C 2 490 ? 79.637 84.565 80.750 1.00 45.22 574 VAL B N 1
ATOM 3423 C CA . VAL C 2 490 ? 80.581 85.640 81.033 1.00 40.90 574 VAL B CA 1
ATOM 3424 C C . VAL C 2 490 ? 81.208 86.131 79.734 1.00 41.42 574 VAL B C 1
ATOM 3425 O O . VAL C 2 490 ? 81.628 87.289 79.635 1.00 44.07 574 VAL B O 1
ATOM 3429 N N . GLY C 2 491 ? 81.273 85.259 78.730 1.00 40.29 575 GLY B N 1
ATOM 3430 C CA . GLY C 2 491 ? 81.850 85.626 77.452 1.00 34.46 575 GLY B CA 1
ATOM 3431 C C . GLY C 2 491 ? 81.134 85.012 76.267 1.00 38.80 575 GLY B C 1
ATOM 3432 O O . GLY C 2 491 ? 80.692 83.862 76.329 1.00 45.09 575 GLY B O 1
ATOM 3433 N N . ILE C 2 492 ? 81.015 85.769 75.179 1.00 40.20 576 ILE B N 1
ATOM 3434 C CA . ILE C 2 492 ? 80.333 85.321 73.971 1.00 40.56 576 ILE B CA 1
ATOM 3435 C C . ILE C 2 492 ? 81.203 85.645 72.766 1.00 41.46 576 ILE B C 1
ATOM 3436 O O . ILE C 2 492 ? 81.699 86.769 72.638 1.00 43.16 576 ILE B O 1
ATOM 3441 N N . VAL C 2 493 ? 81.382 84.666 71.883 1.00 40.75 577 VAL B N 1
ATOM 3442 C CA . VAL C 2 493 ? 82.067 84.856 70.610 1.00 37.64 577 VAL B CA 1
ATOM 3443 C C . VAL C 2 493 ? 81.030 84.766 69.500 1.00 42.74 577 VAL B C 1
ATOM 3444 O O . VAL C 2 493 ? 80.409 83.714 69.305 1.00 46.15 577 VAL B O 1
ATOM 3448 N N . LEU C 2 494 ? 80.842 85.865 68.776 1.00 45.26 578 LEU B N 1
ATOM 3449 C CA . LEU C 2 494 ? 79.943 85.900 67.628 1.00 45.94 578 LEU B CA 1
ATOM 3450 C C . LEU C 2 494 ? 80.724 85.456 66.398 1.00 47.90 578 LEU B C 1
ATOM 3451 O O . LEU C 2 494 ? 81.562 86.203 65.884 1.00 52.29 578 LEU B O 1
ATOM 3456 N N . TRP C 2 495 ? 80.444 84.248 65.920 1.00 49.81 579 TRP B N 1
ATOM 3457 C CA . TRP C 2 495 ? 81.219 83.623 64.854 1.00 44.62 579 TRP B CA 1
ATOM 3458 C C . TRP C 2 495 ? 80.532 83.876 63.517 1.00 49.75 579 TRP B C 1
ATOM 3459 O O . TRP C 2 495 ? 79.478 83.298 63.234 1.00 57.96 579 TRP B O 1
ATOM 3470 N N . ASN C 2 496 ? 81.136 84.742 62.701 1.00 52.45 580 ASN B N 1
ATOM 3471 C CA . ASN C 2 496 ? 80.663 85.044 61.349 1.00 52.73 580 ASN B CA 1
ATOM 3472 C C . ASN C 2 496 ? 79.212 85.515 61.336 1.00 58.01 580 ASN B C 1
ATOM 3473 O O . ASN C 2 496 ? 78.504 85.354 60.339 1.00 61.50 580 ASN B O 1
ATOM 3478 N N . ILE C 2 497 ? 78.760 86.096 62.441 1.00 57.94 581 ILE B N 1
ATOM 3479 C CA . ILE C 2 497 ? 77.463 86.752 62.521 1.00 59.36 581 ILE B CA 1
ATOM 3480 C C . ILE C 2 497 ? 77.699 88.186 62.970 1.00 60.08 581 ILE B C 1
ATOM 3481 O O . ILE C 2 497 ? 78.514 88.445 63.862 1.00 67.78 581 ILE B O 1
ATOM 3486 N N . PHE C 2 498 ? 77.015 89.120 62.322 1.00 61.55 582 PHE B N 1
ATOM 3487 C CA . PHE C 2 498 ? 77.284 90.535 62.496 1.00 67.74 582 PHE B CA 1
ATOM 3488 C C . PHE C 2 498 ? 76.017 91.260 62.929 1.00 75.22 582 PHE B C 1
ATOM 3489 O O . PHE C 2 498 ? 74.899 90.790 62.704 1.00 79.84 582 PHE B O 1
ATOM 3497 N N . ASN C 2 499 ? 76.218 92.414 63.568 1.00 75.32 583 ASN B N 1
ATOM 3498 C CA . ASN C 2 499 ? 75.139 93.196 64.168 1.00 76.90 583 ASN B CA 1
ATOM 3499 C C . ASN C 2 499 ? 74.391 92.395 65.229 1.00 74.63 583 ASN B C 1
ATOM 3500 O O . ASN C 2 499 ? 73.186 92.571 65.425 1.00 78.42 583 ASN B O 1
ATOM 3505 N N . ARG C 2 500 ? 75.102 91.505 65.918 1.00 69.18 584 ARG B N 1
ATOM 3506 C CA . ARG C 2 500 ? 74.539 90.721 67.006 1.00 68.13 584 ARG B CA 1
ATOM 3507 C C . ARG C 2 500 ? 75.080 91.135 68.365 1.00 63.69 584 ARG B C 1
ATOM 3508 O O . ARG C 2 500 ? 74.728 90.512 69.371 1.00 66.56 584 ARG B O 1
ATOM 3516 N N . MET C 2 501 ? 75.933 92.154 68.419 1.00 60.10 585 MET B N 1
ATOM 3517 C CA . MET C 2 501 ? 76.590 92.573 69.650 1.00 58.14 585 MET B CA 1
ATOM 3518 C C . MET C 2 501 ? 75.618 93.047 70.728 1.00 58.73 585 MET B C 1
ATOM 3519 O O . MET C 2 501 ? 75.855 92.765 71.906 1.00 58.72 585 MET B O 1
ATOM 3524 N N . PRO C 2 502 ? 74.549 93.790 70.401 1.00 63.58 586 PRO B N 1
ATOM 3525 C CA . PRO C 2 502 ? 73.598 94.161 71.464 1.00 59.22 586 PRO B CA 1
ATOM 3526 C C . PRO C 2 502 ? 73.020 92.970 72.208 1.00 60.96 586 PRO B C 1
ATOM 3527 O O . PRO C 2 502 ? 72.853 93.031 73.432 1.00 63.42 586 PRO B O 1
ATOM 3531 N N . ILE C 2 503 ? 72.730 91.876 71.503 1.00 59.49 587 ILE B N 1
ATOM 3532 C CA . ILE C 2 503 ? 72.140 90.707 72.149 1.00 57.33 587 ILE B CA 1
ATOM 3533 C C . ILE C 2 503 ? 73.136 90.070 73.114 1.00 57.36 587 ILE B C 1
ATOM 3534 O O . ILE C 2 503 ? 72.797 89.749 74.259 1.00 57.50 587 ILE B O 1
ATOM 3539 N N . ALA C 2 504 ? 74.382 89.886 72.669 1.00 55.93 588 ALA B N 1
ATOM 3540 C CA . ALA C 2 504 ? 75.405 89.309 73.539 1.00 53.01 588 ALA B CA 1
ATOM 3541 C C . ALA C 2 504 ? 75.702 90.219 74.723 1.00 55.77 588 ALA B C 1
ATOM 3542 O O . ALA C 2 504 ? 75.925 89.746 75.846 1.00 55.47 588 ALA B O 1
ATOM 3544 N N . ARG C 2 505 ? 75.720 91.532 74.486 1.00 54.58 589 ARG B N 1
ATOM 3545 C CA . ARG C 2 505 ? 75.949 92.494 75.556 1.00 50.99 589 ARG B CA 1
ATOM 3546 C C . ARG C 2 505 ? 74.843 92.429 76.600 1.00 55.14 589 ARG B C 1
ATOM 3547 O O . ARG C 2 505 ? 75.114 92.461 77.806 1.00 57.68 589 ARG B O 1
ATOM 3555 N N . LYS C 2 506 ? 73.587 92.335 76.156 1.00 56.15 590 LYS B N 1
ATOM 3556 C CA . LYS C 2 506 ? 72.480 92.189 77.093 1.00 57.32 590 LYS B CA 1
ATOM 3557 C C . LYS C 2 506 ? 72.573 90.873 77.854 1.00 58.85 590 LYS B C 1
ATOM 3558 O O . LYS C 2 506 ? 72.297 90.823 79.058 1.00 67.35 590 LYS B O 1
ATOM 3564 N N . ILE C 2 507 ? 72.955 89.796 77.167 1.00 52.51 591 ILE B N 1
ATOM 3565 C CA . ILE C 2 507 ? 73.062 88.493 77.819 1.00 55.50 591 ILE B CA 1
ATOM 3566 C C . ILE C 2 507 ? 74.110 88.534 78.924 1.00 54.55 591 ILE B C 1
ATOM 3567 O O . ILE C 2 507 ? 73.885 88.045 80.037 1.00 64.36 591 ILE B O 1
ATOM 3572 N N . ILE C 2 508 ? 75.271 89.122 78.633 1.00 53.38 592 ILE B N 1
ATOM 3573 C CA . ILE C 2 508 ? 76.336 89.184 79.631 1.00 57.52 592 ILE B CA 1
ATOM 3574 C C . ILE C 2 508 ? 75.970 90.147 80.757 1.00 57.64 592 ILE B C 1
ATOM 3575 O O . ILE C 2 508 ? 76.297 89.906 81.926 1.00 56.98 592 ILE B O 1
ATOM 3580 N N . LYS C 2 509 ? 75.274 91.240 80.432 1.00 59.22 593 LYS B N 1
ATOM 3581 C CA . LYS C 2 509 ? 74.972 92.258 81.436 1.00 60.11 593 LYS B CA 1
ATOM 3582 C C . LYS C 2 509 ? 74.137 91.694 82.579 1.00 69.17 593 LYS B C 1
ATOM 3583 O O . LYS C 2 509 ? 74.405 91.981 83.751 1.00 73.79 593 LYS B O 1
ATOM 3589 N N . ASP C 2 510 ? 73.125 90.892 82.266 1.00 68.36 594 ASP B N 1
ATOM 3590 C CA . ASP C 2 510 ? 72.255 90.298 83.278 1.00 71.48 594 ASP B CA 1
ATOM 3591 C C . ASP C 2 510 ? 72.580 88.812 83.408 1.00 69.19 594 ASP B C 1
ATOM 3592 O O . ASP C 2 510 ? 72.158 87.995 82.587 1.00 71.94 594 ASP B O 1
ATOM 3597 N N . GLY C 2 511 ? 73.339 88.467 84.445 1.00 67.84 595 GLY B N 1
ATOM 3598 C CA . GLY C 2 511 ? 73.629 87.075 84.718 1.00 73.13 595 GLY B CA 1
ATOM 3599 C C . GLY C 2 511 ? 72.381 86.330 85.136 1.00 84.50 595 GLY B C 1
ATOM 3600 O O . GLY C 2 511 ? 71.888 86.507 86.254 1.00 91.04 595 GLY B O 1
ATOM 3601 N N . GLU C 2 512 ? 71.860 85.488 84.246 1.00 78.98 596 GLU B N 1
ATOM 3602 C CA . GLU C 2 512 ? 70.589 84.816 84.464 1.00 81.35 596 GLU B CA 1
ATOM 3603 C C . GLU C 2 512 ? 70.740 83.346 84.821 1.00 86.96 596 GLU B C 1
ATOM 3604 O O . GLU C 2 512 ? 69.730 82.687 85.094 1.00 98.06 596 GLU B O 1
ATOM 3610 N N . GLN C 2 513 ? 71.963 82.820 84.835 1.00 80.89 597 GLN B N 1
ATOM 3611 C CA . GLN C 2 513 ? 72.221 81.408 85.110 1.00 86.48 597 GLN B CA 1
ATOM 3612 C C . GLN C 2 513 ? 71.395 80.522 84.175 1.00 89.61 597 GLN B C 1
ATOM 3613 O O . GLN C 2 513 ? 70.501 79.782 84.589 1.00 89.74 597 GLN B O 1
ATOM 3619 N N . HIS C 2 514 ? 71.704 80.634 82.886 1.00 93.45 598 HIS B N 1
ATOM 3620 C CA . HIS C 2 514 ? 70.957 79.910 81.867 1.00 91.42 598 HIS B CA 1
ATOM 3621 C C . HIS C 2 514 ? 71.178 78.410 82.004 1.00 94.05 598 HIS B C 1
ATOM 3622 O O . HIS C 2 514 ? 72.318 77.939 82.063 1.00 91.34 598 HIS B O 1
ATOM 3629 N N . GLU C 2 515 ? 70.078 77.658 82.058 1.00 99.55 599 GLU B N 1
ATOM 3630 C CA . GLU C 2 515 ? 70.168 76.204 82.137 1.00 103.28 599 GLU B CA 1
ATOM 3631 C C . GLU C 2 515 ? 70.321 75.595 80.747 1.00 102.91 599 GLU B C 1
ATOM 3632 O O . GLU C 2 515 ? 71.277 74.859 80.480 1.00 99.82 599 GLU B O 1
ATOM 3638 N N . ASP C 2 516 ? 69.385 75.893 79.852 1.00 102.81 600 ASP B N 1
ATOM 3639 C CA . ASP C 2 516 ? 69.468 75.481 78.459 1.00 98.69 600 ASP B CA 1
ATOM 3640 C C . ASP C 2 516 ? 70.012 76.630 77.623 1.00 91.73 600 ASP B C 1
ATOM 3641 O O . ASP C 2 516 ? 69.599 77.781 77.788 1.00 91.96 600 ASP B O 1
ATOM 3646 N N . LEU C 2 517 ? 70.939 76.312 76.721 1.00 90.42 601 LEU B N 1
ATOM 3647 C CA . LEU C 2 517 ? 71.626 77.323 75.933 1.00 83.85 601 LEU B CA 1
ATOM 3648 C C . LEU C 2 517 ? 71.191 77.351 74.474 1.00 82.66 601 LEU B C 1
ATOM 3649 O O . LEU C 2 517 ? 71.675 78.198 73.716 1.00 80.97 601 LEU B O 1
ATOM 3654 N N . ASN C 2 518 ? 70.303 76.448 74.054 1.00 84.24 602 ASN B N 1
ATOM 3655 C CA . ASN C 2 518 ? 69.718 76.562 72.721 1.00 82.60 602 ASN B CA 1
ATOM 3656 C C . ASN C 2 518 ? 68.794 77.771 72.629 1.00 86.78 602 ASN B C 1
ATOM 3657 O O . ASN C 2 518 ? 68.811 78.500 71.629 1.00 86.78 602 ASN B O 1
ATOM 3662 N N . GLU C 2 519 ? 67.979 77.997 73.663 1.00 88.55 603 GLU B N 1
ATOM 3663 C CA . GLU C 2 519 ? 67.040 79.114 73.639 1.00 87.46 603 GLU B CA 1
ATOM 3664 C C . GLU C 2 519 ? 67.767 80.453 73.625 1.00 82.81 603 GLU B C 1
ATOM 3665 O O . GLU C 2 519 ? 67.359 81.376 72.911 1.00 77.79 603 GLU B O 1
ATOM 3671 N N . VAL C 2 520 ? 68.835 80.585 74.414 1.00 83.87 604 VAL B N 1
ATOM 3672 C CA . VAL C 2 520 ? 69.586 81.836 74.406 1.00 77.57 604 VAL B CA 1
ATOM 3673 C C . VAL C 2 520 ? 70.286 82.022 73.064 1.00 73.07 604 VAL B C 1
ATOM 3674 O O . VAL C 2 520 ? 70.439 83.153 72.587 1.00 74.43 604 VAL B O 1
ATOM 3678 N N . ALA C 2 521 ? 70.721 80.930 72.434 1.00 69.17 605 ALA B N 1
ATOM 3679 C CA . ALA C 2 521 ? 71.251 81.019 71.081 1.00 69.53 605 ALA B CA 1
ATOM 3680 C C . ALA C 2 521 ? 70.173 81.379 70.069 1.00 74.75 605 ALA B C 1
ATOM 3681 O O . ALA C 2 521 ? 70.500 81.867 68.982 1.00 76.27 605 ALA B O 1
ATOM 3683 N N . LYS C 2 522 ? 68.901 81.144 70.399 1.00 80.85 606 LYS B N 1
ATOM 3684 C CA . LYS C 2 522 ? 67.825 81.454 69.463 1.00 79.17 606 LYS B CA 1
ATOM 3685 C C . LYS C 2 522 ? 67.642 82.957 69.271 1.00 78.60 606 LYS B C 1
ATOM 3686 O O . LYS C 2 522 ? 67.171 83.383 68.211 1.00 78.72 606 LYS B O 1
ATOM 3692 N N . LEU C 2 523 ? 67.992 83.776 70.269 1.00 77.98 607 LEU B N 1
ATOM 3693 C CA . LEU C 2 523 ? 67.901 85.221 70.072 1.00 76.77 607 LEU B CA 1
ATOM 3694 C C . LEU C 2 523 ? 68.891 85.707 69.022 1.00 76.19 607 LEU B C 1
ATOM 3695 O O . LEU C 2 523 ? 68.661 86.744 68.390 1.00 79.58 607 LEU B O 1
ATOM 3700 N N . PHE C 2 524 ? 69.986 84.981 68.820 1.00 75.29 608 PHE B N 1
ATOM 3701 C CA . PHE C 2 524 ? 70.874 85.242 67.696 1.00 72.16 608 PHE B CA 1
ATOM 3702 C C . PHE C 2 524 ? 70.291 84.598 66.446 1.00 80.57 608 PHE B C 1
ATOM 3703 O O . PHE C 2 524 ? 70.201 83.369 66.358 1.00 84.31 608 PHE B O 1
ATOM 3711 N N . ASN C 2 525 ? 69.897 85.423 65.477 1.00 83.42 609 ASN B N 1
ATOM 3712 C CA . ASN C 2 525 ? 69.344 84.922 64.220 1.00 85.94 609 ASN B CA 1
ATOM 3713 C C . ASN C 2 525 ? 70.498 84.359 63.395 1.00 86.40 609 ASN B C 1
ATOM 3714 O O . ASN C 2 525 ? 70.993 84.973 62.447 1.00 85.01 609 ASN B O 1
ATOM 3719 N N . ILE C 2 526 ? 70.936 83.156 63.780 1.00 80.20 610 ILE B N 1
ATOM 3720 C CA . ILE C 2 526 ? 72.091 82.532 63.142 1.00 78.41 610 ILE B CA 1
ATOM 3721 C C . ILE C 2 526 ? 71.813 82.255 61.671 1.00 87.60 610 ILE B C 1
ATOM 3722 O O . ILE C 2 526 ? 72.733 82.260 60.842 1.00 91.32 610 ILE B O 1
ATOM 3727 N N . HIS C 2 527 ? 70.553 82.034 61.316 1.00 86.77 611 HIS B N 1
ATOM 3728 C CA . HIS C 2 527 ? 70.188 81.731 59.940 1.00 81.57 611 HIS B CA 1
ATOM 3729 C C . HIS C 2 527 ? 69.641 82.965 59.232 1.00 80.87 611 HIS B C 1
ATOM 3730 O O . HIS C 2 527 ? 70.385 83.892 58.914 1.00 80.49 611 HIS B O 1
ATOM 3737 N N . PRO D 2 45 ? 69.809 111.308 110.962 1.00 85.20 129 PRO C N 1
ATOM 3738 C CA . PRO D 2 45 ? 70.452 110.055 110.552 1.00 82.57 129 PRO C CA 1
ATOM 3739 C C . PRO D 2 45 ? 70.164 109.695 109.098 1.00 84.05 129 PRO C C 1
ATOM 3740 O O . PRO D 2 45 ? 70.628 108.662 108.620 1.00 83.96 129 PRO C O 1
ATOM 3744 N N . SER D 2 46 ? 69.396 110.539 108.407 1.00 82.83 130 SER C N 1
ATOM 3745 C CA . SER D 2 46 ? 69.127 110.301 106.993 1.00 75.61 130 SER C CA 1
ATOM 3746 C C . SER D 2 46 ? 70.379 110.529 106.154 1.00 72.83 130 SER C C 1
ATOM 3747 O O . SER D 2 46 ? 70.719 109.711 105.292 1.00 66.96 130 SER C O 1
ATOM 3750 N N . HIS D 2 47 ? 71.077 111.636 106.395 1.00 71.57 131 HIS C N 1
ATOM 3751 C CA . HIS D 2 47 ? 72.323 111.947 105.712 1.00 57.34 131 HIS C CA 1
ATOM 3752 C C . HIS D 2 47 ? 73.374 112.359 106.730 1.00 60.84 131 HIS C C 1
ATOM 3753 O O . HIS D 2 47 ? 73.077 113.089 107.679 1.00 67.98 131 HIS C O 1
ATOM 3760 N N . VAL D 2 48 ? 74.600 111.887 106.530 1.00 60.69 132 VAL C N 1
ATOM 3761 C CA . VAL D 2 48 ? 75.715 112.263 107.395 1.00 59.44 132 VAL C CA 1
ATOM 3762 C C . VAL D 2 48 ? 76.937 112.550 106.527 1.00 52.53 132 VAL C C 1
ATOM 3763 O O . VAL D 2 48 ? 77.126 111.901 105.488 1.00 53.31 132 VAL C O 1
ATOM 3767 N N . PRO D 2 49 ? 77.762 113.543 106.876 1.00 50.43 133 PRO C N 1
ATOM 3768 C CA . PRO D 2 49 ? 78.985 113.794 106.099 1.00 50.28 133 PRO C CA 1
ATOM 3769 C C . PRO D 2 49 ? 79.980 112.648 106.173 1.00 45.16 133 PRO C C 1
ATOM 3770 O O . PRO D 2 49 ? 80.411 112.123 105.143 1.00 49.70 133 PRO C O 1
ATOM 3774 N N . PHE D 2 50 ? 80.352 112.253 107.386 1.00 42.58 134 PHE C N 1
ATOM 3775 C CA . PHE D 2 50 ? 81.301 111.173 107.609 1.00 37.52 134 PHE C CA 1
ATOM 3776 C C . PHE D 2 50 ? 80.575 110.001 108.252 1.00 42.64 134 PHE C C 1
ATOM 3777 O O . PHE D 2 50 ? 79.895 110.171 109.270 1.00 47.03 134 PHE C O 1
ATOM 3785 N N . LEU D 2 51 ? 80.718 108.818 107.661 1.00 38.42 135 LEU C N 1
ATOM 3786 C CA . LEU D 2 51 ? 80.042 107.619 108.142 1.00 38.71 135 LEU C CA 1
ATOM 3787 C C . LEU D 2 51 ? 81.068 106.520 108.359 1.00 37.48 135 LEU C C 1
ATOM 3788 O O . LEU D 2 51 ? 81.757 106.117 107.417 1.00 42.54 135 LEU C O 1
ATOM 3793 N N . LEU D 2 52 ? 81.162 106.035 109.591 1.00 35.16 136 LEU C N 1
ATOM 3794 C CA . LEU D 2 52 ? 82.034 104.922 109.940 1.00 35.18 136 LEU C CA 1
ATOM 3795 C C . LEU D 2 52 ? 81.157 103.711 110.227 1.00 34.66 136 LEU C C 1
ATOM 3796 O O . LEU D 2 52 ? 80.300 103.759 111.116 1.00 43.37 136 LEU C O 1
ATOM 3801 N N . ILE D 2 53 ? 81.373 102.631 109.476 1.00 35.84 137 ILE C N 1
ATOM 3802 C CA . ILE D 2 53 ? 80.438 101.512 109.483 1.00 41.73 137 ILE C CA 1
ATOM 3803 C C . ILE D 2 53 ? 80.696 100.514 110.609 1.00 48.96 137 ILE C C 1
ATOM 3804 O O . ILE D 2 53 ? 79.749 99.871 111.082 1.00 60.76 137 ILE C O 1
ATOM 3809 N N . GLY D 2 54 ? 81.932 100.384 111.078 1.00 38.19 138 GLY C N 1
ATOM 3810 C CA . GLY D 2 54 ? 82.188 99.453 112.159 1.00 37.50 138 GLY C CA 1
ATOM 3811 C C . GLY D 2 54 ? 82.733 100.111 113.409 1.00 41.78 138 GLY C C 1
ATOM 3812 O O . GLY D 2 54 ? 83.880 100.562 113.422 1.00 50.66 138 GLY C O 1
ATOM 3813 N N . GLY D 2 55 ? 81.939 100.141 114.476 1.00 40.83 139 GLY C N 1
ATOM 3814 C CA . GLY D 2 55 ? 82.321 100.865 115.674 1.00 40.07 139 GLY C CA 1
ATOM 3815 C C . GLY D 2 55 ? 83.353 100.164 116.530 1.00 39.81 139 GLY C C 1
ATOM 3816 O O . GLY D 2 55 ? 83.040 99.204 117.239 1.00 50.30 139 GLY C O 1
ATOM 3817 N N . GLY D 2 56 ? 84.580 100.655 116.491 1.00 34.77 140 GLY C N 1
ATOM 3818 C CA . GLY D 2 56 ? 85.662 100.037 117.217 1.00 31.88 140 GLY C CA 1
ATOM 3819 C C . GLY D 2 56 ? 86.854 100.956 117.321 1.00 33.00 140 GLY C C 1
ATOM 3820 O O . GLY D 2 56 ? 86.720 102.180 117.311 1.00 38.15 140 GLY C O 1
ATOM 3821 N N . THR D 2 57 ? 88.034 100.344 117.429 1.00 33.96 141 THR C N 1
ATOM 3822 C CA . THR D 2 57 ? 89.264 101.118 117.572 1.00 33.35 141 THR C CA 1
ATOM 3823 C C . THR D 2 57 ? 89.541 101.955 116.329 1.00 33.06 141 THR C C 1
ATOM 3824 O O . THR D 2 57 ? 89.821 103.156 116.424 1.00 40.96 141 THR C O 1
ATOM 3828 N N . ALA D 2 58 ? 89.466 101.333 115.149 1.00 32.20 142 ALA C N 1
ATOM 3829 C CA . ALA D 2 58 ? 89.741 102.056 113.913 1.00 28.50 142 ALA C CA 1
ATOM 3830 C C . ALA D 2 58 ? 88.733 103.175 113.692 1.00 30.23 142 ALA C C 1
ATOM 3831 O O . ALA D 2 58 ? 89.101 104.278 113.275 1.00 32.78 142 ALA C O 1
ATOM 3833 N N . ALA D 2 59 ? 87.454 102.910 113.971 1.00 31.49 143 ALA C N 1
ATOM 3834 C CA . ALA D 2 59 ? 86.435 103.940 113.804 1.00 31.07 143 ALA C CA 1
ATOM 3835 C C . ALA D 2 59 ? 86.658 105.107 114.755 1.00 34.40 143 ALA C C 1
ATOM 3836 O O . ALA D 2 59 ? 86.530 106.268 114.357 1.00 37.43 143 ALA C O 1
ATOM 3838 N N . PHE D 2 60 ? 86.982 104.825 116.019 1.00 35.55 144 PHE C N 1
ATOM 3839 C CA . PHE D 2 60 ? 87.220 105.914 116.961 1.00 34.02 144 PHE C CA 1
ATOM 3840 C C . PHE D 2 60 ? 88.448 106.725 116.569 1.00 37.01 144 PHE C C 1
ATOM 3841 O O . PHE D 2 60 ? 88.435 107.960 116.654 1.00 45.10 144 PHE C O 1
ATOM 3849 N N . ALA D 2 61 ? 89.519 106.051 116.142 1.00 32.66 145 ALA C N 1
ATOM 3850 C CA . ALA D 2 61 ? 90.708 106.768 115.695 1.00 31.84 145 ALA C CA 1
ATOM 3851 C C . ALA D 2 61 ? 90.399 107.645 114.489 1.00 29.96 145 ALA C C 1
ATOM 3852 O O . ALA D 2 61 ? 90.848 108.796 114.415 1.00 37.41 145 ALA C O 1
ATOM 3854 N N . ALA D 2 62 ? 89.624 107.120 113.537 1.00 28.23 146 ALA C N 1
ATOM 3855 C CA . ALA D 2 62 ? 89.254 107.903 112.365 1.00 31.29 146 ALA C CA 1
ATOM 3856 C C . ALA D 2 62 ? 88.388 109.095 112.742 1.00 36.28 146 ALA C C 1
ATOM 3857 O O . ALA D 2 62 ? 88.552 110.183 112.183 1.00 41.76 146 ALA C O 1
ATOM 3859 N N . ALA D 2 63 ? 87.453 108.909 113.675 1.00 34.65 147 ALA C N 1
ATOM 3860 C CA . ALA D 2 63 ? 86.614 110.021 114.107 1.00 35.02 147 ALA C CA 1
ATOM 3861 C C . ALA D 2 63 ? 87.442 111.103 114.787 1.00 39.71 147 ALA C C 1
ATOM 3862 O O . ALA D 2 63 ? 87.236 112.298 114.545 1.00 42.37 147 ALA C O 1
ATOM 3864 N N . ARG D 2 64 ? 88.390 110.701 115.637 1.00 44.01 148 ARG C N 1
ATOM 3865 C CA . ARG D 2 64 ? 89.252 111.680 116.292 1.00 44.28 148 ARG C CA 1
ATOM 3866 C C . ARG D 2 64 ? 90.106 112.430 115.277 1.00 45.18 148 ARG C C 1
ATOM 3867 O O . ARG D 2 64 ? 90.271 113.650 115.377 1.00 48.51 148 ARG C O 1
ATOM 3875 N N . SER D 2 65 ? 90.649 111.719 114.286 1.00 44.02 149 SER C N 1
ATOM 3876 C CA . SER D 2 65 ? 91.456 112.372 113.259 1.00 43.39 149 SER C CA 1
ATOM 3877 C C . SER D 2 65 ? 90.620 113.325 112.412 1.00 43.07 149 SER C C 1
ATOM 3878 O O . SER D 2 65 ? 91.083 114.416 112.051 1.00 55.57 149 SER C O 1
ATOM 3881 N N . ILE D 2 66 ? 89.396 112.920 112.068 1.00 36.53 150 ILE C N 1
ATOM 3882 C CA . ILE D 2 66 ? 88.512 113.780 111.288 1.00 39.83 150 ILE C CA 1
ATOM 3883 C C . ILE D 2 66 ? 88.171 115.037 112.073 1.00 48.62 150 ILE C C 1
ATOM 3884 O O . ILE D 2 66 ? 88.159 116.142 111.523 1.00 56.94 150 ILE C O 1
ATOM 3889 N N . ARG D 2 67 ? 87.888 114.892 113.369 1.00 47.02 151 ARG C N 1
ATOM 3890 C CA . ARG D 2 67 ? 87.606 116.066 114.190 1.00 48.03 151 ARG C CA 1
ATOM 3891 C C . ARG D 2 67 ? 88.836 116.957 114.329 1.00 50.99 151 ARG C C 1
ATOM 3892 O O . ARG D 2 67 ? 88.716 118.186 114.369 1.00 57.23 151 ARG C O 1
ATOM 3900 N N . ALA D 2 68 ? 90.025 116.356 114.410 1.00 52.43 152 ALA C N 1
ATOM 3901 C CA . ALA D 2 68 ? 91.248 117.141 114.550 1.00 51.26 152 ALA C CA 1
ATOM 3902 C C . ALA D 2 68 ? 91.528 117.962 113.297 1.00 59.54 152 ALA C C 1
ATOM 3903 O O . ALA D 2 68 ? 91.810 119.163 113.380 1.00 65.29 152 ALA C O 1
ATOM 3905 N N . ARG D 2 69 ? 91.458 117.330 112.123 1.00 58.27 153 ARG C N 1
ATOM 3906 C CA . ARG D 2 69 ? 91.755 118.051 110.887 1.00 57.75 153 ARG C CA 1
ATOM 3907 C C . ARG D 2 69 ? 90.625 118.998 110.502 1.00 65.52 153 ARG C C 1
ATOM 3908 O O . ARG D 2 69 ? 90.876 120.099 109.999 1.00 74.43 153 ARG C O 1
ATOM 3916 N N . ASP D 2 70 ? 89.381 118.590 110.724 1.00 60.31 154 ASP C N 1
ATOM 3917 C CA . ASP D 2 70 ? 88.204 119.350 110.306 1.00 62.75 154 ASP C CA 1
ATOM 3918 C C . ASP D 2 70 ? 87.373 119.705 111.529 1.00 67.81 154 ASP C C 1
ATOM 3919 O O . ASP D 2 70 ? 86.558 118.885 111.987 1.00 72.70 154 ASP C O 1
ATOM 3924 N N . PRO D 2 71 ? 87.550 120.892 112.105 1.00 72.97 155 PRO C N 1
ATOM 3925 C CA . PRO D 2 71 ? 86.633 121.334 113.161 1.00 74.32 155 PRO C CA 1
ATOM 3926 C C . PRO D 2 71 ? 85.213 121.443 112.629 1.00 75.24 155 PRO C C 1
ATOM 3927 O O . PRO D 2 71 ? 84.987 121.845 111.485 1.00 73.51 155 PRO C O 1
ATOM 3931 N N . GLY D 2 72 ? 84.251 121.078 113.470 1.00 73.14 156 GLY C N 1
ATOM 3932 C CA . GLY D 2 72 ? 82.862 121.100 113.066 1.00 69.75 156 GLY C CA 1
ATOM 3933 C C . GLY D 2 72 ? 82.414 119.922 112.233 1.00 68.76 156 GLY C C 1
ATOM 3934 O O . GLY D 2 72 ? 81.277 119.924 111.750 1.00 71.02 156 GLY C O 1
ATOM 3935 N N . ALA D 2 73 ? 83.268 118.920 112.045 1.00 63.01 157 ALA C N 1
ATOM 3936 C CA . ALA D 2 73 ? 82.898 117.759 111.250 1.00 58.91 157 ALA C CA 1
ATOM 3937 C C . ALA D 2 73 ? 81.844 116.927 111.967 1.00 59.32 157 ALA C C 1
ATOM 3938 O O . ALA D 2 73 ? 81.887 116.757 113.189 1.00 64.01 157 ALA C O 1
ATOM 3940 N N . ARG D 2 74 ? 80.895 116.403 111.197 1.00 56.20 158 ARG C N 1
ATOM 3941 C CA . ARG D 2 74 ? 79.825 115.561 111.719 1.00 48.75 158 ARG C CA 1
ATOM 3942 C C . ARG D 2 74 ? 80.145 114.113 111.372 1.00 46.69 158 ARG C C 1
ATOM 3943 O O . ARG D 2 74 ? 80.093 113.722 110.201 1.00 50.49 158 ARG C O 1
ATOM 3951 N N . VAL D 2 75 ? 80.476 113.320 112.386 1.00 40.63 159 VAL C N 1
ATOM 3952 C CA . VAL D 2 75 ? 80.868 111.928 112.210 1.00 41.01 159 VAL C CA 1
ATOM 3953 C C . VAL D 2 75 ? 79.839 111.048 112.903 1.00 43.81 159 VAL C C 1
ATOM 3954 O O . VAL D 2 75 ? 79.497 111.285 114.067 1.00 48.46 159 VAL C O 1
ATOM 3958 N N . LEU D 2 76 ? 79.346 110.040 112.190 1.00 41.02 160 LEU C N 1
ATOM 3959 C CA . LEU D 2 76 ? 78.397 109.080 112.737 1.00 43.98 160 LEU C CA 1
ATOM 3960 C C . LEU D 2 76 ? 79.009 107.691 112.676 1.00 41.97 160 LEU C C 1
ATOM 3961 O O . LEU D 2 76 ? 79.425 107.238 111.605 1.00 43.14 160 LEU C O 1
ATOM 3966 N N . ILE D 2 77 ? 79.065 107.023 113.821 1.00 40.97 161 ILE C N 1
ATOM 3967 C CA . ILE D 2 77 ? 79.515 105.642 113.908 1.00 40.61 161 ILE C CA 1
ATOM 3968 C C . ILE D 2 77 ? 78.289 104.754 114.053 1.00 41.72 161 ILE C C 1
ATOM 3969 O O . ILE D 2 77 ? 77.440 104.992 114.919 1.00 48.12 161 ILE C O 1
ATOM 3974 N N . VAL D 2 78 ? 78.186 103.742 113.202 1.00 40.99 162 VAL C N 1
ATOM 3975 C CA . VAL D 2 78 ? 77.075 102.800 113.232 1.00 44.49 162 VAL C CA 1
ATOM 3976 C C . VAL D 2 78 ? 77.629 101.486 113.765 1.00 45.55 162 VAL C C 1
ATOM 3977 O O . VAL D 2 78 ? 78.279 100.733 113.036 1.00 45.86 162 VAL C O 1
ATOM 3981 N N . SER D 2 79 ? 77.375 101.202 115.036 1.00 45.13 163 SER C N 1
ATOM 3982 C CA . SER D 2 79 ? 77.884 100.004 115.687 1.00 45.54 163 SER C CA 1
ATOM 3983 C C . SER D 2 79 ? 76.749 99.014 115.892 1.00 50.61 163 SER C C 1
ATOM 3984 O O . SER D 2 79 ? 75.709 99.366 116.458 1.00 59.39 163 SER C O 1
ATOM 3987 N N . GLU D 2 80 ? 76.947 97.779 115.428 1.00 48.06 164 GLU C N 1
ATOM 3988 C CA . GLU D 2 80 ? 75.960 96.739 115.685 1.00 54.38 164 GLU C CA 1
ATOM 3989 C C . GLU D 2 80 ? 75.955 96.331 117.153 1.00 59.84 164 GLU C C 1
ATOM 3990 O O . GLU D 2 80 ? 74.918 95.906 117.674 1.00 59.03 164 GLU C O 1
ATOM 3996 N N . ASP D 2 81 ? 77.093 96.454 117.829 1.00 61.40 165 ASP C N 1
ATOM 3997 C CA . ASP D 2 81 ? 77.149 96.152 119.249 1.00 63.80 165 ASP C CA 1
ATOM 3998 C C . ASP D 2 81 ? 76.455 97.255 120.044 1.00 64.91 165 ASP C C 1
ATOM 3999 O O . ASP D 2 81 ? 76.517 98.428 119.666 1.00 64.03 165 ASP C O 1
ATOM 4004 N N . PRO D 2 82 ? 75.783 96.913 121.148 1.00 69.14 166 PRO C N 1
ATOM 4005 C CA . PRO D 2 82 ? 75.133 97.950 121.964 1.00 65.57 166 PRO C CA 1
ATOM 4006 C C . PRO D 2 82 ? 76.105 98.804 122.759 1.00 67.96 166 PRO C C 1
ATOM 4007 O O . PRO D 2 82 ? 75.694 99.845 123.286 1.00 70.14 166 PRO C O 1
ATOM 4011 N N . GLU D 2 83 ? 77.369 98.404 122.862 1.00 67.03 167 GLU C N 1
ATOM 4012 C CA . GLU D 2 83 ? 78.355 99.133 123.644 1.00 64.38 167 GLU C CA 1
ATOM 4013 C C . GLU D 2 83 ? 78.992 100.247 122.824 1.00 64.88 167 GLU C C 1
ATOM 4014 O O . GLU D 2 83 ? 79.154 100.136 121.605 1.00 66.95 167 GLU C O 1
ATOM 4020 N N . LEU D 2 84 ? 79.355 101.327 123.511 1.00 62.76 168 LEU C N 1
ATOM 4021 C CA . LEU D 2 84 ? 80.114 102.399 122.894 1.00 51.70 168 LEU C CA 1
ATOM 4022 C C . LEU D 2 84 ? 81.516 101.902 122.549 1.00 54.13 168 LEU C C 1
ATOM 4023 O O . LEU D 2 84 ? 81.981 100.906 123.107 1.00 56.34 168 LEU C O 1
ATOM 4028 N N . PRO D 2 85 ? 82.202 102.562 121.612 1.00 52.91 169 PRO C N 1
ATOM 4029 C CA . PRO D 2 85 ? 83.542 102.100 121.226 1.00 47.50 169 PRO C CA 1
ATOM 4030 C C . PRO D 2 85 ? 84.476 102.008 122.423 1.00 51.96 169 PRO C C 1
ATOM 4031 O O . PRO D 2 85 ? 84.529 102.902 123.270 1.00 55.24 169 PRO C O 1
ATOM 4035 N N . TYR D 2 86 ? 85.220 100.906 122.482 1.00 45.80 170 TYR C N 1
ATOM 4036 C CA . TYR D 2 86 ? 86.121 100.625 123.587 1.00 44.49 170 TYR C CA 1
ATOM 4037 C C . TYR D 2 86 ? 87.343 99.897 123.051 1.00 45.89 170 TYR C C 1
ATOM 4038 O O . TYR D 2 86 ? 87.307 99.287 121.981 1.00 46.14 170 TYR C O 1
ATOM 4047 N N . MET D 2 87 ? 88.431 99.966 123.810 1.00 46.12 171 MET C N 1
ATOM 4048 C CA . MET D 2 87 ? 89.665 99.292 123.436 1.00 43.21 171 MET C CA 1
ATOM 4049 C C . MET D 2 87 ? 89.682 97.878 124.009 1.00 45.40 171 MET C C 1
ATOM 4050 O O . MET D 2 87 ? 89.370 97.662 125.185 1.00 54.57 171 MET C O 1
ATOM 4055 N N . ARG D 2 88 ? 89.992 96.916 123.148 1.00 39.15 172 ARG C N 1
ATOM 4056 C CA . ARG D 2 88 ? 89.923 95.478 123.386 1.00 40.46 172 ARG C CA 1
ATOM 4057 C C . ARG D 2 88 ? 91.079 94.866 124.185 1.00 44.20 172 ARG C C 1
ATOM 4058 O O . ARG D 2 88 ? 90.840 93.899 124.920 1.00 51.17 172 ARG C O 1
ATOM 4066 N N . PRO D 2 89 ? 92.322 95.345 124.070 1.00 45.94 173 PRO C N 1
ATOM 4067 C CA . PRO D 2 89 ? 93.447 94.677 124.767 1.00 46.94 173 PRO C CA 1
ATOM 4068 C C . PRO D 2 89 ? 93.227 94.508 126.263 1.00 48.89 173 PRO C C 1
ATOM 4069 O O . PRO D 2 89 ? 93.630 93.472 126.822 1.00 51.86 173 PRO C O 1
ATOM 4073 N N . PRO D 2 90 ? 92.618 95.476 126.965 1.00 47.66 174 PRO C N 1
ATOM 4074 C CA . PRO D 2 90 ? 92.362 95.252 128.395 1.00 48.54 174 PRO C CA 1
ATOM 4075 C C . PRO D 2 90 ? 91.522 94.025 128.676 1.00 49.46 174 PRO C C 1
ATOM 4076 O O . PRO D 2 90 ? 91.835 93.330 129.646 1.00 52.80 174 PRO C O 1
ATOM 4080 N N . LEU D 2 91 ? 90.561 93.695 127.805 1.00 49.62 175 LEU C N 1
ATOM 4081 C CA . LEU D 2 91 ? 89.664 92.564 128.030 1.00 49.26 175 LEU C CA 1
ATOM 4082 C C . LEU D 2 91 ? 90.421 91.255 128.190 1.00 53.01 175 LEU C C 1
ATOM 4083 O O . LEU D 2 91 ? 89.953 90.352 128.892 1.00 59.49 175 LEU C O 1
ATOM 4088 N N . SER D 2 92 ? 91.580 91.125 127.550 1.00 51.30 176 SER C N 1
ATOM 4089 C CA . SER D 2 92 ? 92.361 89.903 127.641 1.00 54.38 176 SER C CA 1
ATOM 4090 C C . SER D 2 92 ? 93.621 90.049 128.478 1.00 57.50 176 SER C C 1
ATOM 4091 O O . SER D 2 92 ? 94.209 89.029 128.852 1.00 62.26 176 SER C O 1
ATOM 4094 N N . LYS D 2 93 ? 94.061 91.270 128.777 1.00 58.65 177 LYS C N 1
ATOM 4095 C CA . LYS D 2 93 ? 95.289 91.428 129.547 1.00 63.51 177 LYS C CA 1
ATOM 4096 C C . LYS D 2 93 ? 95.083 92.101 130.895 1.00 66.28 177 LYS C C 1
ATOM 4097 O O . LYS D 2 93 ? 95.511 91.560 131.920 1.00 71.27 177 LYS C O 1
ATOM 4103 N N . GLU D 2 94 ? 94.422 93.255 130.935 1.00 63.87 178 GLU C N 1
ATOM 4104 C CA . GLU D 2 94 ? 94.511 94.119 132.107 1.00 61.40 178 GLU C CA 1
ATOM 4105 C C . GLU D 2 94 ? 93.330 93.969 133.056 1.00 65.54 178 GLU C C 1
ATOM 4106 O O . GLU D 2 94 ? 93.510 94.037 134.276 1.00 73.07 178 GLU C O 1
ATOM 4112 N N . LEU D 2 95 ? 92.121 93.771 132.527 1.00 69.91 179 LEU C N 1
ATOM 4113 C CA . LEU D 2 95 ? 90.959 93.613 133.393 1.00 68.35 179 LEU C CA 1
ATOM 4114 C C . LEU D 2 95 ? 91.032 92.344 134.228 1.00 69.54 179 LEU C C 1
ATOM 4115 O O . LEU D 2 95 ? 90.354 92.253 135.256 1.00 77.11 179 LEU C O 1
ATOM 4120 N N . TRP D 2 96 ? 91.833 91.364 133.809 1.00 70.20 180 TRP C N 1
ATOM 4121 C CA . TRP D 2 96 ? 91.973 90.137 134.582 1.00 74.19 180 TRP C CA 1
ATOM 4122 C C . TRP D 2 96 ? 92.867 90.332 135.800 1.00 76.74 180 TRP C C 1
ATOM 4123 O O . TRP D 2 96 ? 92.615 89.746 136.857 1.00 80.86 180 TRP C O 1
ATOM 4134 N N . PHE D 2 97 ? 93.911 91.148 135.677 1.00 78.11 181 PHE C N 1
ATOM 4135 C CA . PHE D 2 97 ? 94.857 91.356 136.766 1.00 79.11 181 PHE C CA 1
ATOM 4136 C C . PHE D 2 97 ? 94.459 92.495 137.693 1.00 84.34 181 PHE C C 1
ATOM 4137 O O . PHE D 2 97 ? 95.202 92.795 138.633 1.00 90.98 181 PHE C O 1
ATOM 4145 N N . SER D 2 98 ? 93.318 93.134 137.453 1.00 84.64 182 SER C N 1
ATOM 4146 C CA . SER D 2 98 ? 92.883 94.231 138.304 1.00 95.54 182 SER C CA 1
ATOM 4147 C C . SER D 2 98 ? 92.534 93.724 139.697 1.00 105.75 182 SER C C 1
ATOM 4148 O O . SER D 2 98 ? 91.936 92.656 139.858 1.00 101.84 182 SER C O 1
ATOM 4151 N N . ASP D 2 99 ? 92.918 94.497 140.710 1.00 113.30 183 ASP C N 1
ATOM 4152 C CA . ASP D 2 99 ? 92.612 94.167 142.099 1.00 113.89 183 ASP C CA 1
ATOM 4153 C C . ASP D 2 99 ? 91.365 94.932 142.541 1.00 113.80 183 ASP C C 1
ATOM 4154 O O . ASP D 2 99 ? 91.405 95.842 143.370 1.00 112.39 183 ASP C O 1
ATOM 4159 N N . ASP D 2 100 ? 90.237 94.540 141.955 1.00 113.39 184 ASP C N 1
ATOM 4160 C CA . ASP D 2 100 ? 88.958 95.171 142.252 1.00 114.82 184 ASP C CA 1
ATOM 4161 C C . ASP D 2 100 ? 87.827 94.175 142.021 1.00 115.77 184 ASP C C 1
ATOM 4162 O O . ASP D 2 100 ? 87.645 93.692 140.897 1.00 115.29 184 ASP C O 1
ATOM 4167 N N . PRO D 2 101 ? 87.060 93.832 143.059 1.00 117.30 185 PRO C N 1
ATOM 4168 C CA . PRO D 2 101 ? 85.939 92.898 142.863 1.00 113.73 185 PRO C CA 1
ATOM 4169 C C . PRO D 2 101 ? 84.896 93.397 141.878 1.00 114.46 185 PRO C C 1
ATOM 4170 O O . PRO D 2 101 ? 84.239 92.581 141.220 1.00 115.66 185 PRO C O 1
ATOM 4174 N N . ASN D 2 102 ? 84.721 94.713 141.755 1.00 114.08 186 ASN C N 1
ATOM 4175 C CA . ASN D 2 102 ? 83.745 95.294 140.845 1.00 113.52 186 ASN C CA 1
ATOM 4176 C C . ASN D 2 102 ? 84.305 95.525 139.445 1.00 106.96 186 ASN C C 1
ATOM 4177 O O . ASN D 2 102 ? 83.771 96.359 138.705 1.00 106.95 186 ASN C O 1
ATOM 4182 N N . VAL D 2 103 ? 85.368 94.810 139.065 1.00 108.08 187 VAL C N 1
ATOM 4183 C CA . VAL D 2 103 ? 85.956 94.987 137.742 1.00 107.82 187 VAL C CA 1
ATOM 4184 C C . VAL D 2 103 ? 84.979 94.601 136.639 1.00 104.04 187 VAL C C 1
ATOM 4185 O O . VAL D 2 103 ? 85.092 95.097 135.512 1.00 99.54 187 VAL C O 1
ATOM 4189 N N . THR D 2 104 ? 84.015 93.725 136.935 1.00 102.89 188 THR C N 1
ATOM 4190 C CA . THR D 2 104 ? 83.000 93.374 135.947 1.00 102.73 188 THR C CA 1
ATOM 4191 C C . THR D 2 104 ? 82.147 94.580 135.578 1.00 98.23 188 THR C C 1
ATOM 4192 O O . THR D 2 104 ? 81.856 94.809 134.398 1.00 93.10 188 THR C O 1
ATOM 4196 N N . LYS D 2 105 ? 81.742 95.365 136.574 1.00 100.73 189 LYS C N 1
ATOM 4197 C CA . LYS D 2 105 ? 80.826 96.477 136.358 1.00 101.89 189 LYS C CA 1
ATOM 4198 C C . LYS D 2 105 ? 81.553 97.781 136.056 1.00 99.88 189 LYS C C 1
ATOM 4199 O O . LYS D 2 105 ? 81.136 98.529 135.166 1.00 97.32 189 LYS C O 1
ATOM 4205 N N . THR D 2 106 ? 82.631 98.070 136.787 1.00 98.16 190 THR C N 1
ATOM 4206 C CA . THR D 2 106 ? 83.375 99.304 136.551 1.00 91.02 190 THR C CA 1
ATOM 4207 C C . THR D 2 106 ? 84.090 99.274 135.206 1.00 87.44 190 THR C C 1
ATOM 4208 O O . THR D 2 106 ? 84.147 100.293 134.508 1.00 88.45 190 THR C O 1
ATOM 4212 N N . LEU D 2 107 ? 84.635 98.115 134.827 1.00 84.79 191 LEU C N 1
ATOM 4213 C CA . LEU D 2 107 ? 85.430 97.968 133.607 1.00 81.68 191 LEU C CA 1
ATOM 4214 C C . LEU D 2 107 ? 86.589 98.964 133.585 1.00 77.00 191 LEU C C 1
ATOM 4215 O O . LEU D 2 107 ? 86.870 99.607 132.571 1.00 71.20 191 LEU C O 1
ATOM 4220 N N . ARG D 2 108 ? 87.266 99.088 134.723 1.00 79.05 192 ARG C N 1
ATOM 4221 C CA . ARG D 2 108 ? 88.386 100.002 134.876 1.00 76.61 192 ARG C CA 1
ATOM 4222 C C . ARG D 2 108 ? 89.659 99.217 135.161 1.00 74.05 192 ARG C C 1
ATOM 4223 O O . ARG D 2 108 ? 89.619 98.112 135.710 1.00 80.24 192 ARG C O 1
ATOM 4231 N N . PHE D 2 109 ? 90.793 99.800 134.779 1.00 71.43 193 PHE C N 1
ATOM 4232 C CA . PHE D 2 109 ? 92.082 99.144 134.933 1.00 73.32 193 PHE C CA 1
ATOM 4233 C C . PHE D 2 109 ? 93.159 100.202 135.115 1.00 80.30 193 PHE C C 1
ATOM 4234 O O . PHE D 2 109 ? 92.973 101.372 134.770 1.00 82.07 193 PHE C O 1
ATOM 4242 N N . LYS D 2 110 ? 94.291 99.775 135.665 1.00 86.45 194 LYS C N 1
ATOM 4243 C CA . LYS D 2 110 ? 95.412 100.661 135.946 1.00 88.55 194 LYS C CA 1
ATOM 4244 C C . LYS D 2 110 ? 96.443 100.579 134.828 1.00 89.53 194 LYS C C 1
ATOM 4245 O O . LYS D 2 110 ? 96.743 99.494 134.322 1.00 86.73 194 LYS C O 1
ATOM 4251 N N . GLN D 2 111 ? 96.980 101.734 134.448 1.00 95.40 195 GLN C N 1
ATOM 4252 C CA . GLN D 2 111 ? 97.956 101.826 133.374 1.00 97.95 195 GLN C CA 1
ATOM 4253 C C . GLN D 2 111 ? 99.364 101.626 133.934 1.00 104.96 195 GLN C C 1
ATOM 4254 O O . GLN D 2 111 ? 99.549 101.202 135.078 1.00 101.08 195 GLN C O 1
ATOM 4260 N N . TRP D 2 112 ? 100.379 101.924 133.117 1.00 111.83 196 TRP C N 1
ATOM 4261 C CA . TRP D 2 112 ? 101.761 101.784 133.565 1.00 111.98 196 TRP C CA 1
ATOM 4262 C C . TRP D 2 112 ? 102.068 102.725 134.723 1.00 109.72 196 TRP C C 1
ATOM 4263 O O . TRP D 2 112 ? 102.708 102.327 135.703 1.00 112.04 196 TRP C O 1
ATOM 4274 N N . ASN D 2 113 ? 101.619 103.979 134.629 1.00 107.47 197 ASN C N 1
ATOM 4275 C CA . ASN D 2 113 ? 101.878 104.943 135.692 1.00 109.63 197 ASN C CA 1
ATOM 4276 C C . ASN D 2 113 ? 101.027 104.690 136.929 1.00 110.38 197 ASN C C 1
ATOM 4277 O O . ASN D 2 113 ? 101.322 105.245 137.992 1.00 111.50 197 ASN C O 1
ATOM 4282 N N . GLY D 2 114 ? 99.987 103.867 136.818 1.00 106.13 198 GLY C N 1
ATOM 4283 C CA . GLY D 2 114 ? 99.109 103.577 137.930 1.00 107.05 198 GLY C CA 1
ATOM 4284 C C . GLY D 2 114 ? 97.796 104.329 137.931 1.00 104.18 198 GLY C C 1
ATOM 4285 O O . GLY D 2 114 ? 96.965 104.083 138.813 1.00 103.69 198 GLY C O 1
ATOM 4286 N N . LYS D 2 115 ? 97.583 105.235 136.981 1.00 102.16 199 LYS C N 1
ATOM 4287 C CA . LYS D 2 115 ? 96.310 105.935 136.896 1.00 101.80 199 LYS C CA 1
ATOM 4288 C C . LYS D 2 115 ? 95.222 104.995 136.392 1.00 97.40 199 LYS C C 1
ATOM 4289 O O . LYS D 2 115 ? 95.431 104.224 135.451 1.00 95.88 199 LYS C O 1
ATOM 4295 N N . GLU D 2 116 ? 94.054 105.064 137.023 1.00 91.46 200 GLU C N 1
ATOM 4296 C CA . GLU D 2 116 ? 92.939 104.211 136.643 1.00 84.24 200 GLU C CA 1
ATOM 4297 C C . GLU D 2 116 ? 92.265 104.755 135.390 1.00 84.32 200 GLU C C 1
ATOM 4298 O O . GLU D 2 116 ? 92.130 105.970 135.217 1.00 82.60 200 GLU C O 1
ATOM 4304 N N . ARG D 2 117 ? 91.842 103.846 134.514 1.00 81.35 201 ARG C N 1
ATOM 4305 C CA . ARG D 2 117 ? 91.277 104.232 133.230 1.00 72.66 201 ARG C CA 1
ATOM 4306 C C . ARG D 2 117 ? 90.211 103.225 132.825 1.00 74.28 201 ARG C C 1
ATOM 4307 O O . ARG D 2 117 ? 90.340 102.031 133.107 1.00 78.30 201 ARG C O 1
ATOM 4315 N N . SER D 2 118 ? 89.163 103.714 132.169 1.00 69.98 202 SER C N 1
ATOM 4316 C CA . SER D 2 118 ? 88.100 102.859 131.661 1.00 62.65 202 SER C CA 1
ATOM 4317 C C . SER D 2 118 ? 88.460 102.329 130.279 1.00 58.12 202 SER C C 1
ATOM 4318 O O . SER D 2 118 ? 89.182 102.974 129.514 1.00 63.52 202 SER C O 1
ATOM 4321 N N . ILE D 2 119 ? 87.948 101.136 129.963 1.00 59.31 203 ILE C N 1
ATOM 4322 C CA . ILE D 2 119 ? 88.214 100.544 128.658 1.00 55.82 203 ILE C CA 1
ATOM 4323 C C . ILE D 2 119 ? 87.535 101.321 127.538 1.00 52.32 203 ILE C C 1
ATOM 4324 O O . ILE D 2 119 ? 87.974 101.246 126.385 1.00 53.96 203 ILE C O 1
ATOM 4329 N N . TYR D 2 120 ? 86.473 102.062 127.842 1.00 54.63 204 TYR C N 1
ATOM 4330 C CA . TYR D 2 120 ? 85.866 102.928 126.843 1.00 54.84 204 TYR C CA 1
ATOM 4331 C C . TYR D 2 120 ? 86.838 104.028 126.441 1.00 55.22 204 TYR C C 1
ATOM 4332 O O . TYR D 2 120 ? 87.534 104.604 127.282 1.00 57.37 204 TYR C O 1
ATOM 4341 N N . PHE D 2 121 ? 86.884 104.316 125.139 1.00 52.39 205 PHE C N 1
ATOM 4342 C CA . PHE D 2 121 ? 87.790 105.344 124.641 1.00 51.52 205 PHE C CA 1
ATOM 4343 C C . PHE D 2 121 ? 87.459 106.704 125.241 1.00 54.55 205 PHE C C 1
ATOM 4344 O O . PHE D 2 121 ? 88.360 107.456 125.631 1.00 59.04 205 PHE C O 1
ATOM 4352 N N . GLN D 2 122 ? 86.179 107.034 125.322 1.00 54.87 206 GLN C N 1
ATOM 4353 C CA . GLN D 2 122 ? 85.707 108.269 125.923 1.00 59.67 206 GLN C CA 1
ATOM 4354 C C . GLN D 2 122 ? 84.417 107.987 126.674 1.00 62.90 206 GLN C C 1
ATOM 4355 O O . GLN D 2 122 ? 83.706 107.027 126.358 1.00 67.11 206 GLN C O 1
ATOM 4361 N N . PRO D 2 123 ? 84.090 108.801 127.673 1.00 65.26 207 PRO C N 1
ATOM 4362 C CA . PRO D 2 123 ? 82.815 108.639 128.376 1.00 63.11 207 PRO C CA 1
ATOM 4363 C C . PRO D 2 123 ? 81.650 108.958 127.458 1.00 65.87 207 PRO C C 1
ATOM 4364 O O . PRO D 2 123 ? 81.831 109.607 126.416 1.00 68.32 207 PRO C O 1
ATOM 4368 N N . PRO D 2 124 ? 80.439 108.511 127.801 1.00 65.89 208 PRO C N 1
ATOM 4369 C CA . PRO D 2 124 ? 79.282 108.797 126.938 1.00 64.81 208 PRO C CA 1
ATOM 4370 C C . PRO D 2 124 ? 79.002 110.278 126.762 1.00 67.68 208 PRO C C 1
ATOM 4371 O O . PRO D 2 124 ? 78.329 110.652 125.794 1.00 71.12 208 PRO C O 1
ATOM 4375 N N . SER D 2 125 ? 79.486 111.131 127.668 1.00 67.60 209 SER C N 1
ATOM 4376 C CA . SER D 2 125 ? 79.288 112.568 127.512 1.00 69.50 209 SER C CA 1
ATOM 4377 C C . SER D 2 125 ? 80.007 113.107 126.282 1.00 71.91 209 SER C C 1
ATOM 4378 O O . SER D 2 125 ? 79.563 114.100 125.695 1.00 76.53 209 SER C O 1
ATOM 4381 N N . PHE D 2 126 ? 81.116 112.479 125.885 1.00 67.77 210 PHE C N 1
ATOM 4382 C CA . PHE D 2 126 ? 81.821 112.910 124.682 1.00 60.54 210 PHE C CA 1
ATOM 4383 C C . PHE D 2 126 ? 80.952 112.732 123.444 1.00 63.59 210 PHE C C 1
ATOM 4384 O O . PHE D 2 126 ? 80.851 113.635 122.606 1.00 69.99 210 PHE C O 1
ATOM 4392 N N . TYR D 2 127 ? 80.320 111.570 123.311 1.00 60.85 211 TYR C N 1
ATOM 4393 C CA . TYR D 2 127 ? 79.508 111.293 122.137 1.00 60.61 211 TYR C CA 1
ATOM 4394 C C . TYR D 2 127 ? 78.220 112.104 122.168 1.00 63.51 211 TYR C C 1
ATOM 4395 O O . TYR D 2 127 ? 77.614 112.304 123.224 1.00 64.86 211 TYR C O 1
ATOM 4404 N N . VAL D 2 128 ? 77.806 112.572 120.998 1.00 65.00 212 VAL C N 1
ATOM 4405 C CA . VAL D 2 128 ? 76.557 113.292 120.844 1.00 69.51 212 VAL C CA 1
ATOM 4406 C C . VAL D 2 128 ? 75.492 112.304 120.390 1.00 74.20 212 VAL C C 1
ATOM 4407 O O . VAL D 2 128 ? 75.785 111.242 119.834 1.00 70.51 212 VAL C O 1
ATOM 4411 N N . SER D 2 129 ? 74.233 112.644 120.649 1.00 74.48 213 SER C N 1
ATOM 4412 C CA . SER D 2 129 ? 73.132 111.816 120.180 1.00 74.26 213 SER C CA 1
ATOM 4413 C C . SER D 2 129 ? 73.034 111.882 118.661 1.00 76.19 213 SER C C 1
ATOM 4414 O O . SER D 2 129 ? 73.206 112.944 118.057 1.00 74.24 213 SER C O 1
ATOM 4417 N N . ALA D 2 130 ? 72.763 110.730 118.042 1.00 77.48 214 ALA C N 1
ATOM 4418 C CA . ALA D 2 130 ? 72.640 110.685 116.589 1.00 72.91 214 ALA C CA 1
ATOM 4419 C C . ALA D 2 130 ? 71.457 111.508 116.100 1.00 81.81 214 ALA C C 1
ATOM 4420 O O . ALA D 2 130 ? 71.454 111.972 114.954 1.00 84.16 214 ALA C O 1
ATOM 4422 N N . GLN D 2 131 ? 70.443 111.693 116.947 1.00 83.59 215 GLN C N 1
ATOM 4423 C CA . GLN D 2 131 ? 69.295 112.508 116.564 1.00 86.57 215 GLN C CA 1
ATOM 4424 C C . GLN D 2 131 ? 69.686 113.971 116.390 1.00 92.40 215 GLN C C 1
ATOM 4425 O O . GLN D 2 131 ? 69.233 114.633 115.449 1.00 94.50 215 GLN C O 1
ATOM 4431 N N . ASP D 2 132 ? 70.524 114.492 117.285 1.00 92.43 216 ASP C N 1
ATOM 4432 C CA . ASP D 2 132 ? 70.934 115.889 117.262 1.00 86.76 216 ASP C CA 1
ATOM 4433 C C . ASP D 2 132 ? 72.283 116.098 116.585 1.00 84.30 216 ASP C C 1
ATOM 4434 O O . ASP D 2 132 ? 72.825 117.206 116.639 1.00 87.20 216 ASP C O 1
ATOM 4439 N N . LEU D 2 133 ? 72.839 115.059 115.962 1.00 79.96 217 LEU C N 1
ATOM 4440 C CA . LEU D 2 133 ? 74.123 115.204 115.278 1.00 80.97 217 LEU C CA 1
ATOM 4441 C C . LEU D 2 133 ? 74.096 116.253 114.170 1.00 84.52 217 LEU C C 1
ATOM 4442 O O . LEU D 2 133 ? 75.033 117.068 114.106 1.00 86.44 217 LEU C O 1
ATOM 4447 N N . PRO D 2 134 ? 73.100 116.299 113.277 1.00 81.62 218 PRO C N 1
ATOM 4448 C CA . PRO D 2 134 ? 73.107 117.348 112.242 1.00 82.62 218 PRO C CA 1
ATOM 4449 C C . PRO D 2 134 ? 72.962 118.759 112.788 1.00 86.70 218 PRO C C 1
ATOM 4450 O O . PRO D 2 134 ? 73.306 119.714 112.082 1.00 82.66 218 PRO C O 1
ATOM 4454 N N . HIS D 2 135 ? 72.463 118.926 114.013 1.00 90.96 219 HIS C N 1
ATOM 4455 C CA . HIS D 2 135 ? 72.211 120.248 114.570 1.00 90.91 219 HIS C CA 1
ATOM 4456 C C . HIS D 2 135 ? 73.204 120.665 115.645 1.00 89.31 219 HIS C C 1
ATOM 4457 O O . HIS D 2 135 ? 73.218 121.843 116.019 1.00 91.54 219 HIS C O 1
ATOM 4464 N N . ILE D 2 136 ? 74.024 119.745 116.156 1.00 89.02 220 ILE C N 1
ATOM 4465 C CA . ILE D 2 136 ? 74.952 120.090 117.225 1.00 93.68 220 ILE C CA 1
ATOM 4466 C C . ILE D 2 136 ? 75.992 121.078 116.711 1.00 93.39 220 ILE C C 1
ATOM 4467 O O . ILE D 2 136 ? 76.502 120.955 115.588 1.00 91.34 220 ILE C O 1
ATOM 4472 N N . GLU D 2 137 ? 76.286 122.089 117.525 1.00 96.27 221 GLU C N 1
ATOM 4473 C CA . GLU D 2 137 ? 77.215 123.134 117.121 1.00 96.00 221 GLU C CA 1
ATOM 4474 C C . GLU D 2 137 ? 78.644 122.610 117.110 1.00 91.10 221 GLU C C 1
ATOM 4475 O O . GLU D 2 137 ? 79.045 121.834 117.982 1.00 90.74 221 GLU C O 1
ATOM 4481 N N . ASN D 2 138 ? 79.411 123.043 116.108 1.00 91.62 222 ASN C N 1
ATOM 4482 C CA . ASN D 2 138 ? 80.808 122.642 115.936 1.00 86.47 222 ASN C CA 1
ATOM 4483 C C . ASN D 2 138 ? 80.955 121.128 115.818 1.00 80.94 222 ASN C C 1
ATOM 4484 O O . ASN D 2 138 ? 81.960 120.555 116.245 1.00 79.14 222 ASN C O 1
ATOM 4489 N N . GLY D 2 139 ? 79.954 120.474 115.236 1.00 80.50 223 GLY C N 1
ATOM 4490 C CA . GLY D 2 139 ? 80.016 119.062 114.937 1.00 73.08 223 GLY C CA 1
ATOM 4491 C C . GLY D 2 139 ? 80.081 118.182 116.176 1.00 69.23 223 GLY C C 1
ATOM 4492 O O . GLY D 2 139 ? 79.720 118.572 117.288 1.00 76.24 223 GLY C O 1
ATOM 4493 N N . GLY D 2 140 ? 80.562 116.969 115.955 1.00 57.76 224 GLY C N 1
ATOM 4494 C CA . GLY D 2 140 ? 80.690 116.001 117.022 1.00 54.77 224 GLY C CA 1
ATOM 4495 C C . GLY D 2 140 ? 80.741 114.599 116.458 1.00 49.85 224 GLY C C 1
ATOM 4496 O O . GLY D 2 140 ? 80.650 114.383 115.250 1.00 53.95 224 GLY C O 1
ATOM 4497 N N . VAL D 2 141 ? 80.892 113.643 117.370 1.00 48.71 225 VAL C N 1
ATOM 4498 C CA . VAL D 2 141 ? 80.913 112.224 117.038 1.00 48.95 225 VAL C CA 1
ATOM 4499 C C . VAL D 2 141 ? 79.708 111.565 117.690 1.00 50.16 225 VAL C C 1
ATOM 4500 O O . VAL D 2 141 ? 79.499 111.697 118.902 1.00 55.14 225 VAL C O 1
ATOM 4504 N N . ALA D 2 142 ? 78.915 110.861 116.888 1.00 46.49 226 ALA C N 1
ATOM 4505 C CA . ALA D 2 142 ? 77.738 110.153 117.364 1.00 45.58 226 ALA C CA 1
ATOM 4506 C C . ALA D 2 142 ? 77.864 108.673 117.037 1.00 47.90 226 ALA C C 1
ATOM 4507 O O . ALA D 2 142 ? 78.417 108.294 116.001 1.00 47.27 226 ALA C O 1
ATOM 4509 N N . VAL D 2 143 ? 77.352 107.836 117.935 1.00 52.25 227 VAL C N 1
ATOM 4510 C CA . VAL D 2 143 ? 77.376 106.388 117.768 1.00 49.64 227 VAL C CA 1
ATOM 4511 C C . VAL D 2 143 ? 75.943 105.881 117.729 1.00 50.58 227 VAL C C 1
ATOM 4512 O O . VAL D 2 143 ? 75.137 106.207 118.608 1.00 50.48 227 VAL C O 1
ATOM 4516 N N . LEU D 2 144 ? 75.629 105.090 116.706 1.00 49.69 228 LEU C N 1
ATOM 4517 C CA . LEU D 2 144 ? 74.328 104.440 116.572 1.00 48.87 228 LEU C CA 1
ATOM 4518 C C . LEU D 2 144 ? 74.515 102.980 116.973 1.00 53.77 228 LEU C C 1
ATOM 4519 O O . LEU D 2 144 ? 74.831 102.124 116.148 1.00 56.89 228 LEU C O 1
ATOM 4524 N N . THR D 2 145 ? 74.323 102.702 118.258 1.00 56.72 229 THR C N 1
ATOM 4525 C CA . THR D 2 145 ? 74.517 101.360 118.782 1.00 58.50 229 THR C CA 1
ATOM 4526 C C . THR D 2 145 ? 73.334 100.465 118.437 1.00 57.27 229 THR C C 1
ATOM 4527 O O . THR D 2 145 ? 72.202 100.928 118.271 1.00 58.75 229 THR C O 1
ATOM 4531 N N . GLY D 2 146 ? 73.609 99.169 118.335 1.00 59.59 230 GLY C N 1
ATOM 4532 C CA . GLY D 2 146 ? 72.568 98.202 118.024 1.00 57.72 230 GLY C CA 1
ATOM 4533 C C . GLY D 2 146 ? 71.973 98.360 116.643 1.00 61.17 230 GLY C C 1
ATOM 4534 O O . GLY D 2 146 ? 70.765 98.158 116.462 1.00 69.68 230 GLY C O 1
ATOM 4535 N N . LYS D 2 147 ? 72.794 98.720 115.659 1.00 54.49 231 LYS C N 1
ATOM 4536 C CA . LYS D 2 147 ? 72.347 98.868 114.278 1.00 52.00 231 LYS C CA 1
ATOM 4537 C C . LYS D 2 147 ? 73.428 98.317 113.365 1.00 51.79 231 LYS C C 1
ATOM 4538 O O . LYS D 2 147 ? 74.576 98.768 113.419 1.00 58.17 231 LYS C O 1
ATOM 4544 N N . LYS D 2 148 ? 73.066 97.346 112.534 1.00 51.73 232 LYS C N 1
ATOM 4545 C CA . LYS D 2 148 ? 74.000 96.701 111.622 1.00 45.01 232 LYS C CA 1
ATOM 4546 C C . LYS D 2 148 ? 73.734 97.165 110.197 1.00 46.37 232 LYS C C 1
ATOM 4547 O O . LYS D 2 148 ? 72.586 97.163 109.742 1.00 59.32 232 LYS C O 1
ATOM 4553 N N . VAL D 2 149 ? 74.794 97.565 109.500 1.00 49.82 233 VAL C N 1
ATOM 4554 C CA . VAL D 2 149 ? 74.701 97.907 108.085 1.00 48.14 233 VAL C CA 1
ATOM 4555 C C . VAL D 2 149 ? 74.696 96.600 107.299 1.00 49.49 233 VAL C C 1
ATOM 4556 O O . VAL D 2 149 ? 75.683 95.861 107.301 1.00 48.81 233 VAL C O 1
ATOM 4560 N N . VAL D 2 150 ? 73.580 96.305 106.635 1.00 52.34 234 VAL C N 1
ATOM 4561 C CA . VAL D 2 150 ? 73.429 95.032 105.939 1.00 49.71 234 VAL C CA 1
ATOM 4562 C C . VAL D 2 150 ? 73.603 95.237 104.441 1.00 54.85 234 VAL C C 1
ATOM 4563 O O . VAL D 2 150 ? 74.139 94.368 103.744 1.00 55.08 234 VAL C O 1
ATOM 4567 N N . GLN D 2 151 ? 73.160 96.384 103.935 1.00 55.64 235 GLN C N 1
ATOM 4568 C CA . GLN D 2 151 ? 73.243 96.703 102.518 1.00 55.95 235 GLN C CA 1
ATOM 4569 C C . GLN D 2 151 ? 74.147 97.910 102.324 1.00 52.10 235 GLN C C 1
ATOM 4570 O O . GLN D 2 151 ? 73.971 98.937 102.989 1.00 52.91 235 GLN C O 1
ATOM 4576 N N . LEU D 2 152 ? 75.107 97.781 101.414 1.00 50.44 236 LEU C N 1
ATOM 4577 C CA . LEU D 2 152 ? 76.017 98.859 101.051 1.00 51.04 236 LEU C CA 1
ATOM 4578 C C . LEU D 2 152 ? 75.874 99.117 99.561 1.00 56.61 236 LEU C C 1
ATOM 4579 O O . LEU D 2 152 ? 76.074 98.207 98.750 1.00 63.10 236 LEU C O 1
ATOM 4584 N N . ASP D 2 153 ? 75.527 100.345 99.202 1.00 54.36 237 ASP C N 1
ATOM 4585 C CA . ASP D 2 153 ? 75.371 100.734 97.806 1.00 54.52 237 ASP C CA 1
ATOM 4586 C C . ASP D 2 153 ? 76.462 101.756 97.511 1.00 60.49 237 ASP C C 1
ATOM 4587 O O . ASP D 2 153 ? 76.343 102.929 97.877 1.00 63.59 237 ASP C O 1
ATOM 4592 N N . VAL D 2 154 ? 77.529 101.302 96.851 1.00 60.80 238 VAL C N 1
ATOM 4593 C CA . VAL D 2 154 ? 78.633 102.198 96.524 1.00 56.99 238 VAL C CA 1
ATOM 4594 C C . VAL D 2 154 ? 78.185 103.287 95.560 1.00 60.35 238 VAL C C 1
ATOM 4595 O O . VAL D 2 154 ? 78.640 104.434 95.648 1.00 63.80 238 VAL C O 1
ATOM 4599 N N . ARG D 2 155 ? 77.278 102.964 94.643 1.00 62.25 239 ARG C N 1
ATOM 4600 C CA . ARG D 2 155 ? 76.939 103.898 93.581 1.00 66.26 239 ARG C CA 1
ATOM 4601 C C . ARG D 2 155 ? 75.964 104.994 93.994 1.00 68.75 239 ARG C C 1
ATOM 4602 O O . ARG D 2 155 ? 75.848 105.989 93.271 1.00 72.81 239 ARG C O 1
ATOM 4610 N N . ASP D 2 156 ? 75.285 104.874 95.134 1.00 65.22 240 ASP C N 1
ATOM 4611 C CA . ASP D 2 156 ? 74.392 105.938 95.579 1.00 61.99 240 ASP C CA 1
ATOM 4612 C C . ASP D 2 156 ? 74.818 106.513 96.923 1.00 61.29 240 ASP C C 1
ATOM 4613 O O . ASP D 2 156 ? 74.059 107.270 97.534 1.00 65.42 240 ASP C O 1
ATOM 4618 N N . ASN D 2 157 ? 76.037 106.196 97.369 1.00 55.34 241 ASN C N 1
ATOM 4619 C CA . ASN D 2 157 ? 76.555 106.638 98.658 1.00 52.63 241 ASN C CA 1
ATOM 4620 C C . ASN D 2 157 ? 75.557 106.349 99.770 1.00 53.16 241 ASN C C 1
ATOM 4621 O O . ASN D 2 157 ? 75.290 107.210 100.612 1.00 59.33 241 ASN C O 1
ATOM 4626 N N . MET D 2 158 ? 74.996 105.145 99.773 1.00 53.08 242 MET C N 1
ATOM 4627 C CA . MET D 2 158 ? 73.911 104.802 100.675 1.00 52.47 242 MET C CA 1
ATOM 4628 C C . MET D 2 158 ? 74.226 103.499 101.397 1.00 52.12 242 MET C C 1
ATOM 4629 O O . MET D 2 158 ? 74.892 102.610 100.862 1.00 50.14 242 MET C O 1
ATOM 4634 N N . VAL D 2 159 ? 73.735 103.404 102.630 1.00 51.56 243 VAL C N 1
ATOM 4635 C CA . VAL D 2 159 ? 73.814 102.190 103.433 1.00 50.33 243 VAL C CA 1
ATOM 4636 C C . VAL D 2 159 ? 72.443 101.941 104.044 1.00 54.07 243 VAL C C 1
ATOM 4637 O O . VAL D 2 159 ? 71.764 102.884 104.462 1.00 58.12 243 VAL C O 1
ATOM 4641 N N . LYS D 2 160 ? 72.022 100.682 104.066 1.00 56.38 244 LYS C N 1
ATOM 4642 C CA . LYS D 2 160 ? 70.742 100.292 104.642 1.00 59.58 244 LYS C CA 1
ATOM 4643 C C . LYS D 2 160 ? 70.988 99.472 105.900 1.00 57.61 244 LYS C C 1
ATOM 4644 O O . LYS D 2 160 ? 71.777 98.522 105.882 1.00 52.77 244 LYS C O 1
ATOM 4650 N N . LEU D 2 161 ? 70.318 99.845 106.986 1.00 59.32 245 LEU C N 1
ATOM 4651 C CA . LEU D 2 161 ? 70.480 99.154 108.253 1.00 57.17 245 LEU C CA 1
ATOM 4652 C C . LEU D 2 161 ? 69.605 97.903 108.301 1.00 60.90 245 LEU C C 1
ATOM 4653 O O . LEU D 2 161 ? 68.729 97.687 107.461 1.00 70.01 245 LEU C O 1
ATOM 4658 N N . ASN D 2 162 ? 69.858 97.067 109.311 1.00 56.23 246 ASN C N 1
ATOM 4659 C CA . ASN D 2 162 ? 69.066 95.857 109.491 1.00 60.96 246 ASN C CA 1
ATOM 4660 C C . ASN D 2 162 ? 67.611 96.164 109.814 1.00 67.28 246 ASN C C 1
ATOM 4661 O O . ASN D 2 162 ? 66.742 95.319 109.573 1.00 71.82 246 ASN C O 1
ATOM 4666 N N . ASP D 2 163 ? 67.326 97.348 110.352 1.00 67.69 247 ASP C N 1
ATOM 4667 C CA . ASP D 2 163 ? 65.959 97.758 110.645 1.00 68.05 247 ASP C CA 1
ATOM 4668 C C . ASP D 2 163 ? 65.249 98.350 109.434 1.00 73.46 247 ASP C C 1
ATOM 4669 O O . ASP D 2 163 ? 64.065 98.688 109.536 1.00 80.39 247 ASP C O 1
ATOM 4674 N N . GLY D 2 164 ? 65.934 98.479 108.299 1.00 68.75 248 GLY C N 1
ATOM 4675 C CA . GLY D 2 164 ? 65.339 98.983 107.081 1.00 66.18 248 GLY C CA 1
ATOM 4676 C C . GLY D 2 164 ? 65.611 100.442 106.785 1.00 72.97 248 GLY C C 1
ATOM 4677 O O . GLY D 2 164 ? 65.362 100.882 105.656 1.00 78.94 248 GLY C O 1
ATOM 4678 N N . SER D 2 165 ? 66.112 101.202 107.755 1.00 72.62 249 SER C N 1
ATOM 4679 C CA . SER D 2 165 ? 66.422 102.604 107.518 1.00 72.39 249 SER C CA 1
ATOM 4680 C C . SER D 2 165 ? 67.670 102.740 106.651 1.00 73.41 249 SER C C 1
ATOM 4681 O O . SER D 2 165 ? 68.533 101.860 106.619 1.00 70.90 249 SER C O 1
ATOM 4684 N N . GLN D 2 166 ? 67.759 103.863 105.943 1.00 73.46 250 GLN C N 1
ATOM 4685 C CA . GLN D 2 166 ? 68.832 104.111 104.992 1.00 66.70 250 GLN C CA 1
ATOM 4686 C C . GLN D 2 166 ? 69.547 105.411 105.331 1.00 63.02 250 GLN C C 1
ATOM 4687 O O . GLN D 2 166 ? 68.907 106.417 105.653 1.00 64.92 250 GLN C O 1
ATOM 4693 N N . ILE D 2 167 ? 70.876 105.383 105.255 1.00 64.67 251 ILE C N 1
ATOM 4694 C CA . ILE D 2 167 ? 71.720 106.533 105.554 1.00 62.29 251 ILE C CA 1
ATOM 4695 C C . ILE D 2 167 ? 72.558 106.855 104.325 1.00 60.21 251 ILE C C 1
ATOM 4696 O O . ILE D 2 167 ? 73.208 105.968 103.761 1.00 59.87 251 ILE C O 1
ATOM 4701 N N . THR D 2 168 ? 72.544 108.121 103.919 1.00 61.45 252 THR C N 1
ATOM 4702 C CA . THR D 2 168 ? 73.364 108.607 102.819 1.00 53.06 252 THR C CA 1
ATOM 4703 C C . THR D 2 168 ? 74.591 109.315 103.376 1.00 54.72 252 THR C C 1
ATOM 4704 O O . THR D 2 168 ? 74.500 110.051 104.362 1.00 63.41 252 THR C O 1
ATOM 4708 N N . TYR D 2 169 ? 75.740 109.091 102.744 1.00 50.85 253 TYR C N 1
ATOM 4709 C CA . TYR D 2 169 ? 77.001 109.635 103.222 1.00 49.22 253 TYR C CA 1
ATOM 4710 C C . TYR D 2 169 ? 77.703 110.401 102.110 1.00 50.10 253 TYR C C 1
ATOM 4711 O O . TYR D 2 169 ? 77.327 110.334 100.937 1.00 58.37 253 TYR C O 1
ATOM 4720 N N . GLU D 2 170 ? 78.735 111.146 102.503 1.00 43.35 254 GLU C N 1
ATOM 4721 C CA . GLU D 2 170 ? 79.668 111.777 101.578 1.00 45.13 254 GLU C CA 1
ATOM 4722 C C . GLU D 2 170 ? 81.007 111.052 101.549 1.00 44.82 254 GLU C C 1
ATOM 4723 O O . GLU D 2 170 ? 81.483 110.662 100.480 1.00 51.16 254 GLU C O 1
ATOM 4729 N N . LYS D 2 171 ? 81.621 110.866 102.714 1.00 41.10 255 LYS C N 1
ATOM 4730 C CA . LYS D 2 171 ? 82.811 110.044 102.876 1.00 34.26 255 LYS C CA 1
ATOM 4731 C C . LYS D 2 171 ? 82.469 108.912 103.832 1.00 35.36 255 LYS C C 1
ATOM 4732 O O . LYS D 2 171 ? 81.879 109.150 104.891 1.00 39.89 255 LYS C O 1
ATOM 4738 N N . CYS D 2 172 ? 82.833 107.687 103.465 1.00 33.57 256 CYS C N 1
ATOM 4739 C CA . CYS D 2 172 ? 82.488 106.514 104.255 1.00 31.19 256 CYS C CA 1
ATOM 4740 C C . CYS D 2 172 ? 83.738 105.705 104.554 1.00 35.62 256 CYS C C 1
ATOM 4741 O O . CYS D 2 172 ? 84.555 105.464 103.661 1.00 39.12 256 CYS C O 1
ATOM 4744 N N . LEU D 2 173 ? 83.881 105.290 105.807 1.00 31.43 257 LEU C N 1
ATOM 4745 C CA . LEU D 2 173 ? 84.934 104.378 106.223 1.00 26.72 257 LEU C CA 1
ATOM 4746 C C . LEU D 2 173 ? 84.312 103.049 106.619 1.00 29.84 257 LEU C C 1
ATOM 4747 O O . LEU D 2 173 ? 83.414 103.009 107.466 1.00 38.28 257 LEU C O 1
ATOM 4752 N N . ILE D 2 174 ? 84.787 101.966 106.009 1.00 31.98 258 ILE C N 1
ATOM 4753 C CA . ILE D 2 174 ? 84.383 100.620 106.409 1.00 30.93 258 ILE C CA 1
ATOM 4754 C C . ILE D 2 174 ? 85.337 100.220 107.529 1.00 32.72 258 ILE C C 1
ATOM 4755 O O . ILE D 2 174 ? 86.402 99.647 107.303 1.00 34.90 258 ILE C O 1
ATOM 4760 N N . ALA D 2 175 ? 84.950 100.548 108.760 1.00 37.66 259 ALA C N 1
ATOM 4761 C CA . ALA D 2 175 ? 85.755 100.260 109.936 1.00 32.17 259 ALA C CA 1
ATOM 4762 C C . ALA D 2 175 ? 85.303 98.992 110.644 1.00 36.47 259 ALA C C 1
ATOM 4763 O O . ALA D 2 175 ? 85.579 98.822 111.836 1.00 41.98 259 ALA C O 1
ATOM 4765 N N . THR D 2 176 ? 84.608 98.106 109.938 1.00 40.40 260 THR C N 1
ATOM 4766 C CA . THR D 2 176 ? 84.276 96.810 110.502 1.00 36.09 260 THR C CA 1
ATOM 4767 C C . THR D 2 176 ? 85.552 96.016 110.737 1.00 42.15 260 THR C C 1
ATOM 4768 O O . THR D 2 176 ? 86.525 96.126 109.988 1.00 54.04 260 THR C O 1
ATOM 4772 N N . GLY D 2 177 ? 85.552 95.228 111.801 1.00 38.92 261 GLY C N 1
ATOM 4773 C CA . GLY D 2 177 ? 86.722 94.443 112.121 1.00 38.27 261 GLY C CA 1
ATOM 4774 C C . GLY D 2 177 ? 86.604 93.037 111.585 1.00 36.86 261 GLY C C 1
ATOM 4775 O O . GLY D 2 177 ? 86.733 92.806 110.381 1.00 41.20 261 GLY C O 1
ATOM 4776 N N . GLY D 2 178 ? 86.353 92.088 112.479 1.00 39.47 262 GLY C N 1
ATOM 4777 C CA . GLY D 2 178 ? 86.130 90.717 112.086 1.00 38.34 262 GLY C CA 1
ATOM 4778 C C . GLY D 2 178 ? 85.330 90.005 113.152 1.00 40.90 262 GLY C C 1
ATOM 4779 O O . GLY D 2 178 ? 85.021 90.563 114.205 1.00 40.64 262 GLY C O 1
ATOM 4780 N N . THR D 2 179 ? 84.989 88.756 112.860 1.00 43.03 263 THR C N 1
ATOM 4781 C CA . THR D 2 179 ? 84.333 87.907 113.827 1.00 46.99 263 THR C CA 1
ATOM 4782 C C . THR D 2 179 ? 85.214 86.704 114.121 1.00 46.93 263 THR C C 1
ATOM 4783 O O . THR D 2 179 ? 85.868 86.183 113.211 1.00 51.26 263 THR C O 1
ATOM 4787 N N . PRO D 2 180 ? 85.276 86.256 115.372 1.00 47.39 264 PRO C N 1
ATOM 4788 C CA . PRO D 2 180 ? 86.092 85.077 115.687 1.00 52.73 264 PRO C CA 1
ATOM 4789 C C . PRO D 2 180 ? 85.625 83.870 114.889 1.00 58.18 264 PRO C C 1
ATOM 4790 O O . PRO D 2 180 ? 84.429 83.580 114.810 1.00 57.87 264 PRO C O 1
ATOM 4794 N N . ARG D 2 181 ? 86.581 83.169 114.290 1.00 55.25 265 ARG C N 1
ATOM 4795 C CA . ARG D 2 181 ? 86.250 81.975 113.535 1.00 55.42 265 ARG C CA 1
ATOM 4796 C C . ARG D 2 181 ? 85.793 80.867 114.480 1.00 63.36 265 ARG C C 1
ATOM 4797 O O . ARG D 2 181 ? 85.968 80.934 115.700 1.00 69.31 265 ARG C O 1
ATOM 4805 N N . SER D 2 182 ? 85.190 79.838 113.900 1.00 63.88 266 SER C N 1
ATOM 4806 C CA . SER D 2 182 ? 84.697 78.701 114.655 1.00 68.79 266 SER C CA 1
ATOM 4807 C C . SER D 2 182 ? 85.374 77.429 114.169 1.00 73.50 266 SER C C 1
ATOM 4808 O O . SER D 2 182 ? 85.751 77.315 112.999 1.00 79.22 266 SER C O 1
ATOM 4811 N N . LEU D 2 183 ? 85.535 76.479 115.083 1.00 75.88 267 LEU C N 1
ATOM 4812 C CA . LEU D 2 183 ? 86.050 75.172 114.710 1.00 81.81 267 LEU C CA 1
ATOM 4813 C C . LEU D 2 183 ? 85.035 74.437 113.845 1.00 82.93 267 LEU C C 1
ATOM 4814 O O . LEU D 2 183 ? 83.822 74.592 114.003 1.00 80.21 267 LEU C O 1
ATOM 4819 N N . SER D 2 184 ? 85.544 73.624 112.918 1.00 81.44 268 SER C N 1
ATOM 4820 C CA . SER D 2 184 ? 84.659 72.732 112.179 1.00 83.45 268 SER C CA 1
ATOM 4821 C C . SER D 2 184 ? 84.004 71.728 113.115 1.00 83.04 268 SER C C 1
ATOM 4822 O O . SER D 2 184 ? 82.810 71.432 112.985 1.00 87.95 268 SER C O 1
ATOM 4825 N N . ALA D 2 185 ? 84.770 71.207 114.077 1.00 79.43 269 ALA C N 1
ATOM 4826 C CA . ALA D 2 185 ? 84.221 70.251 115.032 1.00 83.44 269 ALA C CA 1
ATOM 4827 C C . ALA D 2 185 ? 83.164 70.897 115.917 1.00 79.94 269 ALA C C 1
ATOM 4828 O O . ALA D 2 185 ? 82.143 70.273 116.229 1.00 86.44 269 ALA C O 1
ATOM 4830 N N . ILE D 2 186 ? 83.394 72.140 116.339 1.00 72.33 270 ILE C N 1
ATOM 4831 C CA . ILE D 2 186 ? 82.406 72.837 117.155 1.00 78.69 270 ILE C CA 1
ATOM 4832 C C . ILE D 2 186 ? 81.139 73.095 116.351 1.00 82.94 270 ILE C C 1
ATOM 4833 O O . ILE D 2 186 ? 80.022 72.914 116.850 1.00 84.50 270 ILE C O 1
ATOM 4838 N N . ASP D 2 187 ? 81.292 73.522 115.094 1.00 83.38 271 ASP C N 1
ATOM 4839 C CA . ASP D 2 187 ? 80.133 73.812 114.254 1.00 83.95 271 ASP C CA 1
ATOM 4840 C C . ASP D 2 187 ? 79.317 72.557 113.963 1.00 79.00 271 ASP C C 1
ATOM 4841 O O . ASP D 2 187 ? 78.081 72.598 113.983 1.00 79.31 271 ASP C O 1
ATOM 4846 N N . ARG D 2 188 ? 79.981 71.435 113.686 1.00 79.27 272 ARG C N 1
ATOM 4847 C CA . ARG D 2 188 ? 79.257 70.202 113.400 1.00 75.41 272 ARG C CA 1
ATOM 4848 C C . ARG D 2 188 ? 78.856 69.443 114.659 1.00 77.40 272 ARG C C 1
ATOM 4849 O O . ARG D 2 188 ? 78.241 68.377 114.550 1.00 76.21 272 ARG C O 1
ATOM 4857 N N . ALA D 2 189 ? 79.189 69.957 115.840 1.00 80.72 273 ALA C N 1
ATOM 4858 C CA . ALA D 2 189 ? 78.780 69.334 117.089 1.00 77.11 273 ALA C CA 1
ATOM 4859 C C . ALA D 2 189 ? 77.322 69.672 117.397 1.00 82.10 273 ALA C C 1
ATOM 4860 O O . ALA D 2 189 ? 76.628 70.333 116.620 1.00 84.44 273 ALA C O 1
ATOM 4862 N N . GLY D 2 190 ? 76.854 69.218 118.556 1.00 83.83 274 GLY C N 1
ATOM 4863 C CA . GLY D 2 190 ? 75.486 69.440 118.969 1.00 90.27 274 GLY C CA 1
ATOM 4864 C C . GLY D 2 190 ? 75.256 70.851 119.479 1.00 92.85 274 GLY C C 1
ATOM 4865 O O . GLY D 2 190 ? 76.079 71.754 119.320 1.00 92.32 274 GLY C O 1
ATOM 4866 N N . ALA D 2 191 ? 74.093 71.036 120.105 1.00 97.92 275 ALA C N 1
ATOM 4867 C CA . ALA D 2 191 ? 73.733 72.332 120.668 1.00 97.84 275 ALA C CA 1
ATOM 4868 C C . ALA D 2 191 ? 74.284 72.539 122.071 1.00 97.45 275 ALA C C 1
ATOM 4869 O O . ALA D 2 191 ? 74.552 73.682 122.458 1.00 95.13 275 ALA C O 1
ATOM 4871 N N . GLU D 2 192 ? 74.459 71.462 122.841 1.00 98.42 276 GLU C N 1
ATOM 4872 C CA . GLU D 2 192 ? 75.050 71.594 124.169 1.00 97.72 276 GLU C CA 1
ATOM 4873 C C . GLU D 2 192 ? 76.493 72.073 124.084 1.00 95.69 276 GLU C C 1
ATOM 4874 O O . GLU D 2 192 ? 76.929 72.899 124.894 1.00 94.15 276 GLU C O 1
ATOM 4880 N N . VAL D 2 193 ? 77.251 71.558 123.115 1.00 93.55 277 VAL C N 1
ATOM 4881 C CA . VAL D 2 193 ? 78.643 71.971 122.955 1.00 90.12 277 VAL C CA 1
ATOM 4882 C C . VAL D 2 193 ? 78.720 73.447 122.586 1.00 87.80 277 VAL C C 1
ATOM 4883 O O . VAL D 2 193 ? 79.513 74.208 123.154 1.00 88.19 277 VAL C O 1
ATOM 4887 N N . LYS D 2 194 ? 77.892 73.877 121.631 1.00 85.78 278 LYS C N 1
ATOM 4888 C CA . LYS D 2 194 ? 77.876 75.285 121.253 1.00 87.43 278 LYS C CA 1
ATOM 4889 C C . LYS D 2 194 ? 77.376 76.164 122.393 1.00 89.61 278 LYS C C 1
ATOM 4890 O O . LYS D 2 194 ? 77.728 77.347 122.463 1.00 88.32 278 LYS C O 1
ATOM 4896 N N . SER D 2 195 ? 76.556 75.609 123.288 1.00 88.19 279 SER C N 1
ATOM 4897 C CA . SER D 2 195 ? 76.164 76.345 124.484 1.00 87.74 279 SER C CA 1
ATOM 4898 C C . SER D 2 195 ? 77.345 76.556 125.422 1.00 86.00 279 SER C C 1
ATOM 4899 O O . SER D 2 195 ? 77.408 77.574 126.119 1.00 85.44 279 SER C O 1
ATOM 4902 N N . ARG D 2 196 ? 78.285 75.611 125.452 1.00 82.52 280 ARG C N 1
ATOM 4903 C CA . ARG D 2 196 ? 79.454 75.680 126.319 1.00 79.05 280 ARG C CA 1
ATOM 4904 C C . ARG D 2 196 ? 80.716 76.065 125.554 1.00 73.46 280 ARG C C 1
ATOM 4905 O O . ARG D 2 196 ? 81.811 75.595 125.881 1.00 65.55 280 ARG C O 1
ATOM 4913 N N . THR D 2 197 ? 80.578 76.910 124.535 1.00 75.99 281 THR C N 1
ATOM 4914 C CA . THR D 2 197 ? 81.695 77.420 123.755 1.00 68.87 281 THR C CA 1
ATOM 4915 C C . THR D 2 197 ? 81.526 78.922 123.585 1.00 71.41 281 THR C C 1
ATOM 4916 O O . THR D 2 197 ? 80.416 79.402 123.336 1.00 80.01 281 THR C O 1
ATOM 4920 N N . THR D 2 198 ? 82.623 79.662 123.724 1.00 73.37 282 THR C N 1
ATOM 4921 C CA . THR D 2 198 ? 82.596 81.114 123.630 1.00 72.08 282 THR C CA 1
ATOM 4922 C C . THR D 2 198 ? 83.621 81.592 122.613 1.00 66.39 282 THR C C 1
ATOM 4923 O O . THR D 2 198 ? 84.724 81.046 122.521 1.00 64.13 282 THR C O 1
ATOM 4927 N N . LEU D 2 199 ? 83.239 82.603 121.839 1.00 64.06 283 LEU C N 1
ATOM 4928 C CA . LEU D 2 199 ? 84.125 83.274 120.892 1.00 62.43 283 LEU C CA 1
ATOM 4929 C C . LEU D 2 199 ? 84.478 84.627 121.499 1.00 61.92 283 LEU C C 1
ATOM 4930 O O . LEU D 2 199 ? 83.680 85.567 121.449 1.00 62.71 283 LEU C O 1
ATOM 4935 N N . PHE D 2 200 ? 85.680 84.723 122.066 1.00 61.11 284 PHE C N 1
ATOM 4936 C CA . PHE D 2 200 ? 86.071 85.879 122.864 1.00 57.21 284 PHE C CA 1
ATOM 4937 C C . PHE D 2 200 ? 86.397 87.090 121.999 1.00 51.06 284 PHE C C 1
ATOM 4938 O O . PHE D 2 200 ? 87.517 87.216 121.498 1.00 52.26 284 PHE C O 1
ATOM 4946 N N . ARG D 2 201 ? 85.431 87.980 121.811 1.00 51.47 285 ARG C N 1
ATOM 4947 C CA . ARG D 2 201 ? 85.661 89.198 121.045 1.00 44.48 285 ARG C CA 1
ATOM 4948 C C . ARG D 2 201 ? 85.268 90.469 121.779 1.00 46.22 285 ARG C C 1
ATOM 4949 O O . ARG D 2 201 ? 85.994 91.463 121.703 1.00 47.20 285 ARG C O 1
ATOM 4957 N N . LYS D 2 202 ? 84.148 90.474 122.494 1.00 49.59 286 LYS C N 1
ATOM 4958 C CA . LYS D 2 202 ? 83.575 91.705 123.025 1.00 51.91 286 LYS C CA 1
ATOM 4959 C C . LYS D 2 202 ? 83.449 91.641 124.546 1.00 53.65 286 LYS C C 1
ATOM 4960 O O . LYS D 2 202 ? 83.863 90.676 125.193 1.00 55.12 286 LYS C O 1
ATOM 4966 N N . ILE D 2 203 ? 82.868 92.706 125.109 1.00 52.68 287 ILE C N 1
ATOM 4967 C CA . ILE D 2 203 ? 82.749 92.839 126.560 1.00 54.87 287 ILE C CA 1
ATOM 4968 C C . ILE D 2 203 ? 81.895 91.718 127.137 1.00 64.14 287 ILE C C 1
ATOM 4969 O O . ILE D 2 203 ? 82.214 91.155 128.193 1.00 66.97 287 ILE C O 1
ATOM 4974 N N . GLY D 2 204 ? 80.785 91.395 126.470 1.00 63.54 288 GLY C N 1
ATOM 4975 C CA . GLY D 2 204 ? 79.935 90.316 126.946 1.00 59.62 288 GLY C CA 1
ATOM 4976 C C . GLY D 2 204 ? 80.676 88.999 127.053 1.00 58.82 288 GLY C C 1
ATOM 4977 O O . GLY D 2 204 ? 80.480 88.241 128.006 1.00 61.06 288 GLY C O 1
ATOM 4978 N N . ASP D 2 205 ? 81.543 88.711 126.079 1.00 57.17 289 ASP C N 1
ATOM 4979 C CA . ASP D 2 205 ? 82.359 87.503 126.152 1.00 54.70 289 ASP C CA 1
ATOM 4980 C C . ASP D 2 205 ? 83.312 87.553 127.337 1.00 58.77 289 ASP C C 1
ATOM 4981 O O . ASP D 2 205 ? 83.552 86.532 127.989 1.00 62.04 289 ASP C O 1
ATOM 4986 N N . PHE D 2 206 ? 83.869 88.730 127.634 1.00 60.08 290 PHE C N 1
ATOM 4987 C CA . PHE D 2 206 ? 84.741 88.856 128.798 1.00 57.38 290 PHE C CA 1
ATOM 4988 C C . PHE D 2 206 ? 83.983 88.561 130.085 1.00 59.90 290 PHE C C 1
ATOM 4989 O O . PHE D 2 206 ? 84.459 87.807 130.942 1.00 64.90 290 PHE C O 1
ATOM 4997 N N . ARG D 2 207 ? 82.798 89.155 130.239 1.00 63.29 291 ARG C N 1
ATOM 4998 C CA . ARG D 2 207 ? 82.013 88.931 131.448 1.00 64.58 291 ARG C CA 1
ATOM 4999 C C . ARG D 2 207 ? 81.604 87.470 131.575 1.00 65.60 291 ARG C C 1
ATOM 5000 O O . ARG D 2 207 ? 81.688 86.885 132.663 1.00 74.34 291 ARG C O 1
ATOM 5008 N N . SER D 2 208 ? 81.176 86.860 130.469 1.00 58.97 292 SER C N 1
ATOM 5009 C CA . SER D 2 208 ? 80.819 85.446 130.482 1.00 61.03 292 SER C CA 1
ATOM 5010 C C . SER D 2 208 ? 82.007 84.584 130.891 1.00 63.88 292 SER C C 1
ATOM 5011 O O . SER D 2 208 ? 81.902 83.753 131.799 1.00 69.17 292 SER C O 1
ATOM 5014 N N . LEU D 2 209 ? 83.150 84.765 130.223 1.00 60.16 293 LEU C N 1
ATOM 5015 C CA . LEU D 2 209 ? 84.316 83.942 130.519 1.00 60.67 293 LEU C CA 1
ATOM 5016 C C . LEU D 2 209 ? 84.794 84.137 131.950 1.00 64.19 293 LEU C C 1
ATOM 5017 O O . LEU D 2 209 ? 85.243 83.179 132.581 1.00 67.11 293 LEU C O 1
ATOM 5022 N N . GLU D 2 210 ? 84.700 85.356 132.485 1.00 66.28 294 GLU C N 1
ATOM 5023 C CA . GLU D 2 210 ? 85.073 85.571 133.879 1.00 69.11 294 GLU C CA 1
ATOM 5024 C C . GLU D 2 210 ? 84.108 84.863 134.825 1.00 75.37 294 GLU C C 1
ATOM 5025 O O . GLU D 2 210 ? 84.531 84.273 135.829 1.00 78.36 294 GLU C O 1
ATOM 5031 N N . LYS D 2 211 ? 82.807 84.900 134.518 1.00 73.70 295 LYS C N 1
ATOM 5032 C CA . LYS D 2 211 ? 81.834 84.193 135.345 1.00 75.63 295 LYS C CA 1
ATOM 5033 C C . LYS D 2 211 ? 82.107 82.693 135.350 1.00 78.12 295 LYS C C 1
ATOM 5034 O O . LYS D 2 211 ? 82.080 82.049 136.405 1.00 83.41 295 LYS C O 1
ATOM 5040 N N . ILE D 2 212 ? 82.378 82.121 134.175 1.00 75.12 296 ILE C N 1
ATOM 5041 C CA . ILE D 2 212 ? 82.733 80.703 134.103 1.00 73.16 296 ILE C CA 1
ATOM 5042 C C . ILE D 2 212 ? 84.040 80.425 134.839 1.00 75.19 296 ILE C C 1
ATOM 5043 O O . ILE D 2 212 ? 84.150 79.441 135.578 1.00 79.80 296 ILE C O 1
ATOM 5048 N N . SER D 2 213 ? 85.039 81.296 134.683 1.00 76.69 297 SER C N 1
ATOM 5049 C CA . SER D 2 213 ? 86.305 81.101 135.380 1.00 77.38 297 SER C CA 1
ATOM 5050 C C . SER D 2 213 ? 86.112 81.085 136.889 1.00 82.00 297 SER C C 1
ATOM 5051 O O . SER D 2 213 ? 86.833 80.377 137.602 1.00 83.49 297 SER C O 1
ATOM 5054 N N . ARG D 2 214 ? 85.148 81.857 137.392 1.00 81.29 298 ARG C N 1
ATOM 5055 C CA . ARG D 2 214 ? 84.826 81.782 138.813 1.00 77.36 298 ARG C CA 1
ATOM 5056 C C . ARG D 2 214 ? 84.051 80.512 139.155 1.00 78.42 298 ARG C C 1
ATOM 5057 O O . ARG D 2 214 ? 84.306 79.891 140.193 1.00 84.65 298 ARG C O 1
ATOM 5065 N N . GLU D 2 215 ? 83.108 80.107 138.304 1.00 78.01 299 GLU C N 1
ATOM 5066 C CA . GLU D 2 215 ? 82.157 79.055 138.646 1.00 78.30 299 GLU C CA 1
ATOM 5067 C C . GLU D 2 215 ? 82.460 77.703 138.008 1.00 84.61 299 GLU C C 1
ATOM 5068 O O . GLU D 2 215 ? 81.710 76.750 138.239 1.00 89.81 299 GLU C O 1
ATOM 5074 N N . VAL D 2 216 ? 83.529 77.584 137.224 1.00 85.46 300 VAL C N 1
ATOM 5075 C CA . VAL D 2 216 ? 83.838 76.351 136.506 1.00 82.73 300 VAL C CA 1
ATOM 5076 C C . VAL D 2 216 ? 85.280 75.955 136.795 1.00 85.21 300 VAL C C 1
ATOM 5077 O O . VAL D 2 216 ? 86.164 76.813 136.889 1.00 87.40 300 VAL C O 1
ATOM 5081 N N . LYS D 2 217 ? 85.513 74.649 136.935 1.00 83.93 301 LYS C N 1
ATOM 5082 C CA . LYS D 2 217 ? 86.796 74.112 137.366 1.00 85.19 301 LYS C CA 1
ATOM 5083 C C . LYS D 2 217 ? 87.765 73.825 136.224 1.00 84.06 301 LYS C C 1
ATOM 5084 O O . LYS D 2 217 ? 88.918 73.472 136.495 1.00 82.98 301 LYS C O 1
ATOM 5090 N N . SER D 2 218 ? 87.345 73.956 134.966 1.00 82.88 302 SER C N 1
ATOM 5091 C CA . SER D 2 218 ? 88.219 73.612 133.849 1.00 75.39 302 SER C CA 1
ATOM 5092 C C . SER D 2 218 ? 87.811 74.388 132.606 1.00 70.06 302 SER C C 1
ATOM 5093 O O . SER D 2 218 ? 86.638 74.380 132.223 1.00 78.24 302 SER C O 1
ATOM 5096 N N . ILE D 2 219 ? 88.784 75.048 131.979 1.00 65.33 303 ILE C N 1
ATOM 5097 C CA . ILE D 2 219 ? 88.574 75.811 130.755 1.00 62.29 303 ILE C CA 1
ATOM 5098 C C . ILE D 2 219 ? 89.654 75.422 129.755 1.00 60.36 303 ILE C C 1
ATOM 5099 O O . ILE D 2 219 ? 90.830 75.313 130.119 1.00 64.13 303 ILE C O 1
ATOM 5104 N N . THR D 2 220 ? 89.257 75.203 128.504 1.00 58.11 304 THR C N 1
ATOM 5105 C CA . THR D 2 220 ? 90.181 74.892 127.421 1.00 55.80 304 THR C CA 1
ATOM 5106 C C . THR D 2 220 ? 90.121 75.996 126.376 1.00 52.12 304 THR C C 1
ATOM 5107 O O . THR D 2 220 ? 89.035 76.356 125.910 1.00 52.40 304 THR C O 1
ATOM 5111 N N . ILE D 2 221 ? 91.283 76.533 126.015 1.00 57.93 305 ILE C N 1
ATOM 5112 C CA . ILE D 2 221 ? 91.393 77.542 124.969 1.00 54.74 305 ILE C CA 1
ATOM 5113 C C . ILE D 2 221 ? 91.903 76.862 123.707 1.00 54.64 305 ILE C C 1
ATOM 5114 O O . ILE D 2 221 ? 92.958 76.219 123.722 1.00 57.77 305 ILE C O 1
ATOM 5119 N N . ILE D 2 222 ? 91.158 77.003 122.617 1.00 56.46 306 ILE C N 1
ATOM 5120 C CA . ILE D 2 222 ? 91.553 76.445 121.329 1.00 59.66 306 ILE C CA 1
ATOM 5121 C C . ILE D 2 222 ? 92.306 77.521 120.558 1.00 60.13 306 ILE C C 1
ATOM 5122 O O . ILE D 2 222 ? 91.771 78.607 120.313 1.00 60.15 306 ILE C O 1
ATOM 5127 N N . GLY D 2 223 ? 93.537 77.226 120.185 1.00 55.86 307 GLY C N 1
ATOM 5128 C CA . GLY D 2 223 ? 94.333 78.170 119.432 1.00 54.25 307 GLY C CA 1
ATOM 5129 C C . GLY D 2 223 ? 95.513 78.682 120.239 1.00 56.57 307 GLY C C 1
ATOM 5130 O O . GLY D 2 223 ? 95.459 78.803 121.470 1.00 59.35 307 GLY C O 1
ATOM 5131 N N . GLY D 2 224 ? 96.599 78.986 119.534 1.00 55.38 308 GLY C N 1
ATOM 5132 C CA . GLY D 2 224 ? 97.807 79.462 120.176 1.00 48.28 308 GLY C CA 1
ATOM 5133 C C . GLY D 2 224 ? 98.303 80.772 119.608 1.00 46.38 308 GLY C C 1
ATOM 5134 O O . GLY D 2 224 ? 99.496 81.079 119.681 1.00 49.77 308 GLY C O 1
ATOM 5135 N N . GLY D 2 225 ? 97.395 81.552 119.035 1.00 40.81 309 GLY C N 1
ATOM 5136 C CA . GLY D 2 225 ? 97.731 82.853 118.493 1.00 35.87 309 GLY C CA 1
ATOM 5137 C C . GLY D 2 225 ? 97.905 83.889 119.579 1.00 42.29 309 GLY C C 1
ATOM 5138 O O . GLY D 2 225 ? 98.317 83.589 120.705 1.00 52.03 309 GLY C O 1
ATOM 5139 N N . PHE D 2 226 ? 97.587 85.135 119.236 1.00 35.78 310 PHE C N 1
ATOM 5140 C CA . PHE D 2 226 ? 97.702 86.225 120.196 1.00 39.79 310 PHE C CA 1
ATOM 5141 C C . PHE D 2 226 ? 96.653 86.101 121.294 1.00 45.54 310 PHE C C 1
ATOM 5142 O O . PHE D 2 226 ? 96.980 86.037 122.488 1.00 48.54 310 PHE C O 1
ATOM 5150 N N . LEU D 2 227 ? 95.379 86.070 120.898 1.00 46.22 311 LEU C N 1
ATOM 5151 C CA . LEU D 2 227 ? 94.289 86.027 121.864 1.00 40.04 311 LEU C CA 1
ATOM 5152 C C . LEU D 2 227 ? 94.337 84.756 122.697 1.00 43.30 311 LEU C C 1
ATOM 5153 O O . LEU D 2 227 ? 94.098 84.793 123.909 1.00 48.26 311 LEU C O 1
ATOM 5158 N N . GLY D 2 228 ? 94.641 83.623 122.065 1.00 41.35 312 GLY C N 1
ATOM 5159 C CA . GLY D 2 228 ? 94.716 82.377 122.808 1.00 45.07 312 GLY C CA 1
ATOM 5160 C C . GLY D 2 228 ? 95.760 82.421 123.905 1.00 47.16 312 GLY C C 1
ATOM 5161 O O . GLY D 2 228 ? 95.494 82.044 125.046 1.00 52.49 312 GLY C O 1
ATOM 5162 N N . SER D 2 229 ? 96.956 82.914 123.579 1.00 46.72 313 SER C N 1
ATOM 5163 C CA . SER D 2 229 ? 98.028 82.976 124.567 1.00 49.98 313 SER C CA 1
ATOM 5164 C C . SER D 2 229 ? 97.724 83.989 125.667 1.00 53.63 313 SER C C 1
ATOM 5165 O O . SER D 2 229 ? 97.989 83.728 126.848 1.00 58.99 313 SER C O 1
ATOM 5168 N N . GLU D 2 230 ? 97.177 85.152 125.303 1.00 51.12 314 GLU C N 1
ATOM 5169 C CA . GLU D 2 230 ? 96.846 86.151 126.316 1.00 51.07 314 GLU C CA 1
ATOM 5170 C C . GLU D 2 230 ? 95.778 85.632 127.273 1.00 53.27 314 GLU C C 1
ATOM 5171 O O . GLU D 2 230 ? 95.896 85.778 128.499 1.00 56.76 314 GLU C O 1
ATOM 5177 N N . LEU D 2 231 ? 94.725 85.015 126.729 1.00 51.56 315 LEU C N 1
ATOM 5178 C CA . LEU D 2 231 ? 93.687 84.443 127.575 1.00 51.08 315 LEU C CA 1
ATOM 5179 C C . LEU D 2 231 ? 94.234 83.300 128.411 1.00 52.33 315 LEU C C 1
ATOM 5180 O O . LEU D 2 231 ? 93.818 83.111 129.557 1.00 57.35 315 LEU C O 1
ATOM 5185 N N . ALA D 2 232 ? 95.168 82.523 127.858 1.00 49.50 316 ALA C N 1
ATOM 5186 C CA . ALA D 2 232 ? 95.791 81.458 128.632 1.00 50.78 316 ALA C CA 1
ATOM 5187 C C . ALA D 2 232 ? 96.526 82.025 129.836 1.00 50.71 316 ALA C C 1
ATOM 5188 O O . ALA D 2 232 ? 96.394 81.513 130.950 1.00 55.85 316 ALA C O 1
ATOM 5190 N N . CYS D 2 233 ? 97.288 83.101 129.635 1.00 56.42 317 CYS C N 1
ATOM 5191 C CA . CYS D 2 233 ? 98.011 83.710 130.750 1.00 59.51 317 CYS C CA 1
ATOM 5192 C C . CYS D 2 233 ? 97.050 84.255 131.803 1.00 62.86 317 CYS C C 1
ATOM 5193 O O . CYS D 2 233 ? 97.238 84.039 133.009 1.00 66.94 317 CYS C O 1
ATOM 5196 N N . ALA D 2 234 ? 96.004 84.959 131.363 1.00 64.83 318 ALA C N 1
ATOM 5197 C CA . ALA D 2 234 ? 95.052 85.533 132.312 1.00 65.85 318 ALA C CA 1
ATOM 5198 C C . ALA D 2 234 ? 94.325 84.444 133.098 1.00 62.85 318 ALA C C 1
ATOM 5199 O O . ALA D 2 234 ? 94.191 84.525 134.328 1.00 66.01 318 ALA C O 1
ATOM 5201 N N . LEU D 2 235 ? 93.859 83.405 132.403 1.00 58.58 319 LEU C N 1
ATOM 5202 C CA . LEU D 2 235 ? 93.149 82.322 133.067 1.00 57.98 319 LEU C CA 1
ATOM 5203 C C . LEU D 2 235 ? 94.076 81.503 133.950 1.00 62.59 319 LEU C C 1
ATOM 5204 O O . LEU D 2 235 ? 93.633 80.962 134.964 1.00 69.54 319 LEU C O 1
ATOM 5209 N N . GLY D 2 236 ? 95.358 81.401 133.595 1.00 61.85 320 GLY C N 1
ATOM 5210 C CA . GLY D 2 236 ? 96.306 80.744 134.476 1.00 68.93 320 GLY C CA 1
ATOM 5211 C C . GLY D 2 236 ? 96.531 81.520 135.757 1.00 73.39 320 GLY C C 1
ATOM 5212 O O . GLY D 2 236 ? 96.636 80.934 136.837 1.00 77.60 320 GLY C O 1
ATOM 5213 N N . ARG D 2 237 ? 96.613 82.849 135.655 1.00 73.94 321 ARG C N 1
ATOM 5214 C CA . ARG D 2 237 ? 96.684 83.673 136.859 1.00 74.92 321 ARG C CA 1
ATOM 5215 C C . ARG D 2 237 ? 95.452 83.462 137.733 1.00 77.64 321 ARG C C 1
ATOM 5216 O O . ARG D 2 237 ? 95.561 83.258 138.951 1.00 78.74 321 ARG C O 1
ATOM 5224 N N . LYS D 2 238 ? 94.267 83.481 137.116 1.00 76.54 322 LYS C N 1
ATOM 5225 C CA . LYS D 2 238 ? 93.037 83.260 137.874 1.00 72.88 322 LYS C CA 1
ATOM 5226 C C . LYS D 2 238 ? 93.011 81.874 138.512 1.00 75.30 322 LYS C C 1
ATOM 5227 O O . LYS D 2 238 ? 92.586 81.720 139.662 1.00 79.08 322 LYS C O 1
ATOM 5233 N N . ALA D 2 239 ? 93.452 80.852 137.776 1.00 76.70 323 ALA C N 1
ATOM 5234 C CA . ALA D 2 239 ? 93.461 79.493 138.305 1.00 78.21 323 ALA C CA 1
ATOM 5235 C C . ALA D 2 239 ? 94.425 79.358 139.473 1.00 81.14 323 ALA C C 1
ATOM 5236 O O . ALA D 2 239 ? 94.098 78.725 140.481 1.00 84.48 323 ALA C O 1
ATOM 5238 N N . ARG D 2 240 ? 95.620 79.943 139.360 1.00 82.21 324 ARG C N 1
ATOM 5239 C CA . ARG D 2 240 ? 96.550 79.923 140.484 1.00 83.33 324 ARG C CA 1
ATOM 5240 C C . ARG D 2 240 ? 95.955 80.637 141.688 1.00 85.04 324 ARG C C 1
ATOM 5241 O O . ARG D 2 240 ? 96.184 80.236 142.835 1.00 86.91 324 ARG C O 1
ATOM 5249 N N . ALA D 2 241 ? 95.184 81.701 141.446 1.00 86.37 325 ALA C N 1
ATOM 5250 C CA . ALA D 2 241 ? 94.467 82.349 142.539 1.00 89.11 325 ALA C CA 1
ATOM 5251 C C . ALA D 2 241 ? 93.433 81.414 143.158 1.00 87.39 325 ALA C C 1
ATOM 5252 O O . ALA D 2 241 ? 93.243 81.407 144.380 1.00 83.28 325 ALA C O 1
ATOM 5254 N N . LEU D 2 242 ? 92.755 80.617 142.331 1.00 89.63 326 LEU C N 1
ATOM 5255 C CA . LEU D 2 242 ? 91.644 79.780 142.774 1.00 87.36 326 LEU C CA 1
ATOM 5256 C C . LEU D 2 242 ? 92.021 78.317 142.979 1.00 87.61 326 LEU C C 1
ATOM 5257 O O . LEU D 2 242 ? 91.522 77.683 143.914 1.00 86.82 326 LEU C O 1
ATOM 5262 N N . GLY D 2 243 ? 92.882 77.763 142.132 1.00 89.15 327 GLY C N 1
ATOM 5263 C CA . GLY D 2 243 ? 93.184 76.347 142.160 1.00 83.81 327 GLY C CA 1
ATOM 5264 C C . GLY D 2 243 ? 92.569 75.540 141.039 1.00 84.60 327 GLY C C 1
ATOM 5265 O O . GLY D 2 243 ? 92.611 74.306 141.095 1.00 85.13 327 GLY C O 1
ATOM 5266 N N . THR D 2 244 ? 92.003 76.192 140.027 1.00 87.50 328 THR C N 1
ATOM 5267 C CA . THR D 2 244 ? 91.308 75.507 138.948 1.00 84.83 328 THR C CA 1
ATOM 5268 C C . THR D 2 244 ? 92.295 75.139 137.839 1.00 81.13 328 THR C C 1
ATOM 5269 O O . THR D 2 244 ? 93.513 75.269 137.989 1.00 81.08 328 THR C O 1
ATOM 5273 N N . GLU D 2 245 ? 91.771 74.656 136.715 1.00 79.12 329 GLU C N 1
ATOM 5274 C CA . GLU D 2 245 ? 92.567 74.097 135.631 1.00 78.12 329 GLU C CA 1
ATOM 5275 C C . GLU D 2 245 ? 92.308 74.862 134.339 1.00 72.94 329 GLU C C 1
ATOM 5276 O O . GLU D 2 245 ? 91.164 75.218 134.037 1.00 73.26 329 GLU C O 1
ATOM 5282 N N . VAL D 2 246 ? 93.375 75.119 133.581 1.00 75.30 330 VAL C N 1
ATOM 5283 C CA . VAL D 2 246 ? 93.303 75.859 132.325 1.00 67.87 330 VAL C CA 1
ATOM 5284 C C . VAL D 2 246 ? 94.121 75.114 131.278 1.00 64.59 330 VAL C C 1
ATOM 5285 O O . VAL D 2 246 ? 95.254 74.702 131.549 1.00 66.44 330 VAL C O 1
ATOM 5289 N N . ILE D 2 247 ? 93.547 74.939 130.086 1.00 58.84 331 ILE C N 1
ATOM 5290 C CA . ILE D 2 247 ? 94.181 74.203 128.998 1.00 57.66 331 ILE C CA 1
ATOM 5291 C C . ILE D 2 247 ? 94.235 75.092 127.764 1.00 56.56 331 ILE C C 1
ATOM 5292 O O . ILE D 2 247 ? 93.280 75.818 127.468 1.00 56.42 331 ILE C O 1
ATOM 5297 N N . GLN D 2 248 ? 95.351 75.024 127.040 1.00 56.65 332 GLN C N 1
ATOM 5298 C CA . GLN D 2 248 ? 95.483 75.676 125.744 1.00 56.39 332 GLN C CA 1
ATOM 5299 C C . GLN D 2 248 ? 96.131 74.706 124.769 1.00 57.12 332 GLN C C 1
ATOM 5300 O O . GLN D 2 248 ? 97.159 74.103 125.085 1.00 60.07 332 GLN C O 1
ATOM 5306 N N . LEU D 2 249 ? 95.532 74.555 123.590 1.00 54.53 333 LEU C N 1
ATOM 5307 C CA . LEU D 2 249 ? 96.073 73.677 122.563 1.00 57.92 333 LEU C CA 1
ATOM 5308 C C . LEU D 2 249 ? 95.995 74.372 121.212 1.00 58.60 333 LEU C C 1
ATOM 5309 O O . LEU D 2 249 ? 95.125 75.215 120.980 1.00 58.87 333 LEU C O 1
ATOM 5314 N N . PHE D 2 250 ? 96.915 74.008 120.320 1.00 54.36 334 PHE C N 1
ATOM 5315 C CA . PHE D 2 250 ? 97.021 74.654 119.020 1.00 55.47 334 PHE C CA 1
ATOM 5316 C C . PHE D 2 250 ? 97.754 73.725 118.067 1.00 61.87 334 PHE C C 1
ATOM 5317 O O . PHE D 2 250 ? 98.573 72.912 118.511 1.00 65.46 334 PHE C O 1
ATOM 5325 N N . PRO D 2 251 ? 97.477 73.807 116.763 1.00 62.54 335 PRO C N 1
ATOM 5326 C CA . PRO D 2 251 ? 98.206 72.956 115.811 1.00 61.31 335 PRO C CA 1
ATOM 5327 C C . PRO D 2 251 ? 99.691 73.266 115.722 1.00 61.14 335 PRO C C 1
ATOM 5328 O O . PRO D 2 251 ? 100.480 72.354 115.446 1.00 63.13 335 PRO C O 1
ATOM 5332 N N . GLU D 2 252 ? 100.101 74.514 115.944 1.00 62.56 336 GLU C N 1
ATOM 5333 C CA . GLU D 2 252 ? 101.496 74.891 115.763 1.00 59.35 336 GLU C CA 1
ATOM 5334 C C . GLU D 2 252 ? 102.379 74.237 116.823 1.00 60.22 336 GLU C C 1
ATOM 5335 O O . GLU D 2 252 ? 101.918 73.515 117.711 1.00 67.10 336 GLU C O 1
ATOM 5341 N N . LYS D 2 253 ? 103.680 74.498 116.714 1.00 53.22 337 LYS C N 1
ATOM 5342 C CA . LYS D 2 253 ? 104.667 73.969 117.641 1.00 53.93 337 LYS C CA 1
ATOM 5343 C C . LYS D 2 253 ? 104.869 74.853 118.864 1.00 59.11 337 LYS C C 1
ATOM 5344 O O . LYS D 2 253 ? 105.564 74.439 119.798 1.00 64.08 337 LYS C O 1
ATOM 5350 N N . GLY D 2 254 ? 104.289 76.047 118.880 1.00 55.73 338 GLY C N 1
ATOM 5351 C CA . GLY D 2 254 ? 104.446 76.947 120.009 1.00 49.45 338 GLY C CA 1
ATOM 5352 C C . GLY D 2 254 ? 103.526 78.137 119.865 1.00 47.90 338 GLY C C 1
ATOM 5353 O O . GLY D 2 254 ? 102.892 78.341 118.827 1.00 48.00 338 GLY C O 1
ATOM 5354 N N . ASN D 2 255 ? 103.462 78.924 120.936 1.00 46.91 339 ASN C N 1
ATOM 5355 C CA . ASN D 2 255 ? 102.624 80.114 120.942 1.00 45.37 339 ASN C CA 1
ATOM 5356 C C . ASN D 2 255 ? 103.137 81.137 119.937 1.00 52.17 339 ASN C C 1
ATOM 5357 O O . ASN D 2 255 ? 104.343 81.379 119.832 1.00 59.31 339 ASN C O 1
ATOM 5362 N N . MET D 2 256 ? 102.205 81.747 119.207 1.00 53.07 340 MET C N 1
ATOM 5363 C CA . MET D 2 256 ? 102.517 82.690 118.134 1.00 54.36 340 MET C CA 1
ATOM 5364 C C . MET D 2 256 ? 103.510 82.089 117.143 1.00 54.05 340 MET C C 1
ATOM 5365 O O . MET D 2 256 ? 104.515 82.701 116.778 1.00 54.74 340 MET C O 1
ATOM 5370 N N . GLY D 2 257 ? 103.218 80.863 116.707 1.00 59.35 341 GLY C N 1
ATOM 5371 C CA . GLY D 2 257 ? 104.042 80.227 115.695 1.00 58.70 341 GLY C CA 1
ATOM 5372 C C . GLY D 2 257 ? 104.001 80.928 114.355 1.00 61.62 341 GLY C C 1
ATOM 5373 O O . GLY D 2 257 ? 104.869 80.685 113.511 1.00 69.14 341 GLY C O 1
ATOM 5374 N N . LYS D 2 258 ? 103.009 81.788 114.138 1.00 56.42 342 LYS C N 1
ATOM 5375 C CA . LYS D 2 258 ? 102.892 82.565 112.914 1.00 58.93 342 LYS C CA 1
ATOM 5376 C C . LYS D 2 258 ? 103.650 83.883 112.970 1.00 58.01 342 LYS C C 1
ATOM 5377 O O . LYS D 2 258 ? 103.717 84.584 111.955 1.00 63.46 342 LYS C O 1
ATOM 5383 N N . ILE D 2 259 ? 104.216 84.240 114.123 1.00 58.98 343 ILE C N 1
ATOM 5384 C CA . ILE D 2 259 ? 104.817 85.549 114.345 1.00 54.43 343 ILE C CA 1
ATOM 5385 C C . ILE D 2 259 ? 106.279 85.432 114.760 1.00 51.88 343 ILE C C 1
ATOM 5386 O O . ILE D 2 259 ? 107.149 86.112 114.209 1.00 56.05 343 ILE C O 1
ATOM 5391 N N . LEU D 2 260 ? 106.565 84.580 115.724 1.00 52.82 344 LEU C N 1
ATOM 5392 C CA . LEU D 2 260 ? 107.911 84.418 116.243 1.00 51.67 344 LEU C CA 1
ATOM 5393 C C . LEU D 2 260 ? 108.609 83.243 115.579 1.00 55.91 344 LEU C C 1
ATOM 5394 O O . LEU D 2 260 ? 107.961 82.310 115.096 1.00 62.51 344 LEU C O 1
ATOM 5399 N N . PRO D 2 261 ? 109.939 83.254 115.532 1.00 57.12 345 PRO C N 1
ATOM 5400 C CA . PRO D 2 261 ? 110.668 82.066 115.083 1.00 59.12 345 PRO C CA 1
ATOM 5401 C C . PRO D 2 261 ? 110.476 80.908 116.051 1.00 53.22 345 PRO C C 1
ATOM 5402 O O . PRO D 2 261 ? 110.024 81.075 117.185 1.00 56.40 345 PRO C O 1
ATOM 5406 N N . GLU D 2 262 ? 110.832 79.712 115.577 1.00 51.00 346 GLU C N 1
ATOM 5407 C CA . GLU D 2 262 ? 110.493 78.493 116.307 1.00 58.11 346 GLU C CA 1
ATOM 5408 C C . GLU D 2 262 ? 111.131 78.460 117.691 1.00 58.38 346 GLU C C 1
ATOM 5409 O O . GLU D 2 262 ? 110.488 78.051 118.664 1.00 67.71 346 GLU C O 1
ATOM 5415 N N . TYR D 2 263 ? 112.395 78.878 117.805 1.00 53.37 347 TYR C N 1
ATOM 5416 C CA . TYR D 2 263 ? 113.035 78.906 119.117 1.00 55.49 347 TYR C CA 1
ATOM 5417 C C . TYR D 2 263 ? 112.362 79.918 120.039 1.00 52.72 347 TYR C C 1
ATOM 5418 O O . TYR D 2 263 ? 112.127 79.636 121.222 1.00 55.63 347 TYR C O 1
ATOM 5427 N N . LEU D 2 264 ? 112.024 81.095 119.511 1.00 48.09 348 LEU C N 1
ATOM 5428 C CA . LEU D 2 264 ? 111.361 82.104 120.330 1.00 49.71 348 LEU C CA 1
ATOM 5429 C C . LEU D 2 264 ? 109.951 81.670 120.705 1.00 57.67 348 LEU C C 1
ATOM 5430 O O . LEU D 2 264 ? 109.498 81.915 121.829 1.00 58.61 348 LEU C O 1
ATOM 5435 N N . SER D 2 265 ? 109.239 81.026 119.776 1.00 59.30 349 SER C N 1
ATOM 5436 C CA . SER D 2 265 ? 107.908 80.520 120.090 1.00 48.30 349 SER C CA 1
ATOM 5437 C C . SER D 2 265 ? 107.973 79.427 121.149 1.00 45.95 349 SER C C 1
ATOM 5438 O O . SER D 2 265 ? 107.108 79.354 122.027 1.00 51.79 349 SER C O 1
ATOM 5441 N N . ASN D 2 266 ? 108.995 78.571 121.087 1.00 43.46 350 ASN C N 1
ATOM 5442 C CA . ASN D 2 266 ? 109.174 77.550 122.116 1.00 51.16 350 ASN C CA 1
ATOM 5443 C C . ASN D 2 266 ? 109.467 78.179 123.474 1.00 57.10 350 ASN C C 1
ATOM 5444 O O . ASN D 2 266 ? 108.938 77.738 124.502 1.00 65.33 350 ASN C O 1
ATOM 5449 N N . TRP D 2 267 ? 110.316 79.208 123.498 1.00 55.93 351 TRP C N 1
ATOM 5450 C CA . TRP D 2 267 ? 110.607 79.910 124.746 1.00 55.03 351 TRP C CA 1
ATOM 5451 C C . TRP D 2 267 ? 109.347 80.551 125.322 1.00 57.91 351 TRP C C 1
ATOM 5452 O O . TRP D 2 267 ? 109.091 80.472 126.532 1.00 59.70 351 TRP C O 1
ATOM 5463 N N . THR D 2 268 ? 108.539 81.174 124.463 1.00 55.30 352 THR C N 1
ATOM 5464 C CA . THR D 2 268 ? 107.290 81.782 124.911 1.00 54.82 352 THR C CA 1
ATOM 5465 C C . THR D 2 268 ? 106.307 80.730 125.413 1.00 57.21 352 THR C C 1
ATOM 5466 O O . THR D 2 268 ? 105.571 80.965 126.379 1.00 56.00 352 THR C O 1
ATOM 5470 N N . MET D 2 269 ? 106.268 79.568 124.756 1.00 56.66 353 MET C N 1
ATOM 5471 C CA . MET D 2 269 ? 105.412 78.481 125.217 1.00 53.16 353 MET C CA 1
ATOM 5472 C C . MET D 2 269 ? 105.847 77.988 126.589 1.00 55.95 353 MET C C 1
ATOM 5473 O O . MET D 2 269 ? 105.009 77.708 127.451 1.00 63.25 353 MET C O 1
ATOM 5478 N N . GLU D 2 270 ? 107.158 77.878 126.811 1.00 55.54 354 GLU C N 1
ATOM 5479 C CA . GLU D 2 270 ? 107.647 77.508 128.135 1.00 57.04 354 GLU C CA 1
ATOM 5480 C C . GLU D 2 270 ? 107.240 78.544 129.175 1.00 56.85 354 GLU C C 1
ATOM 5481 O O . GLU D 2 270 ? 106.842 78.194 130.293 1.00 57.82 354 GLU C O 1
ATOM 5487 N N . LYS D 2 271 ? 107.325 79.828 128.820 1.00 55.66 355 LYS C N 1
ATOM 5488 C CA . LYS D 2 271 ? 106.923 80.875 129.755 1.00 53.64 355 LYS C CA 1
ATOM 5489 C C . LYS D 2 271 ? 105.437 80.791 130.095 1.00 57.05 355 LYS C C 1
ATOM 5490 O O . LYS D 2 271 ? 105.055 80.906 131.266 1.00 65.13 355 LYS C O 1
ATOM 5496 N N . VAL D 2 272 ? 104.581 80.589 129.090 1.00 60.38 356 VAL C N 1
ATOM 5497 C CA . VAL D 2 272 ? 103.148 80.523 129.379 1.00 58.89 356 VAL C CA 1
ATOM 5498 C C . VAL D 2 272 ? 102.808 79.240 130.129 1.00 52.86 356 VAL C C 1
ATOM 5499 O O . VAL D 2 272 ? 101.840 79.204 130.897 1.00 52.80 356 VAL C O 1
ATOM 5503 N N . ARG D 2 273 ? 103.579 78.170 129.922 1.00 55.21 357 ARG C N 1
ATOM 5504 C CA . ARG D 2 273 ? 103.411 76.973 130.740 1.00 54.60 357 ARG C CA 1
ATOM 5505 C C . ARG D 2 273 ? 103.760 77.252 132.195 1.00 58.19 357 ARG C C 1
ATOM 5506 O O . ARG D 2 273 ? 103.057 76.804 133.108 1.00 60.44 357 ARG C O 1
ATOM 5514 N N . ARG D 2 274 ? 104.847 77.989 132.432 1.00 64.04 358 ARG C N 1
ATOM 5515 C CA . ARG D 2 274 ? 105.178 78.391 133.795 1.00 67.39 358 ARG C CA 1
ATOM 5516 C C . ARG D 2 274 ? 104.228 79.449 134.341 1.00 68.57 358 ARG C C 1
ATOM 5517 O O . ARG D 2 274 ? 104.271 79.734 135.542 1.00 67.86 358 ARG C O 1
ATOM 5525 N N . GLU D 2 275 ? 103.380 80.035 133.495 1.00 67.24 359 GLU C N 1
ATOM 5526 C CA . GLU D 2 275 ? 102.318 80.912 133.977 1.00 70.52 359 GLU C CA 1
ATOM 5527 C C . GLU D 2 275 ? 101.178 80.148 134.640 1.00 73.75 359 GLU C C 1
ATOM 5528 O O . GLU D 2 275 ? 100.188 80.773 135.037 1.00 70.85 359 GLU C O 1
ATOM 5534 N N . GLY D 2 276 ? 101.287 78.826 134.764 1.00 69.45 360 GLY C N 1
ATOM 5535 C CA . GLY D 2 276 ? 100.251 78.019 135.378 1.00 66.96 360 GLY C CA 1
ATOM 5536 C C . GLY D 2 276 ? 99.215 77.540 134.384 1.00 66.58 360 GLY C C 1
ATOM 5537 O O . GLY D 2 276 ? 98.022 77.486 134.695 1.00 75.15 360 GLY C O 1
ATOM 5538 N N . VAL D 2 277 ? 99.662 77.185 133.182 1.00 61.75 361 VAL C N 1
ATOM 5539 C CA . VAL D 2 277 ? 98.779 76.818 132.083 1.00 59.09 361 VAL C CA 1
ATOM 5540 C C . VAL D 2 277 ? 99.234 75.485 131.511 1.00 63.26 361 VAL C C 1
ATOM 5541 O O . VAL D 2 277 ? 100.435 75.253 131.330 1.00 66.64 361 VAL C O 1
ATOM 5545 N N . LYS D 2 278 ? 98.275 74.606 131.233 1.00 62.57 362 LYS C N 1
ATOM 5546 C CA . LYS D 2 278 ? 98.550 73.384 130.487 1.00 62.38 362 LYS C CA 1
ATOM 5547 C C . LYS D 2 278 ? 98.499 73.712 129.000 1.00 63.56 362 LYS C C 1
ATOM 5548 O O . LYS D 2 278 ? 97.439 74.058 128.470 1.00 64.19 362 LYS C O 1
ATOM 5554 N N . VAL D 2 279 ? 99.642 73.616 128.328 1.00 61.50 363 VAL C N 1
ATOM 5555 C CA . VAL D 2 279 ? 99.764 73.949 126.915 1.00 59.36 363 VAL C CA 1
ATOM 5556 C C . VAL D 2 279 ? 100.036 72.668 126.143 1.00 62.80 363 VAL C C 1
ATOM 5557 O O . VAL D 2 279 ? 100.948 71.908 126.488 1.00 67.58 363 VAL C O 1
ATOM 5561 N N . MET D 2 280 ? 99.242 72.427 125.098 1.00 65.34 364 MET C N 1
ATOM 5562 C CA . MET D 2 280 ? 99.332 71.212 124.289 1.00 65.58 364 MET C CA 1
ATOM 5563 C C . MET D 2 280 ? 99.646 71.601 122.851 1.00 63.32 364 MET C C 1
ATOM 5564 O O . MET D 2 280 ? 98.733 71.884 122.060 1.00 61.72 364 MET C O 1
ATOM 5569 N N . PRO D 2 281 ? 100.919 71.636 122.469 1.00 63.23 365 PRO C N 1
ATOM 5570 C CA . PRO D 2 281 ? 101.262 71.916 121.073 1.00 61.92 365 PRO C CA 1
ATOM 5571 C C . PRO D 2 281 ? 100.975 70.721 120.177 1.00 66.40 365 PRO C C 1
ATOM 5572 O O . PRO D 2 281 ? 100.855 69.580 120.630 1.00 68.08 365 PRO C O 1
ATOM 5576 N N . ASN D 2 282 ? 100.860 71.009 118.880 1.00 65.19 366 ASN C N 1
ATOM 5577 C CA . ASN D 2 282 ? 100.622 69.997 117.850 1.00 63.02 366 ASN C CA 1
ATOM 5578 C C . ASN D 2 282 ? 99.327 69.229 118.125 1.00 67.54 366 ASN C C 1
ATOM 5579 O O . ASN D 2 282 ? 99.311 68.005 118.267 1.00 76.61 366 ASN C O 1
ATOM 5584 N N . ALA D 2 283 ? 98.230 69.980 118.199 1.00 66.93 367 ALA C N 1
ATOM 5585 C CA . ALA D 2 283 ? 96.918 69.426 118.511 1.00 66.87 367 ALA C CA 1
ATOM 5586 C C . ALA D 2 283 ? 95.934 69.835 117.427 1.00 73.77 367 ALA C C 1
ATOM 5587 O O . ALA D 2 283 ? 95.719 71.031 117.200 1.00 73.01 367 ALA C O 1
ATOM 5589 N N . ILE D 2 284 ? 95.338 68.848 116.764 1.00 74.08 368 ILE C N 1
ATOM 5590 C CA . ILE D 2 284 ? 94.320 69.075 115.744 1.00 80.03 368 ILE C CA 1
ATOM 5591 C C . ILE D 2 284 ? 93.019 68.464 116.245 1.00 81.86 368 ILE C C 1
ATOM 5592 O O . ILE D 2 284 ? 92.956 67.258 116.511 1.00 83.25 368 ILE C O 1
ATOM 5597 N N . VAL D 2 285 ? 91.985 69.290 116.364 1.00 79.36 369 VAL C N 1
ATOM 5598 C CA . VAL D 2 285 ? 90.723 68.864 116.960 1.00 82.88 369 VAL C CA 1
ATOM 5599 C C . VAL D 2 285 ? 89.891 68.134 115.913 1.00 90.81 369 VAL C C 1
ATOM 5600 O O . VAL D 2 285 ? 89.528 68.710 114.881 1.00 90.80 369 VAL C O 1
ATOM 5604 N N . GLN D 2 286 ? 89.585 66.863 116.178 1.00 91.48 370 GLN C N 1
ATOM 5605 C CA . GLN D 2 286 ? 88.707 66.106 115.292 1.00 85.94 370 GLN C CA 1
ATOM 5606 C C . GLN D 2 286 ? 87.240 66.363 115.614 1.00 88.03 370 GLN C C 1
ATOM 5607 O O . GLN D 2 286 ? 86.468 66.787 114.748 1.00 92.25 370 GLN C O 1
ATOM 5613 N N . SER D 2 287 ? 86.838 66.113 116.858 1.00 90.08 371 SER C N 1
ATOM 5614 C CA . SER D 2 287 ? 85.444 66.255 117.248 1.00 88.59 371 SER C CA 1
ATOM 5615 C C . SER D 2 287 ? 85.369 66.731 118.690 1.00 88.43 371 SER C C 1
ATOM 5616 O O . SER D 2 287 ? 86.333 66.636 119.454 1.00 88.93 371 SER C O 1
ATOM 5619 N N . VAL D 2 288 ? 84.200 67.251 119.053 1.00 88.05 372 VAL C N 1
ATOM 5620 C CA . VAL D 2 288 ? 83.901 67.664 120.419 1.00 89.15 372 VAL C CA 1
ATOM 5621 C C . VAL D 2 288 ? 82.500 67.175 120.760 1.00 87.17 372 VAL C C 1
ATOM 5622 O O . VAL D 2 288 ? 81.562 67.365 119.979 1.00 88.73 372 VAL C O 1
ATOM 5626 N N . GLY D 2 289 ? 82.361 66.531 121.909 1.00 85.26 373 GLY C N 1
ATOM 5627 C CA . GLY D 2 289 ? 81.082 65.968 122.303 1.00 85.22 373 GLY C CA 1
ATOM 5628 C C . GLY D 2 289 ? 80.929 65.970 123.805 1.00 91.21 373 GLY C C 1
ATOM 5629 O O . GLY D 2 289 ? 81.908 65.861 124.549 1.00 92.99 373 GLY C O 1
ATOM 5630 N N . VAL D 2 290 ? 79.682 66.088 124.252 1.00 93.76 374 VAL C N 1
ATOM 5631 C CA . VAL D 2 290 ? 79.373 66.126 125.678 1.00 93.99 374 VAL C CA 1
ATOM 5632 C C . VAL D 2 290 ? 79.394 64.696 126.207 1.00 96.91 374 VAL C C 1
ATOM 5633 O O . VAL D 2 290 ? 78.558 63.872 125.830 1.00 103.13 374 VAL C O 1
ATOM 5637 N N . SER D 2 291 ? 80.354 64.400 127.079 1.00 95.46 375 SER C N 1
ATOM 5638 C CA . SER D 2 291 ? 80.473 63.091 127.707 1.00 103.19 375 SER C CA 1
ATOM 5639 C C . SER D 2 291 ? 80.489 63.270 129.216 1.00 109.19 375 SER C C 1
ATOM 5640 O O . SER D 2 291 ? 81.239 64.103 129.735 1.00 110.71 375 SER C O 1
ATOM 5643 N N . SER D 2 292 ? 79.662 62.489 129.914 1.00 111.38 376 SER C N 1
ATOM 5644 C CA . SER D 2 292 ? 79.547 62.553 131.372 1.00 116.44 376 SER C CA 1
ATOM 5645 C C . SER D 2 292 ? 79.204 63.962 131.851 1.00 111.65 376 SER C C 1
ATOM 5646 O O . SER D 2 292 ? 79.674 64.404 132.902 1.00 106.81 376 SER C O 1
ATOM 5649 N N . GLY D 2 293 ? 78.386 64.676 131.081 1.00 108.36 377 GLY C N 1
ATOM 5650 C CA . GLY D 2 293 ? 77.982 66.016 131.449 1.00 100.92 377 GLY C CA 1
ATOM 5651 C C . GLY D 2 293 ? 79.039 67.081 131.279 1.00 97.52 377 GLY C C 1
ATOM 5652 O O . GLY D 2 293 ? 78.857 68.196 131.775 1.00 99.05 377 GLY C O 1
ATOM 5653 N N . LYS D 2 294 ? 80.140 66.777 130.594 1.00 99.54 378 LYS C N 1
ATOM 5654 C CA . LYS D 2 294 ? 81.198 67.747 130.358 1.00 96.51 378 LYS C CA 1
ATOM 5655 C C . LYS D 2 294 ? 81.736 67.569 128.946 1.00 93.66 378 LYS C C 1
ATOM 5656 O O . LYS D 2 294 ? 81.610 66.502 128.340 1.00 96.91 378 LYS C O 1
ATOM 5662 N N . LEU D 2 295 ? 82.333 68.636 128.424 1.00 86.35 379 LEU C N 1
ATOM 5663 C CA . LEU D 2 295 ? 82.844 68.618 127.061 1.00 84.92 379 LEU C CA 1
ATOM 5664 C C . LEU D 2 295 ? 84.032 67.671 126.944 1.00 86.42 379 LEU C C 1
ATOM 5665 O O . LEU D 2 295 ? 84.851 67.557 127.861 1.00 88.31 379 LEU C O 1
ATOM 5670 N N . LEU D 2 296 ? 84.119 66.983 125.807 1.00 84.50 380 LEU C N 1
ATOM 5671 C CA . LEU D 2 296 ? 85.189 66.027 125.541 1.00 86.01 380 LEU C CA 1
ATOM 5672 C C . LEU D 2 296 ? 85.731 66.299 124.145 1.00 87.11 380 LEU C C 1
ATOM 5673 O O . LEU D 2 296 ? 85.086 65.958 123.149 1.00 89.10 380 LEU C O 1
ATOM 5678 N N . ILE D 2 297 ? 86.912 66.905 124.073 1.00 87.84 381 ILE C N 1
ATOM 5679 C CA . ILE D 2 297 ? 87.549 67.219 122.800 1.00 84.21 381 ILE C CA 1
ATOM 5680 C C . ILE D 2 297 ? 88.381 66.018 122.373 1.00 86.71 381 ILE C C 1
ATOM 5681 O O . ILE D 2 297 ? 89.276 65.582 123.105 1.00 87.49 381 ILE C O 1
ATOM 5686 N N . LYS D 2 298 ? 88.089 65.485 121.192 1.00 87.52 382 LYS C N 1
ATOM 5687 C CA . LYS D 2 298 ? 88.838 64.370 120.630 1.00 86.45 382 LYS C CA 1
ATOM 5688 C C . LYS D 2 298 ? 89.807 64.907 119.586 1.00 81.40 382 LYS C C 1
ATOM 5689 O O . LYS D 2 298 ? 89.384 65.454 118.562 1.00 81.74 382 LYS C O 1
ATOM 5695 N N . LEU D 2 299 ? 91.100 64.754 119.848 1.00 82.68 383 LEU C N 1
ATOM 5696 C CA . LEU D 2 299 ? 92.131 65.248 118.952 1.00 88.11 383 LEU C CA 1
ATOM 5697 C C . LEU D 2 299 ? 92.431 64.219 117.867 1.00 91.70 383 LEU C C 1
ATOM 5698 O O . LEU D 2 299 ? 92.144 63.029 118.008 1.00 96.93 383 LEU C O 1
ATOM 5703 N N . LYS D 2 300 ? 93.017 64.700 116.768 1.00 88.73 384 LYS C N 1
ATOM 5704 C CA . LYS D 2 300 ? 93.369 63.805 115.673 1.00 90.69 384 LYS C CA 1
ATOM 5705 C C . LYS D 2 300 ? 94.499 62.856 116.046 1.00 98.45 384 LYS C C 1
ATOM 5706 O O . LYS D 2 300 ? 94.680 61.833 115.378 1.00 102.73 384 LYS C O 1
ATOM 5712 N N . ASP D 2 301 ? 95.260 63.171 117.094 1.00 100.43 385 ASP C N 1
ATOM 5713 C CA . ASP D 2 301 ? 96.304 62.279 117.577 1.00 102.49 385 ASP C CA 1
ATOM 5714 C C . ASP D 2 301 ? 95.771 61.200 118.510 1.00 102.84 385 ASP C C 1
ATOM 5715 O O . ASP D 2 301 ? 96.525 60.292 118.877 1.00 105.14 385 ASP C O 1
ATOM 5720 N N . GLY D 2 302 ? 94.498 61.274 118.899 1.00 101.22 386 GLY C N 1
ATOM 5721 C CA . GLY D 2 302 ? 93.880 60.296 119.763 1.00 100.66 386 GLY C CA 1
ATOM 5722 C C . GLY D 2 302 ? 93.756 60.718 121.212 1.00 103.38 386 GLY C C 1
ATOM 5723 O O . GLY D 2 302 ? 92.998 60.091 121.962 1.00 102.79 386 GLY C O 1
ATOM 5724 N N . ARG D 2 303 ? 94.475 61.758 121.626 1.00 102.24 387 ARG C N 1
ATOM 5725 C CA . ARG D 2 303 ? 94.394 62.222 123.003 1.00 99.07 387 ARG C CA 1
ATOM 5726 C C . ARG D 2 303 ? 93.061 62.914 123.261 1.00 95.94 387 ARG C C 1
ATOM 5727 O O . ARG D 2 303 ? 92.543 63.640 122.409 1.00 93.27 387 ARG C O 1
ATOM 5735 N N . LYS D 2 304 ? 92.507 62.683 124.447 1.00 96.05 388 LYS C N 1
ATOM 5736 C CA . LYS D 2 304 ? 91.243 63.275 124.854 1.00 95.68 388 LYS C CA 1
ATOM 5737 C C . LYS D 2 304 ? 91.486 64.441 125.803 1.00 96.41 388 LYS C C 1
ATOM 5738 O O . LYS D 2 304 ? 92.439 64.441 126.587 1.00 98.38 388 LYS C O 1
ATOM 5744 N N . VAL D 2 305 ? 90.610 65.438 125.725 1.00 93.66 389 VAL C N 1
ATOM 5745 C CA . VAL D 2 305 ? 90.688 66.632 126.559 1.00 93.49 389 VAL C CA 1
ATOM 5746 C C . VAL D 2 305 ? 89.352 66.764 127.279 1.00 92.63 389 VAL C C 1
ATOM 5747 O O . VAL D 2 305 ? 88.356 67.197 126.687 1.00 94.74 389 VAL C O 1
ATOM 5751 N N . GLU D 2 306 ? 89.320 66.395 128.558 1.00 93.78 390 GLU C N 1
ATOM 5752 C CA . GLU D 2 306 ? 88.129 66.594 129.373 1.00 95.44 390 GLU C CA 1
ATOM 5753 C C . GLU D 2 306 ? 88.116 68.025 129.895 1.00 93.88 390 GLU C C 1
ATOM 5754 O O . GLU D 2 306 ? 89.060 68.456 130.566 1.00 94.57 390 GLU C O 1
ATOM 5760 N N . THR D 2 307 ? 87.048 68.756 129.592 1.00 84.26 391 THR C N 1
ATOM 5761 C CA . THR D 2 307 ? 86.942 70.152 129.985 1.00 79.74 391 THR C CA 1
ATOM 5762 C C . THR D 2 307 ? 85.479 70.483 130.233 1.00 80.02 391 THR C C 1
ATOM 5763 O O . THR D 2 307 ? 84.574 69.764 129.802 1.00 87.17 391 THR C O 1
ATOM 5767 N N . ASP D 2 308 ? 85.255 71.592 130.938 1.00 74.08 392 ASP C N 1
ATOM 5768 C CA . ASP D 2 308 ? 83.909 72.060 131.220 1.00 74.72 392 ASP C CA 1
ATOM 5769 C C . ASP D 2 308 ? 83.512 73.283 130.409 1.00 73.57 392 ASP C C 1
ATOM 5770 O O . ASP D 2 308 ? 82.316 73.570 130.302 1.00 77.12 392 ASP C O 1
ATOM 5775 N N . HIS D 2 309 ? 84.475 74.007 129.844 1.00 73.29 393 HIS C N 1
ATOM 5776 C CA . HIS D 2 309 ? 84.191 75.140 128.979 1.00 68.27 393 HIS C CA 1
ATOM 5777 C C . HIS D 2 309 ? 85.258 75.212 127.896 1.00 61.34 393 HIS C C 1
ATOM 5778 O O . HIS D 2 309 ? 86.381 74.735 128.071 1.00 59.76 393 HIS C O 1
ATOM 5785 N N . ILE D 2 310 ? 84.891 75.815 126.768 1.00 62.65 394 ILE C N 1
ATOM 5786 C CA . ILE D 2 310 ? 85.782 75.956 125.622 1.00 57.97 394 ILE C CA 1
ATOM 5787 C C . ILE D 2 310 ? 85.800 77.415 125.191 1.00 58.89 394 ILE C C 1
ATOM 5788 O O . ILE D 2 310 ? 84.741 78.023 125.002 1.00 63.03 394 ILE C O 1
ATOM 5793 N N . VAL D 2 311 ? 86.997 77.973 125.038 1.00 61.46 395 VAL C N 1
ATOM 5794 C CA . VAL D 2 311 ? 87.193 79.281 124.426 1.00 59.68 395 VAL C CA 1
ATOM 5795 C C . VAL D 2 311 ? 87.908 79.060 123.102 1.00 57.64 395 VAL C C 1
ATOM 5796 O O . VAL D 2 311 ? 89.056 78.601 123.078 1.00 57.67 395 VAL C O 1
ATOM 5800 N N . ALA D 2 312 ? 87.234 79.380 122.004 1.00 58.60 396 ALA C N 1
ATOM 5801 C CA . ALA D 2 312 ? 87.774 79.174 120.667 1.00 54.89 396 ALA C CA 1
ATOM 5802 C C . ALA D 2 312 ? 88.411 80.473 120.192 1.00 57.40 396 ALA C C 1
ATOM 5803 O O . ALA D 2 312 ? 87.709 81.443 119.890 1.00 60.31 396 ALA C O 1
ATOM 5805 N N . ALA D 2 313 ? 89.740 80.492 120.135 1.00 56.48 397 ALA C N 1
ATOM 5806 C CA . ALA D 2 313 ? 90.504 81.603 119.575 1.00 53.99 397 ALA C CA 1
ATOM 5807 C C . ALA D 2 313 ? 91.280 81.031 118.395 1.00 53.75 397 ALA C C 1
ATOM 5808 O O . ALA D 2 313 ? 92.455 80.679 118.517 1.00 55.88 397 ALA C O 1
ATOM 5810 N N . VAL D 2 314 ? 90.616 80.948 117.244 1.00 48.64 398 VAL C N 1
ATOM 5811 C CA . VAL D 2 314 ? 91.159 80.236 116.094 1.00 51.70 398 VAL C CA 1
ATOM 5812 C C . VAL D 2 314 ? 91.280 81.176 114.903 1.00 56.65 398 VAL C C 1
ATOM 5813 O O . VAL D 2 314 ? 91.143 80.756 113.749 1.00 62.02 398 VAL C O 1
ATOM 5817 N N . GLY D 2 315 ? 91.541 82.447 115.174 1.00 45.49 399 GLY C N 1
ATOM 5818 C CA . GLY D 2 315 ? 91.711 83.434 114.128 1.00 42.51 399 GLY C CA 1
ATOM 5819 C C . GLY D 2 315 ? 90.509 84.345 114.005 1.00 44.69 399 GLY C C 1
ATOM 5820 O O . GLY D 2 315 ? 89.499 84.211 114.702 1.00 50.23 399 GLY C O 1
ATOM 5821 N N . LEU D 2 316 ? 90.637 85.296 113.087 1.00 44.24 400 LEU C N 1
ATOM 5822 C CA . LEU D 2 316 ? 89.614 86.301 112.846 1.00 41.25 400 LEU C CA 1
ATOM 5823 C C . LEU D 2 316 ? 89.215 86.272 111.379 1.00 50.41 400 LEU C C 1
ATOM 5824 O O . LEU D 2 316 ? 90.079 86.273 110.496 1.00 56.91 400 LEU C O 1
ATOM 5829 N N . GLU D 2 317 ? 87.909 86.241 111.125 1.00 45.18 401 GLU C N 1
ATOM 5830 C CA . GLU D 2 317 ? 87.390 86.337 109.772 1.00 45.15 401 GLU C CA 1
ATOM 5831 C C . GLU D 2 317 ? 86.891 87.750 109.538 1.00 42.31 401 GLU C C 1
ATOM 5832 O O . GLU D 2 317 ? 85.918 88.162 110.187 1.00 42.16 401 GLU C O 1
ATOM 5838 N N . PRO D 2 318 ? 87.514 88.525 108.651 1.00 41.16 402 PRO C N 1
ATOM 5839 C CA . PRO D 2 318 ? 87.074 89.911 108.449 1.00 37.98 402 PRO C CA 1
ATOM 5840 C C . PRO D 2 318 ? 85.634 89.970 107.962 1.00 43.63 402 PRO C C 1
ATOM 5841 O O . PRO D 2 318 ? 85.184 89.125 107.187 1.00 51.65 402 PRO C O 1
ATOM 5845 N N . ASN D 2 319 ? 84.911 90.983 108.431 1.00 42.30 403 ASN C N 1
ATOM 5846 C CA . ASN D 2 319 ? 83.502 91.157 108.088 1.00 45.73 403 ASN C CA 1
ATOM 5847 C C . ASN D 2 319 ? 83.418 91.774 106.700 1.00 48.98 403 ASN C C 1
ATOM 5848 O O . ASN D 2 319 ? 83.494 92.994 106.541 1.00 52.63 403 ASN C O 1
ATOM 5853 N N . VAL D 2 320 ? 83.253 90.926 105.687 1.00 48.13 404 VAL C N 1
ATOM 5854 C CA . VAL D 2 320 ? 83.229 91.373 104.300 1.00 40.35 404 VAL C CA 1
ATOM 5855 C C . VAL D 2 320 ? 81.857 91.106 103.699 1.00 45.06 404 VAL C C 1
ATOM 5856 O O . VAL D 2 320 ? 81.725 90.902 102.488 1.00 54.37 404 VAL C O 1
ATOM 5860 N N . GLU D 2 321 ? 80.823 91.108 104.544 1.00 44.95 405 GLU C N 1
ATOM 5861 C CA . GLU D 2 321 ? 79.465 90.914 104.049 1.00 47.12 405 GLU C CA 1
ATOM 5862 C C . GLU D 2 321 ? 79.005 92.090 103.199 1.00 50.93 405 GLU C C 1
ATOM 5863 O O . GLU D 2 321 ? 78.169 91.918 102.304 1.00 53.17 405 GLU C O 1
ATOM 5869 N N . LEU D 2 322 ? 79.531 93.287 103.463 1.00 50.14 406 LEU C N 1
ATOM 5870 C CA . LEU D 2 322 ? 79.151 94.458 102.685 1.00 48.94 406 LEU C CA 1
ATOM 5871 C C . LEU D 2 322 ? 79.784 94.464 101.300 1.00 49.82 406 LEU C C 1
ATOM 5872 O O . LEU D 2 322 ? 79.276 95.146 100.405 1.00 55.33 406 LEU C O 1
ATOM 5877 N N . ALA D 2 323 ? 80.881 93.730 101.108 1.00 48.10 407 ALA C N 1
ATOM 5878 C CA . ALA D 2 323 ? 81.532 93.696 99.803 1.00 45.92 407 ALA C CA 1
ATOM 5879 C C . ALA D 2 323 ? 80.641 93.046 98.754 1.00 56.36 407 ALA C C 1
ATOM 5880 O O . ALA D 2 323 ? 80.617 93.479 97.596 1.00 59.92 407 ALA C O 1
ATOM 5882 N N . LYS D 2 324 ? 79.910 91.997 99.139 1.00 60.35 408 LYS C N 1
ATOM 5883 C CA . LYS D 2 324 ? 79.056 91.293 98.189 1.00 59.29 408 LYS C CA 1
ATOM 5884 C C . LYS D 2 324 ? 78.002 92.220 97.596 1.00 58.60 408 LYS C C 1
ATOM 5885 O O . LYS D 2 324 ? 77.775 92.217 96.381 1.00 64.34 408 LYS C O 1
ATOM 5891 N N . THR D 2 325 ? 77.352 93.024 98.437 1.00 58.12 409 THR C N 1
ATOM 5892 C CA . THR D 2 325 ? 76.331 93.944 97.949 1.00 60.80 409 THR C CA 1
ATOM 5893 C C . THR D 2 325 ? 76.945 95.127 97.209 1.00 58.11 409 THR C C 1
ATOM 5894 O O . THR D 2 325 ? 76.486 95.496 96.123 1.00 64.24 409 THR C O 1
ATOM 5898 N N . GLY D 2 326 ? 77.985 95.733 97.780 1.00 58.11 410 GLY C N 1
ATOM 5899 C CA . GLY D 2 326 ? 78.567 96.933 97.208 1.00 52.74 410 GLY C CA 1
ATOM 5900 C C . GLY D 2 326 ? 79.441 96.701 95.997 1.00 54.64 410 GLY C C 1
ATOM 5901 O O . GLY D 2 326 ? 79.877 97.677 95.377 1.00 56.06 410 GLY C O 1
ATOM 5902 N N . GLY D 2 327 ? 79.702 95.448 95.642 1.00 55.75 411 GLY C N 1
ATOM 5903 C CA . GLY D 2 327 ? 80.607 95.166 94.543 1.00 50.52 411 GLY C CA 1
ATOM 5904 C C . GLY D 2 327 ? 82.027 95.603 94.823 1.00 48.65 411 GLY C C 1
ATOM 5905 O O . GLY D 2 327 ? 82.702 96.119 93.924 1.00 53.49 411 GLY C O 1
ATOM 5906 N N . LEU D 2 328 ? 82.494 95.416 96.052 1.00 47.21 412 LEU C N 1
ATOM 5907 C CA . LEU D 2 328 ? 83.842 95.788 96.448 1.00 44.26 412 LEU C CA 1
ATOM 5908 C C . LEU D 2 328 ? 84.754 94.576 96.340 1.00 42.70 412 LEU C C 1
ATOM 5909 O O . LEU D 2 328 ? 84.371 93.463 96.709 1.00 46.36 412 LEU C O 1
ATOM 5914 N N . GLU D 2 329 ? 85.958 94.798 95.824 1.00 41.21 413 GLU C N 1
ATOM 5915 C CA . GLU D 2 329 ? 86.896 93.704 95.633 1.00 37.34 413 GLU C CA 1
ATOM 5916 C C . GLU D 2 329 ? 87.379 93.172 96.976 1.00 41.39 413 GLU C C 1
ATOM 5917 O O . GLU D 2 329 ? 87.639 93.935 97.910 1.00 42.69 413 GLU C O 1
ATOM 5923 N N . ILE D 2 330 ? 87.489 91.851 97.067 1.00 46.46 414 ILE C N 1
ATOM 5924 C CA . ILE D 2 330 ? 87.999 91.168 98.249 1.00 41.95 414 ILE C CA 1
ATOM 5925 C C . ILE D 2 330 ? 89.339 90.547 97.891 1.00 48.66 414 ILE C C 1
ATOM 5926 O O . ILE D 2 330 ? 89.452 89.839 96.883 1.00 62.71 414 ILE C O 1
ATOM 5931 N N . ASP D 2 331 ? 90.353 90.817 98.707 1.00 44.62 415 ASP C N 1
ATOM 5932 C CA . ASP D 2 331 ? 91.672 90.256 98.458 1.00 51.65 415 ASP C CA 1
ATOM 5933 C C . ASP D 2 331 ? 91.642 88.748 98.663 1.00 61.27 415 ASP C C 1
ATOM 5934 O O . ASP D 2 331 ? 91.191 88.260 99.703 1.00 63.74 415 ASP C O 1
ATOM 5939 N N . SER D 2 332 ? 92.117 88.007 97.661 1.00 64.87 416 SER C N 1
ATOM 5940 C CA . SER D 2 332 ? 92.119 86.553 97.750 1.00 66.67 416 SER C CA 1
ATOM 5941 C C . SER D 2 332 ? 93.235 86.033 98.645 1.00 67.55 416 SER C C 1
ATOM 5942 O O . SER D 2 332 ? 93.059 85.010 99.316 1.00 67.87 416 SER C O 1
ATOM 5945 N N . ASP D 2 333 ? 94.380 86.715 98.671 1.00 66.11 417 ASP C N 1
ATOM 5946 C CA . ASP D 2 333 ? 95.524 86.221 99.428 1.00 64.83 417 ASP C CA 1
ATOM 5947 C C . ASP D 2 333 ? 95.392 86.529 100.914 1.00 62.88 417 ASP C C 1
ATOM 5948 O O . ASP D 2 333 ? 95.575 85.645 101.758 1.00 68.19 417 ASP C O 1
ATOM 5953 N N . PHE D 2 334 ? 95.073 87.778 101.254 1.00 57.37 418 PHE C N 1
ATOM 5954 C CA . PHE D 2 334 ? 95.048 88.213 102.644 1.00 47.87 418 PHE C CA 1
ATOM 5955 C C . PHE D 2 334 ? 93.649 88.291 103.236 1.00 48.82 418 PHE C C 1
ATOM 5956 O O . PHE D 2 334 ? 93.516 88.294 104.464 1.00 52.79 418 PHE C O 1
ATOM 5964 N N . GLY D 2 335 ? 92.614 88.352 102.407 1.00 50.27 419 GLY C N 1
ATOM 5965 C CA . GLY D 2 335 ? 91.267 88.556 102.890 1.00 42.79 419 GLY C CA 1
ATOM 5966 C C . GLY D 2 335 ? 90.978 90.021 103.152 1.00 38.66 419 GLY C C 1
ATOM 5967 O O . GLY D 2 335 ? 91.840 90.894 103.051 1.00 44.66 419 GLY C O 1
ATOM 5968 N N . GLY D 2 336 ? 89.725 90.293 103.496 1.00 34.29 420 GLY C N 1
ATOM 5969 C CA . GLY D 2 336 ? 89.303 91.650 103.763 1.00 34.10 420 GLY C CA 1
ATOM 5970 C C . GLY D 2 336 ? 89.146 92.460 102.493 1.00 34.90 420 GLY C C 1
ATOM 5971 O O . GLY D 2 336 ? 89.310 91.976 101.373 1.00 42.83 420 GLY C O 1
ATOM 5972 N N . PHE D 2 337 ? 88.822 93.735 102.683 1.00 31.72 421 PHE C N 1
ATOM 5973 C CA . PHE D 2 337 ? 88.635 94.645 101.563 1.00 28.06 421 PHE C CA 1
ATOM 5974 C C . PHE D 2 337 ? 89.987 95.065 101.000 1.00 32.38 421 PHE C C 1
ATOM 5975 O O . PHE D 2 337 ? 90.888 95.450 101.751 1.00 38.10 421 PHE C O 1
ATOM 5983 N N . ARG D 2 338 ? 90.126 94.990 99.680 1.00 38.20 422 ARG C N 1
ATOM 5984 C CA . ARG D 2 338 ? 91.349 95.419 99.014 1.00 34.12 422 ARG C CA 1
ATOM 5985 C C . ARG D 2 338 ? 91.332 96.933 98.841 1.00 34.89 422 ARG C C 1
ATOM 5986 O O . ARG D 2 338 ? 90.401 97.484 98.245 1.00 44.95 422 ARG C O 1
ATOM 5994 N N . VAL D 2 339 ? 92.360 97.604 99.362 1.00 35.45 423 VAL C N 1
ATOM 5995 C CA . VAL D 2 339 ? 92.502 99.047 99.241 1.00 31.91 423 VAL C CA 1
ATOM 5996 C C . VAL D 2 339 ? 93.921 99.360 98.778 1.00 33.45 423 VAL C C 1
ATOM 5997 O O . VAL D 2 339 ? 94.799 98.497 98.758 1.00 32.77 423 VAL C O 1
ATOM 6001 N N . ASN D 2 340 ? 94.131 100.615 98.395 1.00 29.67 424 ASN C N 1
ATOM 6002 C CA . ASN D 2 340 ? 95.418 101.065 97.888 1.00 25.39 424 ASN C CA 1
ATOM 6003 C C . ASN D 2 340 ? 96.283 101.579 99.039 1.00 32.52 424 ASN C C 1
ATOM 6004 O O . ASN D 2 340 ? 95.990 101.356 100.217 1.00 38.83 424 ASN C O 1
ATOM 6009 N N . ALA D 2 341 ? 97.376 102.269 98.701 1.00 36.52 425 ALA C N 1
ATOM 6010 C CA . ALA D 2 341 ? 98.294 102.765 99.722 1.00 29.55 425 ALA C CA 1
ATOM 6011 C C . ALA D 2 341 ? 97.631 103.781 100.642 1.00 32.03 425 ALA C C 1
ATOM 6012 O O . ALA D 2 341 ? 98.047 103.935 101.795 1.00 38.67 425 ALA C O 1
ATOM 6014 N N . GLU D 2 342 ? 96.607 104.479 100.159 1.00 30.48 426 GLU C N 1
ATOM 6015 C CA . GLU D 2 342 ? 95.903 105.479 100.946 1.00 30.82 426 GLU C CA 1
ATOM 6016 C C . GLU D 2 342 ? 94.675 104.917 101.649 1.00 36.53 426 GLU C C 1
ATOM 6017 O O . GLU D 2 342 ? 93.782 105.687 102.020 1.00 38.40 426 GLU C O 1
ATOM 6023 N N . LEU D 2 343 ? 94.611 103.596 101.834 1.00 34.91 427 LEU C N 1
ATOM 6024 C CA . LEU D 2 343 ? 93.478 102.930 102.478 1.00 28.64 427 LEU C CA 1
ATOM 6025 C C . LEU D 2 343 ? 92.166 103.215 101.752 1.00 28.80 427 LEU C C 1
ATOM 6026 O O . LEU D 2 343 ? 91.113 103.332 102.379 1.00 34.94 427 LEU C O 1
ATOM 6031 N N . GLN D 2 344 ? 92.215 103.321 100.429 1.00 27.80 428 GLN C N 1
ATOM 6032 C CA . GLN D 2 344 ? 91.062 103.703 99.626 1.00 26.93 428 GLN C CA 1
ATOM 6033 C C . GLN D 2 344 ? 90.616 102.532 98.762 1.00 30.37 428 GLN C C 1
ATOM 6034 O O . GLN D 2 344 ? 91.438 101.905 98.086 1.00 34.70 428 GLN C O 1
ATOM 6040 N N . ALA D 2 345 ? 89.316 102.240 98.790 1.00 33.87 429 ALA C N 1
ATOM 6041 C CA . ALA D 2 345 ? 88.719 101.193 97.970 1.00 31.07 429 ALA C CA 1
ATOM 6042 C C . ALA D 2 345 ? 87.989 101.755 96.758 1.00 28.79 429 ALA C C 1
ATOM 6043 O O . ALA D 2 345 ? 88.161 101.258 95.642 1.00 37.14 429 ALA C O 1
ATOM 6045 N N . ARG D 2 346 ? 87.172 102.785 96.959 1.00 29.29 430 ARG C N 1
ATOM 6046 C CA . ARG D 2 346 ? 86.497 103.484 95.878 1.00 27.68 430 ARG C CA 1
ATOM 6047 C C . ARG D 2 346 ? 86.635 104.980 96.130 1.00 36.52 430 ARG C C 1
ATOM 6048 O O . ARG D 2 346 ? 87.282 105.406 97.089 1.00 43.08 430 ARG C O 1
ATOM 6056 N N . SER D 2 347 ? 86.010 105.784 95.268 1.00 34.72 431 SER C N 1
ATOM 6057 C CA . SER D 2 347 ? 86.255 107.224 95.291 1.00 41.22 431 SER C CA 1
ATOM 6058 C C . SER D 2 347 ? 85.871 107.857 96.624 1.00 43.55 431 SER C C 1
ATOM 6059 O O . SER D 2 347 ? 86.482 108.850 97.034 1.00 43.63 431 SER C O 1
ATOM 6062 N N . ASN D 2 348 ? 84.872 107.304 97.314 1.00 36.30 432 ASN C N 1
ATOM 6063 C CA . ASN D 2 348 ? 84.397 107.884 98.564 1.00 34.17 432 ASN C CA 1
ATOM 6064 C C . ASN D 2 348 ? 84.357 106.860 99.692 1.00 34.77 432 ASN C C 1
ATOM 6065 O O . ASN D 2 348 ? 83.713 107.103 100.716 1.00 40.57 432 ASN C O 1
ATOM 6070 N N . ILE D 2 349 ? 85.030 105.726 99.530 1.00 28.56 433 ILE C N 1
ATOM 6071 C CA . ILE D 2 349 ? 84.995 104.649 100.511 1.00 26.84 433 ILE C CA 1
ATOM 6072 C C . ILE D 2 349 ? 86.423 104.289 100.886 1.00 28.78 433 ILE C C 1
ATOM 6073 O O . ILE D 2 349 ? 87.230 103.942 100.017 1.00 27.40 433 ILE C O 1
ATOM 6078 N N . TRP D 2 350 ? 86.730 104.375 102.174 1.00 31.90 434 TRP C N 1
ATOM 6079 C CA . TRP D 2 350 ? 87.996 103.931 102.731 1.00 26.82 434 TRP C CA 1
ATOM 6080 C C . TRP D 2 350 ? 87.756 102.747 103.655 1.00 29.25 434 TRP C C 1
ATOM 6081 O O . TRP D 2 350 ? 86.668 102.575 104.209 1.00 36.50 434 TRP C O 1
ATOM 6092 N N . VAL D 2 351 ? 88.780 101.916 103.803 1.00 23.51 435 VAL C N 1
ATOM 6093 C CA . VAL D 2 351 ? 88.732 100.771 104.702 1.00 26.88 435 VAL C CA 1
ATOM 6094 C C . VAL D 2 351 ? 89.954 100.831 105.605 1.00 30.78 435 VAL C C 1
ATOM 6095 O O . VAL D 2 351 ? 91.085 100.944 105.120 1.00 36.42 435 VAL C O 1
ATOM 6099 N N . ALA D 2 352 ? 89.727 100.762 106.914 1.00 24.88 436 ALA C N 1
ATOM 6100 C CA . ALA D 2 352 ? 90.804 100.832 107.888 1.00 27.68 436 ALA C CA 1
ATOM 6101 C C . ALA D 2 352 ? 90.577 99.783 108.964 1.00 32.67 436 ALA C C 1
ATOM 6102 O O . ALA D 2 352 ? 89.454 99.328 109.192 1.00 44.87 436 ALA C O 1
ATOM 6104 N N . GLY D 2 353 ? 91.664 99.402 109.626 1.00 30.57 437 GLY C N 1
ATOM 6105 C CA . GLY D 2 353 ? 91.576 98.476 110.735 1.00 29.50 437 GLY C CA 1
ATOM 6106 C C . GLY D 2 353 ? 91.743 97.022 110.351 1.00 34.14 437 GLY C C 1
ATOM 6107 O O . GLY D 2 353 ? 92.590 96.678 109.523 1.00 41.85 437 GLY C O 1
ATOM 6108 N N . ASP D 2 354 ? 90.925 96.158 110.955 1.00 38.90 438 ASP C N 1
ATOM 6109 C CA . ASP D 2 354 ? 91.109 94.719 110.805 1.00 37.09 438 ASP C CA 1
ATOM 6110 C C . ASP D 2 354 ? 90.730 94.235 109.410 1.00 38.10 438 ASP C C 1
ATOM 6111 O O . ASP D 2 354 ? 91.336 93.286 108.900 1.00 39.69 438 ASP C O 1
ATOM 6116 N N . ALA D 2 355 ? 89.739 94.863 108.783 1.00 36.92 439 ALA C N 1
ATOM 6117 C CA . ALA D 2 355 ? 89.206 94.408 107.506 1.00 34.11 439 ALA C CA 1
ATOM 6118 C C . ALA D 2 355 ? 89.900 95.030 106.302 1.00 38.06 439 ALA C C 1
ATOM 6119 O O . ALA D 2 355 ? 89.469 94.790 105.170 1.00 39.83 439 ALA C O 1
ATOM 6121 N N . ALA D 2 356 ? 90.949 95.819 106.506 1.00 37.09 440 ALA C N 1
ATOM 6122 C CA . ALA D 2 356 ? 91.611 96.534 105.423 1.00 32.30 440 ALA C CA 1
ATOM 6123 C C . ALA D 2 356 ? 92.834 95.756 104.959 1.00 35.14 440 ALA C C 1
ATOM 6124 O O . ALA D 2 356 ? 93.756 95.515 105.744 1.00 42.83 440 ALA C O 1
ATOM 6126 N N . CYS D 2 357 ? 92.840 95.373 103.686 1.00 35.09 441 CYS C N 1
ATOM 6127 C CA . CYS D 2 357 ? 94.020 94.808 103.035 1.00 35.63 441 CYS C CA 1
ATOM 6128 C C . CYS D 2 357 ? 94.608 95.909 102.161 1.00 32.85 441 CYS C C 1
ATOM 6129 O O . CYS D 2 357 ? 94.089 96.205 101.082 1.00 38.20 441 CYS C O 1
ATOM 6132 N N . PHE D 2 358 ? 95.692 96.514 102.629 1.00 32.67 442 PHE C N 1
ATOM 6133 C CA . PHE D 2 358 ? 96.254 97.705 102.015 1.00 30.76 442 PHE C CA 1
ATOM 6134 C C . PHE D 2 358 ? 97.620 97.406 101.413 1.00 35.21 442 PHE C C 1
ATOM 6135 O O . PHE D 2 358 ? 98.201 96.337 101.613 1.00 39.14 442 PHE C O 1
ATOM 6143 N N . TYR D 2 359 ? 98.127 98.381 100.671 1.00 32.22 443 TYR C N 1
ATOM 6144 C CA . TYR D 2 359 ? 99.438 98.310 100.033 1.00 34.05 443 TYR C CA 1
ATOM 6145 C C . TYR D 2 359 ? 100.367 99.302 100.720 1.00 39.45 443 TYR C C 1
ATOM 6146 O O . TYR D 2 359 ? 100.257 100.512 100.516 1.00 45.67 443 TYR C O 1
ATOM 6155 N N . ASP D 2 360 ? 101.277 98.790 101.539 1.00 36.61 444 ASP C N 1
ATOM 6156 C CA . ASP D 2 360 ? 102.334 99.626 102.084 1.00 37.18 444 ASP C CA 1
ATOM 6157 C C . ASP D 2 360 ? 103.467 99.699 101.069 1.00 44.57 444 ASP C C 1
ATOM 6158 O O . ASP D 2 360 ? 103.960 98.668 100.602 1.00 45.05 444 ASP C O 1
ATOM 6163 N N . ILE D 2 361 ? 103.872 100.922 100.720 1.00 48.21 445 ILE C N 1
ATOM 6164 C CA . ILE D 2 361 ? 104.845 101.109 99.648 1.00 43.30 445 ILE C CA 1
ATOM 6165 C C . ILE D 2 361 ? 106.187 100.487 100.011 1.00 48.28 445 ILE C C 1
ATOM 6166 O O . ILE D 2 361 ? 106.874 99.926 99.150 1.00 55.25 445 ILE C O 1
ATOM 6171 N N . LYS D 2 362 ? 106.574 100.557 101.286 1.00 50.11 446 LYS C N 1
ATOM 6172 C CA . LYS D 2 362 ? 107.874 100.034 101.692 1.00 51.95 446 LYS C CA 1
ATOM 6173 C C . LYS D 2 362 ? 107.891 98.510 101.711 1.00 55.38 446 LYS C C 1
ATOM 6174 O O . LYS D 2 362 ? 108.885 97.893 101.311 1.00 62.54 446 LYS C O 1
ATOM 6180 N N . LEU D 2 363 ? 106.807 97.881 102.168 1.00 48.94 447 LEU C N 1
ATOM 6181 C CA . LEU D 2 363 ? 106.824 96.455 102.457 1.00 45.60 447 LEU C CA 1
ATOM 6182 C C . LEU D 2 363 ? 105.874 95.623 101.606 1.00 49.27 447 LEU C C 1
ATOM 6183 O O . LEU D 2 363 ? 106.027 94.397 101.571 1.00 51.17 447 LEU C O 1
ATOM 6188 N N . GLY D 2 364 ? 104.910 96.230 100.931 1.00 50.02 448 GLY C N 1
ATOM 6189 C CA . GLY D 2 364 ? 104.017 95.506 100.054 1.00 42.37 448 GLY C CA 1
ATOM 6190 C C . GLY D 2 364 ? 102.581 95.508 100.540 1.00 39.86 448 GLY C C 1
ATOM 6191 O O . GLY D 2 364 ? 102.148 96.366 101.314 1.00 42.70 448 GLY C O 1
ATOM 6192 N N . ARG D 2 365 ? 101.828 94.519 100.064 1.00 40.96 449 ARG C N 1
ATOM 6193 C CA . ARG D 2 365 ? 100.423 94.386 100.420 1.00 35.04 449 ARG C CA 1
ATOM 6194 C C . ARG D 2 365 ? 100.291 93.661 101.753 1.00 40.44 449 ARG C C 1
ATOM 6195 O O . ARG D 2 365 ? 100.900 92.607 101.959 1.00 46.97 449 ARG C O 1
ATOM 6203 N N . ARG D 2 366 ? 99.498 94.229 102.661 1.00 38.92 450 ARG C N 1
ATOM 6204 C CA . ARG D 2 366 ? 99.402 93.729 104.024 1.00 37.46 450 ARG C CA 1
ATOM 6205 C C . ARG D 2 366 ? 97.975 93.848 104.537 1.00 35.89 450 ARG C C 1
ATOM 6206 O O . ARG D 2 366 ? 97.200 94.693 104.084 1.00 32.71 450 ARG C O 1
ATOM 6214 N N . ARG D 2 367 ? 97.640 92.979 105.489 1.00 39.50 451 ARG C N 1
ATOM 6215 C CA . ARG D 2 367 ? 96.478 93.147 106.355 1.00 36.24 451 ARG C CA 1
ATOM 6216 C C . ARG D 2 367 ? 96.936 92.895 107.782 1.00 44.25 451 ARG C C 1
ATOM 6217 O O . ARG D 2 367 ? 97.406 91.797 108.097 1.00 52.35 451 ARG C O 1
ATOM 6225 N N . VAL D 2 368 ? 96.806 93.902 108.641 1.00 45.08 452 VAL C N 1
ATOM 6226 C CA . VAL D 2 368 ? 97.341 93.848 109.997 1.00 46.79 452 VAL C CA 1
ATOM 6227 C C . VAL D 2 368 ? 96.183 93.970 110.977 1.00 46.82 452 VAL C C 1
ATOM 6228 O O . VAL D 2 368 ? 95.466 94.978 110.980 1.00 48.73 452 VAL C O 1
ATOM 6232 N N . GLU D 2 369 ? 95.998 92.939 111.802 1.00 43.03 453 GLU C N 1
ATOM 6233 C CA . GLU D 2 369 ? 94.918 92.894 112.786 1.00 42.97 453 GLU C CA 1
ATOM 6234 C C . GLU D 2 369 ? 95.482 93.195 114.173 1.00 44.91 453 GLU C C 1
ATOM 6235 O O . GLU D 2 369 ? 95.682 92.304 114.998 1.00 49.28 453 GLU C O 1
ATOM 6241 N N . HIS D 2 370 ? 95.732 94.476 114.437 1.00 39.85 454 HIS C N 1
ATOM 6242 C CA . HIS D 2 370 ? 96.309 94.878 115.712 1.00 34.36 454 HIS C CA 1
ATOM 6243 C C . HIS D 2 370 ? 95.731 96.212 116.158 1.00 35.79 454 HIS C C 1
ATOM 6244 O O . HIS D 2 370 ? 95.265 97.010 115.342 1.00 45.86 454 HIS C O 1
ATOM 6251 N N . HIS D 2 371 ? 95.766 96.438 117.474 1.00 32.31 455 HIS C N 1
ATOM 6252 C CA . HIS D 2 371 ? 95.160 97.637 118.047 1.00 31.90 455 HIS C CA 1
ATOM 6253 C C . HIS D 2 371 ? 95.876 98.900 117.588 1.00 35.27 455 HIS C C 1
ATOM 6254 O O . HIS D 2 371 ? 95.238 99.866 117.157 1.00 31.73 455 HIS C O 1
ATOM 6261 N N . ASP D 2 372 ? 97.206 98.921 117.694 1.00 40.55 456 ASP C N 1
ATOM 6262 C CA . ASP D 2 372 ? 97.943 100.100 117.257 1.00 38.93 456 ASP C CA 1
ATOM 6263 C C . ASP D 2 372 ? 97.851 100.285 115.751 1.00 39.94 456 ASP C C 1
ATOM 6264 O O . ASP D 2 372 ? 97.796 101.423 115.271 1.00 40.29 456 ASP C O 1
ATOM 6269 N N . HIS D 2 373 ? 97.829 99.189 114.989 1.00 37.42 457 HIS C N 1
ATOM 6270 C CA . HIS D 2 373 ? 97.552 99.312 113.564 1.00 32.70 457 HIS C CA 1
ATOM 6271 C C . HIS D 2 373 ? 96.153 99.849 113.322 1.00 31.12 457 HIS C C 1
ATOM 6272 O O . HIS D 2 373 ? 95.935 100.610 112.380 1.00 35.38 457 HIS C O 1
ATOM 6279 N N . ALA D 2 374 ? 95.185 99.450 114.149 1.00 36.46 458 ALA C N 1
ATOM 6280 C CA . ALA D 2 374 ? 93.845 100.005 114.014 1.00 29.38 458 ALA C CA 1
ATOM 6281 C C . ALA D 2 374 ? 93.855 101.509 114.247 1.00 33.05 458 ALA C C 1
ATOM 6282 O O . ALA D 2 374 ? 93.223 102.262 113.501 1.00 35.11 458 ALA C O 1
ATOM 6284 N N . VAL D 2 375 ? 94.597 101.967 115.259 1.00 36.34 459 VAL C N 1
ATOM 6285 C CA . VAL D 2 375 ? 94.682 103.400 115.540 1.00 32.29 459 VAL C CA 1
ATOM 6286 C C . VAL D 2 375 ? 95.351 104.136 114.384 1.00 35.29 459 VAL C C 1
ATOM 6287 O O . VAL D 2 375 ? 94.870 105.179 113.927 1.00 40.27 459 VAL C O 1
ATOM 6291 N N . VAL D 2 376 ? 96.472 103.602 113.895 1.00 36.39 460 VAL C N 1
ATOM 6292 C CA . VAL D 2 376 ? 97.215 104.264 112.825 1.00 36.89 460 VAL C CA 1
ATOM 6293 C C . VAL D 2 376 ? 96.405 104.279 111.533 1.00 37.18 460 VAL C C 1
ATOM 6294 O O . VAL D 2 376 ? 96.361 105.291 110.824 1.00 40.83 460 VAL C O 1
ATOM 6298 N N . SER D 2 377 ? 95.760 103.158 111.200 1.00 35.30 461 SER C N 1
ATOM 6299 C CA . SER D 2 377 ? 94.930 103.092 110.006 1.00 32.41 461 SER C CA 1
ATOM 6300 C C . SER D 2 377 ? 93.734 104.022 110.114 1.00 35.04 461 SER C C 1
ATOM 6301 O O . SER D 2 377 ? 93.360 104.668 109.134 1.00 41.55 461 SER C O 1
ATOM 6304 N N . GLY D 2 378 ? 93.114 104.102 111.293 1.00 33.67 462 GLY C N 1
ATOM 6305 C CA . GLY D 2 378 ? 92.035 105.054 111.477 1.00 28.94 462 GLY C CA 1
ATOM 6306 C C . GLY D 2 378 ? 92.498 106.487 111.318 1.00 37.98 462 GLY C C 1
ATOM 6307 O O . GLY D 2 378 ? 91.816 107.302 110.699 1.00 48.83 462 GLY C O 1
ATOM 6308 N N . ARG D 2 379 ? 93.672 106.809 111.863 1.00 36.10 463 ARG C N 1
ATOM 6309 C CA . ARG D 2 379 ? 94.220 108.153 111.710 1.00 40.79 463 ARG C CA 1
ATOM 6310 C C . ARG D 2 379 ? 94.467 108.481 110.243 1.00 43.14 463 ARG C C 1
ATOM 6311 O O . ARG D 2 379 ? 94.062 109.542 109.751 1.00 48.55 463 ARG C O 1
ATOM 6319 N N . LEU D 2 380 ? 95.124 107.568 109.527 1.00 38.97 464 LEU C N 1
ATOM 6320 C CA . LEU D 2 380 ? 95.412 107.789 108.115 1.00 36.54 464 LEU C CA 1
ATOM 6321 C C . LEU D 2 380 ? 94.131 107.895 107.300 1.00 36.24 464 LEU C C 1
ATOM 6322 O O . LEU D 2 380 ? 94.014 108.756 106.420 1.00 43.64 464 LEU C O 1
ATOM 6327 N N . ALA D 2 381 ? 93.158 107.028 107.580 1.00 36.91 465 ALA C N 1
ATOM 6328 C CA . ALA D 2 381 ? 91.893 107.068 106.861 1.00 33.38 465 ALA C CA 1
ATOM 6329 C C . ALA D 2 381 ? 91.152 108.368 107.125 1.00 37.54 465 ALA C C 1
ATOM 6330 O O . ALA D 2 381 ? 90.603 108.964 106.199 1.00 46.02 465 ALA C O 1
ATOM 6332 N N . GLY D 2 382 ? 91.121 108.823 108.378 1.00 29.76 466 GLY C N 1
ATOM 6333 C CA . GLY D 2 382 ? 90.479 110.093 108.672 1.00 33.69 466 GLY C CA 1
ATOM 6334 C C . GLY D 2 382 ? 91.163 111.255 107.982 1.00 40.51 466 GLY C C 1
ATOM 6335 O O . GLY D 2 382 ? 90.504 112.177 107.492 1.00 45.89 466 GLY C O 1
ATOM 6336 N N . GLU D 2 383 ? 92.496 111.219 107.921 1.00 45.60 467 GLU C N 1
ATOM 6337 C CA . GLU D 2 383 ? 93.232 112.230 107.170 1.00 40.55 467 GLU C CA 1
ATOM 6338 C C . GLU D 2 383 ? 92.833 112.211 105.700 1.00 43.88 467 GLU C C 1
ATOM 6339 O O . GLU D 2 383 ? 92.615 113.262 105.088 1.00 48.03 467 GLU C O 1
ATOM 6345 N N . ASN D 2 384 ? 92.727 111.014 105.120 1.00 42.19 468 ASN C N 1
ATOM 6346 C CA . ASN D 2 384 ? 92.400 110.894 103.702 1.00 36.91 468 ASN C CA 1
ATOM 6347 C C . ASN D 2 384 ? 90.972 111.348 103.408 1.00 39.68 468 ASN C C 1
ATOM 6348 O O . ASN D 2 384 ? 90.728 112.024 102.402 1.00 48.95 468 ASN C O 1
ATOM 6353 N N . MET D 2 385 ? 90.014 110.982 104.265 1.00 31.26 469 MET C N 1
ATOM 6354 C CA . MET D 2 385 ? 88.638 111.436 104.077 1.00 35.31 469 MET C CA 1
ATOM 6355 C C . MET D 2 385 ? 88.498 112.932 104.321 1.00 43.52 469 MET C C 1
ATOM 6356 O O . MET D 2 385 ? 87.588 113.561 103.769 1.00 50.54 469 MET C O 1
ATOM 6361 N N . THR D 2 386 ? 89.375 113.519 105.138 1.00 46.84 470 THR C N 1
ATOM 6362 C CA . THR D 2 386 ? 89.338 114.968 105.308 1.00 45.70 470 THR C CA 1
ATOM 6363 C C . THR D 2 386 ? 89.777 115.684 104.034 1.00 53.88 470 THR C C 1
ATOM 6364 O O . THR D 2 386 ? 89.298 116.787 103.745 1.00 67.30 470 THR C O 1
ATOM 6368 N N . GLY D 2 387 ? 90.634 115.054 103.235 1.00 53.67 471 GLY C N 1
ATOM 6369 C CA . GLY D 2 387 ? 91.067 115.643 101.985 1.00 53.73 471 GLY C CA 1
ATOM 6370 C C . GLY D 2 387 ? 92.558 115.549 101.742 1.00 59.71 471 GLY C C 1
ATOM 6371 O O . GLY D 2 387 ? 93.087 116.196 100.833 1.00 68.96 471 GLY C O 1
ATOM 6372 N N . ALA D 2 388 ? 93.250 114.750 102.546 1.00 58.65 472 ALA C N 1
ATOM 6373 C CA . ALA D 2 388 ? 94.667 114.509 102.342 1.00 50.48 472 ALA C CA 1
ATOM 6374 C C . ALA D 2 388 ? 94.860 113.355 101.361 1.00 55.99 472 ALA C C 1
ATOM 6375 O O . ALA D 2 388 ? 93.903 112.755 100.866 1.00 58.98 472 ALA C O 1
ATOM 6377 N N . ALA D 2 389 ? 96.123 113.043 101.069 1.00 55.09 473 ALA C N 1
ATOM 6378 C CA . ALA D 2 389 ? 96.459 111.950 100.167 1.00 49.08 473 ALA C CA 1
ATOM 6379 C C . ALA D 2 389 ? 97.631 111.140 100.701 1.00 54.32 473 ALA C C 1
ATOM 6380 O O . ALA D 2 389 ? 98.367 110.520 99.927 1.00 62.90 473 ALA C O 1
ATOM 6382 N N . LYS D 2 390 ? 97.817 111.139 102.012 1.00 53.99 474 LYS C N 1
ATOM 6383 C CA . LYS D 2 390 ? 98.979 110.494 102.603 1.00 49.92 474 LYS C CA 1
ATOM 6384 C C . LYS D 2 390 ? 98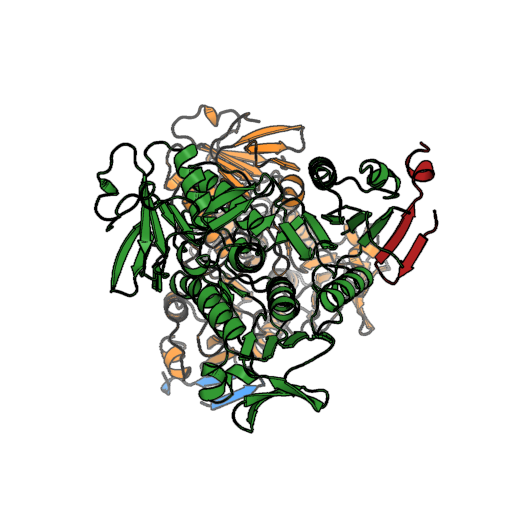.891 108.982 102.434 1.00 45.66 474 LYS C C 1
ATOM 6385 O O . LYS D 2 390 ? 97.863 108.384 102.767 1.00 52.11 474 LYS C O 1
ATOM 6391 N N . PRO D 2 391 ? 99.926 108.336 101.917 1.00 45.58 475 PRO C N 1
ATOM 6392 C CA . PRO D 2 391 ? 99.973 106.874 101.903 1.00 44.02 475 PRO C CA 1
ATOM 6393 C C . PRO D 2 391 ? 100.348 106.352 103.286 1.00 45.90 475 PRO C C 1
ATOM 6394 O O . PRO D 2 391 ? 100.631 107.110 104.210 1.00 47.56 475 PRO C O 1
ATOM 6398 N N . TYR D 2 392 ? 100.347 105.031 103.415 1.00 40.97 476 TYR C N 1
ATOM 6399 C CA . TYR D 2 392 ? 100.762 104.396 104.662 1.00 38.28 476 TYR C CA 1
ATOM 6400 C C . TYR D 2 392 ? 102.270 104.549 104.799 1.00 47.68 476 TYR C C 1
ATOM 6401 O O . TYR D 2 392 ? 103.042 103.791 104.209 1.00 56.99 476 TYR C O 1
ATOM 6410 N N . TRP D 2 393 ? 102.697 105.536 105.585 1.00 46.80 477 TRP C N 1
ATOM 6411 C CA . TRP D 2 393 ? 104.111 105.824 105.778 1.00 53.58 477 TRP C CA 1
ATOM 6412 C C . TRP D 2 393 ? 104.572 105.461 107.183 1.00 55.27 477 TRP C C 1
ATOM 6413 O O . TRP D 2 393 ? 105.520 104.690 107.347 1.00 54.55 477 TRP C O 1
ATOM 6424 N N . HIS D 2 394 ? 103.916 106.003 108.205 1.00 59.37 478 HIS C N 1
ATOM 6425 C CA . HIS D 2 394 ? 104.246 105.694 109.592 1.00 51.90 478 HIS C CA 1
ATOM 6426 C C . HIS D 2 394 ? 103.877 104.247 109.887 1.00 52.55 478 HIS C C 1
ATOM 6427 O O . HIS D 2 394 ? 102.693 103.906 109.971 1.00 53.57 478 HIS C O 1
ATOM 6434 N N . GLN D 2 395 ? 104.885 103.393 110.037 1.00 51.15 479 GLN C N 1
ATOM 6435 C CA . GLN D 2 395 ? 104.632 101.996 110.357 1.00 44.76 479 GLN C CA 1
ATOM 6436 C C . GLN D 2 395 ? 104.010 101.870 111.740 1.00 49.13 479 GLN C C 1
ATOM 6437 O O . GLN D 2 395 ? 104.412 102.551 112.686 1.00 55.54 479 GLN C O 1
ATOM 6443 N N . SER D 2 396 ? 103.019 100.996 111.850 1.00 49.12 480 SER C N 1
ATOM 6444 C CA . SER D 2 396 ? 102.379 100.717 113.124 1.00 45.74 480 SER C CA 1
ATOM 6445 C C . SER D 2 396 ? 103.032 99.511 113.784 1.00 47.79 480 SER C C 1
ATOM 6446 O O . SER D 2 396 ? 103.541 98.609 113.114 1.00 51.72 480 SER C O 1
ATOM 6449 N N . MET D 2 397 ? 103.017 99.509 115.108 1.00 47.48 481 MET C N 1
ATOM 6450 C CA . MET D 2 397 ? 103.608 98.449 115.906 1.00 46.78 481 MET C CA 1
ATOM 6451 C C . MET D 2 397 ? 102.514 97.683 116.643 1.00 48.09 481 MET C C 1
ATOM 6452 O O . MET D 2 397 ? 101.322 97.959 116.500 1.00 54.94 481 MET C O 1
ATOM 6457 N N . PHE D 2 398 ? 102.933 96.688 117.421 1.00 42.56 482 PHE C N 1
ATOM 6458 C CA . PHE D 2 398 ? 102.034 96.036 118.360 1.00 45.66 482 PHE C CA 1
ATOM 6459 C C . PHE D 2 398 ? 102.854 95.453 119.500 1.00 48.45 482 PHE C C 1
ATOM 6460 O O . PHE D 2 398 ? 104.059 95.224 119.374 1.00 50.57 482 PHE C O 1
ATOM 6468 N N . TRP D 2 399 ? 102.180 95.219 120.622 1.00 49.19 483 TRP C N 1
ATOM 6469 C CA . TRP D 2 399 ? 102.820 94.760 121.843 1.00 44.83 483 TRP C CA 1
ATOM 6470 C C . TRP D 2 399 ? 102.073 93.548 122.379 1.00 53.25 483 TRP C C 1
ATOM 6471 O O . TRP D 2 399 ? 100.887 93.351 122.104 1.00 60.53 483 TRP C O 1
ATOM 6482 N N . SER D 2 400 ? 102.784 92.732 123.153 1.00 54.49 484 SER C N 1
ATOM 6483 C CA . SER D 2 400 ? 102.180 91.586 123.814 1.00 56.20 484 SER C CA 1
ATOM 6484 C C . SER D 2 400 ? 102.925 91.316 125.111 1.00 58.82 484 SER C C 1
ATOM 6485 O O . SER D 2 400 ? 104.157 91.354 125.145 1.00 60.05 484 SER C O 1
ATOM 6488 N N . ASP D 2 401 ? 102.170 91.044 126.173 1.00 54.93 485 ASP C N 1
ATOM 6489 C CA . ASP D 2 401 ? 102.731 90.741 127.489 1.00 55.56 485 ASP C CA 1
ATOM 6490 C C . ASP D 2 401 ? 102.176 89.394 127.939 1.00 57.86 485 ASP C C 1
ATOM 6491 O O . ASP D 2 401 ? 101.073 89.322 128.488 1.00 68.93 485 ASP C O 1
ATOM 6496 N N . LEU D 2 402 ? 102.937 88.330 127.704 1.00 54.37 486 LEU C N 1
ATOM 6497 C CA . LEU D 2 402 ? 102.542 86.989 128.127 1.00 55.55 486 LEU C CA 1
ATOM 6498 C C . LEU D 2 402 ? 103.208 86.660 129.462 1.00 62.30 486 LEU C C 1
ATOM 6499 O O . LEU D 2 402 ? 104.117 85.836 129.565 1.00 60.02 486 LEU C O 1
ATOM 6504 N N . GLY D 2 403 ? 102.721 87.331 130.501 1.00 66.55 487 GLY C N 1
ATOM 6505 C CA . GLY D 2 403 ? 103.284 87.200 131.821 1.00 70.82 487 GLY C CA 1
ATOM 6506 C C . GLY D 2 403 ? 104.350 88.243 132.081 1.00 72.92 487 GLY C C 1
ATOM 6507 O O . GLY D 2 403 ? 104.743 89.000 131.187 1.00 68.02 487 GLY C O 1
ATOM 6508 N N . PRO D 2 404 ? 104.827 88.314 133.325 1.00 79.56 488 PRO C N 1
ATOM 6509 C CA . PRO D 2 404 ? 105.879 89.290 133.650 1.00 75.97 488 PRO C CA 1
ATOM 6510 C C . PRO D 2 404 ? 107.162 89.091 132.864 1.00 74.81 488 PRO C C 1
ATOM 6511 O O . PRO D 2 404 ? 107.845 90.075 132.553 1.00 76.75 488 PRO C O 1
ATOM 6515 N N . ASP D 2 405 ? 107.514 87.850 132.531 1.00 76.54 489 ASP C N 1
ATOM 6516 C CA . ASP D 2 405 ? 108.793 87.566 131.894 1.00 73.09 489 ASP C CA 1
ATOM 6517 C C . ASP D 2 405 ? 108.772 87.728 130.381 1.00 69.45 489 ASP C C 1
ATOM 6518 O O . ASP D 2 405 ? 109.844 87.763 129.765 1.00 72.07 489 ASP C O 1
ATOM 6523 N N . VAL D 2 406 ? 107.597 87.824 129.765 1.00 67.87 490 VAL C N 1
ATOM 6524 C CA . VAL D 2 406 ? 107.480 88.009 128.322 1.00 57.76 490 VAL C CA 1
ATOM 6525 C C . VAL D 2 406 ? 106.789 89.339 128.062 1.00 58.20 490 VAL C C 1
ATOM 6526 O O . VAL D 2 406 ? 105.627 89.528 128.441 1.00 64.14 490 VAL C O 1
ATOM 6530 N N . GLY D 2 407 ? 107.508 90.255 127.424 1.00 55.14 491 GLY C N 1
ATOM 6531 C CA . GLY D 2 407 ? 106.946 91.498 126.940 1.00 51.67 491 GLY C CA 1
ATOM 6532 C C . GLY D 2 407 ? 107.744 91.968 125.745 1.00 56.59 491 GLY C C 1
ATOM 6533 O O . GLY D 2 407 ? 108.969 92.085 125.827 1.00 60.80 491 GLY C O 1
ATOM 6534 N N . TYR D 2 408 ? 107.077 92.237 124.627 1.00 51.03 492 TYR C N 1
ATOM 6535 C CA . TYR D 2 408 ? 107.785 92.506 123.386 1.00 47.56 492 TYR C CA 1
ATOM 6536 C C . TYR D 2 408 ? 107.017 93.520 122.555 1.00 45.45 492 TYR C C 1
ATOM 6537 O O . TYR D 2 408 ? 105.810 93.708 122.716 1.00 51.58 492 TYR C O 1
ATOM 6546 N N . GLU D 2 409 ? 107.747 94.179 121.663 1.00 38.98 493 GLU C N 1
ATOM 6547 C CA . GLU D 2 409 ? 107.179 95.071 120.669 1.00 40.88 493 GLU C CA 1
ATOM 6548 C C . GLU D 2 409 ? 107.665 94.643 119.292 1.00 42.78 493 GLU C C 1
ATOM 6549 O O . GLU D 2 409 ? 108.759 94.094 119.141 1.00 50.44 493 GLU C O 1
ATOM 6555 N N . ALA D 2 410 ? 106.840 94.896 118.281 1.00 36.78 494 ALA C N 1
ATOM 6556 C CA . ALA D 2 410 ? 107.161 94.461 116.931 1.00 38.77 494 ALA C CA 1
ATOM 6557 C C . ALA D 2 410 ? 106.653 95.492 115.939 1.00 38.49 494 ALA C C 1
ATOM 6558 O O . ALA D 2 410 ? 105.591 96.083 116.140 1.00 40.55 494 ALA C O 1
ATOM 6560 N N . ILE D 2 411 ? 107.416 95.696 114.868 1.00 39.67 495 ILE C N 1
ATOM 6561 C CA . ILE D 2 411 ? 107.089 96.680 113.846 1.00 39.08 495 ILE C CA 1
ATOM 6562 C C . ILE D 2 411 ? 107.436 96.094 112.485 1.00 40.53 495 ILE C C 1
ATOM 6563 O O . ILE D 2 411 ? 108.380 95.311 112.347 1.00 47.54 495 ILE C O 1
ATOM 6568 N N . GLY D 2 412 ? 106.648 96.460 111.477 1.00 36.92 496 GLY C N 1
ATOM 6569 C CA . GLY D 2 412 ? 106.896 95.986 110.131 1.00 37.14 496 GLY C CA 1
ATOM 6570 C C . GLY D 2 412 ? 106.432 94.555 109.917 1.00 45.67 496 GLY C C 1
ATOM 6571 O O . GLY D 2 412 ? 105.631 94.000 110.674 1.00 55.89 496 GLY C O 1
ATOM 6572 N N . LEU D 2 413 ? 106.959 93.950 108.853 1.00 48.54 497 LEU C N 1
ATOM 6573 C CA . LEU D 2 413 ? 106.572 92.595 108.482 1.00 47.32 497 LEU C CA 1
ATOM 6574 C C . LEU D 2 413 ? 107.140 91.579 109.459 1.00 51.90 497 LEU C C 1
ATOM 6575 O O . LEU D 2 413 ? 108.265 91.100 109.284 1.00 56.72 497 LEU C O 1
ATOM 6580 N N . VAL D 2 414 ? 106.371 91.243 110.486 1.00 51.90 498 VAL C N 1
ATOM 6581 C CA . VAL D 2 414 ? 106.768 90.238 111.466 1.00 54.21 498 VAL C CA 1
ATOM 6582 C C . VAL D 2 414 ? 106.016 88.965 111.094 1.00 54.96 498 VAL C C 1
ATOM 6583 O O . VAL D 2 414 ? 104.896 88.721 111.542 1.00 63.15 498 VAL C O 1
ATOM 6587 N N . ASP D 2 415 ? 106.641 88.146 110.255 1.00 54.11 499 ASP C N 1
ATOM 6588 C CA . ASP D 2 415 ? 106.069 86.885 109.810 1.00 55.59 499 ASP C CA 1
ATOM 6589 C C . ASP D 2 415 ? 107.068 85.770 110.062 1.00 56.34 499 ASP C C 1
ATOM 6590 O O . ASP D 2 415 ? 108.258 85.916 109.771 1.00 64.25 499 ASP C O 1
ATOM 6595 N N . SER D 2 416 ? 106.580 84.650 110.594 1.00 55.76 500 SER C N 1
ATOM 6596 C CA . SER D 2 416 ? 107.459 83.518 110.855 1.00 62.43 500 SER C CA 1
ATOM 6597 C C . SER D 2 416 ? 107.999 82.895 109.575 1.00 64.22 500 SER C C 1
ATOM 6598 O O . SER D 2 416 ? 108.981 82.149 109.630 1.00 65.71 500 SER C O 1
ATOM 6601 N N . SER D 2 417 ? 107.379 83.180 108.427 1.00 62.38 501 SER C N 1
ATOM 6602 C CA . SER D 2 417 ? 107.869 82.642 107.163 1.00 58.71 501 SER C CA 1
ATOM 6603 C C . SER D 2 417 ? 109.135 83.351 106.698 1.00 62.41 501 SER C C 1
ATOM 6604 O O . SER D 2 417 ? 109.975 82.739 106.031 1.00 69.18 501 SER C O 1
ATOM 6607 N N . LEU D 2 418 ? 109.282 84.634 107.020 1.00 61.11 502 LEU C N 1
ATOM 6608 C CA . LEU D 2 418 ? 110.461 85.375 106.608 1.00 58.11 502 LEU C CA 1
ATOM 6609 C C . LEU D 2 418 ? 111.687 84.916 107.396 1.00 64.38 502 LEU C C 1
ATOM 6610 O O . LEU D 2 418 ? 111.582 84.560 108.572 1.00 64.01 502 LEU C O 1
ATOM 6615 N N . PRO D 2 419 ? 112.861 84.911 106.769 1.00 67.70 503 PRO C N 1
ATOM 6616 C CA . PRO D 2 419 ? 114.089 84.641 107.522 1.00 64.34 503 PRO C CA 1
ATOM 6617 C C . PRO D 2 419 ? 114.380 85.768 108.497 1.00 61.98 503 PRO C C 1
ATOM 6618 O O . PRO D 2 419 ? 114.039 86.929 108.260 1.00 58.14 503 PRO C O 1
ATOM 6622 N N . THR D 2 420 ? 115.015 85.414 109.613 1.00 67.21 504 THR C N 1
ATOM 6623 C CA . THR D 2 420 ? 115.256 86.374 110.679 1.00 60.91 504 THR C CA 1
ATOM 6624 C C . THR D 2 420 ? 116.686 86.255 111.178 1.00 62.60 504 THR C C 1
ATOM 6625 O O . THR D 2 420 ? 117.338 85.218 111.039 1.00 64.58 504 THR C O 1
ATOM 6629 N N . VAL D 2 421 ? 117.162 87.350 111.762 1.00 65.22 505 VAL C N 1
ATOM 6630 C CA . VAL D 2 421 ? 118.434 87.396 112.470 1.00 68.85 505 VAL C CA 1
ATOM 6631 C C . VAL D 2 421 ? 118.159 87.950 113.859 1.00 63.99 505 VAL C C 1
ATOM 6632 O O . VAL D 2 421 ? 117.672 89.079 113.995 1.00 57.95 505 VAL C O 1
ATOM 6636 N N . GLY D 2 422 ? 118.463 87.161 114.886 1.00 65.47 506 GLY C N 1
ATOM 6637 C CA . GLY D 2 422 ? 118.218 87.542 116.265 1.00 58.57 506 GLY C CA 1
ATOM 6638 C C . GLY D 2 422 ? 119.524 87.798 117.000 1.00 65.03 506 GLY C C 1
ATOM 6639 O O . GLY D 2 422 ? 120.442 86.978 116.959 1.00 71.38 506 GLY C O 1
ATOM 6640 N N . VAL D 2 423 ? 119.586 88.945 117.669 1.00 60.94 507 VAL C N 1
ATOM 6641 C CA . VAL D 2 423 ? 120.720 89.322 118.503 1.00 61.37 507 VAL C CA 1
ATOM 6642 C C . VAL D 2 423 ? 120.202 89.474 119.925 1.00 62.68 507 VAL C C 1
ATOM 6643 O O . VAL D 2 423 ? 119.359 90.339 120.192 1.00 61.43 507 VAL C O 1
ATOM 6647 N N . PHE D 2 424 ? 120.699 88.638 120.831 1.00 63.02 508 PHE C N 1
ATOM 6648 C CA . PHE D 2 424 ? 120.216 88.601 122.203 1.00 62.11 508 PHE C CA 1
ATOM 6649 C C . PHE D 2 424 ? 121.353 88.877 123.174 1.00 66.55 508 PHE C C 1
ATOM 6650 O O . PHE D 2 424 ? 122.477 88.401 122.985 1.00 75.56 508 PHE C O 1
ATOM 6658 N N . ALA D 2 425 ? 121.047 89.654 124.211 1.00 64.08 509 ALA C N 1
ATOM 6659 C CA . ALA D 2 425 ? 122.044 90.023 125.205 1.00 70.93 509 ALA C CA 1
ATOM 6660 C C . ALA D 2 425 ? 122.571 88.792 125.932 1.00 73.70 509 ALA C C 1
ATOM 6661 O O . ALA D 2 425 ? 121.811 87.886 126.287 1.00 71.96 509 ALA C O 1
ATOM 6663 N N . LYS D 2 426 ? 123.884 88.770 126.150 1.00 80.38 510 LYS C N 1
ATOM 6664 C CA . LYS D 2 426 ? 124.564 87.687 126.858 1.00 84.80 510 LYS C CA 1
ATOM 6665 C C . LYS D 2 426 ? 124.273 86.322 126.241 1.00 85.92 510 LYS C C 1
ATOM 6666 O O . LYS D 2 426 ? 125.022 85.367 126.445 1.00 87.55 510 LYS C O 1
ATOM 6672 N N . GLU D 2 474 ? 120.637 79.210 125.223 1.00 94.97 558 GLU C N 1
ATOM 6673 C CA . GLU D 2 474 ? 119.240 78.794 125.239 1.00 95.35 558 GLU C CA 1
ATOM 6674 C C . GLU D 2 474 ? 118.345 79.886 125.815 1.00 86.66 558 GLU C C 1
ATOM 6675 O O . GLU D 2 474 ? 117.134 79.884 125.599 1.00 84.39 558 GLU C O 1
ATOM 6681 N N . ASP D 2 475 ? 118.947 80.818 126.548 1.00 81.27 559 ASP C N 1
ATOM 6682 C CA . ASP D 2 475 ? 118.202 81.891 127.191 1.00 71.98 559 ASP C CA 1
ATOM 6683 C C . ASP D 2 475 ? 117.989 83.033 126.207 1.00 71.21 559 ASP C C 1
ATOM 6684 O O . ASP D 2 475 ? 118.949 83.552 125.628 1.00 80.49 559 ASP C O 1
ATOM 6689 N N . TYR D 2 476 ? 116.731 83.420 126.022 1.00 63.25 560 TYR C N 1
ATOM 6690 C CA . TYR D 2 476 ? 116.342 84.481 125.104 1.00 58.12 560 TYR C CA 1
ATOM 6691 C C . TYR D 2 476 ? 115.697 85.636 125.857 1.00 55.18 560 TYR C C 1
ATOM 6692 O O . TYR D 2 476 ? 114.669 86.173 125.444 1.00 56.06 560 TYR C O 1
ATOM 6701 N N . GLY D 2 477 ? 116.293 86.021 126.983 1.00 56.52 561 GLY C N 1
ATOM 6702 C CA . GLY D 2 477 ? 115.739 87.063 127.825 1.00 60.76 561 GLY C CA 1
ATOM 6703 C C . GLY D 2 477 ? 115.574 88.404 127.141 1.00 57.74 561 GLY C C 1
ATOM 6704 O O . GLY D 2 477 ? 114.448 88.854 126.917 1.00 57.99 561 GLY C O 1
ATOM 6705 N N . LYS D 2 478 ? 116.685 89.049 126.799 1.00 58.60 562 LYS C N 1
ATOM 6706 C CA . LYS D 2 478 ? 116.677 90.359 126.166 1.00 59.82 562 LYS C CA 1
ATOM 6707 C C . LYS D 2 478 ? 117.295 90.262 124.779 1.00 60.48 562 LYS C C 1
ATOM 6708 O O . LYS D 2 478 ? 118.141 89.402 124.522 1.00 69.57 562 LYS C O 1
ATOM 6714 N N . GLY D 2 479 ? 116.869 91.145 123.885 1.00 53.59 563 GLY C N 1
ATOM 6715 C CA . GLY D 2 479 ? 117.463 91.187 122.562 1.00 56.41 563 GLY C CA 1
ATOM 6716 C C . GLY D 2 479 ? 116.523 91.824 121.554 1.00 48.60 563 GLY C C 1
ATOM 6717 O O . GLY D 2 479 ? 115.553 92.485 121.918 1.00 42.49 563 GLY C O 1
ATOM 6718 N N . VAL D 2 480 ? 116.846 91.606 120.282 1.00 47.39 564 VAL C N 1
ATOM 6719 C CA . VAL D 2 480 ? 116.099 92.175 119.165 1.00 46.80 564 VAL C CA 1
ATOM 6720 C C . VAL D 2 480 ? 116.207 91.220 117.983 1.00 48.45 564 VAL C C 1
ATOM 6721 O O . VAL D 2 480 ? 117.248 90.594 117.767 1.00 52.44 564 VAL C O 1
ATOM 6725 N N . ILE D 2 481 ? 115.117 91.094 117.229 1.00 45.74 565 ILE C N 1
ATOM 6726 C CA . ILE D 2 481 ? 115.033 90.179 116.097 1.00 49.23 565 ILE C CA 1
ATOM 6727 C C . ILE D 2 481 ? 114.711 90.985 114.847 1.00 50.23 565 ILE C C 1
ATOM 6728 O O . ILE D 2 481 ? 113.753 91.765 114.836 1.00 47.08 565 ILE C O 1
ATOM 6733 N N . PHE D 2 482 ? 115.508 90.793 113.800 1.00 53.21 566 PHE C N 1
ATOM 6734 C CA . PHE D 2 482 ? 115.329 91.488 112.532 1.00 49.93 566 PHE C CA 1
ATOM 6735 C C . PHE D 2 482 ? 114.743 90.533 111.502 1.00 49.72 566 PHE C C 1
ATOM 6736 O O . PHE D 2 482 ? 115.260 89.429 111.310 1.00 52.85 566 PHE C O 1
ATOM 6744 N N . TYR D 2 483 ? 113.673 90.962 110.842 1.00 47.44 567 TYR C N 1
ATOM 6745 C CA . TYR D 2 483 ? 113.042 90.195 109.777 1.00 49.56 567 TYR C CA 1
ATOM 6746 C C . TYR D 2 483 ? 113.520 90.729 108.434 1.00 53.48 567 TYR C C 1
ATOM 6747 O O . TYR D 2 483 ? 113.416 91.929 108.166 1.00 54.20 567 TYR C O 1
ATOM 6756 N N . LEU D 2 484 ? 114.050 89.838 107.601 1.00 59.67 568 LEU C N 1
ATOM 6757 C CA . LEU D 2 484 ? 114.730 90.218 106.370 1.00 52.51 568 LEU C CA 1
ATOM 6758 C C . LEU D 2 484 ? 113.993 89.643 105.172 1.00 62.51 568 LEU C C 1
ATOM 6759 O O . LEU D 2 484 ? 113.649 88.457 105.159 1.00 64.70 568 LEU C O 1
ATOM 6764 N N . ARG D 2 485 ? 113.755 90.484 104.167 1.00 67.30 569 ARG C N 1
ATOM 6765 C CA . ARG D 2 485 ? 113.161 90.024 102.916 1.00 73.16 569 ARG C CA 1
ATOM 6766 C C . ARG D 2 485 ? 114.236 89.693 101.884 1.00 81.93 569 ARG C C 1
ATOM 6767 O O . ARG D 2 485 ? 114.361 88.542 101.454 1.00 90.64 569 ARG C O 1
ATOM 6775 N N . ASP D 2 486 ? 115.025 90.699 101.476 1.00 78.94 570 ASP C N 1
ATOM 6776 C CA . ASP D 2 486 ? 116.232 90.484 100.674 1.00 84.36 570 ASP C CA 1
ATOM 6777 C C . ASP D 2 486 ? 117.309 91.396 101.262 1.00 84.40 570 ASP C C 1
ATOM 6778 O O . ASP D 2 486 ? 117.535 92.511 100.785 1.00 87.33 570 ASP C O 1
ATOM 6783 N N . LYS D 2 487 ? 117.979 90.910 102.306 1.00 80.05 571 LYS C N 1
ATOM 6784 C CA . LYS D 2 487 ? 119.002 91.643 103.048 1.00 81.03 571 LYS C CA 1
ATOM 6785 C C . LYS D 2 487 ? 118.498 92.972 103.600 1.00 82.28 571 LYS C C 1
ATOM 6786 O O . LYS D 2 487 ? 119.298 93.777 104.091 1.00 85.31 571 LYS C O 1
ATOM 6792 N N . VAL D 2 488 ? 117.193 93.224 103.540 1.00 76.51 572 VAL C N 1
ATOM 6793 C CA . VAL D 2 488 ? 116.593 94.474 103.989 1.00 70.66 572 VAL C CA 1
ATOM 6794 C C . VAL D 2 488 ? 115.715 94.170 105.193 1.00 64.04 572 VAL C C 1
ATOM 6795 O O . VAL D 2 488 ? 114.903 93.238 105.157 1.00 66.73 572 VAL C O 1
ATOM 6799 N N . VAL D 2 489 ? 115.878 94.953 106.256 1.00 57.57 573 VAL C N 1
ATOM 6800 C CA . VAL D 2 489 ? 115.094 94.764 107.470 1.00 49.26 573 VAL C CA 1
ATOM 6801 C C . VAL D 2 489 ? 113.663 95.216 107.221 1.00 51.08 573 VAL C C 1
ATOM 6802 O O . VAL D 2 489 ? 113.376 96.418 107.182 1.00 52.77 573 VAL C O 1
ATOM 6806 N N . VAL D 2 490 ? 112.755 94.255 107.045 1.00 52.15 574 VAL C N 1
ATOM 6807 C CA . VAL D 2 490 ? 111.346 94.579 106.851 1.00 50.65 574 VAL C CA 1
ATOM 6808 C C . VAL D 2 490 ? 110.553 94.539 108.153 1.00 51.92 574 VAL C C 1
ATOM 6809 O O . VAL D 2 490 ? 109.472 95.140 108.225 1.00 53.16 574 VAL C O 1
ATOM 6813 N N . GLY D 2 491 ? 111.053 93.859 109.174 1.00 49.31 575 GLY C N 1
ATOM 6814 C CA . GLY D 2 491 ? 110.367 93.800 110.452 1.00 41.04 575 GLY C CA 1
ATOM 6815 C C . GLY D 2 491 ? 111.352 93.635 111.584 1.00 42.23 575 GLY C C 1
ATOM 6816 O O . GLY D 2 491 ? 112.409 93.017 111.427 1.00 46.60 575 GLY C O 1
ATOM 6817 N N . ILE D 2 492 ? 111.000 94.196 112.739 1.00 44.86 576 ILE C N 1
ATOM 6818 C CA . ILE D 2 492 ? 111.839 94.155 113.931 1.00 46.77 576 ILE C CA 1
ATOM 6819 C C . ILE D 2 492 ? 110.978 93.755 115.120 1.00 45.93 576 ILE C C 1
ATOM 6820 O O . ILE D 2 492 ? 109.885 94.299 115.308 1.00 44.84 576 ILE C O 1
ATOM 6825 N N . VAL D 2 493 ? 111.469 92.811 115.918 1.00 45.66 577 VAL C N 1
ATOM 6826 C CA . VAL D 2 493 ? 110.845 92.434 117.181 1.00 44.39 577 VAL C CA 1
ATOM 6827 C C . VAL D 2 493 ? 111.761 92.903 118.302 1.00 45.61 577 VAL C C 1
ATOM 6828 O O . VAL D 2 493 ? 112.888 92.411 118.443 1.00 50.45 577 VAL C O 1
ATOM 6832 N N . LEU D 2 494 ? 111.284 93.856 119.098 1.00 39.52 578 LEU C N 1
ATOM 6833 C CA . LEU D 2 494 ? 112.010 94.331 120.271 1.00 40.86 578 LEU C C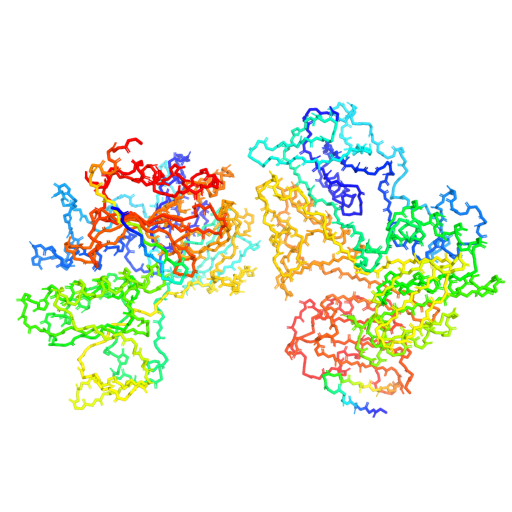A 1
ATOM 6834 C C . LEU D 2 494 ? 111.653 93.430 121.446 1.00 45.38 578 LEU C C 1
ATOM 6835 O O . LEU D 2 494 ? 110.574 93.560 122.032 1.00 50.45 578 LEU C O 1
ATOM 6840 N N . TRP D 2 495 ? 112.559 92.523 121.796 1.00 49.55 579 TRP C N 1
ATOM 6841 C CA . TRP D 2 495 ? 112.288 91.472 122.769 1.00 45.56 579 TRP C CA 1
ATOM 6842 C C . TRP D 2 495 ? 112.778 91.923 124.141 1.00 48.91 579 TRP C C 1
ATOM 6843 O O . TRP D 2 495 ? 113.988 91.989 124.386 1.00 51.06 579 TRP C O 1
ATOM 6854 N N . ASN D 2 496 ? 111.832 92.226 125.032 1.00 50.11 580 ASN C N 1
ATOM 6855 C CA . ASN D 2 496 ? 112.117 92.605 126.417 1.00 52.31 580 ASN C CA 1
ATOM 6856 C C . ASN D 2 496 ? 113.036 93.819 126.509 1.00 59.24 580 ASN C C 1
ATOM 6857 O O . ASN D 2 496 ? 113.864 93.915 127.418 1.00 67.87 580 ASN C O 1
ATOM 6862 N N . ILE D 2 497 ? 112.901 94.752 125.570 1.00 60.78 581 ILE C N 1
ATOM 6863 C CA . ILE D 2 497 ? 113.582 96.039 125.626 1.00 58.48 581 ILE C CA 1
ATOM 6864 C C . ILE D 2 497 ? 112.547 97.129 125.388 1.00 58.12 581 ILE C C 1
ATOM 6865 O O . ILE D 2 497 ? 111.648 96.977 124.554 1.00 61.35 581 ILE C O 1
ATOM 6870 N N . PHE D 2 498 ? 112.659 98.218 126.141 1.00 61.68 582 PHE C N 1
ATOM 6871 C CA . PHE D 2 498 ? 111.656 99.270 126.135 1.00 66.47 582 PHE C CA 1
ATOM 6872 C C . PHE D 2 498 ? 112.312 100.606 125.819 1.00 73.46 582 PHE C C 1
ATOM 6873 O O . PHE D 2 498 ? 113.518 100.790 126.007 1.00 74.08 582 PHE C O 1
ATOM 6881 N N . ASN D 2 499 ? 111.495 101.533 125.320 1.00 72.41 583 ASN C N 1
ATOM 6882 C CA . ASN D 2 499 ? 111.942 102.849 124.869 1.00 67.44 583 ASN C CA 1
ATOM 6883 C C . ASN D 2 499 ? 112.980 102.755 123.756 1.00 65.57 583 ASN C C 1
ATOM 6884 O O . ASN D 2 499 ? 113.799 103.664 123.589 1.00 73.74 583 ASN C O 1
ATOM 6889 N N . ARG D 2 500 ? 112.962 101.666 122.987 1.00 58.79 584 ARG C N 1
ATOM 6890 C CA . ARG D 2 500 ? 113.889 101.471 121.881 1.00 57.25 584 ARG C CA 1
ATOM 6891 C C . ARG D 2 500 ? 113.178 101.408 120.536 1.00 53.30 584 ARG C C 1
ATOM 6892 O O . ARG D 2 500 ? 113.789 101.001 119.542 1.00 58.35 584 ARG C O 1
ATOM 6900 N N . MET D 2 501 ? 111.906 101.791 120.481 1.00 49.18 585 MET C N 1
ATOM 6901 C CA . MET D 2 501 ? 111.123 101.760 119.252 1.00 50.06 585 MET C CA 1
ATOM 6902 C C . MET D 2 501 ? 111.556 102.801 118.222 1.00 55.50 585 MET C C 1
ATOM 6903 O O . MET D 2 501 ? 111.493 102.512 117.022 1.00 59.65 585 MET C O 1
ATOM 6908 N N . PRO D 2 502 ? 111.965 104.018 118.614 1.00 57.51 586 PRO C N 1
ATOM 6909 C CA . PRO D 2 502 ? 112.441 104.965 117.591 1.00 51.11 586 PRO C CA 1
ATOM 6910 C C . PRO D 2 502 ? 113.592 104.432 116.755 1.00 54.61 586 PRO C C 1
ATOM 6911 O O . PRO D 2 502 ? 113.631 104.670 115.541 1.00 53.32 586 PRO C O 1
ATOM 6915 N N . ILE D 2 503 ? 114.525 103.701 117.367 1.00 53.03 587 ILE C N 1
ATOM 6916 C CA . ILE D 2 503 ? 115.647 103.148 116.615 1.00 50.14 587 ILE C CA 1
ATOM 6917 C C . ILE D 2 503 ? 115.163 102.112 115.607 1.00 53.23 587 ILE C C 1
ATOM 6918 O O . ILE D 2 503 ? 115.598 102.102 114.448 1.00 57.54 587 ILE C O 1
ATOM 6923 N N . ALA D 2 504 ? 114.262 101.223 116.031 1.00 54.23 588 ALA C N 1
ATOM 6924 C CA . ALA D 2 504 ? 113.727 100.216 115.120 1.00 52.47 588 ALA C CA 1
ATOM 6925 C C . ALA D 2 504 ? 112.942 100.859 113.984 1.00 51.71 588 ALA C C 1
ATOM 6926 O O . ALA D 2 504 ? 113.025 100.418 112.832 1.00 50.40 588 ALA C O 1
ATOM 6928 N N . ARG D 2 505 ? 112.169 101.901 114.293 1.00 51.86 589 ARG C N 1
ATOM 6929 C CA . ARG D 2 505 ? 111.424 102.613 113.262 1.00 49.25 589 ARG C CA 1
ATOM 6930 C C . ARG D 2 505 ? 112.363 103.278 112.264 1.00 55.90 589 ARG C C 1
ATOM 6931 O O . ARG D 2 505 ? 112.110 103.260 111.054 1.00 56.04 589 ARG C O 1
ATOM 6939 N N . LYS D 2 506 ? 113.454 103.874 112.754 1.00 59.57 590 LYS C N 1
ATOM 6940 C CA . LYS D 2 506 ? 114.445 104.463 111.859 1.00 56.85 590 LYS C CA 1
ATOM 6941 C C . LYS D 2 506 ? 115.083 103.404 110.969 1.00 59.39 590 LYS C C 1
ATOM 6942 O O . LYS D 2 506 ? 115.296 103.634 109.773 1.00 63.90 590 LYS C O 1
ATOM 6948 N N . ILE D 2 507 ? 115.399 102.238 111.537 1.00 54.98 591 ILE C N 1
ATOM 6949 C CA . ILE D 2 507 ? 115.995 101.162 110.750 1.00 51.85 591 ILE C CA 1
ATOM 6950 C C . ILE D 2 507 ? 115.028 100.685 109.673 1.00 55.05 591 ILE C C 1
ATOM 6951 O O . ILE D 2 507 ? 115.423 100.441 108.527 1.00 59.86 591 ILE C O 1
ATOM 6956 N N . ILE D 2 508 ? 113.748 100.544 110.024 1.00 56.47 592 ILE C N 1
ATOM 6957 C CA . ILE D 2 508 ? 112.751 100.109 109.049 1.00 55.40 592 ILE C CA 1
ATOM 6958 C C . ILE D 2 508 ? 112.578 101.154 107.954 1.00 53.00 592 ILE C C 1
ATOM 6959 O O . ILE D 2 508 ? 112.422 100.815 106.775 1.00 53.62 592 ILE C O 1
ATOM 6964 N N . LYS D 2 509 ? 112.618 102.439 108.320 1.00 55.91 593 LYS C N 1
ATOM 6965 C CA . LYS D 2 509 ? 112.331 103.501 107.359 1.00 59.46 593 LYS C CA 1
ATOM 6966 C C . LYS D 2 509 ? 113.315 103.488 106.196 1.00 68.33 593 LYS C C 1
ATOM 6967 O O . LYS D 2 509 ? 112.921 103.681 105.040 1.00 71.95 593 LYS C O 1
ATOM 6973 N N . ASP D 2 510 ? 114.596 103.271 106.477 1.00 71.02 594 ASP C N 1
ATOM 6974 C CA . ASP D 2 510 ? 115.584 103.170 105.414 1.00 71.36 594 ASP C CA 1
ATOM 6975 C C . ASP D 2 510 ? 115.620 101.754 104.850 1.00 72.98 594 ASP C C 1
ATOM 6976 O O . ASP D 2 510 ? 115.360 100.777 105.557 1.00 76.43 594 ASP C O 1
ATOM 6981 N N . GLY D 2 511 ? 115.901 101.654 103.554 1.00 73.98 595 GLY C N 1
ATOM 6982 C CA . GLY D 2 511 ? 115.949 100.369 102.887 1.00 76.95 595 GLY C CA 1
ATOM 6983 C C . GLY D 2 511 ? 117.362 99.848 102.745 1.00 85.93 595 GLY C C 1
ATOM 6984 O O . GLY D 2 511 ? 117.659 99.072 101.832 1.00 90.42 595 GLY C O 1
ATOM 6985 N N . GLU D 2 512 ? 118.241 100.280 103.646 1.00 86.11 596 GLU C N 1
ATOM 6986 C CA . GLU D 2 512 ? 119.649 99.915 103.570 1.00 86.93 596 GLU C CA 1
ATOM 6987 C C . GLU D 2 512 ? 119.826 98.405 103.665 1.00 89.86 596 GLU C C 1
ATOM 6988 O O . GLU D 2 512 ? 119.240 97.750 104.531 1.00 91.32 596 GLU C O 1
ATOM 6994 N N . GLN D 2 513 ? 120.637 97.855 102.765 1.00 91.25 597 GLN C N 1
ATOM 6995 C CA . GLN D 2 513 ? 120.984 96.436 102.789 1.00 91.87 597 GLN C CA 1
ATOM 6996 C C . GLN D 2 513 ? 122.179 96.271 103.717 1.00 98.25 597 GLN C C 1
ATOM 6997 O O . GLN D 2 513 ? 123.327 96.470 103.314 1.00 102.81 597 GLN C O 1
ATOM 7003 N N . HIS D 2 514 ? 121.907 95.912 104.967 1.00 99.10 598 HIS C N 1
ATOM 7004 C CA . HIS D 2 514 ? 122.953 95.804 105.971 1.00 96.54 598 HIS C CA 1
ATOM 7005 C C . HIS D 2 514 ? 123.748 94.522 105.761 1.00 100.43 598 HIS C C 1
ATOM 7006 O O . HIS D 2 514 ? 123.171 93.443 105.593 1.00 96.64 598 HIS C O 1
ATOM 7013 N N . GLU D 2 515 ? 125.076 94.644 105.768 1.00 104.20 599 GLU C N 1
ATOM 7014 C CA . GLU D 2 515 ? 125.930 93.475 105.587 1.00 106.55 599 GLU C CA 1
ATOM 7015 C C . GLU D 2 515 ? 125.859 92.561 106.804 1.00 103.54 599 GLU C C 1
ATOM 7016 O O . GLU D 2 515 ? 125.497 91.384 106.694 1.00 104.60 599 GLU C O 1
ATOM 7022 N N . ASP D 2 516 ? 126.204 93.087 107.975 1.00 96.13 600 ASP C N 1
ATOM 7023 C CA . ASP D 2 516 ? 126.010 92.391 109.238 1.00 93.92 600 ASP C CA 1
ATOM 7024 C C . ASP D 2 516 ? 125.043 93.182 110.109 1.00 89.58 600 ASP C C 1
ATOM 7025 O O . ASP D 2 516 ? 125.018 94.416 110.068 1.00 90.23 600 ASP C O 1
ATOM 7030 N N . LEU D 2 517 ? 124.210 92.464 110.858 1.00 84.29 601 LEU C N 1
ATOM 7031 C CA . LEU D 2 517 ? 123.189 93.086 111.687 1.00 76.48 601 LEU C CA 1
ATOM 7032 C C . LEU D 2 517 ? 123.609 93.236 113.141 1.00 75.79 601 LEU C C 1
ATOM 7033 O O . LEU D 2 517 ? 122.876 93.850 113.922 1.00 69.98 601 LEU C O 1
ATOM 7038 N N . ASN D 2 518 ? 124.765 92.691 113.524 1.00 78.71 602 ASN C N 1
ATOM 7039 C CA . ASN D 2 518 ? 125.283 92.941 114.864 1.00 75.78 602 ASN C CA 1
ATOM 7040 C C . ASN D 2 518 ? 125.616 94.417 115.043 1.00 84.52 602 ASN C C 1
ATOM 7041 O O . ASN D 2 518 ? 125.339 95.000 116.098 1.00 88.74 602 ASN C O 1
ATOM 7046 N N . GLU D 2 519 ? 126.202 95.039 114.017 1.00 85.22 603 GLU C N 1
ATOM 7047 C CA . GLU D 2 519 ? 126.464 96.474 114.068 1.00 84.21 603 GLU C CA 1
ATOM 7048 C C . GLU D 2 519 ? 125.165 97.264 114.158 1.00 79.65 603 GLU C C 1
ATOM 7049 O O . GLU D 2 519 ? 125.083 98.259 114.887 1.00 80.09 603 GLU C O 1
ATOM 7055 N N . VAL D 2 520 ? 124.142 96.842 113.413 1.00 79.29 604 VAL C N 1
ATOM 7056 C CA . VAL D 2 520 ? 122.837 97.488 113.504 1.00 79.57 604 VAL C CA 1
ATOM 7057 C C . VAL D 2 520 ? 122.236 97.282 114.889 1.00 77.14 604 VAL C C 1
ATOM 7058 O O . VAL D 2 520 ? 121.658 98.206 115.474 1.00 77.64 604 VAL C O 1
ATOM 7062 N N . ALA D 2 521 ? 122.360 96.069 115.434 1.00 72.77 605 ALA C N 1
ATOM 7063 C CA . ALA D 2 521 ? 121.852 95.800 116.775 1.00 67.37 605 ALA C CA 1
ATOM 7064 C C . ALA D 2 521 ? 122.599 96.603 117.833 1.00 72.61 605 ALA C C 1
ATOM 7065 O O . ALA D 2 521 ? 122.062 96.843 118.920 1.00 71.59 605 ALA C O 1
ATOM 7067 N N . LYS D 2 522 ? 123.835 97.016 117.539 1.00 81.53 606 LYS C N 1
ATOM 7068 C CA . LYS D 2 522 ? 124.587 97.839 118.481 1.00 85.01 606 LYS C CA 1
ATOM 7069 C C . LYS D 2 522 ? 123.879 99.155 118.772 1.00 82.18 606 LYS C C 1
ATOM 7070 O O . LYS D 2 522 ? 124.105 99.760 119.827 1.00 82.09 606 LYS C O 1
ATOM 7076 N N . LEU D 2 523 ? 123.028 99.618 117.853 1.00 78.22 607 LEU C N 1
ATOM 7077 C CA . LEU D 2 523 ? 122.237 100.814 118.119 1.00 79.62 607 LEU C CA 1
ATOM 7078 C C . LEU D 2 523 ? 121.290 100.602 119.291 1.00 80.79 607 LEU C C 1
ATOM 7079 O O . LEU D 2 523 ? 120.997 101.548 120.032 1.00 81.89 607 LEU C O 1
ATOM 7084 N N . PHE D 2 524 ? 120.803 99.377 119.475 1.00 77.91 608 PHE C N 1
ATOM 7085 C CA . PHE D 2 524 ? 120.005 99.018 120.642 1.00 72.06 608 PHE C CA 1
ATOM 7086 C C . PHE D 2 524 ? 120.955 98.604 121.759 1.00 78.72 608 PHE C C 1
ATOM 7087 O O . PHE D 2 524 ? 121.635 97.579 121.656 1.00 81.29 608 PHE C O 1
ATOM 7095 N N . ASN D 2 525 ? 121.003 99.397 122.830 1.00 80.46 609 ASN C N 1
ATOM 7096 C CA . ASN D 2 525 ? 121.811 99.059 124.001 1.00 83.43 609 ASN C CA 1
ATOM 7097 C C . ASN D 2 525 ? 121.079 97.985 124.807 1.00 84.22 609 ASN C C 1
ATOM 7098 O O . ASN D 2 525 ? 120.556 98.215 125.899 1.00 87.94 609 ASN C O 1
ATOM 7103 N N . ILE D 2 526 ? 121.049 96.780 124.232 1.00 79.77 610 ILE C N 1
ATOM 7104 C CA . ILE D 2 526 ? 120.274 95.689 124.816 1.00 77.84 610 ILE C CA 1
ATOM 7105 C C . ILE D 2 526 ? 120.819 95.295 126.181 1.00 83.70 610 ILE C C 1
ATOM 7106 O O . ILE D 2 526 ? 120.080 94.777 127.027 1.00 87.30 610 ILE C O 1
ATOM 7111 N N . HIS D 2 527 ? 122.105 95.528 126.423 1.00 84.65 611 HIS C N 1
ATOM 7112 C CA . HIS D 2 527 ? 122.693 95.244 127.726 1.00 84.72 611 HIS C CA 1
ATOM 7113 C C . HIS D 2 527 ? 122.490 96.418 128.677 1.00 85.75 611 HIS C C 1
ATOM 7114 O O . HIS D 2 527 ? 123.296 97.348 128.709 1.00 94.56 611 HIS C O 1
#

InterPro domains:
  IPR010625 CHCH [PF06747] (64-100)
  IPR039289 Mitochondrial intermembrane space import and assembly protein 40 [PTHR21622] (1-138)

B-factor: mean 63.78, std 21.36, range [22.65, 134.08]

Foldseek 3Di:
DDWDDDPPDIDDDDDPVVD/DDKDDDPPDIDDDADPVSVVPD/DDAEFAEEEEAAELLQVLLVVLLCVVPWLHAYEYEHLAQDHYFHFPCLLAFLLPDPDPVCLPQQKGCDPDRDIDHRHPDDPVQADDPVCQVPDGRGHYHYNHNWHFQFAADVQQWTAIPVGRIYHYNFYEYANAWFFDDDPQQVVADDVSVVQEAEDGDSVSSSVVVVCLVPFAEEEEEAQEFRSLSNLLSSQQVCVVPVGAYEYEYQAPAHNPFFDAPLVRVVLRVVSVVSRYHYHYNWAFDHWYQDPQWIWTATPVGDIDTGHGYYYRHDTATDCSNCVNHVFDFDPPQGATEDEQQQDTDDRYGYAAQRGQYADPLAGTDGDHASQRSSVRSSSNSCVNVPNRDGPQQWGKHWHDSDPQWTKIKTFDRTNVFDKDWDAPPSDNRFTKMFGDDPQWGGMMMGTNAPPCVVLRSVSNNDGPSDDDCVVSRVVRPRD/DAEFAEEEQAFELLLVLLQVLLCVVDWLHAYEYEHLAQDHYFADPCLLAFLLPDPDPCCLPQCWGADPVGDIDHRHPDPCVQADDPVCQVPDGRGGYHYRYNWHFQEDAPVQQWTAIPVGRMYHYQFYEHAFAFFFDDDPQQVPADPVSVVQEAAPDDSVSSSVVVVCLVVFQFEEEEAQEQSQLSNLLSSQQSCVVPVGAYEYEYQAQFHNLFFDAPLVRVVLRVVSVVSRHHYHYNWAWDHWYQDPNAIWTQTPVGDIDTGHHYYYRHDTATDCSNCVNHVFDFDPPAGAGEDEQLQHGDPRYGYAENRGFYAPPLAGTDGDHASQRSSLRSSSNSCVNSPDRDGPQQWTKHWHDSDPQWIKMKTFDRTNVFDKDWDAPPSDRRFTKIFGDDPLFGGMMMGTNDPPCVVLVSVSNNDRDNDPDCVVSRVSPPRD

Secondary structure (DSSP, 8-state):
-EEEEETTEEEEEE-STT-/--SEEEEEEES-SHHHHHHHHHHHHHSTT-EEEEEESSSSPPB-SHHHHTTTTS-S-TTHHHH-EEE-SSS-EEESBSS-TTTSB-TTTTTTSTT-EEEEEET--EEEEETTTTEEEETTS-EEEEEEEEE---EEE---HHHHHH-SHHHHTEEE--SHHHHHHHHHHHHH-SEEEEE--SHHHHHHHHHHHHHHHHHT-EEEEE-SSSSTTTTTS-HHHHHHHHHHHHHTT-EEE-S--EEEEEEETTEEEEEETTS-EEEESEEEE---EEE--HHHHHHT--B-TTT-SEE--TTSEEETTEEE-GGGEEEEETTTEEE---SHHHHHHHHHHHHHHHTT----S-S--EEEEE-STT-EEEEEE---TTS-EEEEEE-----SEEEEEESSSSEEEEEEES--S-HHHHHHHHHS----S-SHHHHHTS---/--EEEEEESS-SHHHHHHHHHHHHHSTT-EEEEEESSSSPPB-SHHHHTHHHH---TTHHHH-EEE-SS--EEESBSS-TTTSBPSSSTTTSTT-EEEEEET--EEEEEGGGTEEEETTS-EEEEEEEEE---EEE---HHHHHS-HHHHHTEE---SHHHHHHHHHHHHH-SEEEEE--SHHHHHHHHHHHHHHHHHT-EEEEEESSSSTTTTTS-HHHHHHHHHHHHHTT-EEEES--EEEEEEETTEEEEEETTS-EEEESEEEE---EEE--HHHHHHT--B-TTT-SEE--TTSEEETTEEE-GGGEEEEETTTEEE----HHHHHHHHHHHHHHHHT----S-S--EEEEESSTT-EEEEEE---TTS-EEEEEE-----SEEEEEESSSBEEEEEEES--S-HHHHHHHHHS--B-S-SHHHHTTS---/--EEEETTEEEEEE-HHHHH--

Radius of gyration: 32.61 Å; Cα contacts (8 Å, |Δi|>4): 2189; chains: 4; bounding box: 70×70×98 Å

Solvent-accessible surface area: 38816 Å² total; per-residue (Å²): 92,126,76,89,105,113,67,105,10,69,0,8,10,12,37,139,132,68,131,84,122,72,97,104,71,74,92,8,76,0,9,13,2,58,122,103,67,21,124,78,142,66,13,86,74,1,36,17,0,0,6,12,30,12,15,7,0,14,13,0,2,108,8,0,70,80,107,47,110,26,7,55,0,0,0,3,3,94,42,96,56,33,2,10,26,61,44,6,1,11,58,44,1,1,70,32,142,63,127,84,10,39,174,57,2,103,16,141,62,233,45,70,141,79,73,32,0,51,32,39,80,96,107,71,21,46,60,7,142,71,2,54,146,39,149,119,8,5,5,0,18,18,57,36,60,84,8,64,62,1,47,18,135,104,38,32,0,58,0,85,82,48,32,92,0,56,3,84,60,0,0,0,8,31,13,8,60,28,88,46,34,61,2,2,78,158,36,36,83,115,4,98,86,68,20,10,60,7,54,76,1,46,30,0,86,53,0,20,107,37,12,136,105,33,150,14,4,0,0,6,7,3,31,59,54,0,0,29,0,0,4,0,3,0,76,53,5,128,80,111,68,46,70,7,4,0,0,0,78,52,128,0,0,4,20,140,23,1,3,103,27,0,5,73,34,0,8,74,38,0,90,176,12,30,5,104,5,20,24,85,1,86,18,79,37,9,23,53,42,117,50,62,0,22,0,70,2,122,87,66,87,142,8,103,0,30,5,0,0,1,14,45,48,21,84,11,26,42,106,9,5,198,60,7,18,9,24,63,4,104,93,87,22,1,1,26,3,28,3,4,1,22,10,8,37,36,0,10,0,0,2,15,0,0,0,0,36,1,48,88,13,20,31,22,45,18,65,40,45,33,1,8,37,12,0,0,104,15,0,0,34,10,1,27,72,19,47,80,6,4,143,112,13,6,35,16,95,0,51,1,19,106,74,0,7,7,40,0,0,6,37,13,55,27,74,37,53,0,6,0,2,0,12,169,149,100,5,18,89,0,0,0,0,0,18,104,121,104,39,2,2,0,0,0,0,0,24,7,123,134,56,21,91,50,0,58,132,13,6,110,41,52,110,119,38,141,74,4,57,96,0,2,106,102,0,96,7,59,67,84,85,5,39,18,0,0,9,10,21,13,19,6,0,18,8,0,0,111,10,0,71,82,121,51,113,26,5,66,0,0,0,1,4,80,29,98,54,36,3,11,23,68,27,3,3,8,9,51,2,5,92,21,134,45,129,66,11,33,146,57,4,87,13,100,72,237,113,43,139,83,73,26,0,52,26,39,78,88,108,58,20,34,59,11,147,78,3,62,146,52,131,118,5,4,1,0,18,32,51,39,61,64,10,57,68,0,43,16,136,84,43,48,0,53,3,85,84,44,49,92,2,47,4,80,61,0,0,0,7,19,21,7,68,21,108,49,30,74,3,8,88,155,26,47,83,113,3,141,92,57,23,15,60,6,59,92,1,38,24,0,81,54,0,18,103,27,9,144,101,32,163,7,4,0,0,9,6,4,32,58,54,1,0,21,0,0,2,0,1,0,76,59,5,126,83,101,66,44,79,8,5,0,1,0,83,52,129,0,0,4,22,150,21,1,3,120,25,0,4,81,27,0,14,80,28,0,107,168,13,34,10,106,9,29,31,73,2,84,25,86,45,10,28,65,51,106,58,64,0,7,1,90,2,124,106,58,86,138,5,98,0,45,14,1,0,1,12,40,41,19,77,5,25,39,103,8,4,186,71,10,14,10,24,64,2,110,119,90,20,1,0,29,3,25,2,4,0,21,10,10,38,42,1,12,0,0,1,18,0,0,0,0,39,0,45,83,6,16,34,15,45,19,64,34,46,29,0,8,38,10,0,0,102,10,0,0,25,6,3,42,65,24,41,77,3,1,102,93,7,6,34,14,79,3,55,2,11,109,78,1,6,5,23,0,0,6,18,6,58,25,89,33,51,3,14,0,1,0,9,156,162,102,10,21,71,0,0,0,0,0,27,127,94,111,34,3,3,0,0,0,0,0,19,1,115,144,48,24,94,46,0,50,131,7,6,89,50,48,104,89,28,158,76,10,43,97,14,0,44,102,0,95,1,55

Sequence (914 aa):
SYCRQEGKDRIIFVTKEDHSYCRQEGKDRIIFVTKEDHETPAPSHVPFLLIGGGTAAFAAARSIRARDPGARVLIVSEDPELPYMRPPLSKELWFSDDPNVTKTLRFKQWNGKERSIYFQPPSFYVSAQDLPHIENGGVAVLTGKKVVQLDVRDNMVKLNDGSQITYEKCLIATGGTPRSLSAIDRAGAEVKSRTTLFRKIGDFRSLEKISREVKSITIIGGGFLGSELACALGRKARALGTEVIQLFPEKGNMGKILPEYLSNWTMEKVRREGVKVMPNAIVQSVGVSSGKLLIKLKDGRKVETDHIVAAVGLEPNVELAKTGGLEIDSDFGGFRVNAELQARSNIWVAGDAACFYDIKLGRRRVEHHDHAVVSGRLAGENMTGAAKPYWHQSMFWSDLGPDVGYEAIGLVDSSLPTVGVFAKEDYGKGVIFYLRDKVVVGIVLWNIFNRMPIARKIIKDGEQHEDLNEVAKLFNIHPSHVPFLLIGGGTAAFAAARSIRARDPGARVLIVSEDPELPYMRPPLSKELWFSDDPNVTKTLRFKQWNGKERSIYFQPPSFYVSAQDLPHIENGGVAVLTGKKVVQLDVRDNMVKLNDGSQITYEKCLIATGGTPRSLSAIDRAGAEVKSRTTLFRKIGDFRSLEKISREVKSITIIGGGFLGSELACALGRKARALGTEVIQLFPEKGNMGKILPEYLSNWTMEKVRREGVKVMPNAIVQSVGVSSGKLLIKLKDGRKVETDHIVAAVGLEPNVELAKTGGLEIDSDFGGFRVNAELQARSNIWVAGDAACFYDIKLGRRRVEHHDHAVVSGRLAGENMTGAAKPYWHQSMFWSDLGPDVGYEAIGLVDSSLPTVGVFAKEDYGKGVIFYLRDKVVVGIVLWNIFNRMPIARKIIKDGEQHEDLNEVAKLFNIH

Organism: Homo sapiens (NCBI:txid9606)

Nearest PDB structures (foldseek):
  8qns-assembly2_O  TM=8.273E-01  e=9.218E-02  Mus musculus
  8qns-assembly2_O  TM=8.091E-01  e=1.920E-01  Mus musculus
  8d3i-assembly1_A  TM=9.953E-01  e=2.902E-90  Homo sapiens
  8qns-assembly3_G  TM=9.970E-01  e=2.888E-89  Mus musculus
  8d3h-assembly1_A  TM=9.933E-01  e=1.193E-89  Homo sapiens

GO terms:
  GO:0005739 mitochondrion (C, IDA)
  GO:0005758 mitochondrial intermembrane space (C, IDA)
  GO:0015035 protein-disulfide reductase activity (F, IDA)
  GO:0005758 mitochondrial intermembrane space (C, EXP)
  GO:0015035 protein-disulfide reductase activity (F, IMP)
  GO:0033108 mitochondrial respiratory chain complex assembly (P, IMP)
  GO:0005515 protein binding (F, IPI)
  GO:0005758 mitochondrial intermembrane space (C, IMP)
  GO:0160203 mitochondrial disulfide relay system (P, IMP)
  GO:0005739 mitochondrion (C, HTP)